Protein AF-A0A2G6IKJ6-F1 (afdb_monomer)

Foldseek 3Di:
DPDAAEEEEEFAADPLCLQADPSNVVSVLLQVLSVVVVHHYHYDYPPDDDDDPPPLYAYEYEDAQFQDAADFPHQYEYEYQYDHLFDFLLRQQLHLEYEYCAPLLQVLNVLQVGNYDYDHAFDNLVQQALVLDQDFQPQAEEEEEEDDPQQNQVLLLLCQVVPDRAAYEAYDCVVVHDPNNYPYHDDGSNRVSSNLSNYQEYEAEDRPRCQARQRGHPCCNSNLLSQHAYEYEHRPPHDDDPSYHYDDDSVRSVVVSCVSNPDGGDHPVSSVVSNVVSVVRGHSSVVSVVVVVSSVVCVVVVNGRHQSQDDPPPDDPSPPPDPPPPPDAPDPDDPDDDDDDDDDDDDDDDPPDPPDDDGDDCCLVDVCVLVVDDLPDAEEAEHEDPDDDDDDDPPQQLVVLLVLLVLLLSLLNCLNSCSRHDHHHYPDDDDDPLAAQYLCPLLSVLSVVLSNDPNDPVSNVSSSVSNQLSSSSNCLSVLCSHSDNDPDDPQLSLLSNLCSNVSHGSDDDALPVADLVLLLFFAAFDFAPDADADPFAEEEQEEEQPLVCLQVVLVLVVQAPYHHAYEYEYADPVSQVSNCVSPVRHNYDHDHCFLHQQCCRQQVPLVCLVRHQKYWYYYDDDPPDDPLCPCVNVQQCQWQRVGSRRVSVVSVLVVPQVQAFKEAARQDPVCSSVQFCRSQQSSLSSLCVQLVNPPHDDHRSPQDFRVVLTIMGGSLLCVSVNVSNDDRSNWDPDDPDPHNTNSNSVRSCSQVSSVSSSHHYHHYGYNPDCPSVVSYDDDDDSVSVNVCRVVVSD

Nearest PDB structures (foldseek):
  8fbx-assembly1_A  TM=6.088E-01  e=4.174E-04  Variovorax paradoxus
  5vcr-assembly2_B  TM=4.632E-01  e=1.297E-01  Homo sapiens
  5vcr-assembly1_A  TM=4.164E-01  e=7.456E-02  Homo sapiens
  8hjw-assembly1_B  TM=1.362E-01  e=8.138E-03  Chloroflexus aurantiacus
  8aet-assembly1_A-2  TM=2.426E-01  e=3.376E-01  Chloroflexus aurantiacus J-10-fl

Solvent-accessible surface area (backbone atoms only — not comparable to full-atom values): 44501 Å² total; per-residue (Å²): 127,83,81,59,42,36,38,32,38,36,31,66,45,38,76,89,39,38,92,81,35,70,61,44,60,51,50,52,43,36,39,51,40,35,40,78,72,62,29,46,70,43,83,46,30,50,95,60,81,80,80,81,82,85,64,57,48,34,38,37,37,48,24,38,42,46,59,76,76,67,58,67,82,29,33,29,37,39,34,40,71,38,67,43,57,49,72,41,62,78,52,57,58,46,32,75,33,35,34,23,33,10,62,61,47,22,50,42,34,39,69,62,69,28,63,45,37,70,45,67,65,49,24,51,61,89,67,24,33,31,81,76,35,86,66,76,55,79,36,66,28,34,37,80,59,60,40,43,92,81,23,70,37,64,60,61,55,52,46,56,76,71,68,54,71,47,40,35,30,25,44,70,41,84,91,74,51,64,72,87,33,52,73,41,59,73,70,55,77,68,57,44,33,47,52,31,17,27,18,44,27,35,54,43,59,59,39,65,67,31,17,69,47,16,36,70,57,59,64,56,46,40,28,26,16,7,35,18,39,31,43,27,52,60,40,40,87,53,74,90,50,86,68,49,48,68,31,87,45,73,65,51,43,51,52,51,51,48,56,74,63,57,69,82,74,81,49,74,66,59,17,46,53,37,22,51,52,33,54,76,76,26,16,27,56,58,51,34,51,56,49,49,56,50,47,53,54,35,58,76,65,70,47,49,24,63,60,88,62,59,72,83,86,73,68,76,77,56,81,84,72,72,75,78,79,69,85,60,76,75,64,90,71,80,91,77,82,82,81,90,80,82,87,85,84,90,87,89,85,84,83,80,86,80,90,75,71,104,61,69,71,68,54,73,64,35,76,71,48,69,75,70,53,57,95,87,56,46,58,67,42,76,49,71,78,81,82,88,81,86,72,87,87,84,55,51,58,62,51,51,36,45,52,39,21,54,51,34,43,49,53,33,60,45,62,70,45,44,95,55,38,53,56,60,44,69,54,78,76,71,76,84,69,87,52,51,70,37,56,46,52,37,51,42,50,52,40,49,57,36,55,69,44,83,81,40,75,67,36,52,51,53,28,34,56,42,24,47,31,19,52,33,31,48,43,64,74,60,27,87,77,46,83,70,60,65,90,55,56,73,70,56,44,55,49,38,43,45,20,29,60,68,62,45,35,59,65,64,72,68,78,77,72,60,59,63,66,68,60,44,43,23,38,49,44,60,79,28,87,66,77,48,88,67,98,47,42,35,32,34,34,34,29,34,78,47,50,88,51,47,65,63,53,50,62,46,56,68,39,55,76,54,65,69,48,45,35,36,34,30,67,44,75,68,48,50,52,59,43,39,75,75,39,74,86,40,54,73,44,77,45,77,81,37,27,69,59,51,37,48,52,48,47,71,42,52,91,56,49,89,65,20,64,39,34,37,36,42,66,51,80,80,60,90,86,40,87,78,52,65,64,51,69,58,54,40,37,37,29,72,46,57,44,45,30,39,38,26,32,56,54,45,39,54,71,74,27,82,48,52,17,35,41,20,39,55,62,50,84,83,46,48,85,64,63,46,59,78,58,12,49,46,42,33,52,36,52,33,52,77,52,68,53,82,86,68,82,72,54,52,72,69,49,55,49,34,80,85,63,32,32,40,31,30,42,77,26,46,39,58,69,50,72,63,66,64,57,73,48,38,27,62,80,75,78,82,75,90,65,56,40,50,38,59,17,50,38,51,38,51,33,51,41,13,45,75,67,66,22,38,66,43,32,23,33,26,66,90,60,70,77,58,58,94,40,44,48,89,55,93,50,67,66,51,47,45,53,33,50,76,68,64,72,75

Structure (mmCIF, N/CA/C/O backbone):
data_AF-A0A2G6IKJ6-F1
#
_entry.id   AF-A0A2G6IKJ6-F1
#
loop_
_atom_site.group_PDB
_atom_site.id
_atom_site.type_symbol
_atom_site.label_atom_id
_atom_site.label_alt_id
_atom_site.label_comp_id
_atom_site.label_asym_id
_atom_site.label_entity_id
_atom_site.label_seq_id
_atom_site.pdbx_PDB_ins_code
_atom_site.Cartn_x
_atom_site.Cartn_y
_atom_site.Cartn_z
_atom_site.occupancy
_atom_site.B_iso_or_equiv
_atom_site.auth_seq_id
_atom_site.auth_comp_id
_atom_site.auth_asym_id
_atom_site.auth_atom_id
_atom_site.pdbx_PDB_model_num
ATOM 1 N N . MET A 1 1 ? 11.416 -35.538 -27.173 1.00 52.09 1 MET A N 1
ATOM 2 C CA . MET A 1 1 ? 11.418 -34.166 -26.625 1.00 52.09 1 MET A CA 1
ATOM 3 C C . MET A 1 1 ? 11.347 -34.301 -25.114 1.00 52.09 1 MET A C 1
ATOM 5 O O . MET A 1 1 ? 10.703 -35.257 -24.691 1.00 52.09 1 MET A O 1
ATOM 9 N N . PRO A 1 2 ? 12.029 -33.460 -24.320 1.00 64.19 2 PRO A N 1
ATOM 10 C CA . PRO A 1 2 ? 11.806 -33.445 -22.876 1.00 64.19 2 PRO A CA 1
ATOM 11 C C . PRO A 1 2 ? 10.330 -33.149 -22.578 1.00 64.19 2 PRO A C 1
ATOM 13 O O . PRO A 1 2 ? 9.655 -32.491 -23.373 1.00 64.19 2 PRO A O 1
ATOM 16 N N . ASP A 1 3 ? 9.831 -33.663 -21.457 1.00 83.62 3 ASP A N 1
ATOM 17 C CA . ASP A 1 3 ? 8.438 -33.469 -21.057 1.00 83.62 3 ASP A CA 1
ATOM 18 C C . ASP A 1 3 ? 8.129 -31.979 -20.837 1.00 83.62 3 ASP A C 1
ATOM 20 O O . ASP A 1 3 ? 8.962 -31.258 -20.273 1.00 83.62 3 ASP A O 1
ATOM 24 N N . PRO A 1 4 ? 6.938 -31.500 -21.235 1.00 92.69 4 PRO A N 1
ATOM 25 C CA . PRO A 1 4 ? 6.590 -30.091 -21.135 1.00 92.69 4 PRO A CA 1
ATOM 26 C C . PRO A 1 4 ? 6.578 -29.611 -19.678 1.00 92.69 4 PRO A C 1
ATOM 28 O O . PRO A 1 4 ? 5.967 -30.213 -18.797 1.00 92.69 4 PRO A O 1
ATOM 31 N N . ILE A 1 5 ? 7.252 -28.488 -19.438 1.00 96.31 5 ILE A N 1
ATOM 32 C CA . ILE A 1 5 ? 7.218 -27.742 -18.169 1.00 96.31 5 ILE A CA 1
ATOM 33 C C . ILE A 1 5 ? 5.937 -26.898 -18.098 1.00 96.31 5 ILE A C 1
ATOM 35 O O . ILE A 1 5 ? 5.553 -26.269 -19.088 1.00 96.31 5 ILE A O 1
ATOM 39 N N . CYS A 1 6 ? 5.300 -26.849 -16.927 1.00 96.81 6 CYS A N 1
ATOM 40 C CA . CYS A 1 6 ? 4.227 -25.908 -16.614 1.00 96.81 6 CYS A CA 1
ATOM 41 C C . CYS A 1 6 ? 4.801 -24.692 -15.871 1.00 96.81 6 CYS A C 1
ATOM 43 O O . CYS A 1 6 ? 5.042 -24.737 -14.663 1.00 96.81 6 CYS A O 1
ATOM 45 N N . PHE A 1 7 ? 5.007 -23.589 -16.589 1.00 97.44 7 PHE A N 1
ATOM 46 C CA . PHE A 1 7 ? 5.461 -22.324 -16.022 1.00 97.44 7 PHE A CA 1
ATOM 47 C C . PHE A 1 7 ? 4.299 -21.547 -15.399 1.00 97.44 7 PHE A C 1
ATOM 49 O O . PHE A 1 7 ? 3.339 -21.172 -16.071 1.00 97.44 7 PHE A O 1
ATOM 56 N N . HIS A 1 8 ? 4.420 -21.222 -14.117 1.00 97.06 8 HIS A N 1
ATOM 57 C CA . HIS A 1 8 ? 3.554 -20.267 -13.434 1.00 97.06 8 HIS A CA 1
ATOM 58 C C . HIS A 1 8 ? 4.260 -18.917 -13.408 1.00 97.06 8 HIS A C 1
ATOM 60 O O . HIS A 1 8 ? 5.198 -18.729 -12.632 1.00 97.06 8 HIS A O 1
ATOM 66 N N . ILE A 1 9 ? 3.836 -17.981 -14.258 1.00 95.94 9 ILE A N 1
ATOM 67 C CA . ILE A 1 9 ? 4.488 -16.674 -14.385 1.00 95.94 9 ILE A CA 1
ATOM 68 C C . ILE A 1 9 ? 3.747 -15.639 -13.539 1.00 95.94 9 ILE A C 1
ATOM 70 O O . ILE A 1 9 ? 2.560 -15.380 -13.746 1.00 95.94 9 ILE A O 1
ATOM 74 N N . SER A 1 10 ? 4.463 -15.030 -12.595 1.00 91.88 10 SER A N 1
ATOM 75 C CA . SER A 1 10 ? 3.944 -13.936 -11.775 1.00 91.88 10 SER A CA 1
ATOM 76 C C . SER A 1 10 ? 4.236 -12.588 -12.418 1.00 91.88 10 SER A C 1
ATOM 78 O O . SER A 1 10 ? 5.395 -12.288 -12.716 1.00 91.88 10 SER A O 1
ATOM 80 N N . THR A 1 11 ? 3.213 -11.739 -12.505 1.00 84.00 11 THR A N 1
ATOM 81 C CA . THR A 1 11 ? 3.363 -10.303 -12.787 1.00 84.00 11 THR A CA 1
ATOM 82 C C . THR A 1 11 ? 3.255 -9.477 -11.503 1.00 84.00 11 THR A C 1
ATOM 84 O O . THR A 1 11 ? 2.487 -9.797 -10.592 1.00 84.00 11 THR A O 1
ATOM 87 N N . ASN A 1 12 ? 4.021 -8.385 -11.420 1.00 81.69 12 ASN A N 1
ATOM 88 C CA . ASN A 1 12 ? 4.040 -7.499 -10.253 1.00 81.69 12 ASN A CA 1
ATOM 89 C C . ASN A 1 12 ? 2.760 -6.648 -10.103 1.00 81.69 12 ASN A C 1
ATOM 91 O O . ASN A 1 12 ? 2.526 -6.034 -9.053 1.00 81.69 12 ASN A O 1
ATOM 95 N N . ALA A 1 13 ? 1.915 -6.620 -11.140 1.00 79.94 13 ALA A N 1
ATOM 96 C CA . ALA A 1 13 ? 0.613 -5.968 -11.130 1.00 79.94 13 ALA A CA 1
ATOM 97 C C . ALA A 1 13 ? -0.413 -6.759 -10.300 1.00 79.94 13 ALA A C 1
ATOM 99 O O . ALA A 1 13 ? -0.400 -7.988 -10.260 1.00 79.94 13 ALA A O 1
ATOM 100 N N . ARG A 1 14 ? -1.369 -6.060 -9.673 1.00 79.19 14 ARG A N 1
ATOM 101 C CA . ARG A 1 14 ? -2.595 -6.702 -9.158 1.00 79.19 14 ARG A CA 1
ATOM 102 C C . ARG A 1 14 ? -3.541 -7.000 -10.317 1.00 79.19 14 ARG A C 1
ATOM 104 O O . ARG A 1 14 ? -3.612 -6.217 -11.263 1.00 79.19 14 ARG A O 1
ATOM 111 N N . ARG A 1 15 ? -4.368 -8.044 -10.193 1.00 82.25 15 ARG A N 1
ATOM 112 C CA . ARG A 1 15 ? -5.356 -8.424 -11.221 1.00 82.25 15 ARG A CA 1
ATOM 113 C C . ARG A 1 15 ? -6.283 -7.275 -11.635 1.00 82.25 15 ARG A C 1
ATOM 115 O O . ARG A 1 15 ? -6.633 -7.172 -12.811 1.00 82.25 15 ARG A O 1
ATOM 122 N N . SER A 1 16 ? -6.663 -6.406 -10.696 1.00 74.00 16 SER A N 1
ATOM 123 C CA . SER A 1 16 ? -7.504 -5.226 -10.951 1.00 74.00 16 SER A CA 1
ATOM 124 C C . SER A 1 16 ? -6.808 -4.126 -11.761 1.00 74.00 16 SER A C 1
ATOM 126 O O . SER A 1 16 ? -7.485 -3.338 -12.411 1.00 74.00 16 SER A O 1
ATOM 128 N N . ALA A 1 17 ? -5.473 -4.085 -11.763 1.00 70.19 17 ALA A N 1
ATOM 129 C CA . ALA A 1 17 ? -4.665 -3.063 -12.430 1.00 70.19 17 ALA A CA 1
ATOM 130 C C . ALA A 1 17 ? -3.984 -3.559 -13.721 1.00 70.19 17 ALA A C 1
ATOM 132 O O . ALA A 1 17 ? -3.264 -2.794 -14.359 1.00 70.19 17 ALA A O 1
ATOM 133 N N . ARG A 1 18 ? -4.218 -4.818 -14.123 1.00 78.88 18 ARG A N 1
ATOM 134 C CA . ARG A 1 18 ? -3.490 -5.491 -15.214 1.00 78.88 18 ARG A CA 1
ATOM 135 C C . ARG A 1 18 ? -3.475 -4.722 -16.541 1.00 78.88 18 ARG A C 1
ATOM 137 O O . ARG A 1 18 ? -2.440 -4.635 -17.183 1.00 78.88 18 ARG A O 1
ATOM 144 N N . ALA A 1 19 ? -4.594 -4.100 -16.919 1.00 72.19 19 ALA A N 1
ATOM 145 C CA . ALA A 1 19 ? -4.720 -3.414 -18.207 1.00 72.19 19 ALA A CA 1
ATOM 146 C C . ALA A 1 19 ? -3.800 -2.185 -18.329 1.00 72.19 19 ALA A C 1
ATOM 148 O O . ALA A 1 19 ? -3.346 -1.854 -19.418 1.00 72.19 19 ALA A O 1
ATOM 149 N N . GLY A 1 20 ? -3.509 -1.513 -17.210 1.00 68.06 20 GLY A N 1
ATOM 150 C CA . GLY A 1 20 ? -2.694 -0.298 -17.191 1.00 68.06 20 GLY A CA 1
ATOM 151 C C . GLY A 1 20 ? -1.201 -0.538 -16.966 1.00 68.06 20 GLY A C 1
ATOM 152 O O . GLY A 1 20 ? -0.462 0.438 -16.846 1.00 68.06 20 GLY A O 1
ATOM 153 N N . TRP A 1 21 ? -0.755 -1.793 -16.852 1.00 73.31 21 TRP A N 1
ATOM 154 C CA . TRP A 1 21 ? 0.583 -2.121 -16.367 1.00 73.31 21 TRP A CA 1
ATOM 155 C C . TRP A 1 21 ? 1.402 -2.897 -17.396 1.00 73.31 21 TRP A C 1
ATOM 157 O O . TRP A 1 21 ? 1.102 -4.063 -17.638 1.00 73.31 21 TRP A O 1
ATOM 167 N N . GLY A 1 22 ? 2.462 -2.266 -17.918 1.00 77.50 22 GLY A N 1
ATOM 168 C CA . GLY A 1 22 ? 3.317 -2.800 -18.991 1.00 77.50 22 GLY A CA 1
ATOM 169 C C . GLY A 1 22 ? 3.892 -4.196 -18.730 1.00 77.50 22 GLY A C 1
ATOM 170 O O . GLY A 1 22 ? 3.980 -5.004 -19.651 1.00 77.50 22 GLY A O 1
ATOM 171 N N . ASP A 1 23 ? 4.214 -4.523 -17.472 1.00 82.50 23 ASP A N 1
ATOM 172 C CA . ASP A 1 23 ? 4.708 -5.859 -17.102 1.00 82.50 23 ASP A CA 1
ATOM 173 C C . ASP A 1 23 ? 3.690 -6.971 -17.420 1.00 82.50 23 ASP A C 1
ATOM 175 O O . ASP A 1 23 ? 4.079 -8.124 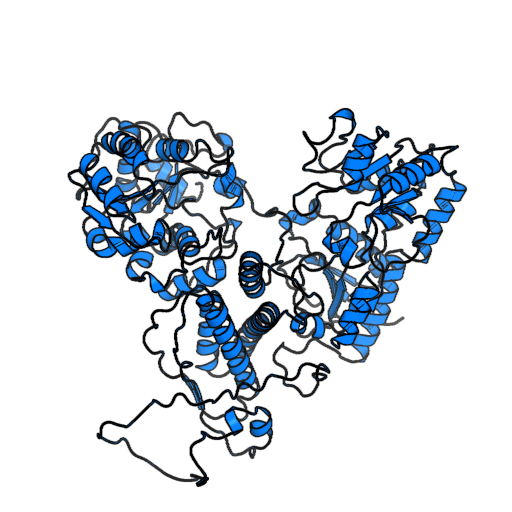-17.562 1.00 82.50 23 ASP A O 1
ATOM 179 N N . THR A 1 24 ? 2.392 -6.656 -17.532 1.00 85.69 24 THR A N 1
ATOM 180 C CA . THR A 1 24 ? 1.368 -7.636 -17.933 1.00 85.69 24 THR A CA 1
ATOM 181 C C . THR A 1 24 ? 1.585 -8.069 -19.378 1.00 85.69 24 THR A C 1
ATOM 183 O O . THR A 1 24 ? 1.740 -9.260 -19.629 1.00 85.69 24 THR A O 1
ATOM 186 N N . GLN A 1 25 ? 1.668 -7.115 -20.312 1.00 88.31 25 GLN A N 1
ATOM 187 C CA . GLN A 1 25 ? 1.903 -7.415 -21.728 1.00 88.31 25 GLN A CA 1
ATOM 188 C C . GLN A 1 25 ? 3.274 -8.064 -21.935 1.00 88.31 25 GLN A C 1
ATOM 190 O O . GLN A 1 25 ? 3.431 -8.967 -22.751 1.00 88.31 25 GLN A O 1
ATOM 195 N N . PHE A 1 26 ? 4.260 -7.652 -21.139 1.00 89.56 26 PHE A N 1
ATOM 196 C CA . PHE A 1 26 ? 5.578 -8.271 -21.111 1.00 89.56 26 PHE A CA 1
ATOM 197 C C . PHE A 1 26 ? 5.526 -9.759 -20.721 1.00 89.56 26 PHE A C 1
ATOM 199 O O . PHE A 1 26 ? 6.105 -10.604 -21.404 1.00 89.56 26 PHE A O 1
ATOM 206 N N . SER A 1 27 ? 4.796 -10.101 -19.650 1.00 92.62 27 SER A N 1
ATOM 207 C CA . SER A 1 27 ? 4.578 -11.495 -19.241 1.00 92.62 27 SER A CA 1
ATOM 208 C C . SER A 1 27 ? 3.783 -12.295 -20.278 1.00 92.62 27 SER A C 1
ATOM 210 O O . SER A 1 27 ? 4.087 -13.465 -20.489 1.00 92.62 27 SER A O 1
ATOM 212 N N . GLU A 1 28 ? 2.797 -11.686 -20.940 1.00 93.56 28 GLU A N 1
ATOM 213 C CA . GLU A 1 28 ? 2.016 -12.318 -22.016 1.00 93.56 28 GLU A CA 1
ATOM 214 C C . GLU A 1 28 ? 2.864 -12.590 -23.272 1.00 93.56 28 GLU A C 1
ATOM 216 O O . GLU A 1 28 ? 2.703 -13.628 -23.912 1.00 93.56 28 GLU A O 1
ATOM 221 N N . GLY A 1 29 ? 3.797 -11.695 -23.615 1.00 94.31 29 GLY A N 1
ATOM 222 C CA . GLY A 1 29 ? 4.787 -11.923 -24.672 1.00 94.31 29 GLY A CA 1
ATOM 223 C C . GLY A 1 29 ? 5.683 -13.124 -24.368 1.00 94.31 29 GLY A C 1
ATOM 224 O O . GLY A 1 29 ? 5.799 -14.032 -25.186 1.00 94.31 29 GLY A O 1
ATOM 225 N N . LEU A 1 30 ? 6.234 -13.188 -23.151 1.00 95.94 30 LEU A N 1
ATOM 226 C CA . LEU A 1 30 ? 7.066 -14.318 -22.731 1.00 95.94 30 LEU A CA 1
ATOM 227 C C . LEU A 1 30 ? 6.272 -15.632 -22.685 1.00 95.94 30 LEU A C 1
ATOM 229 O O . LEU A 1 30 ? 6.800 -16.681 -23.051 1.00 95.94 30 LEU A O 1
ATOM 233 N N . ALA A 1 31 ? 5.008 -15.578 -22.252 1.00 96.69 31 ALA A N 1
ATOM 234 C CA . ALA A 1 31 ? 4.123 -16.736 -22.239 1.00 96.69 31 ALA A CA 1
ATOM 235 C C . ALA A 1 31 ? 3.962 -17.332 -23.643 1.00 96.69 31 ALA A C 1
ATOM 237 O O . ALA A 1 31 ? 4.181 -18.529 -23.812 1.00 96.69 31 ALA A O 1
ATOM 238 N N . ARG A 1 32 ? 3.692 -16.493 -24.654 1.00 96.56 32 ARG A N 1
ATOM 239 C CA . ARG A 1 32 ? 3.601 -16.936 -26.055 1.00 96.56 32 ARG A CA 1
ATOM 240 C C . ARG A 1 32 ? 4.881 -17.616 -26.536 1.00 96.56 32 ARG A C 1
ATOM 242 O O . ARG A 1 32 ? 4.809 -18.646 -27.198 1.00 96.56 32 ARG A O 1
ATOM 249 N N . ASP A 1 33 ? 6.044 -17.074 -26.186 1.00 96.56 33 ASP A N 1
ATOM 250 C CA . ASP A 1 33 ? 7.337 -17.644 -26.581 1.00 96.56 33 ASP A CA 1
ATOM 251 C C . ASP A 1 33 ? 7.645 -18.992 -25.907 1.00 96.56 33 ASP A C 1
ATOM 253 O O . ASP A 1 33 ? 8.279 -19.861 -26.514 1.00 96.56 33 ASP A O 1
ATOM 257 N N . LEU A 1 34 ? 7.196 -19.192 -24.667 1.00 97.12 34 LEU A N 1
ATOM 258 C CA . LEU A 1 34 ? 7.285 -20.479 -23.969 1.00 97.12 34 LEU A CA 1
ATOM 259 C C . LEU A 1 34 ? 6.289 -21.500 -24.543 1.00 97.12 34 LEU A C 1
ATOM 261 O O . LEU A 1 34 ? 6.649 -22.658 -24.761 1.00 97.12 34 LEU A O 1
ATOM 265 N N . GLU A 1 35 ? 5.062 -21.077 -24.844 1.00 96.81 35 GLU A N 1
ATOM 266 C CA . GLU A 1 35 ? 4.030 -21.920 -25.464 1.00 96.81 35 GLU A CA 1
ATOM 267 C C . GLU A 1 35 ? 4.428 -22.369 -26.875 1.00 96.81 35 GLU A C 1
ATOM 269 O O . GLU A 1 35 ? 4.277 -23.542 -27.216 1.00 96.81 35 GLU A O 1
ATOM 274 N N . ALA A 1 36 ? 5.030 -21.480 -27.672 1.00 95.00 36 ALA A N 1
ATOM 275 C CA . ALA A 1 36 ? 5.571 -21.806 -28.994 1.00 95.00 36 ALA A CA 1
ATOM 276 C C . ALA A 1 36 ? 6.670 -22.887 -28.949 1.00 95.00 36 ALA A C 1
ATOM 278 O O . ALA A 1 36 ? 6.930 -23.551 -29.952 1.00 95.00 36 ALA A O 1
ATOM 279 N N . ARG A 1 37 ? 7.295 -23.091 -27.782 1.00 93.62 37 ARG A N 1
ATOM 280 C CA . ARG A 1 37 ? 8.295 -24.139 -27.514 1.00 93.62 37 ARG A CA 1
ATOM 281 C C . ARG A 1 37 ? 7.689 -25.425 -26.938 1.00 93.62 37 ARG A C 1
ATOM 283 O O . ARG A 1 37 ? 8.424 -26.359 -26.638 1.00 93.62 37 ARG A O 1
ATOM 290 N N . GLY A 1 38 ? 6.364 -25.499 -26.804 1.00 95.50 38 GLY A N 1
ATOM 291 C CA . GLY A 1 38 ? 5.647 -26.679 -26.319 1.00 95.50 38 GLY A CA 1
ATOM 292 C C . GLY A 1 38 ? 5.440 -26.731 -24.803 1.00 95.50 38 GLY A C 1
ATOM 293 O O . GLY A 1 38 ? 5.003 -27.761 -24.296 1.00 95.50 38 GLY A O 1
ATOM 294 N N . HIS A 1 39 ? 5.729 -25.651 -24.072 1.00 96.56 39 HIS A N 1
ATOM 295 C CA . HIS A 1 39 ? 5.483 -25.567 -22.629 1.00 96.56 39 HIS A CA 1
ATOM 296 C C . HIS A 1 39 ? 4.064 -25.079 -22.319 1.00 96.56 39 HIS A C 1
ATOM 298 O O . HIS A 1 39 ? 3.409 -24.449 -23.145 1.00 96.56 39 HIS A O 1
ATOM 304 N N . GLN A 1 40 ? 3.584 -25.350 -21.105 1.00 96.44 40 GLN A N 1
ATOM 305 C CA . GLN A 1 40 ? 2.330 -24.782 -20.608 1.00 96.44 40 GLN A CA 1
ATOM 306 C C . GLN A 1 40 ? 2.628 -23.547 -19.769 1.00 96.44 40 GLN A C 1
ATOM 308 O O . GLN A 1 40 ? 3.577 -23.552 -18.985 1.00 96.44 40 GLN A O 1
ATOM 313 N N . VAL A 1 41 ? 1.800 -22.510 -19.882 1.00 97.06 41 VAL A N 1
ATOM 314 C CA . VAL A 1 41 ? 1.967 -21.283 -19.102 1.00 97.06 41 VAL A CA 1
ATOM 315 C C . VAL A 1 41 ? 0.677 -20.918 -18.377 1.00 97.06 41 VAL A C 1
ATOM 317 O O . VAL A 1 41 ? -0.425 -21.016 -18.912 1.00 97.06 41 VAL A O 1
ATOM 320 N N . ARG A 1 42 ? 0.805 -20.486 -17.121 1.00 96.00 42 ARG A N 1
ATOM 321 C CA . ARG A 1 42 ? -0.286 -19.932 -16.314 1.00 96.00 42 ARG A CA 1
ATOM 322 C C . ARG A 1 42 ? 0.164 -18.615 -15.705 1.00 96.00 42 ARG A C 1
ATOM 324 O O . ARG A 1 42 ? 1.123 -18.581 -14.939 1.00 96.00 42 ARG A O 1
ATOM 331 N N . LEU A 1 43 ? -0.543 -17.532 -16.017 1.00 94.50 43 LEU A N 1
ATOM 332 C CA . LEU A 1 43 ? -0.282 -16.231 -15.406 1.00 94.50 43 LEU A CA 1
ATOM 333 C C . LEU A 1 43 ? -1.019 -16.100 -14.070 1.00 94.50 43 LEU A C 1
ATOM 335 O O . LEU A 1 43 ? -2.206 -16.426 -13.964 1.00 94.50 43 LEU A O 1
ATOM 339 N N . PHE A 1 44 ? -0.339 -15.552 -13.070 1.00 92.94 44 PHE A N 1
ATOM 340 C CA . PHE A 1 44 ? -0.950 -15.117 -11.817 1.00 92.94 44 PHE A CA 1
ATOM 341 C C . PHE A 1 44 ? -0.424 -13.739 -11.402 1.00 92.94 44 PHE A C 1
ATOM 343 O O . PHE A 1 44 ? 0.609 -13.270 -11.884 1.00 92.94 44 PHE A O 1
ATOM 350 N N . TYR A 1 45 ? -1.185 -13.048 -10.557 1.00 88.00 45 TYR A N 1
ATOM 351 C CA . TYR A 1 45 ? -0.946 -11.643 -10.222 1.00 88.00 45 TYR A CA 1
ATOM 352 C C . TYR A 1 45 ? -0.485 -11.480 -8.775 1.00 88.00 45 TYR A C 1
ATOM 354 O O . TYR A 1 45 ? -0.665 -12.363 -7.937 1.00 88.00 45 TYR A O 1
ATOM 362 N N . ARG A 1 46 ? 0.067 -10.306 -8.456 1.00 82.62 46 ARG A N 1
ATOM 363 C CA . ARG A 1 46 ? 0.521 -9.976 -7.101 1.00 82.62 46 ARG A CA 1
ATOM 364 C C . ARG A 1 46 ? -0.567 -10.233 -6.051 1.00 82.62 46 ARG A C 1
ATOM 366 O O . ARG A 1 46 ? -1.660 -9.664 -6.138 1.00 82.62 46 ARG A O 1
ATOM 373 N N . GLY A 1 47 ? -0.215 -11.008 -5.025 1.00 74.75 47 GLY A N 1
ATOM 374 C CA . GLY A 1 47 ? -1.106 -11.428 -3.937 1.00 74.75 47 GLY A CA 1
ATOM 375 C C . GLY A 1 47 ? -1.877 -12.725 -4.208 1.00 74.75 47 GLY A C 1
ATOM 376 O O . GLY A 1 47 ? -2.646 -13.155 -3.355 1.00 74.75 47 GLY A O 1
ATOM 377 N N . GLU A 1 48 ? -1.686 -13.348 -5.370 1.00 84.19 48 GLU A N 1
ATOM 378 C CA . GLU A 1 48 ? -2.255 -14.653 -5.704 1.00 84.19 48 GLU A CA 1
ATOM 379 C C . GLU A 1 48 ? -1.206 -15.760 -5.549 1.00 84.19 48 GLU A C 1
ATOM 381 O O . GLU A 1 48 ? -0.002 -15.519 -5.652 1.00 84.19 48 GLU A O 1
ATOM 386 N N . ALA A 1 49 ? -1.675 -16.988 -5.329 1.00 84.06 49 ALA A N 1
ATOM 387 C CA . ALA A 1 49 ? -0.844 -18.186 -5.356 1.00 84.06 49 ALA A CA 1
ATOM 388 C C . ALA A 1 49 ? -1.042 -18.932 -6.686 1.00 84.06 49 ALA A C 1
ATOM 390 O O . ALA A 1 49 ? -2.174 -18.976 -7.193 1.00 84.06 49 ALA A O 1
ATOM 391 N N . PRO A 1 50 ? 0.015 -19.539 -7.255 1.00 90.00 50 PRO A N 1
ATOM 392 C CA . PRO A 1 50 ? -0.146 -20.410 -8.408 1.00 90.00 50 PRO A CA 1
ATOM 393 C C . PRO A 1 50 ? -0.975 -21.640 -8.028 1.00 90.00 50 PRO A C 1
ATOM 395 O O . PRO A 1 50 ? -1.025 -22.051 -6.868 1.00 90.00 50 PRO A O 1
ATOM 398 N N . LYS A 1 51 ? -1.623 -22.243 -9.023 1.00 88.69 51 LYS A N 1
ATOM 399 C CA . LYS A 1 51 ? -2.331 -23.519 -8.872 1.00 88.69 51 LYS A CA 1
ATOM 400 C C . LYS A 1 51 ? -1.497 -24.599 -9.558 1.00 88.69 51 LYS A C 1
ATOM 402 O O . LYS A 1 51 ? -1.569 -24.654 -10.792 1.00 88.69 51 LYS A O 1
ATOM 407 N N . PRO A 1 52 ? -0.718 -25.408 -8.811 1.00 87.88 52 PRO A N 1
ATOM 408 C CA . PRO A 1 52 ? 0.120 -26.455 -9.390 1.00 87.88 52 PRO A CA 1
ATOM 409 C C . PRO A 1 52 ? -0.688 -27.359 -10.320 1.00 87.88 52 PRO A C 1
ATOM 411 O O . PRO A 1 52 ? -1.865 -27.634 -10.072 1.00 87.88 52 PRO A O 1
ATOM 414 N N . SER A 1 53 ? -0.081 -27.779 -11.424 1.00 87.88 53 SER A N 1
ATOM 415 C CA . SER A 1 53 ? -0.678 -28.747 -12.344 1.00 87.88 53 SER A CA 1
ATOM 416 C C . SER A 1 53 ? -0.534 -30.187 -11.844 1.00 87.88 53 SER A C 1
ATOM 418 O O . SER A 1 53 ? -1.282 -31.050 -12.298 1.00 87.88 53 SER A O 1
ATOM 420 N N . GLY A 1 54 ? 0.388 -30.435 -10.906 1.00 81.75 54 GLY A N 1
ATOM 421 C CA . GLY A 1 54 ? 0.773 -31.781 -10.480 1.00 81.75 54 GLY A CA 1
ATOM 422 C C . GLY A 1 54 ? 1.744 -32.450 -11.461 1.00 81.75 54 GLY A C 1
ATOM 423 O O . GLY A 1 54 ? 1.914 -33.664 -11.413 1.00 81.75 54 GLY A O 1
ATOM 424 N N . GLN A 1 55 ? 2.338 -31.669 -12.370 1.00 84.50 55 GLN A N 1
ATOM 425 C CA . GLN A 1 55 ? 3.342 -32.103 -13.345 1.00 84.50 55 GLN A CA 1
ATOM 426 C C . GLN A 1 55 ? 4.684 -31.407 -13.047 1.00 84.50 55 GLN A C 1
ATOM 428 O O . GLN A 1 55 ? 4.994 -31.098 -11.898 1.00 84.50 55 GLN A O 1
ATOM 433 N N . ARG A 1 56 ? 5.497 -31.141 -14.080 1.00 93.00 56 ARG A N 1
ATOM 434 C CA . ARG A 1 56 ? 6.753 -30.379 -13.994 1.00 93.00 56 ARG A CA 1
ATOM 435 C C . ARG A 1 56 ? 6.460 -28.885 -13.801 1.00 93.00 56 ARG A C 1
ATOM 437 O O . ARG A 1 56 ? 6.601 -28.093 -14.729 1.00 93.00 56 ARG A O 1
ATOM 444 N N . ASP A 1 57 ? 5.973 -28.512 -12.622 1.00 94.75 57 ASP A N 1
ATOM 445 C CA . ASP A 1 57 ? 5.603 -27.139 -12.272 1.00 94.75 57 ASP A CA 1
ATOM 446 C C . ASP A 1 57 ? 6.832 -26.298 -11.882 1.00 94.75 57 ASP A C 1
ATOM 448 O O . ASP A 1 57 ? 7.622 -26.702 -11.033 1.00 94.75 57 ASP A O 1
ATOM 452 N N . VAL A 1 58 ? 6.971 -25.099 -12.458 1.00 96.38 58 VAL A N 1
ATOM 453 C CA . VAL A 1 58 ? 8.024 -24.126 -12.103 1.00 96.38 58 VAL A CA 1
ATOM 454 C C . VAL A 1 58 ? 7.421 -22.737 -11.969 1.00 96.38 58 VAL A C 1
ATOM 456 O O . VAL A 1 58 ? 6.635 -22.310 -12.811 1.00 96.38 58 VAL A O 1
ATOM 459 N N . VAL A 1 59 ? 7.796 -22.005 -10.924 1.00 96.12 59 VAL A N 1
ATOM 460 C CA . VAL A 1 59 ? 7.368 -20.618 -10.724 1.00 96.12 59 VAL A CA 1
ATOM 461 C C . VAL A 1 59 ? 8.428 -19.674 -11.279 1.00 96.12 59 VAL A C 1
ATOM 463 O O . VAL A 1 59 ? 9.572 -19.688 -10.832 1.00 96.12 59 VAL A O 1
ATOM 466 N N . LEU A 1 60 ? 8.038 -18.818 -12.222 1.00 96.25 60 LEU A N 1
ATOM 467 C CA . LEU A 1 60 ? 8.863 -17.731 -12.741 1.00 96.25 60 LEU A CA 1
ATOM 468 C C . LEU A 1 60 ? 8.280 -16.395 -12.283 1.00 96.25 60 LEU A C 1
ATOM 470 O O . LEU A 1 60 ? 7.169 -16.021 -12.650 1.00 96.25 60 LEU A O 1
ATOM 474 N N . ARG A 1 61 ? 9.035 -15.634 -11.498 1.00 93.31 61 ARG A N 1
ATOM 475 C CA . ARG A 1 61 ? 8.614 -14.304 -11.056 1.00 93.31 61 ARG A CA 1
ATOM 476 C C . ARG A 1 61 ? 9.361 -13.220 -11.805 1.00 93.31 61 ARG A C 1
ATOM 478 O O . ARG A 1 61 ? 10.575 -13.104 -11.669 1.00 93.31 61 ARG A O 1
ATOM 485 N N . ILE A 1 62 ? 8.625 -12.397 -12.545 1.00 91.38 62 ILE A N 1
ATOM 486 C CA . ILE A 1 62 ? 9.161 -11.197 -13.185 1.00 91.38 62 ILE A CA 1
ATOM 487 C C . ILE A 1 62 ? 8.842 -10.024 -12.265 1.00 91.38 62 ILE A C 1
ATOM 489 O O . ILE A 1 62 ? 7.678 -9.648 -12.104 1.00 91.38 62 ILE A O 1
ATOM 493 N N . ILE A 1 63 ? 9.865 -9.481 -11.606 1.00 85.00 63 ILE A N 1
ATOM 494 C CA . ILE A 1 63 ? 9.665 -8.467 -10.572 1.00 85.00 63 ILE A CA 1
ATOM 495 C C . ILE A 1 63 ? 10.163 -7.092 -10.997 1.00 85.00 63 ILE A C 1
ATOM 497 O O . ILE A 1 63 ? 11.260 -6.925 -11.540 1.00 85.00 63 ILE A O 1
ATOM 501 N N . GLY A 1 64 ? 9.331 -6.098 -10.687 1.00 78.75 64 GLY A N 1
ATOM 502 C CA . GLY A 1 64 ? 9.703 -4.695 -10.672 1.00 78.75 64 GLY A CA 1
ATOM 503 C C . GLY A 1 64 ? 10.046 -4.235 -9.246 1.00 78.75 64 GLY A C 1
ATOM 504 O O . GLY A 1 64 ? 10.994 -4.737 -8.650 1.00 78.75 64 GLY A O 1
ATOM 505 N N . PRO A 1 65 ? 9.288 -3.300 -8.647 1.00 70.69 65 PRO A N 1
ATOM 506 C CA . PRO A 1 65 ? 9.590 -2.764 -7.313 1.00 70.69 65 PRO A CA 1
ATOM 507 C C . PRO A 1 65 ? 9.310 -3.723 -6.145 1.00 70.69 65 PRO A C 1
ATOM 509 O O . PRO A 1 65 ? 9.791 -3.463 -5.039 1.00 70.69 65 PRO A O 1
ATOM 512 N N . HIS A 1 66 ? 8.472 -4.746 -6.344 1.00 75.44 66 HIS A N 1
ATOM 513 C CA . HIS A 1 66 ? 8.009 -5.644 -5.287 1.00 75.44 66 HIS A CA 1
ATOM 514 C C . HIS A 1 66 ? 8.661 -7.013 -5.448 1.00 75.44 66 HIS A C 1
ATOM 516 O O . HIS A 1 66 ? 8.392 -7.719 -6.418 1.00 75.44 66 HIS A O 1
ATOM 522 N N . LEU A 1 67 ? 9.479 -7.390 -4.471 1.00 79.25 67 LEU A N 1
ATOM 523 C CA . LEU A 1 67 ? 10.018 -8.736 -4.347 1.00 79.25 67 LEU A CA 1
ATOM 524 C C . LEU A 1 67 ? 8.986 -9.610 -3.631 1.00 79.25 67 LEU A C 1
ATOM 526 O O . LEU A 1 67 ? 8.693 -9.380 -2.463 1.00 79.25 67 LEU A O 1
ATOM 530 N N . ASP A 1 68 ? 8.409 -10.574 -4.343 1.00 78.81 68 ASP A N 1
ATOM 531 C CA . ASP A 1 68 ? 7.568 -11.598 -3.719 1.00 78.81 68 ASP A CA 1
ATOM 532 C C . ASP A 1 68 ? 8.432 -12.648 -3.007 1.00 78.81 68 ASP A C 1
ATOM 534 O O . ASP A 1 68 ? 9.605 -12.843 -3.345 1.00 78.81 68 ASP A O 1
ATOM 538 N N . ASP A 1 69 ? 7.841 -13.373 -2.062 1.00 77.38 69 ASP A N 1
ATOM 539 C CA . ASP A 1 69 ? 8.444 -14.599 -1.547 1.00 77.38 69 ASP A CA 1
ATOM 540 C C . ASP A 1 69 ? 8.298 -15.751 -2.572 1.00 77.38 69 ASP A C 1
ATOM 542 O O . ASP A 1 69 ? 7.315 -15.816 -3.335 1.00 77.38 69 ASP A O 1
ATOM 546 N N . PRO A 1 70 ? 9.280 -16.668 -2.633 1.00 84.31 70 PRO A N 1
ATOM 547 C CA . PRO A 1 70 ? 9.166 -17.875 -3.442 1.00 84.31 70 PRO A CA 1
ATOM 548 C C . PRO A 1 70 ? 8.017 -18.755 -2.940 1.00 84.31 70 PRO A C 1
ATOM 550 O O . PRO A 1 70 ? 7.683 -18.754 -1.758 1.00 84.31 70 PRO A O 1
ATOM 553 N N . VAL A 1 71 ? 7.407 -19.515 -3.845 1.00 85.12 71 VAL A N 1
ATOM 554 C CA . VAL A 1 71 ? 6.313 -20.436 -3.522 1.00 85.12 71 VAL A CA 1
ATOM 555 C C . VAL A 1 71 ? 6.904 -21.727 -2.946 1.00 85.12 71 VAL A C 1
ATOM 557 O O . VAL A 1 71 ? 7.624 -22.417 -3.675 1.00 85.12 71 VAL A O 1
ATOM 560 N N . PRO A 1 72 ? 6.633 -22.073 -1.673 1.00 76.94 72 PRO A N 1
ATOM 561 C CA . PRO A 1 72 ? 7.168 -23.286 -1.063 1.00 76.94 72 PRO A CA 1
ATOM 562 C C . PRO A 1 72 ? 6.747 -24.549 -1.819 1.00 76.94 72 PRO A C 1
ATOM 564 O O . PRO A 1 72 ? 5.647 -24.615 -2.365 1.00 76.94 72 PRO A O 1
ATOM 567 N N . GLY A 1 73 ? 7.625 -25.554 -1.841 1.00 78.75 73 GLY A N 1
ATOM 568 C CA . GLY A 1 73 ? 7.351 -26.843 -2.487 1.00 78.75 73 GLY A CA 1
ATOM 569 C C . GLY A 1 73 ? 7.397 -26.829 -4.019 1.00 78.75 73 GLY A C 1
ATOM 570 O O . GLY A 1 73 ? 7.187 -27.870 -4.631 1.00 78.75 73 GLY A O 1
ATOM 571 N N . LEU A 1 74 ? 7.700 -25.686 -4.644 1.00 88.50 74 LEU A N 1
ATOM 572 C CA . LEU A 1 74 ? 7.945 -25.580 -6.082 1.00 88.50 74 LEU A CA 1
ATOM 573 C C . LEU A 1 74 ? 9.359 -25.036 -6.366 1.00 88.50 74 LEU A C 1
ATOM 575 O O . LEU A 1 74 ? 9.908 -24.269 -5.564 1.00 88.50 74 LEU A O 1
ATOM 579 N N . PRO A 1 75 ? 9.950 -25.376 -7.522 1.00 92.56 75 PRO A N 1
ATOM 580 C CA . PRO A 1 75 ? 11.067 -24.644 -8.112 1.00 92.56 75 PRO A CA 1
ATOM 581 C C . PRO A 1 75 ? 10.723 -23.169 -8.346 1.00 92.56 75 PRO A C 1
ATOM 583 O O . PRO A 1 75 ? 9.687 -22.860 -8.940 1.00 92.56 75 PRO A O 1
ATOM 586 N N . ASN A 1 76 ? 11.592 -22.251 -7.916 1.00 93.94 76 ASN A N 1
ATOM 587 C CA . ASN A 1 76 ? 11.388 -20.813 -8.097 1.00 93.94 76 ASN A CA 1
ATOM 588 C C . ASN A 1 76 ? 12.554 -20.147 -8.838 1.00 93.94 76 ASN A C 1
ATOM 590 O O . ASN A 1 76 ? 13.706 -20.183 -8.396 1.00 93.94 76 ASN A O 1
ATOM 594 N N . ILE A 1 77 ? 12.217 -19.448 -9.921 1.00 96.44 77 ILE A N 1
ATOM 595 C CA . ILE A 1 77 ? 13.105 -18.596 -10.711 1.00 96.44 77 ILE A CA 1
ATOM 596 C C . ILE A 1 77 ? 12.671 -17.139 -10.539 1.00 96.44 77 ILE A C 1
ATOM 598 O O . ILE A 1 77 ? 11.488 -16.811 -10.643 1.00 96.44 77 ILE A O 1
ATOM 602 N N . LEU A 1 78 ? 13.634 -16.250 -10.309 1.00 95.00 78 LEU A N 1
ATOM 603 C CA . LEU A 1 78 ? 13.419 -14.811 -10.203 1.00 95.00 78 LEU A CA 1
ATOM 604 C C . LEU A 1 78 ? 14.065 -14.079 -11.374 1.00 95.00 78 LEU A C 1
ATOM 606 O O . LEU A 1 78 ? 15.239 -14.296 -11.656 1.00 95.00 78 LEU A O 1
ATOM 610 N N . TRP A 1 79 ? 13.348 -13.143 -11.992 1.00 94.31 79 TRP A N 1
ATOM 611 C CA . TRP A 1 79 ? 13.904 -12.185 -12.943 1.00 94.31 79 TRP A CA 1
ATOM 612 C C . TRP A 1 79 ? 13.647 -10.749 -12.485 1.00 94.31 79 TRP A C 1
ATOM 614 O O . TRP A 1 79 ? 12.514 -10.271 -12.452 1.00 94.31 79 TRP A O 1
ATOM 624 N N . ILE A 1 80 ? 14.726 -10.060 -12.120 1.00 91.44 80 ILE A N 1
ATOM 625 C CA . ILE A 1 80 ? 14.721 -8.683 -11.633 1.00 91.44 80 ILE A CA 1
ATOM 626 C C . ILE A 1 80 ? 14.892 -7.727 -12.819 1.00 91.44 80 ILE A C 1
ATOM 628 O O . ILE A 1 80 ? 16.010 -7.514 -13.307 1.00 91.44 80 ILE A O 1
ATOM 632 N N . ILE A 1 81 ? 13.776 -7.142 -13.268 1.00 88.06 81 ILE A N 1
ATOM 633 C CA . ILE A 1 81 ? 13.720 -6.207 -14.409 1.00 88.06 81 ILE A CA 1
ATOM 634 C C . ILE A 1 81 ? 13.663 -4.729 -13.980 1.00 88.06 81 ILE A C 1
ATOM 636 O O . ILE A 1 81 ? 13.843 -3.818 -14.783 1.00 88.06 81 ILE A O 1
ATOM 640 N N . SER A 1 82 ? 13.450 -4.461 -12.695 1.00 83.50 82 SER A N 1
ATOM 641 C CA . SER A 1 82 ? 13.628 -3.142 -12.081 1.00 83.50 82 SER A CA 1
ATOM 642 C C . SER A 1 82 ? 14.106 -3.338 -10.639 1.00 83.50 82 SER A C 1
ATOM 644 O O . SER A 1 82 ? 13.828 -4.390 -10.063 1.00 83.50 82 SER A O 1
ATOM 646 N N . PRO A 1 83 ? 14.821 -2.377 -10.021 1.00 73.75 83 PRO A N 1
ATOM 647 C CA . PRO A 1 83 ? 15.302 -2.548 -8.662 1.00 73.75 83 PRO A CA 1
ATOM 648 C C . PRO A 1 83 ? 14.116 -2.695 -7.702 1.00 73.75 83 PRO A C 1
ATOM 650 O O . PRO A 1 83 ? 13.253 -1.807 -7.675 1.00 73.75 83 PRO A O 1
ATOM 653 N N . PRO A 1 84 ? 14.065 -3.770 -6.902 1.00 71.00 84 PRO A N 1
ATOM 654 C CA . PRO A 1 84 ? 13.113 -3.868 -5.817 1.00 71.00 84 PRO A CA 1
ATOM 655 C C . PRO A 1 84 ? 13.451 -2.819 -4.759 1.00 71.00 84 PRO A C 1
ATOM 657 O O . PRO A 1 84 ? 14.614 -2.574 -4.434 1.00 71.00 84 PRO A O 1
ATOM 660 N N . ASN A 1 85 ? 12.419 -2.191 -4.201 1.00 63.81 85 ASN A N 1
ATOM 661 C CA . ASN A 1 85 ? 12.613 -1.134 -3.207 1.00 63.81 85 ASN A CA 1
ATOM 662 C C . ASN A 1 85 ? 12.962 -1.695 -1.817 1.00 63.81 85 ASN A C 1
ATOM 664 O O . ASN A 1 85 ? 13.446 -0.958 -0.962 1.00 63.81 85 ASN A O 1
ATOM 668 N N . LEU A 1 86 ? 12.720 -2.993 -1.612 1.00 65.69 86 LEU A N 1
ATOM 669 C CA . LEU A 1 86 ? 13.231 -3.817 -0.521 1.00 65.69 86 LEU A CA 1
ATOM 670 C C . LEU A 1 86 ? 13.627 -5.166 -1.122 1.00 65.69 86 LEU A C 1
ATOM 672 O O . LEU A 1 86 ? 12.797 -5.821 -1.749 1.00 65.69 86 LEU A O 1
ATOM 676 N N . ALA A 1 87 ? 14.877 -5.579 -0.927 1.00 68.75 87 ALA A N 1
ATOM 677 C CA . ALA A 1 87 ? 15.375 -6.878 -1.373 1.00 68.75 87 ALA A CA 1
ATOM 678 C C . ALA A 1 87 ? 16.085 -7.599 -0.219 1.00 68.75 87 ALA A C 1
ATOM 680 O O . ALA A 1 87 ? 17.318 -7.613 -0.167 1.00 68.75 87 ALA A O 1
ATOM 681 N N . PRO A 1 88 ? 15.318 -8.148 0.740 1.00 69.81 88 PRO A N 1
ATOM 682 C CA . PRO A 1 88 ? 15.882 -8.973 1.791 1.00 69.81 88 PRO A CA 1
ATOM 683 C C . PRO A 1 88 ? 16.702 -10.127 1.196 1.00 69.81 88 PRO A C 1
ATOM 685 O O . PRO A 1 88 ? 16.214 -10.868 0.337 1.00 69.81 88 PRO A O 1
ATOM 688 N N . LEU A 1 89 ? 17.947 -10.272 1.647 1.00 71.50 89 LEU A N 1
ATOM 689 C CA . LEU A 1 89 ? 18.835 -11.376 1.300 1.00 71.50 89 LEU A CA 1
ATOM 690 C C . LEU A 1 89 ? 18.191 -12.721 1.620 1.00 71.50 89 LEU A C 1
ATOM 692 O O . LEU A 1 89 ? 18.250 -13.615 0.783 1.00 71.50 89 LEU A O 1
ATOM 696 N N . ALA A 1 90 ? 17.522 -12.855 2.767 1.00 67.69 90 ALA A N 1
ATOM 697 C CA . ALA A 1 90 ? 16.809 -14.074 3.131 1.00 67.69 90 ALA A CA 1
ATOM 698 C C . ALA A 1 90 ? 15.733 -14.450 2.106 1.00 67.69 90 ALA A C 1
ATOM 700 O O . ALA A 1 90 ? 15.545 -15.633 1.834 1.00 67.69 90 ALA A O 1
ATOM 701 N N . THR A 1 91 ? 15.044 -13.471 1.513 1.00 76.56 91 THR A N 1
ATOM 702 C CA . THR A 1 91 ? 14.068 -13.745 0.451 1.00 76.56 91 THR A CA 1
ATOM 703 C C . THR A 1 91 ? 14.783 -14.127 -0.847 1.00 76.56 91 THR A C 1
ATOM 705 O O . THR A 1 91 ? 14.432 -15.132 -1.460 1.00 76.56 91 THR A O 1
ATOM 708 N N . LEU A 1 92 ? 15.821 -13.385 -1.252 1.00 80.56 92 LEU A N 1
ATOM 709 C CA . LEU A 1 92 ? 16.576 -13.665 -2.482 1.00 80.56 92 LEU A CA 1
ATOM 710 C C . LEU A 1 92 ? 17.287 -15.028 -2.459 1.00 80.56 92 LEU A C 1
ATOM 712 O O . LEU A 1 92 ? 17.327 -15.707 -3.480 1.00 80.56 92 LEU A O 1
ATOM 716 N N . ALA A 1 93 ? 17.816 -15.445 -1.307 1.00 80.44 93 ALA A N 1
ATOM 717 C CA . ALA A 1 93 ? 18.575 -16.688 -1.148 1.00 80.44 93 ALA A CA 1
ATOM 718 C C . ALA A 1 93 ? 17.720 -17.951 -1.313 1.00 80.44 93 ALA A C 1
ATOM 720 O O . ALA A 1 93 ? 18.254 -19.039 -1.505 1.00 80.44 93 ALA A O 1
ATOM 721 N N . ARG A 1 94 ? 16.394 -17.813 -1.231 1.00 83.75 94 ARG A N 1
ATOM 722 C CA . ARG A 1 94 ? 15.442 -18.921 -1.359 1.00 83.75 94 ARG A CA 1
ATOM 723 C C . ARG A 1 94 ? 15.028 -19.207 -2.803 1.00 83.75 94 ARG A C 1
ATOM 725 O O . ARG A 1 94 ? 14.394 -20.230 -3.054 1.00 83.75 94 ARG A O 1
ATOM 732 N N . TYR A 1 95 ? 15.371 -18.326 -3.740 1.00 89.62 95 TYR A N 1
ATOM 733 C CA . TYR A 1 95 ? 15.199 -18.581 -5.166 1.00 89.62 95 TYR A CA 1
ATOM 734 C C . TYR A 1 95 ? 16.316 -19.489 -5.678 1.00 89.62 95 TYR A C 1
ATOM 736 O O . TYR A 1 95 ? 17.490 -19.263 -5.390 1.00 89.62 95 TYR A O 1
ATOM 744 N N . GLN A 1 96 ? 15.954 -20.496 -6.473 1.00 93.25 96 GLN A N 1
ATOM 745 C CA . GLN A 1 96 ? 16.913 -21.456 -7.027 1.00 93.25 96 GLN A CA 1
ATOM 746 C C . GLN A 1 96 ? 17.726 -20.841 -8.179 1.00 93.25 96 GLN A C 1
ATOM 748 O O . GLN A 1 96 ? 18.888 -21.194 -8.370 1.00 93.25 96 GLN A O 1
ATOM 753 N N . ALA A 1 97 ? 17.154 -19.874 -8.900 1.00 94.38 97 ALA A N 1
ATOM 754 C CA . ALA A 1 97 ? 17.870 -19.050 -9.869 1.00 94.38 97 ALA A CA 1
ATOM 755 C C . ALA A 1 97 ? 17.414 -17.591 -9.787 1.00 94.38 97 ALA A C 1
ATOM 757 O O . ALA A 1 97 ? 16.216 -17.310 -9.722 1.00 94.38 97 ALA A O 1
ATOM 758 N N . VAL A 1 98 ? 18.370 -16.660 -9.823 1.00 94.69 98 VAL A N 1
ATOM 759 C CA . VAL A 1 98 ? 18.101 -15.218 -9.841 1.00 94.69 98 VAL A CA 1
ATOM 760 C C . VAL A 1 98 ? 18.744 -14.601 -11.074 1.00 94.69 98 VAL A C 1
ATOM 762 O O . VAL A 1 98 ? 19.951 -14.663 -11.256 1.00 94.69 98 VAL A O 1
ATOM 765 N N . PHE A 1 99 ? 17.957 -13.948 -11.913 1.00 95.56 99 PHE A N 1
ATOM 766 C CA . PHE A 1 99 ? 18.427 -13.204 -13.072 1.00 95.56 99 PHE A CA 1
ATOM 767 C C . PHE A 1 99 ? 18.286 -11.710 -12.818 1.00 95.56 99 PHE A C 1
ATOM 769 O O . PHE A 1 99 ? 17.248 -11.257 -12.339 1.00 95.56 99 PHE A O 1
ATOM 776 N N . THR A 1 100 ? 19.301 -10.920 -13.163 1.00 92.06 100 THR A N 1
ATOM 777 C CA . THR A 1 100 ? 19.227 -9.457 -13.072 1.00 92.06 100 THR A CA 1
ATOM 778 C C . THR A 1 100 ? 19.678 -8.793 -14.362 1.00 92.06 100 THR A C 1
ATOM 780 O O . THR A 1 100 ? 20.634 -9.233 -14.999 1.00 92.06 100 THR A O 1
ATOM 783 N N . CYS A 1 101 ? 19.031 -7.685 -14.718 1.00 89.31 101 CYS A N 1
ATOM 784 C CA . CYS A 1 101 ? 19.423 -6.864 -15.863 1.00 89.31 101 CYS A CA 1
ATOM 785 C C . CYS A 1 101 ? 20.581 -5.887 -15.568 1.00 89.31 101 CYS A C 1
ATOM 787 O O . CYS A 1 101 ? 20.785 -4.944 -16.326 1.00 89.31 101 CYS A O 1
ATOM 789 N N . ALA A 1 102 ? 21.332 -6.096 -14.479 1.00 88.25 102 ALA A N 1
ATOM 790 C CA . ALA A 1 102 ? 22.416 -5.217 -14.048 1.00 88.25 102 ALA A CA 1
ATOM 791 C C . ALA A 1 102 ? 23.672 -6.022 -13.662 1.00 88.25 102 ALA A C 1
ATOM 793 O O . ALA A 1 102 ? 23.705 -6.625 -12.587 1.00 88.25 102 ALA A O 1
ATOM 794 N N . PRO A 1 103 ? 24.752 -5.992 -14.467 1.00 87.81 103 PRO A N 1
ATOM 795 C CA . PRO A 1 103 ? 25.988 -6.714 -14.159 1.00 87.81 103 PRO A CA 1
ATOM 796 C C . PRO A 1 103 ? 26.571 -6.391 -12.775 1.00 87.81 103 PRO A C 1
ATOM 798 O O . PRO A 1 103 ? 27.022 -7.291 -12.062 1.00 87.81 103 PRO A O 1
ATOM 801 N N . LEU A 1 104 ? 26.529 -5.116 -12.372 1.00 81.94 104 LEU A N 1
ATOM 802 C CA . LEU A 1 104 ? 27.003 -4.667 -11.062 1.00 81.94 104 LEU A CA 1
ATOM 803 C C . LEU A 1 104 ? 26.192 -5.289 -9.919 1.00 81.94 104 LEU A C 1
ATOM 805 O O . LEU A 1 104 ? 26.764 -5.742 -8.927 1.00 81.94 104 LEU A O 1
ATOM 809 N N . LEU A 1 105 ? 24.869 -5.336 -10.067 1.00 82.50 105 LEU A N 1
ATOM 810 C CA . LEU A 1 105 ? 23.992 -5.965 -9.089 1.00 82.50 105 LEU A CA 1
ATOM 811 C C . LEU A 1 105 ? 24.225 -7.474 -9.027 1.00 82.50 105 LEU A C 1
ATOM 813 O O . LEU A 1 105 ? 24.335 -8.013 -7.931 1.00 82.50 105 LEU A O 1
ATOM 817 N N . THR A 1 106 ? 24.345 -8.148 -10.175 1.00 88.81 106 THR A N 1
ATOM 818 C CA . THR A 1 106 ? 24.649 -9.584 -10.222 1.00 88.81 106 THR A CA 1
ATOM 819 C C . THR A 1 106 ? 25.900 -9.907 -9.409 1.00 88.81 106 THR A C 1
ATOM 821 O O . THR A 1 106 ? 25.882 -10.853 -8.626 1.00 88.81 106 THR A O 1
ATOM 824 N N . ARG A 1 107 ? 26.973 -9.115 -9.554 1.00 86.00 107 ARG A N 1
ATOM 825 C CA . ARG A 1 107 ? 28.206 -9.295 -8.769 1.00 86.00 107 ARG A CA 1
ATOM 826 C C . ARG A 1 107 ? 27.939 -9.152 -7.270 1.00 86.00 107 ARG A C 1
ATOM 828 O O . ARG A 1 107 ? 28.225 -10.081 -6.530 1.00 86.00 107 ARG A O 1
ATOM 835 N N . ARG A 1 108 ? 27.279 -8.069 -6.846 1.00 81.44 108 ARG A N 1
ATOM 836 C CA . ARG A 1 108 ? 26.931 -7.848 -5.427 1.00 81.44 108 ARG A CA 1
ATOM 837 C C . ARG A 1 108 ? 26.080 -8.972 -4.839 1.00 81.44 108 ARG A C 1
ATOM 839 O O . ARG A 1 108 ? 26.302 -9.384 -3.711 1.00 81.44 108 ARG A O 1
ATOM 846 N N . LEU A 1 109 ? 25.106 -9.474 -5.596 1.00 82.56 109 LEU A N 1
ATOM 847 C CA . LEU A 1 109 ? 24.268 -10.589 -5.159 1.00 82.56 109 LEU A CA 1
ATOM 848 C C . LEU A 1 109 ? 25.080 -11.880 -5.008 1.00 82.56 109 LEU A C 1
ATOM 850 O O . LEU A 1 109 ? 24.903 -12.590 -4.020 1.00 82.56 109 LEU A O 1
ATOM 854 N N . ARG A 1 110 ? 26.003 -12.160 -5.937 1.00 85.94 110 ARG A N 1
ATOM 855 C CA . ARG A 1 110 ? 26.927 -13.299 -5.829 1.00 85.94 110 ARG A CA 1
ATOM 856 C C . ARG A 1 110 ? 27.850 -13.184 -4.620 1.00 85.94 110 ARG A C 1
ATOM 858 O O . ARG A 1 110 ? 28.039 -14.184 -3.935 1.00 85.94 110 ARG A O 1
ATOM 865 N N . ASP A 1 111 ? 28.355 -11.987 -4.325 1.00 80.50 111 ASP A N 1
ATOM 866 C CA . ASP A 1 111 ? 29.181 -11.731 -3.136 1.00 80.50 111 ASP A CA 1
ATOM 867 C C . ASP A 1 111 ? 28.405 -12.021 -1.836 1.00 80.50 111 ASP A C 1
ATOM 869 O O . ASP A 1 111 ? 28.983 -12.443 -0.838 1.00 80.50 111 ASP A O 1
ATOM 873 N N . CYS A 1 112 ? 27.075 -11.874 -1.862 1.00 74.19 112 CYS A N 1
ATOM 874 C CA . CYS A 1 112 ? 26.174 -12.258 -0.773 1.00 74.19 112 CYS A CA 1
ATOM 875 C C . CYS A 1 112 ? 25.694 -13.725 -0.825 1.00 74.19 112 CYS A C 1
ATOM 877 O O . CYS A 1 112 ? 24.798 -14.096 -0.069 1.00 74.19 112 CYS A O 1
ATOM 879 N N . GLY A 1 113 ? 26.248 -14.564 -1.707 1.00 79.81 113 GLY A N 1
ATOM 880 C CA . GLY A 1 113 ? 25.912 -15.989 -1.815 1.00 79.81 113 GLY A CA 1
ATOM 881 C C . GLY A 1 113 ? 24.648 -16.318 -2.621 1.00 79.81 113 GLY A C 1
ATOM 882 O O . GLY A 1 113 ? 24.235 -17.476 -2.645 1.00 79.81 113 GLY A O 1
ATOM 883 N N . ILE A 1 114 ? 24.039 -15.341 -3.299 1.00 84.62 114 ILE A N 1
ATOM 884 C CA . ILE A 1 114 ? 22.838 -15.542 -4.124 1.00 84.62 114 ILE A CA 1
ATOM 885 C C . ILE A 1 114 ? 23.231 -16.148 -5.485 1.00 84.62 114 ILE A C 1
ATOM 887 O O . ILE A 1 114 ? 24.200 -15.672 -6.091 1.00 84.62 114 ILE A O 1
ATOM 891 N N . PRO A 1 115 ? 22.483 -17.137 -6.027 1.00 86.62 115 PRO A N 1
ATOM 892 C CA . PRO A 1 115 ? 22.735 -17.736 -7.344 1.00 86.62 115 PRO A CA 1
ATOM 893 C C . PRO A 1 115 ? 22.309 -16.794 -8.488 1.00 86.62 115 PRO A C 1
ATOM 895 O O . PRO A 1 115 ? 21.443 -17.108 -9.305 1.00 86.62 115 PRO A O 1
ATOM 898 N N . ALA A 1 116 ? 22.902 -15.599 -8.522 1.00 92.25 116 ALA A N 1
ATOM 899 C CA . ALA A 1 116 ? 22.552 -14.545 -9.458 1.00 92.25 116 ALA A CA 1
ATOM 900 C C . ALA A 1 116 ? 23.269 -14.701 -10.808 1.00 92.25 116 ALA A C 1
ATOM 902 O O . ALA A 1 116 ? 24.445 -15.066 -10.872 1.00 92.25 116 ALA A O 1
ATOM 903 N N . GLN A 1 117 ? 22.598 -14.365 -11.902 1.00 95.12 117 GLN A N 1
ATOM 904 C CA . GLN A 1 117 ? 23.143 -14.317 -13.255 1.00 95.12 117 GLN A CA 1
ATOM 905 C C . GLN A 1 117 ? 22.711 -13.025 -13.945 1.00 95.12 117 GLN A C 1
ATOM 907 O O . GLN A 1 117 ? 21.625 -12.500 -13.700 1.00 95.12 117 GLN A O 1
ATOM 912 N N . THR A 1 118 ? 23.571 -12.494 -14.809 1.00 93.25 118 THR A N 1
ATOM 913 C CA . THR A 1 118 ? 23.224 -11.314 -15.599 1.00 93.25 118 THR A CA 1
ATOM 914 C C . THR A 1 118 ? 22.421 -11.754 -16.808 1.00 93.25 118 THR A C 1
ATOM 916 O O . THR A 1 118 ? 22.915 -12.517 -17.631 1.00 93.25 118 THR A O 1
ATOM 919 N N . MET A 1 119 ? 21.214 -11.220 -16.937 1.00 93.81 119 MET A N 1
ATOM 920 C CA . MET A 1 119 ? 20.376 -11.370 -18.113 1.00 93.81 119 MET A CA 1
ATOM 921 C C . MET A 1 119 ? 19.638 -10.058 -18.341 1.00 93.81 119 MET A C 1
ATOM 923 O O . MET A 1 119 ? 18.788 -9.649 -17.544 1.00 93.81 119 MET A O 1
ATOM 927 N N . MET A 1 120 ? 20.002 -9.386 -19.431 1.00 91.75 120 MET A N 1
ATOM 928 C CA . MET A 1 120 ? 19.363 -8.142 -19.848 1.00 91.75 120 MET A CA 1
ATOM 929 C C . MET A 1 120 ? 17.869 -8.354 -20.072 1.00 91.75 120 MET A C 1
ATOM 931 O O . MET A 1 120 ? 17.425 -9.474 -20.335 1.00 91.75 120 MET A O 1
ATOM 935 N N . GLN A 1 121 ? 17.100 -7.268 -20.024 1.00 92.12 121 GLN A N 1
ATOM 936 C CA . GLN A 1 121 ? 15.712 -7.309 -20.480 1.00 92.12 121 GLN A CA 1
ATOM 937 C C . GLN A 1 121 ? 15.648 -7.723 -21.962 1.00 92.12 121 GLN A C 1
ATOM 939 O O . GLN A 1 121 ? 16.675 -7.911 -22.634 1.00 92.12 121 GLN A O 1
ATOM 944 N N . GLY A 1 122 ? 14.442 -7.954 -22.452 1.00 91.50 122 GLY A N 1
ATOM 945 C CA . GLY A 1 122 ? 14.216 -8.307 -23.842 1.00 91.50 122 GLY A CA 1
ATOM 946 C C . GLY A 1 122 ? 12.842 -7.851 -24.282 1.00 91.50 122 GLY A C 1
ATOM 947 O O . GLY A 1 122 ? 12.035 -7.505 -23.443 1.00 91.50 122 GLY A O 1
ATOM 948 N N . THR A 1 123 ? 12.570 -7.835 -25.575 1.00 94.81 123 THR A N 1
ATOM 949 C CA . THR A 1 123 ? 11.319 -7.300 -26.118 1.00 94.81 123 THR A CA 1
ATOM 950 C C . THR A 1 123 ? 10.524 -8.366 -26.857 1.00 94.81 123 THR A C 1
ATOM 952 O O . THR A 1 123 ? 11.077 -9.366 -27.333 1.00 94.81 123 THR A O 1
ATOM 955 N N . ASP A 1 124 ? 9.215 -8.147 -26.945 1.00 95.25 124 ASP A N 1
ATOM 956 C CA . ASP A 1 124 ? 8.352 -8.913 -27.830 1.00 95.25 124 ASP A CA 1
ATOM 957 C C . ASP A 1 124 ? 8.564 -8.449 -29.275 1.00 95.25 124 ASP A C 1
ATOM 959 O O . ASP A 1 124 ? 7.969 -7.477 -29.749 1.00 95.25 124 ASP A O 1
ATOM 963 N N . ILE A 1 125 ? 9.415 -9.185 -29.981 1.00 93.94 125 ILE A N 1
ATOM 964 C CA . ILE A 1 125 ? 9.755 -8.928 -31.381 1.00 93.94 125 ILE A CA 1
ATOM 965 C C . ILE A 1 125 ? 8.612 -9.212 -32.355 1.00 93.94 125 ILE A C 1
ATOM 967 O O . ILE A 1 125 ? 8.719 -8.842 -33.519 1.00 93.94 125 ILE A O 1
ATOM 971 N N . HIS A 1 126 ? 7.514 -9.837 -31.923 1.00 93.06 126 HIS A N 1
ATOM 972 C CA . HIS A 1 126 ? 6.312 -9.942 -32.749 1.00 93.06 126 HIS A CA 1
ATOM 973 C C . HIS A 1 126 ? 5.504 -8.642 -32.730 1.00 93.06 126 HIS A C 1
ATOM 975 O O . HIS A 1 126 ? 4.803 -8.336 -33.697 1.00 93.06 126 HIS A O 1
ATOM 981 N N . HIS A 1 127 ? 5.635 -7.864 -31.655 1.00 94.88 127 HIS A N 1
ATOM 982 C CA . HIS A 1 127 ? 4.880 -6.636 -31.441 1.00 94.88 127 HIS A CA 1
ATOM 983 C C . HIS A 1 127 ? 5.658 -5.376 -31.824 1.00 94.88 127 HIS A C 1
ATOM 985 O O . HIS A 1 127 ? 5.158 -4.554 -32.592 1.00 94.88 127 HIS A O 1
ATOM 991 N N . PHE A 1 128 ? 6.895 -5.238 -31.342 1.00 96.75 128 PHE A N 1
ATOM 992 C CA . PHE A 1 128 ? 7.765 -4.098 -31.643 1.00 96.75 128 PHE A CA 1
ATOM 993 C C . PHE A 1 128 ? 8.586 -4.375 -32.900 1.00 96.75 128 PHE A C 1
ATOM 995 O O . PHE A 1 128 ? 9.576 -5.108 -32.874 1.00 96.75 128 PHE A O 1
ATOM 1002 N N . ARG A 1 129 ? 8.137 -3.816 -34.027 1.00 95.94 129 ARG A N 1
ATOM 1003 C CA . ARG A 1 129 ? 8.696 -4.092 -35.355 1.00 95.94 129 ARG A CA 1
ATOM 1004 C C . ARG A 1 129 ? 8.741 -2.827 -36.209 1.00 95.94 129 ARG A C 1
ATOM 1006 O O . ARG A 1 129 ? 7.836 -1.993 -36.110 1.00 95.94 129 ARG A O 1
ATOM 1013 N N . PRO A 1 130 ? 9.756 -2.667 -37.073 1.00 95.19 130 PRO A N 1
ATOM 1014 C CA . PRO A 1 130 ? 9.884 -1.466 -37.888 1.00 95.19 130 PRO A CA 1
ATOM 1015 C C . PRO A 1 130 ? 8.831 -1.394 -39.006 1.00 95.19 130 PRO A C 1
ATOM 1017 O O . PRO A 1 130 ? 8.458 -0.298 -39.421 1.00 95.19 130 PRO A O 1
ATOM 1020 N N . ASP A 1 131 ? 8.309 -2.535 -39.463 1.00 93.94 131 ASP A N 1
ATOM 1021 C CA . ASP A 1 131 ? 7.331 -2.645 -40.555 1.00 93.94 131 ASP A CA 1
ATOM 1022 C C . ASP A 1 131 ? 5.919 -2.156 -40.186 1.00 93.94 131 ASP A C 1
ATOM 1024 O O . ASP A 1 131 ? 5.083 -1.990 -41.072 1.00 93.94 131 ASP A O 1
ATOM 1028 N N . ARG A 1 132 ? 5.666 -1.831 -38.909 1.00 94.94 132 ARG A N 1
ATOM 1029 C CA . ARG A 1 132 ? 4.445 -1.123 -38.478 1.00 94.94 132 ARG A CA 1
ATOM 1030 C C . ARG A 1 132 ? 4.329 0.281 -39.078 1.00 94.94 132 ARG A C 1
ATOM 1032 O O . ARG A 1 132 ? 3.235 0.832 -39.152 1.00 94.94 132 ARG A O 1
ATOM 1039 N N . TRP A 1 133 ? 5.448 0.854 -39.528 1.00 93.19 133 TRP A N 1
ATOM 1040 C CA . TRP A 1 133 ? 5.491 2.137 -40.219 1.00 93.19 133 TRP A CA 1
ATOM 1041 C C . TRP A 1 133 ? 6.425 2.080 -41.428 1.00 93.19 133 TRP A C 1
ATOM 1043 O O . TRP A 1 133 ? 7.650 2.002 -41.294 1.00 93.19 133 TRP A O 1
ATOM 1053 N N . THR A 1 134 ? 5.836 2.161 -42.620 1.00 86.88 134 THR A N 1
ATOM 1054 C CA . THR A 1 134 ? 6.553 2.081 -43.902 1.00 86.88 134 THR A CA 1
ATOM 1055 C C . THR A 1 134 ? 7.081 3.430 -44.393 1.00 86.88 134 THR A C 1
ATOM 1057 O O . THR A 1 134 ? 7.895 3.467 -45.313 1.00 86.88 134 THR A O 1
ATOM 1060 N N . GLY A 1 135 ? 6.620 4.541 -43.810 1.00 86.69 135 GLY A N 1
ATOM 1061 C CA . GLY A 1 135 ? 7.127 5.879 -44.109 1.00 86.69 135 GLY A CA 1
ATOM 1062 C C . GLY A 1 135 ? 8.471 6.174 -43.426 1.00 86.69 135 GLY A C 1
ATOM 1063 O O . GLY A 1 135 ? 8.926 5.411 -42.568 1.00 86.69 135 GLY A O 1
ATOM 1064 N N . PRO A 1 136 ? 9.117 7.308 -43.753 1.00 85.94 136 PRO A N 1
ATOM 1065 C CA . PRO A 1 136 ? 10.199 7.823 -42.921 1.00 85.94 136 PRO A CA 1
ATOM 1066 C C . PRO A 1 136 ? 9.659 8.162 -41.517 1.00 85.94 136 PRO A C 1
ATOM 1068 O O . PRO A 1 136 ? 8.511 8.602 -41.415 1.00 85.94 136 PRO A O 1
ATOM 1071 N N . PRO A 1 137 ? 10.445 7.977 -40.440 1.00 91.12 137 PRO A N 1
ATOM 1072 C CA . PRO A 1 137 ? 10.072 8.413 -39.097 1.00 91.12 137 PRO A CA 1
ATOM 1073 C C . PRO A 1 137 ? 9.606 9.874 -39.083 1.00 91.12 137 PRO A C 1
ATOM 1075 O O . PRO A 1 137 ? 10.339 10.760 -39.531 1.00 91.12 137 PRO A O 1
ATOM 1078 N N . ASP A 1 138 ? 8.396 10.113 -38.582 1.00 93.50 138 ASP A N 1
ATOM 1079 C CA . ASP A 1 138 ? 7.732 11.420 -38.583 1.00 93.50 138 ASP A CA 1
ATOM 1080 C C . ASP A 1 138 ? 7.579 12.029 -37.181 1.00 93.50 138 ASP A C 1
ATOM 1082 O O . ASP A 1 138 ? 7.117 13.159 -37.050 1.00 93.50 138 ASP A O 1
ATOM 1086 N N . ILE A 1 139 ? 8.029 11.320 -36.140 1.00 96.19 139 ILE A N 1
ATOM 1087 C CA . ILE A 1 139 ? 8.181 11.849 -34.782 1.00 96.19 139 ILE A CA 1
ATOM 1088 C C . ILE A 1 139 ? 9.683 12.053 -34.518 1.00 96.19 139 ILE A C 1
ATOM 1090 O O . ILE A 1 139 ? 10.404 11.065 -34.334 1.00 96.19 139 ILE A O 1
ATOM 1094 N N . PRO A 1 140 ? 10.200 13.299 -34.498 1.00 95.81 140 PRO A N 1
ATOM 1095 C CA . PRO A 1 140 ? 11.637 13.538 -34.355 1.00 95.81 140 PRO A CA 1
ATOM 1096 C C . PRO A 1 140 ? 12.204 13.021 -33.030 1.00 95.81 140 PRO A C 1
ATOM 1098 O O . PRO A 1 140 ? 13.182 12.270 -33.034 1.00 95.81 140 PRO A O 1
ATOM 1101 N N . VAL A 1 141 ? 11.574 13.383 -31.908 1.00 98.06 141 VAL A N 1
ATOM 1102 C CA . VAL A 1 141 ? 11.964 12.937 -30.568 1.00 98.06 141 VAL A CA 1
ATOM 1103 C C . VAL A 1 141 ? 10.726 12.505 -29.786 1.00 98.06 141 VAL A C 1
ATOM 1105 O O . VAL A 1 141 ? 9.766 13.262 -29.654 1.00 98.06 141 VAL A O 1
ATOM 1108 N N . LEU A 1 142 ? 10.752 11.291 -29.237 1.00 98.38 142 LEU A N 1
ATOM 1109 C CA . LEU A 1 142 ? 9.654 10.711 -28.466 1.00 98.38 142 LEU A CA 1
ATOM 1110 C C . LEU A 1 142 ? 10.099 10.353 -27.045 1.00 98.38 142 LEU A C 1
ATOM 1112 O O . LEU A 1 142 ? 11.135 9.722 -26.846 1.00 98.38 142 LEU A O 1
ATOM 1116 N N . PHE A 1 143 ? 9.263 10.662 -26.057 1.00 97.94 143 PHE A N 1
ATOM 1117 C CA . PHE A 1 143 ? 9.335 10.068 -24.726 1.00 97.94 143 PHE A CA 1
ATOM 1118 C C . PHE A 1 143 ? 7.971 9.511 -24.308 1.00 97.94 143 PHE A C 1
ATOM 1120 O O . PHE A 1 143 ? 6.955 10.202 -24.367 1.00 97.94 143 PHE A O 1
ATOM 1127 N N . VAL A 1 144 ? 7.953 8.268 -23.822 1.00 95.94 144 VAL A N 1
ATOM 1128 C CA . VAL A 1 144 ? 6.757 7.659 -23.222 1.00 95.94 144 VAL A CA 1
ATOM 1129 C C . VAL A 1 144 ? 7.063 7.237 -21.789 1.00 95.94 144 VAL A C 1
ATOM 1131 O O . VAL A 1 144 ? 7.855 6.319 -21.543 1.00 95.94 144 VAL A O 1
ATOM 1134 N N . GLY A 1 145 ? 6.435 7.914 -20.830 1.00 91.06 145 GLY A N 1
ATOM 1135 C CA . GLY A 1 145 ? 6.584 7.661 -19.402 1.00 91.06 145 GLY A CA 1
ATOM 1136 C C . GLY A 1 145 ? 6.018 8.783 -18.530 1.00 91.06 145 GLY A C 1
ATOM 1137 O O . GLY A 1 145 ? 6.005 9.951 -18.906 1.00 91.06 145 GLY A O 1
ATOM 1138 N N . SER A 1 146 ? 5.571 8.437 -17.323 1.00 88.56 146 SER A N 1
ATOM 1139 C CA . SER A 1 146 ? 5.055 9.419 -16.359 1.00 88.56 146 SER A CA 1
ATOM 1140 C C . SER A 1 146 ? 6.171 10.167 -15.620 1.00 88.56 146 SER A C 1
ATOM 1142 O O . SER A 1 146 ? 7.253 9.615 -15.366 1.00 88.56 146 SER A O 1
ATOM 1144 N N . ARG A 1 147 ? 5.852 11.397 -15.204 1.00 87.38 147 ARG A N 1
ATOM 1145 C CA . ARG A 1 147 ? 6.639 12.237 -14.296 1.00 87.38 147 ARG A CA 1
ATOM 1146 C C . ARG A 1 147 ? 6.058 12.187 -12.883 1.00 87.38 147 ARG A C 1
ATOM 1148 O O . ARG A 1 147 ? 4.856 12.341 -12.685 1.00 87.38 147 ARG A O 1
ATOM 1155 N N . ALA A 1 148 ? 6.925 11.999 -11.893 1.00 76.88 148 ALA A N 1
ATOM 1156 C CA . ALA A 1 148 ? 6.579 11.999 -10.470 1.00 76.88 148 ALA A CA 1
ATOM 1157 C C . ALA A 1 148 ? 7.790 12.438 -9.632 1.00 76.88 148 ALA A C 1
ATOM 1159 O O . ALA A 1 148 ? 8.907 12.466 -10.136 1.00 76.88 148 ALA A O 1
ATOM 1160 N N . SER A 1 149 ? 7.619 12.705 -8.335 1.00 70.12 149 SER A N 1
ATOM 1161 C CA . SER A 1 149 ? 8.746 13.050 -7.444 1.00 70.12 149 SER A CA 1
ATOM 1162 C C . SER A 1 149 ? 9.866 11.995 -7.455 1.00 70.12 149 SER A C 1
ATOM 1164 O O . SER A 1 149 ? 11.043 12.336 -7.496 1.00 70.12 149 SER A O 1
ATOM 1166 N N . ARG A 1 150 ? 9.504 10.705 -7.503 1.00 66.31 150 ARG A N 1
ATOM 1167 C CA . ARG A 1 150 ? 10.441 9.566 -7.611 1.00 66.31 150 ARG A CA 1
ATOM 1168 C C . ARG A 1 150 ? 11.076 9.384 -8.997 1.00 66.31 150 ARG A C 1
ATOM 1170 O O . ARG A 1 150 ? 12.010 8.601 -9.144 1.00 66.31 150 ARG A O 1
ATOM 1177 N N . ALA A 1 151 ? 10.515 10.028 -10.015 1.00 78.12 151 ALA A N 1
ATOM 1178 C CA . ALA A 1 151 ? 10.894 9.903 -11.416 1.00 78.12 151 ALA A CA 1
ATOM 1179 C C . ALA A 1 151 ? 10.772 11.292 -12.067 1.00 78.12 151 ALA A C 1
ATOM 1181 O O . ALA A 1 151 ? 9.796 11.548 -12.777 1.00 78.12 151 ALA A O 1
ATOM 1182 N N . PRO A 1 152 ? 11.697 12.216 -11.747 1.00 79.81 152 PRO A N 1
ATOM 1183 C CA . PRO A 1 152 ? 11.583 13.621 -12.137 1.00 79.81 152 PRO A CA 1
ATOM 1184 C C . PRO A 1 152 ? 11.752 13.838 -13.645 1.00 79.81 152 PRO A C 1
ATOM 1186 O O . PRO A 1 152 ? 11.257 14.842 -14.150 1.00 79.81 152 PRO A O 1
ATOM 1189 N N . ARG A 1 153 ? 12.388 12.879 -14.337 1.00 89.88 153 ARG A N 1
ATOM 1190 C CA . ARG A 1 153 ? 12.640 12.864 -15.783 1.00 89.88 153 ARG A CA 1
ATOM 1191 C C . ARG A 1 153 ? 13.394 14.110 -16.268 1.00 89.88 153 ARG A C 1
ATOM 1193 O O . ARG A 1 153 ? 12.868 14.937 -17.016 1.00 89.88 153 ARG A O 1
ATOM 1200 N N . GLY A 1 154 ? 14.612 14.272 -15.748 1.00 89.56 154 GLY A N 1
ATOM 1201 C CA . GLY A 1 154 ? 15.436 15.459 -15.981 1.00 89.56 154 GLY A CA 1
ATOM 1202 C C . GLY A 1 154 ? 15.852 15.633 -17.441 1.00 89.56 154 GLY A C 1
ATOM 1203 O O . GLY A 1 154 ? 15.812 16.751 -17.944 1.00 89.56 154 GLY A O 1
ATOM 1204 N N . LEU A 1 155 ? 16.168 14.539 -18.136 1.00 93.19 155 LEU A N 1
ATOM 1205 C CA . LEU A 1 155 ? 16.591 14.554 -19.534 1.00 93.19 155 LEU A CA 1
ATOM 1206 C C . LEU A 1 155 ? 15.465 15.086 -20.427 1.00 93.19 155 LEU A C 1
ATOM 1208 O O . LEU A 1 155 ? 15.703 15.964 -21.251 1.00 93.19 155 LEU A O 1
ATOM 1212 N N . VAL A 1 156 ? 14.222 14.653 -20.200 1.00 95.00 156 VAL A N 1
ATOM 1213 C CA . VAL A 1 156 ? 13.044 15.145 -20.943 1.00 95.00 156 VAL A CA 1
ATOM 1214 C C . VAL A 1 156 ? 12.850 16.654 -20.756 1.00 95.00 156 VAL A C 1
ATOM 1216 O O . VAL A 1 156 ? 12.631 17.377 -21.728 1.00 95.00 156 VAL A O 1
ATOM 1219 N N . ALA A 1 157 ? 12.969 17.147 -19.518 1.00 90.75 157 ALA A N 1
ATOM 1220 C CA . ALA A 1 157 ? 12.858 18.577 -19.230 1.00 90.75 157 ALA A CA 1
ATOM 1221 C C . ALA A 1 157 ? 13.977 19.387 -19.907 1.00 90.75 157 ALA A C 1
ATOM 1223 O O . ALA A 1 157 ? 13.717 20.457 -20.457 1.00 90.75 157 ALA A O 1
ATOM 1224 N N . THR A 1 158 ? 15.207 18.867 -19.916 1.00 94.44 158 THR A N 1
ATOM 1225 C CA . THR A 1 158 ? 16.339 19.497 -20.602 1.00 94.44 158 THR A CA 1
ATOM 1226 C C . THR A 1 158 ? 16.127 19.551 -22.118 1.00 94.44 158 THR A C 1
ATOM 1228 O O . THR A 1 158 ? 16.347 20.606 -22.708 1.00 94.44 158 THR A O 1
ATOM 1231 N N . VAL A 1 159 ? 15.639 18.480 -22.757 1.00 96.25 159 VAL A N 1
ATOM 1232 C CA . VAL A 1 159 ? 15.331 18.484 -24.203 1.00 96.25 159 VAL A CA 1
ATOM 1233 C C . VAL A 1 159 ? 14.278 19.537 -24.551 1.00 96.25 159 VAL A C 1
ATOM 1235 O O . VAL A 1 159 ? 14.461 20.286 -25.512 1.00 96.25 159 VAL A O 1
ATOM 1238 N N . ALA A 1 160 ? 13.218 19.645 -23.746 1.00 93.81 160 ALA A N 1
ATOM 1239 C CA . ALA A 1 160 ? 12.183 20.657 -23.939 1.00 93.81 160 ALA A CA 1
ATOM 1240 C C . ALA A 1 160 ? 12.749 22.087 -23.854 1.00 93.81 160 ALA A C 1
ATOM 1242 O O . ALA A 1 160 ? 12.455 22.924 -24.705 1.00 93.81 160 ALA A O 1
ATOM 1243 N N . GLN A 1 161 ? 13.624 22.358 -22.878 1.00 93.50 161 GLN A N 1
ATOM 1244 C CA . GLN A 1 161 ? 14.293 23.660 -22.726 1.00 93.50 161 GLN A CA 1
ATOM 1245 C C . GLN A 1 161 ? 15.234 23.998 -23.889 1.00 93.50 161 GLN A C 1
ATOM 1247 O O . GLN A 1 161 ? 15.452 25.169 -24.189 1.00 93.50 161 GLN A O 1
ATOM 1252 N N . MET A 1 162 ? 15.804 22.988 -24.548 1.00 95.38 162 MET A N 1
ATOM 1253 C CA . MET A 1 162 ? 16.673 23.173 -25.711 1.00 95.38 162 MET A CA 1
ATOM 1254 C C . MET A 1 162 ? 15.911 23.508 -27.000 1.00 95.38 162 MET A C 1
ATOM 1256 O O . MET A 1 162 ? 16.563 23.879 -27.976 1.00 95.38 162 MET A O 1
ATOM 1260 N N . GLY A 1 163 ? 14.579 23.383 -27.008 1.00 94.12 163 GLY A N 1
ATOM 1261 C CA . GLY A 1 163 ? 13.729 23.702 -28.157 1.00 94.12 163 GLY A CA 1
ATOM 1262 C C . GLY A 1 163 ? 13.700 22.629 -29.251 1.00 94.12 163 GLY A C 1
ATOM 1263 O O . GLY A 1 163 ? 13.415 22.953 -30.400 1.00 94.12 163 GLY A O 1
ATOM 1264 N N . PHE A 1 164 ? 14.016 21.370 -28.929 1.00 95.44 164 PHE A N 1
ATOM 1265 C CA . PHE A 1 164 ? 13.830 20.262 -29.874 1.00 95.44 164 PHE A CA 1
ATOM 1266 C C . PHE A 1 164 ? 12.347 19.891 -30.008 1.00 95.44 164 PHE A C 1
ATOM 1268 O O . PHE A 1 164 ? 11.588 20.002 -29.045 1.00 95.44 164 PHE A O 1
ATOM 1275 N N . ASP A 1 165 ? 11.958 19.405 -31.189 1.00 95.44 165 ASP A N 1
ATOM 1276 C CA . ASP A 1 165 ? 10.614 18.877 -31.443 1.00 95.44 165 ASP A CA 1
ATOM 1277 C C . ASP A 1 165 ? 10.419 17.548 -30.698 1.00 95.44 165 ASP A C 1
ATOM 1279 O O . ASP A 1 165 ? 10.849 16.478 -31.143 1.00 95.44 165 ASP A O 1
ATOM 1283 N N . LEU A 1 166 ? 9.848 17.665 -29.501 1.00 97.69 166 LEU A N 1
ATOM 1284 C CA . LEU A 1 166 ? 9.668 16.599 -28.532 1.00 97.69 166 LEU A CA 1
ATOM 1285 C C . LEU A 1 166 ? 8.183 16.302 -28.352 1.00 97.69 166 LEU A C 1
ATOM 1287 O O . LEU A 1 166 ? 7.401 17.176 -27.974 1.00 97.69 166 LEU A O 1
ATOM 1291 N N . LYS A 1 167 ? 7.827 15.025 -28.494 1.00 98.25 167 LYS A N 1
ATOM 1292 C CA . LYS A 1 167 ? 6.508 14.512 -28.135 1.00 98.25 167 LYS A CA 1
ATOM 1293 C C . LYS A 1 167 ? 6.568 13.640 -26.885 1.00 98.25 167 LYS A C 1
ATOM 1295 O O . LYS A 1 167 ? 7.392 12.732 -26.784 1.00 98.25 167 LYS A O 1
ATOM 1300 N N . VAL A 1 168 ? 5.677 13.908 -25.931 1.00 97.88 168 VAL A N 1
ATOM 1301 C CA . VAL A 1 168 ? 5.630 13.250 -24.621 1.00 97.88 168 VAL A CA 1
ATOM 1302 C C . VAL A 1 168 ? 4.260 12.639 -24.352 1.00 97.88 168 VAL A C 1
ATOM 1304 O O . VAL A 1 168 ? 3.249 13.340 -24.357 1.00 97.88 168 VAL A O 1
ATOM 1307 N N . TRP A 1 169 ? 4.233 11.345 -24.028 1.00 96.75 169 TRP A N 1
ATOM 1308 C CA . TRP A 1 169 ? 3.060 10.671 -23.461 1.00 96.75 169 TRP A CA 1
ATOM 1309 C C . TRP A 1 169 ? 3.313 10.237 -22.018 1.00 96.75 169 TRP A C 1
ATOM 1311 O O . TRP A 1 169 ? 4.311 9.580 -21.720 1.00 96.75 169 TRP A O 1
ATOM 1321 N N . GLY A 1 170 ? 2.383 10.558 -21.118 1.00 91.19 170 GLY A N 1
ATOM 1322 C CA . GLY A 1 170 ? 2.415 10.115 -19.725 1.00 91.19 170 GLY A CA 1
ATOM 1323 C C . GLY A 1 170 ? 1.727 11.077 -18.758 1.00 91.19 170 GLY A C 1
ATOM 1324 O O . GLY A 1 170 ? 1.427 12.225 -19.084 1.00 91.19 170 GLY A O 1
ATOM 1325 N N . ARG A 1 171 ? 1.497 10.624 -17.524 1.00 88.06 171 ARG A N 1
ATOM 1326 C CA . ARG A 1 171 ? 0.907 11.460 -16.464 1.00 88.06 171 ARG A CA 1
ATOM 1327 C C . ARG A 1 171 ? 1.948 12.399 -15.846 1.00 88.06 171 ARG A C 1
ATOM 1329 O O . ARG A 1 171 ? 3.137 12.089 -15.820 1.00 88.06 171 ARG A O 1
ATOM 1336 N N . GLY A 1 172 ? 1.490 13.519 -15.283 1.00 86.88 172 GLY A N 1
ATOM 1337 C CA . GLY A 1 172 ? 2.330 14.436 -14.493 1.00 86.88 172 GLY A CA 1
ATOM 1338 C C . GLY A 1 172 ? 3.117 15.482 -15.295 1.00 86.88 172 GLY A C 1
ATOM 1339 O O . GLY A 1 172 ? 3.952 16.181 -14.713 1.00 86.88 172 GLY A O 1
ATOM 1340 N N . TRP A 1 173 ? 2.848 15.591 -16.600 1.00 91.38 173 TRP A N 1
ATOM 1341 C CA . TRP A 1 173 ? 3.485 16.544 -17.519 1.00 91.38 173 TRP A CA 1
ATOM 1342 C C . TRP A 1 173 ? 2.681 17.824 -17.771 1.00 91.38 173 TRP A C 1
ATOM 1344 O O . TRP A 1 173 ? 3.261 18.850 -18.124 1.00 91.38 173 TRP A O 1
ATOM 1354 N N . LYS A 1 174 ? 1.359 17.796 -17.563 1.00 88.62 174 LYS A N 1
ATOM 1355 C CA . LYS A 1 174 ? 0.495 18.970 -17.745 1.00 88.62 174 LYS A CA 1
ATOM 1356 C C . LYS A 1 174 ? 0.929 20.114 -16.823 1.00 88.62 174 LYS A C 1
ATOM 1358 O O . LYS A 1 174 ? 1.091 19.905 -15.621 1.00 88.62 174 LYS A O 1
ATOM 1363 N N . GLY A 1 175 ? 1.114 21.308 -17.388 1.00 87.12 175 GLY A N 1
ATOM 1364 C CA . GLY A 1 175 ? 1.618 22.487 -16.670 1.00 87.12 175 GLY A CA 1
ATOM 1365 C C . GLY A 1 175 ? 3.126 22.467 -16.385 1.00 87.12 175 GLY A C 1
ATOM 1366 O O . GLY A 1 175 ? 3.625 23.364 -15.715 1.00 87.12 175 GLY A O 1
ATOM 1367 N N . VAL A 1 176 ? 3.846 21.450 -16.869 1.00 88.25 176 VAL A N 1
ATOM 1368 C CA . VAL A 1 176 ? 5.314 21.339 -16.791 1.00 88.25 176 VAL A CA 1
ATOM 1369 C C . VAL A 1 176 ? 5.928 21.549 -18.166 1.00 88.25 176 VAL A C 1
ATOM 1371 O O . VAL A 1 176 ? 6.939 22.233 -18.283 1.00 88.25 176 VAL A O 1
ATOM 1374 N N . LEU A 1 177 ? 5.317 20.947 -19.188 1.00 92.81 177 LEU A N 1
ATOM 1375 C CA . LEU A 1 177 ? 5.675 21.127 -20.589 1.00 92.81 177 LEU A CA 1
ATOM 1376 C C . LEU A 1 177 ? 4.588 21.935 -21.314 1.00 92.81 177 LEU A C 1
ATOM 1378 O O . LEU A 1 177 ? 3.433 21.900 -20.874 1.00 92.81 177 LEU A O 1
ATOM 1382 N N . PRO A 1 178 ? 4.940 22.624 -22.414 1.00 93.50 178 PRO A N 1
ATOM 1383 C CA . PRO A 1 178 ? 3.970 23.225 -23.325 1.00 93.50 178 PRO A CA 1
ATOM 1384 C C . PRO A 1 178 ? 2.982 22.185 -23.876 1.00 93.50 178 PRO A C 1
ATOM 1386 O O . PRO A 1 178 ? 3.357 21.031 -24.108 1.00 93.50 178 PRO A O 1
ATOM 1389 N N . ASP A 1 179 ? 1.727 22.585 -24.094 1.00 93.25 179 ASP A N 1
ATOM 1390 C CA . ASP A 1 179 ? 0.643 21.673 -24.486 1.00 93.25 179 ASP A CA 1
ATOM 1391 C C . ASP A 1 179 ? 0.903 21.005 -25.852 1.00 93.25 179 ASP A C 1
ATOM 1393 O O . ASP A 1 179 ? 0.533 19.850 -26.059 1.00 93.25 179 ASP A O 1
ATOM 1397 N N . GLU A 1 180 ? 1.611 21.673 -26.764 1.00 94.25 180 GLU A N 1
ATOM 1398 C CA . GLU A 1 180 ? 2.011 21.146 -28.072 1.00 94.25 180 GLU A CA 1
ATOM 1399 C C . GLU A 1 180 ? 2.929 19.913 -27.974 1.00 94.25 180 GLU A C 1
ATOM 1401 O O . GLU A 1 180 ? 2.824 18.983 -28.785 1.00 94.25 180 GLU A O 1
ATOM 1406 N N . MET A 1 181 ? 3.761 19.841 -26.929 1.00 96.38 181 MET A N 1
ATOM 1407 C CA . MET A 1 181 ? 4.645 18.700 -26.673 1.00 96.38 181 MET A CA 1
ATOM 1408 C C . MET A 1 181 ? 3.885 17.506 -26.083 1.00 96.38 181 MET A C 1
ATOM 1410 O O . MET A 1 181 ? 4.381 16.380 -26.107 1.00 96.38 181 MET A O 1
ATOM 1414 N N . LEU A 1 182 ? 2.662 17.701 -25.577 1.00 95.75 182 LEU A N 1
ATOM 1415 C CA . LEU A 1 182 ? 1.876 16.644 -24.945 1.00 95.75 182 LEU A CA 1
ATOM 1416 C C . LEU A 1 182 ? 1.103 15.834 -25.991 1.00 95.75 182 LEU A C 1
ATOM 1418 O O . LEU A 1 182 ? 0.334 16.362 -26.793 1.00 95.75 182 LEU A O 1
ATOM 1422 N N . GLY A 1 183 ? 1.313 14.520 -26.002 1.00 92.25 183 GLY A N 1
ATOM 1423 C CA . GLY A 1 183 ? 0.558 13.574 -26.826 1.00 92.25 183 GLY A CA 1
ATOM 1424 C C . GLY A 1 183 ? -0.650 12.962 -26.118 1.00 92.25 183 GLY A C 1
ATOM 1425 O O . GLY A 1 183 ? -1.577 12.491 -26.772 1.00 92.25 183 GLY A O 1
ATOM 1426 N N . GLY A 1 184 ? -0.660 12.987 -24.785 1.00 91.56 184 GLY A N 1
ATOM 1427 C CA . GLY A 1 184 ? -1.715 12.416 -23.954 1.00 91.56 184 GLY A CA 1
ATOM 1428 C C . GLY A 1 184 ? -1.167 11.816 -22.662 1.00 91.56 184 GLY A C 1
ATOM 1429 O O . GLY A 1 184 ? 0.041 11.787 -22.424 1.00 91.56 184 GLY A O 1
ATOM 1430 N N . GLU A 1 185 ? -2.058 11.320 -21.807 1.00 87.19 185 GLU A N 1
ATOM 1431 C CA . GLU A 1 185 ? -1.670 10.746 -20.510 1.00 87.19 185 GLU A CA 1
ATOM 1432 C C . GLU A 1 185 ? -1.328 9.248 -20.570 1.00 87.19 185 GLU A C 1
ATOM 1434 O O . GLU A 1 185 ? -0.715 8.729 -19.635 1.00 87.19 185 GLU A O 1
ATOM 1439 N N . TYR A 1 186 ? -1.725 8.552 -21.640 1.00 86.81 186 TYR A N 1
ATOM 1440 C CA . TYR A 1 186 ? -1.578 7.104 -21.793 1.00 86.81 186 TYR A CA 1
ATOM 1441 C C . TYR A 1 186 ? -1.509 6.703 -23.276 1.00 86.81 186 TYR A C 1
ATOM 1443 O O . TYR A 1 186 ? -2.186 7.312 -24.104 1.00 86.81 186 TYR A O 1
ATOM 1451 N N . LEU A 1 187 ? -0.706 5.680 -23.579 1.00 89.94 187 LEU A N 1
ATOM 1452 C CA . LEU A 1 187 ? -0.724 4.914 -24.827 1.00 89.94 187 LEU A CA 1
ATOM 1453 C C . LEU A 1 187 ? -1.007 3.462 -24.455 1.00 89.94 187 LEU A C 1
ATOM 1455 O O . LEU A 1 187 ? -0.391 2.943 -23.520 1.00 89.94 187 LEU A O 1
ATOM 1459 N N . ASP A 1 188 ? -1.936 2.832 -25.166 1.00 89.81 188 ASP A N 1
ATOM 1460 C CA . ASP A 1 188 ? -2.126 1.391 -25.064 1.00 89.81 188 ASP A CA 1
ATOM 1461 C C . ASP A 1 188 ? -0.995 0.641 -25.785 1.00 89.81 188 ASP A C 1
ATOM 1463 O O . ASP A 1 188 ? -0.071 1.239 -26.342 1.00 89.81 188 ASP A O 1
ATOM 1467 N N . TYR A 1 189 ? -1.027 -0.690 -25.717 1.00 89.88 189 TYR A N 1
ATOM 1468 C CA . TYR A 1 189 ? 0.068 -1.521 -26.211 1.00 89.88 189 TYR A CA 1
ATOM 1469 C C . TYR A 1 189 ? 0.279 -1.379 -27.727 1.00 89.88 189 TYR A C 1
ATOM 1471 O O . TYR A 1 189 ? 1.422 -1.264 -28.168 1.00 89.88 189 TYR A O 1
ATOM 1479 N N . GLU A 1 190 ? -0.798 -1.313 -28.515 1.00 92.56 190 GLU A N 1
ATOM 1480 C CA . GLU A 1 190 ? -0.728 -1.100 -29.969 1.00 92.56 190 GLU A CA 1
ATOM 1481 C C . GLU A 1 190 ? -0.217 0.304 -30.308 1.00 92.56 190 GLU A C 1
ATOM 1483 O O . GLU A 1 190 ? 0.753 0.450 -31.054 1.00 92.56 190 GLU A O 1
ATOM 1488 N N . GLY A 1 191 ? -0.798 1.339 -29.692 1.00 95.00 191 GLY A N 1
ATOM 1489 C CA . GLY A 1 191 ? -0.392 2.723 -29.915 1.00 95.00 191 GLY A CA 1
ATOM 1490 C C . GLY A 1 191 ? 1.056 2.994 -29.506 1.00 95.00 191 GLY A C 1
ATOM 1491 O O . GLY A 1 191 ? 1.725 3.823 -30.122 1.00 95.00 191 GLY A O 1
ATOM 1492 N N . LEU A 1 192 ? 1.572 2.279 -28.500 1.00 95.44 192 LEU A N 1
ATOM 1493 C CA . LEU A 1 192 ? 2.978 2.341 -28.108 1.00 95.44 192 LEU A CA 1
ATOM 1494 C C . LEU A 1 192 ? 3.907 1.824 -29.215 1.00 95.44 192 LEU A C 1
ATOM 1496 O O . LEU A 1 192 ? 4.881 2.498 -29.549 1.00 95.44 192 LEU A O 1
ATOM 1500 N N . ALA A 1 193 ? 3.610 0.654 -29.787 1.00 96.06 193 ALA A N 1
ATOM 1501 C CA . ALA A 1 193 ? 4.422 0.071 -30.854 1.00 96.06 193 ALA A CA 1
ATOM 1502 C C . ALA A 1 193 ? 4.393 0.933 -32.124 1.00 96.06 193 ALA A C 1
ATOM 1504 O O . ALA A 1 193 ? 5.445 1.173 -32.722 1.00 96.06 193 ALA A O 1
ATOM 1505 N N . ASP A 1 194 ? 3.223 1.471 -32.479 1.00 96.69 194 ASP A N 1
ATOM 1506 C CA . ASP A 1 194 ? 3.069 2.385 -33.615 1.00 96.69 194 ASP A CA 1
ATOM 1507 C C . ASP A 1 194 ? 3.860 3.684 -33.408 1.00 96.69 194 ASP A C 1
ATOM 1509 O O . ASP A 1 194 ? 4.592 4.124 -34.297 1.00 96.69 194 ASP A O 1
ATOM 1513 N N . ALA A 1 195 ? 3.770 4.286 -32.216 1.00 97.25 195 ALA A N 1
ATOM 1514 C CA . ALA A 1 195 ? 4.545 5.478 -31.880 1.00 97.25 195 ALA A CA 1
ATOM 1515 C C . ALA A 1 195 ? 6.055 5.204 -31.932 1.00 97.25 195 ALA A C 1
ATOM 1517 O O . ALA A 1 195 ? 6.815 6.050 -32.403 1.00 97.25 195 ALA A O 1
ATOM 1518 N N . TYR A 1 196 ? 6.499 4.023 -31.489 1.00 97.81 196 TYR A N 1
ATOM 1519 C CA . TYR A 1 196 ? 7.917 3.662 -31.512 1.00 97.81 196 TYR A CA 1
ATOM 1520 C C . TYR A 1 196 ? 8.435 3.450 -32.935 1.00 97.81 196 TYR A C 1
ATOM 1522 O O . TYR A 1 196 ? 9.528 3.913 -33.247 1.00 97.81 196 TYR A O 1
ATOM 1530 N N . ALA A 1 197 ? 7.654 2.819 -33.817 1.00 97.19 197 ALA A N 1
ATOM 1531 C CA . ALA A 1 197 ? 8.028 2.632 -35.222 1.00 97.19 197 ALA A CA 1
ATOM 1532 C C . ALA A 1 197 ? 8.094 3.956 -36.006 1.00 97.19 197 ALA A C 1
ATOM 1534 O O . ALA A 1 197 ? 8.833 4.071 -36.984 1.00 97.19 197 ALA A O 1
ATOM 1535 N N . ARG A 1 198 ? 7.342 4.967 -35.565 1.00 97.12 198 ARG A N 1
ATOM 1536 C CA . ARG A 1 198 ? 7.317 6.320 -36.142 1.00 97.12 198 ARG A CA 1
ATOM 1537 C C . ARG A 1 198 ? 8.391 7.255 -35.591 1.00 97.12 198 ARG A C 1
ATOM 1539 O O . ARG A 1 198 ? 8.651 8.302 -36.185 1.00 97.12 198 ARG A O 1
ATOM 1546 N N . ALA A 1 199 ? 9.010 6.904 -34.467 1.00 97.06 199 ALA A N 1
ATOM 1547 C CA . ALA A 1 199 ? 10.003 7.739 -33.811 1.00 97.06 199 ALA A CA 1
ATOM 1548 C C . ALA A 1 199 ? 11.387 7.602 -34.447 1.00 97.06 199 ALA A C 1
ATOM 1550 O O . ALA A 1 199 ? 11.886 6.504 -34.692 1.00 97.06 199 ALA A O 1
ATOM 1551 N N . ARG A 1 200 ? 12.049 8.739 -34.665 1.00 95.00 200 ARG A N 1
ATOM 1552 C CA . ARG A 1 200 ? 13.453 8.774 -35.088 1.00 95.00 200 ARG A CA 1
ATOM 1553 C C . ARG A 1 200 ? 14.383 8.559 -33.898 1.00 95.00 200 ARG A C 1
ATOM 1555 O O . ARG A 1 200 ? 15.282 7.718 -33.953 1.00 95.00 200 ARG A O 1
ATOM 1562 N N . VAL A 1 201 ? 14.153 9.325 -32.833 1.00 96.81 201 VAL A N 1
ATOM 1563 C CA . VAL A 1 201 ? 14.858 9.216 -31.556 1.00 96.81 201 VAL A CA 1
ATOM 1564 C C . VAL A 1 201 ? 13.854 8.940 -30.448 1.00 96.81 201 VAL A C 1
ATOM 1566 O O . VAL A 1 201 ? 12.863 9.655 -30.308 1.00 96.81 201 VAL A O 1
ATOM 1569 N N . ILE A 1 202 ? 14.141 7.940 -29.622 1.00 98.00 202 ILE A N 1
ATOM 1570 C CA . ILE A 1 202 ? 13.416 7.695 -28.378 1.00 98.00 202 ILE A CA 1
ATOM 1571 C C . ILE A 1 202 ? 14.322 8.066 -27.210 1.00 98.00 202 ILE A C 1
ATOM 1573 O O . ILE A 1 202 ? 15.440 7.565 -27.078 1.00 98.00 202 ILE A O 1
ATOM 1577 N N . LEU A 1 203 ? 13.826 8.954 -26.355 1.00 98.00 203 LEU A N 1
ATOM 1578 C CA . LEU A 1 203 ? 14.488 9.294 -25.107 1.00 98.00 203 LEU A CA 1
ATOM 1579 C C . LEU A 1 203 ? 14.245 8.188 -24.090 1.00 98.00 203 LEU A C 1
ATOM 1581 O O . LEU A 1 203 ? 13.111 7.754 -23.863 1.00 98.00 203 LEU A O 1
ATOM 1585 N N . ASN A 1 204 ? 15.311 7.777 -23.423 1.00 96.31 204 ASN A N 1
ATOM 1586 C CA . ASN A 1 204 ? 15.247 6.867 -22.304 1.00 96.31 204 ASN A CA 1
ATOM 1587 C C . ASN A 1 204 ? 15.766 7.569 -21.049 1.00 96.31 204 ASN A C 1
ATOM 1589 O O . ASN A 1 204 ? 16.958 7.674 -20.826 1.00 96.31 204 ASN A O 1
ATOM 1593 N N . ASP A 1 205 ? 14.841 8.087 -20.250 1.00 93.75 205 ASP A N 1
ATOM 1594 C CA . ASP A 1 205 ? 15.138 8.805 -19.011 1.00 93.75 205 ASP A CA 1
ATOM 1595 C C . ASP A 1 205 ? 14.685 7.932 -17.843 1.00 93.75 205 ASP A C 1
ATOM 1597 O O . ASP A 1 205 ? 13.481 7.700 -17.691 1.00 93.75 205 ASP A O 1
ATOM 1601 N N . HIS A 1 206 ? 15.614 7.369 -17.070 1.00 91.25 206 HIS A N 1
ATOM 1602 C CA . HIS A 1 206 ? 15.319 6.371 -16.044 1.00 91.25 206 HIS A CA 1
ATOM 1603 C C . HIS A 1 206 ? 14.740 6.963 -14.752 1.00 91.25 206 HIS A C 1
ATOM 1605 O O . HIS A 1 206 ? 14.689 8.164 -14.498 1.00 91.25 206 HIS A O 1
ATOM 1611 N N . MET A 1 207 ? 14.255 6.076 -13.877 1.00 84.81 207 MET A N 1
ATOM 1612 C CA . MET A 1 207 ? 14.148 6.453 -12.470 1.00 84.81 207 MET A CA 1
ATOM 1613 C C . MET A 1 207 ? 15.570 6.501 -11.896 1.00 84.81 207 MET A C 1
ATOM 1615 O O . MET A 1 207 ? 16.320 5.554 -12.139 1.00 84.81 207 MET A O 1
ATOM 1619 N N . PRO A 1 208 ? 15.947 7.501 -11.078 1.00 82.44 208 PRO A N 1
ATOM 1620 C CA . PRO A 1 208 ? 17.335 7.646 -10.630 1.00 82.44 208 PRO A CA 1
ATOM 1621 C C . PRO A 1 208 ? 17.915 6.404 -9.937 1.00 82.44 208 PRO A C 1
ATOM 1623 O O . PRO A 1 208 ? 19.109 6.139 -10.017 1.00 82.44 208 PRO A O 1
ATOM 1626 N N . HIS A 1 209 ? 17.082 5.617 -9.251 1.00 77.56 209 HIS A N 1
ATOM 1627 C CA . HIS A 1 209 ? 17.518 4.367 -8.626 1.00 77.56 209 HIS A CA 1
ATOM 1628 C C . HIS A 1 209 ? 17.779 3.237 -9.637 1.00 77.56 209 HIS A C 1
ATOM 1630 O O . HIS A 1 209 ? 18.654 2.423 -9.378 1.00 77.56 209 HIS A O 1
ATOM 1636 N N . MET A 1 210 ? 17.075 3.192 -10.777 1.00 85.00 210 MET A N 1
ATOM 1637 C CA . MET A 1 210 ? 17.343 2.232 -11.860 1.00 85.00 210 MET A CA 1
ATOM 1638 C C . MET A 1 210 ? 18.689 2.516 -12.521 1.00 85.00 210 MET A C 1
ATOM 1640 O O . MET A 1 210 ? 19.527 1.621 -12.597 1.00 85.00 210 MET A O 1
ATOM 1644 N N . ALA A 1 211 ? 18.916 3.775 -12.909 1.00 87.25 211 ALA A N 1
ATOM 1645 C CA . ALA A 1 211 ? 20.173 4.220 -13.505 1.00 87.25 211 ALA A CA 1
ATOM 1646 C C . ALA A 1 211 ? 21.368 3.917 -12.587 1.00 87.25 211 ALA A C 1
ATOM 1648 O O . ALA A 1 211 ? 22.328 3.269 -12.997 1.00 87.25 211 ALA A O 1
ATOM 1649 N N . ARG A 1 212 ? 21.270 4.274 -11.296 1.00 83.06 212 ARG A N 1
ATOM 1650 C CA . ARG A 1 212 ? 22.310 3.967 -10.295 1.00 83.06 212 ARG A CA 1
ATOM 1651 C C . ARG A 1 212 ? 22.487 2.475 -10.010 1.00 83.06 212 ARG A C 1
ATOM 1653 O O . ARG A 1 212 ? 23.553 2.078 -9.551 1.00 83.06 212 ARG A O 1
ATOM 1660 N N . ALA A 1 213 ? 21.458 1.659 -10.228 1.00 79.38 213 ALA A N 1
ATOM 1661 C CA . ALA A 1 213 ? 21.555 0.207 -10.093 1.00 79.38 213 ALA A CA 1
ATOM 1662 C C . ALA A 1 213 ? 22.185 -0.462 -11.325 1.00 79.38 213 ALA A C 1
ATOM 1664 O O . ALA A 1 213 ? 22.433 -1.664 -11.280 1.00 79.38 213 ALA A O 1
ATOM 1665 N N . GLY A 1 214 ? 22.444 0.290 -12.400 1.00 87.75 214 GLY A N 1
ATOM 1666 C CA . GLY A 1 214 ? 22.980 -0.244 -13.647 1.00 87.75 214 GLY A CA 1
ATOM 1667 C C . GLY A 1 214 ? 21.946 -0.989 -14.491 1.00 87.75 214 GLY A C 1
ATOM 1668 O O . GLY A 1 214 ? 22.305 -1.917 -15.209 1.00 87.75 214 GLY A O 1
ATOM 1669 N N . MET A 1 215 ? 20.659 -0.640 -14.366 1.00 89.38 215 MET A N 1
ATOM 1670 C CA . MET A 1 215 ? 19.561 -1.309 -15.071 1.00 89.38 215 MET A CA 1
ATOM 1671 C C . MET A 1 215 ? 19.048 -0.472 -16.240 1.00 89.38 215 MET A C 1
ATOM 1673 O O . MET A 1 215 ? 18.408 0.560 -16.027 1.00 89.38 215 MET A O 1
ATOM 1677 N N . MET A 1 216 ? 19.256 -0.967 -17.461 1.00 91.94 216 MET A N 1
ATOM 1678 C CA . MET A 1 216 ? 18.623 -0.416 -18.660 1.00 91.94 216 MET A CA 1
ATOM 1679 C C . MET A 1 216 ? 17.139 -0.782 -18.688 1.00 91.94 216 MET A C 1
ATOM 1681 O O . MET A 1 216 ? 16.785 -1.952 -18.536 1.00 91.94 216 MET A O 1
ATOM 1685 N N . SER A 1 217 ? 16.270 0.208 -18.887 1.00 90.19 217 SER A N 1
ATOM 1686 C CA . SER A 1 217 ? 14.826 -0.022 -18.956 1.00 90.19 217 SER A CA 1
ATOM 1687 C C . SER A 1 217 ? 14.403 -0.710 -20.256 1.00 90.19 21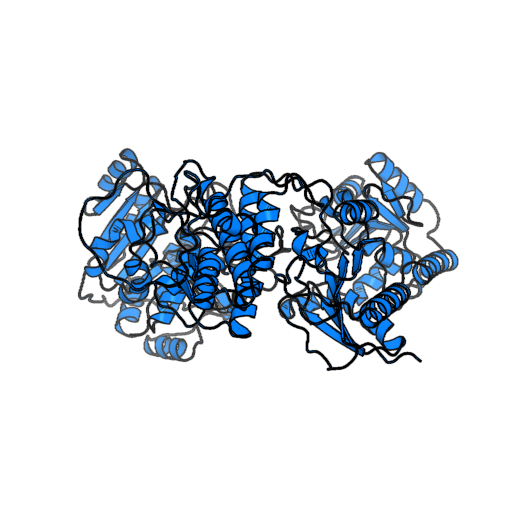7 SER A C 1
ATOM 1689 O O . SER A 1 217 ? 15.041 -0.533 -21.297 1.00 90.19 217 SER A O 1
ATOM 1691 N N . ASN A 1 218 ? 13.279 -1.436 -20.207 1.00 91.00 218 ASN A N 1
ATOM 1692 C CA . ASN A 1 218 ? 12.757 -2.166 -21.364 1.00 91.00 218 ASN A CA 1
ATOM 1693 C C . ASN A 1 218 ? 12.557 -1.300 -22.618 1.00 91.00 218 ASN A C 1
ATOM 1695 O O . ASN A 1 218 ? 12.755 -1.770 -23.736 1.00 91.00 218 ASN A O 1
ATOM 1699 N N . ARG A 1 219 ? 12.244 -0.010 -22.417 1.00 93.00 219 ARG A N 1
ATOM 1700 C CA . ARG A 1 219 ? 12.029 0.987 -23.475 1.00 93.00 219 ARG A CA 1
ATOM 1701 C C . ARG A 1 219 ? 13.127 0.971 -24.528 1.00 93.00 219 ARG A C 1
ATOM 1703 O O . ARG A 1 219 ? 12.824 1.153 -25.698 1.00 93.00 219 ARG A O 1
ATOM 1710 N N . SER A 1 220 ? 14.380 0.773 -24.128 1.00 94.81 220 SER A N 1
ATOM 1711 C CA . SER A 1 220 ? 15.500 0.769 -25.070 1.00 94.81 220 SER A CA 1
ATOM 1712 C C . SER A 1 220 ? 15.428 -0.414 -26.033 1.00 94.81 220 SER A C 1
ATOM 1714 O O . SER A 1 220 ? 15.676 -0.244 -27.221 1.00 94.81 220 SER A O 1
ATOM 1716 N N . PHE A 1 221 ? 15.037 -1.595 -25.553 1.00 95.56 221 PHE A N 1
ATOM 1717 C CA . PHE A 1 221 ? 14.912 -2.792 -26.389 1.00 95.56 221 PHE A CA 1
ATOM 1718 C C . PHE A 1 221 ? 13.703 -2.688 -27.323 1.00 95.56 221 PHE A C 1
ATOM 1720 O O . PHE A 1 221 ? 13.844 -2.931 -28.519 1.00 95.56 221 PHE A O 1
ATOM 1727 N N . ASP A 1 222 ? 12.561 -2.236 -26.798 1.00 96.50 222 ASP A N 1
ATOM 1728 C CA . ASP A 1 222 ? 11.346 -1.974 -27.582 1.00 96.50 222 ASP A CA 1
ATOM 1729 C C . ASP A 1 222 ? 11.608 -0.931 -28.689 1.00 96.50 222 ASP A C 1
ATOM 1731 O O . ASP A 1 222 ? 11.223 -1.109 -29.843 1.00 96.50 222 ASP A O 1
ATOM 1735 N N . ALA A 1 223 ? 12.312 0.156 -28.355 1.00 96.50 223 ALA A N 1
ATOM 1736 C CA . ALA A 1 223 ? 12.659 1.229 -29.285 1.00 96.50 223 ALA A CA 1
ATOM 1737 C C . ALA A 1 223 ? 13.552 0.749 -30.435 1.00 96.50 223 ALA A C 1
ATOM 1739 O O . ALA A 1 223 ? 13.266 1.026 -31.603 1.00 96.50 223 ALA A O 1
ATOM 1740 N N . ILE A 1 224 ? 14.625 0.021 -30.112 1.00 96.25 224 ILE A N 1
ATOM 1741 C CA . ILE A 1 224 ? 15.570 -0.483 -31.115 1.00 96.25 224 ILE A CA 1
ATOM 1742 C C . ILE A 1 224 ? 14.891 -1.542 -31.991 1.00 96.25 224 ILE A C 1
ATOM 1744 O O . ILE A 1 224 ? 15.079 -1.522 -33.206 1.00 96.25 224 ILE A O 1
ATOM 1748 N N . ALA A 1 225 ? 14.046 -2.407 -31.418 1.00 96.88 225 ALA A N 1
ATOM 1749 C CA . ALA A 1 225 ? 13.276 -3.382 -32.189 1.00 96.88 225 ALA A CA 1
ATOM 1750 C C . ALA A 1 225 ? 12.292 -2.732 -33.168 1.00 96.88 225 ALA A C 1
ATOM 1752 O O . ALA A 1 225 ? 12.075 -3.274 -34.246 1.00 96.88 225 ALA A O 1
ATOM 1753 N N . SER A 1 226 ? 11.758 -1.551 -32.848 1.00 97.19 226 SER A N 1
ATOM 1754 C CA . SER A 1 226 ? 10.951 -0.741 -33.772 1.00 97.19 226 SER A CA 1
ATOM 1755 C C . SER A 1 226 ? 11.782 0.077 -34.783 1.00 97.19 226 SER A C 1
ATOM 1757 O O . SER A 1 226 ? 11.231 0.750 -35.663 1.00 97.19 226 SER A O 1
ATOM 1759 N N . GLY A 1 227 ? 13.114 0.005 -34.696 1.00 94.75 227 GLY A N 1
ATOM 1760 C CA . GLY A 1 227 ? 14.068 0.649 -35.601 1.00 94.75 227 GLY A CA 1
ATOM 1761 C C . GLY A 1 227 ? 14.542 2.043 -35.171 1.00 94.75 227 GLY A C 1
ATOM 1762 O O . GLY A 1 227 ? 15.290 2.680 -35.917 1.00 94.75 227 GLY A O 1
ATOM 1763 N N . ALA A 1 228 ? 14.156 2.535 -33.992 1.00 94.19 228 ALA A N 1
ATOM 1764 C CA . ALA A 1 228 ? 14.531 3.865 -33.510 1.00 94.19 228 ALA A CA 1
ATOM 1765 C C . ALA A 1 228 ? 15.956 3.907 -32.925 1.00 94.19 228 ALA A C 1
ATOM 1767 O O . ALA A 1 228 ? 16.519 2.889 -32.524 1.00 94.19 228 ALA A O 1
ATOM 1768 N N . THR A 1 229 ? 16.553 5.103 -32.880 1.00 93.19 229 THR A N 1
ATOM 1769 C CA . THR A 1 229 ? 17.788 5.358 -32.115 1.00 93.19 229 THR A CA 1
ATOM 1770 C C . THR A 1 229 ? 17.419 5.725 -30.680 1.00 93.19 229 THR A C 1
ATOM 1772 O O . THR A 1 229 ? 16.475 6.490 -30.473 1.00 93.19 229 THR A O 1
ATOM 1775 N N . VAL A 1 230 ? 18.169 5.243 -29.688 1.00 96.56 230 VAL A N 1
ATOM 1776 C CA . VAL A 1 230 ? 17.916 5.564 -28.278 1.00 96.56 230 VAL A CA 1
ATOM 1777 C C . VAL A 1 230 ? 18.966 6.534 -27.754 1.00 96.56 230 VAL A C 1
ATOM 1779 O O . VAL A 1 230 ? 20.162 6.283 -27.879 1.00 96.56 230 VAL A O 1
ATOM 1782 N N . ILE A 1 231 ? 18.516 7.617 -27.120 1.00 97.19 231 ILE A N 1
ATOM 1783 C CA . ILE A 1 231 ? 19.376 8.494 -26.315 1.00 97.19 231 ILE A CA 1
ATOM 1784 C C . ILE A 1 231 ? 18.945 8.348 -24.860 1.00 97.19 231 ILE A C 1
ATOM 1786 O O . ILE A 1 231 ? 17.784 8.594 -24.530 1.00 97.19 231 ILE A O 1
ATOM 1790 N N . SER A 1 232 ? 19.865 7.921 -24.002 1.00 96.38 232 SER A N 1
ATOM 1791 C CA . SER A 1 232 ? 19.594 7.557 -22.613 1.00 96.38 232 SER A CA 1
ATOM 1792 C C . SER A 1 232 ? 20.337 8.457 -21.631 1.00 96.38 232 SER A C 1
ATOM 1794 O O . SER A 1 232 ? 21.445 8.899 -21.924 1.00 96.38 232 SER A O 1
ATOM 1796 N N . ASP A 1 233 ? 19.781 8.672 -20.437 1.00 94.50 233 ASP A N 1
ATOM 1797 C CA . ASP A 1 233 ? 20.597 9.099 -19.295 1.00 94.50 233 ASP A CA 1
ATOM 1798 C C . ASP A 1 233 ? 21.630 8.016 -18.945 1.00 94.50 233 ASP A C 1
ATOM 1800 O O . ASP A 1 233 ? 21.480 6.848 -19.328 1.00 94.50 233 ASP A O 1
ATOM 1804 N N . GLU A 1 234 ? 22.694 8.413 -18.245 1.00 92.69 234 GLU A N 1
ATOM 1805 C CA . GLU A 1 234 ? 23.763 7.501 -17.841 1.00 92.69 234 GLU A CA 1
ATOM 1806 C C . GLU A 1 234 ? 23.250 6.384 -16.921 1.00 92.69 234 GLU A C 1
ATOM 1808 O O . GLU A 1 234 ? 22.682 6.626 -15.853 1.00 92.69 234 GLU A O 1
ATOM 1813 N N . VAL A 1 235 ? 23.537 5.144 -17.313 1.00 91.38 235 VAL A N 1
ATOM 1814 C CA . VAL A 1 235 ? 23.294 3.932 -16.539 1.00 91.38 235 VAL A CA 1
ATOM 1815 C C . VAL A 1 235 ? 24.628 3.417 -16.002 1.00 91.38 235 VAL A C 1
ATOM 1817 O O . VAL A 1 235 ? 25.559 3.115 -16.745 1.00 91.38 235 VAL A O 1
ATOM 1820 N N . LEU A 1 236 ? 24.730 3.317 -14.677 1.00 86.38 236 LEU A N 1
ATOM 1821 C CA . LEU A 1 236 ? 25.989 3.021 -14.000 1.00 86.38 236 LEU A CA 1
ATOM 1822 C C . LEU A 1 236 ? 26.528 1.632 -14.372 1.00 86.38 236 LEU A C 1
ATOM 1824 O O . LEU A 1 236 ? 25.816 0.639 -14.250 1.00 86.38 236 LEU A O 1
ATOM 1828 N N . ALA A 1 237 ? 27.820 1.554 -14.706 1.00 83.12 237 ALA A N 1
ATOM 1829 C CA . ALA A 1 237 ? 28.525 0.296 -14.984 1.00 83.12 237 ALA A CA 1
ATOM 1830 C C . ALA A 1 237 ? 27.855 -0.562 -16.075 1.00 83.12 237 ALA A C 1
ATOM 1832 O O . ALA A 1 237 ? 27.916 -1.796 -16.027 1.00 83.12 237 ALA A O 1
ATOM 1833 N N . LEU A 1 238 ? 27.204 0.102 -17.033 1.00 84.25 238 LEU A N 1
ATOM 1834 C CA . LEU A 1 238 ? 26.649 -0.519 -18.218 1.00 84.25 238 LEU A CA 1
ATOM 1835 C C . LEU A 1 238 ? 27.365 0.008 -19.463 1.00 84.25 238 LEU A C 1
ATOM 1837 O O . LEU A 1 238 ? 27.202 1.171 -19.831 1.00 84.25 238 LEU A O 1
ATOM 1841 N N . ASP A 1 239 ? 28.157 -0.874 -20.072 1.00 75.62 239 ASP A N 1
ATOM 1842 C CA . ASP A 1 239 ? 28.937 -0.601 -21.281 1.00 75.62 239 ASP A CA 1
ATOM 1843 C C . ASP A 1 239 ? 28.035 -0.398 -22.516 1.00 75.62 239 ASP A C 1
ATOM 1845 O O . ASP A 1 239 ? 26.816 -0.589 -22.451 1.00 75.62 239 ASP A O 1
ATOM 1849 N N . ASP A 1 240 ? 28.643 -0.024 -23.646 1.00 71.75 240 ASP A N 1
ATOM 1850 C CA . ASP A 1 240 ? 27.974 0.366 -24.894 1.00 71.75 240 ASP A CA 1
ATOM 1851 C C . ASP A 1 240 ? 26.990 -0.700 -25.418 1.00 71.75 240 ASP A C 1
ATOM 1853 O O . ASP A 1 240 ? 27.335 -1.631 -26.154 1.00 71.75 240 ASP A O 1
ATOM 1857 N N . LEU A 1 241 ? 25.716 -0.535 -25.053 1.00 83.88 241 LEU A N 1
ATOM 1858 C CA . LEU A 1 241 ? 24.590 -1.205 -25.691 1.00 83.88 241 LEU A CA 1
ATOM 1859 C C . LEU A 1 241 ? 24.452 -0.668 -27.124 1.00 83.88 241 LEU A C 1
ATOM 1861 O O . LEU A 1 241 ? 24.319 0.546 -27.299 1.00 83.88 241 LEU A O 1
ATOM 1865 N N . PRO A 1 242 ? 24.445 -1.529 -28.158 1.00 85.69 242 PRO A N 1
ATOM 1866 C CA . PRO A 1 242 ? 24.315 -1.062 -29.532 1.00 85.69 242 PRO A CA 1
ATOM 1867 C C . PRO A 1 242 ? 23.058 -0.212 -29.724 1.00 85.69 242 PRO A C 1
ATOM 1869 O O . PRO A 1 242 ? 22.001 -0.539 -29.187 1.00 85.69 242 PRO A O 1
ATOM 1872 N N . TYR A 1 243 ? 23.176 0.859 -30.511 1.00 88.88 243 TYR A N 1
ATOM 1873 C CA . TYR A 1 243 ? 22.093 1.811 -30.803 1.00 88.88 243 TYR A CA 1
ATOM 1874 C C . TYR A 1 243 ? 21.544 2.589 -29.593 1.00 88.88 243 TYR A C 1
ATOM 1876 O O . TYR A 1 243 ? 20.543 3.300 -29.732 1.00 88.88 243 TYR A O 1
ATOM 1884 N N . VAL A 1 244 ? 22.221 2.512 -28.443 1.00 93.44 244 VAL A N 1
ATOM 1885 C CA . VAL A 1 244 ? 21.980 3.359 -27.273 1.00 93.44 244 VAL A CA 1
ATOM 1886 C C . VAL A 1 244 ? 23.152 4.314 -27.095 1.00 93.44 244 VAL A C 1
ATOM 1888 O O . VAL A 1 244 ? 24.282 3.892 -26.879 1.00 93.44 244 VAL A O 1
ATOM 1891 N N . GLU A 1 245 ? 22.874 5.611 -27.126 1.00 94.44 245 GLU A N 1
ATOM 1892 C CA . GLU A 1 245 ? 23.841 6.639 -26.757 1.00 94.44 245 GLU A CA 1
ATOM 1893 C C . GLU A 1 245 ? 23.525 7.175 -25.358 1.00 94.44 245 GLU A C 1
ATOM 1895 O O . GLU A 1 245 ? 22.460 7.751 -25.133 1.00 94.44 245 GLU A O 1
ATOM 1900 N N . GLN A 1 246 ? 24.437 6.967 -24.407 1.00 95.00 246 GLN A N 1
ATOM 1901 C CA . GLN A 1 246 ? 24.290 7.455 -23.035 1.00 95.00 246 GLN A CA 1
ATOM 1902 C C . GLN A 1 246 ? 24.907 8.849 -22.890 1.00 95.00 246 GLN A C 1
ATOM 1904 O O . GLN A 1 246 ? 26.058 9.056 -23.275 1.00 95.00 246 GLN A O 1
ATOM 1909 N N . VAL A 1 247 ? 24.165 9.786 -22.297 1.00 95.38 247 VAL A N 1
ATOM 1910 C CA . VAL A 1 247 ? 24.592 11.181 -22.111 1.00 95.38 247 VAL A CA 1
ATOM 1911 C C . VAL A 1 247 ? 24.575 11.584 -20.637 1.00 95.38 247 VAL A C 1
ATOM 1913 O O . VAL A 1 247 ? 23.696 11.185 -19.871 1.00 95.38 247 VAL A O 1
ATOM 1916 N N . ARG A 1 248 ? 25.556 12.396 -20.237 1.00 92.94 248 ARG A N 1
ATOM 1917 C CA . ARG A 1 248 ? 25.779 12.842 -18.848 1.00 92.94 248 ARG A CA 1
ATOM 1918 C C . ARG A 1 248 ? 25.516 14.322 -18.651 1.00 92.94 248 ARG A C 1
ATOM 1920 O O . ARG A 1 248 ? 25.180 14.758 -17.552 1.00 92.94 248 ARG A O 1
ATOM 1927 N N . THR A 1 249 ? 25.698 15.102 -19.710 1.00 95.06 249 THR A N 1
ATOM 1928 C CA . THR A 1 249 ? 25.623 16.561 -19.661 1.00 95.06 249 THR A CA 1
ATOM 1929 C C . THR A 1 249 ? 24.633 17.101 -20.692 1.00 95.06 249 THR A C 1
ATOM 1931 O O . THR A 1 249 ? 24.367 16.449 -21.706 1.00 95.06 249 THR A O 1
ATOM 1934 N N . PRO A 1 250 ? 24.089 18.314 -20.478 1.00 95.75 250 PRO A N 1
ATOM 1935 C CA . PRO A 1 250 ? 23.274 18.986 -21.487 1.00 95.75 250 PRO A CA 1
ATOM 1936 C C . PRO A 1 250 ? 23.989 19.156 -22.838 1.00 95.75 250 PRO A C 1
ATOM 1938 O O . PRO A 1 250 ? 23.348 19.065 -23.883 1.00 95.75 250 PRO A O 1
ATOM 1941 N N . ASP A 1 251 ? 25.307 19.362 -22.844 1.00 96.38 251 ASP A N 1
ATOM 1942 C CA . ASP A 1 251 ? 26.072 19.533 -24.084 1.00 96.38 251 ASP A CA 1
ATOM 1943 C C . ASP A 1 251 ? 26.217 18.217 -24.855 1.00 96.38 251 ASP A C 1
ATOM 1945 O O . ASP A 1 251 ? 26.011 18.194 -26.071 1.00 96.38 251 ASP A O 1
ATOM 1949 N N . GLU A 1 252 ? 26.474 17.106 -24.155 1.00 97.00 252 GLU A N 1
ATOM 1950 C CA . GLU A 1 252 ? 26.447 15.763 -24.749 1.00 97.00 252 GLU A CA 1
ATOM 1951 C C . GLU A 1 252 ? 25.065 15.442 -25.322 1.00 97.00 252 GLU A C 1
ATOM 1953 O O . GLU A 1 252 ? 24.960 15.020 -26.472 1.00 97.00 252 GLU A O 1
ATOM 1958 N N . LEU A 1 253 ? 23.997 15.720 -24.567 1.00 97.12 253 LEU A N 1
ATOM 1959 C CA . LEU A 1 253 ? 22.616 15.531 -25.015 1.00 97.12 253 LEU A CA 1
ATOM 1960 C C . LEU A 1 253 ? 22.310 16.337 -26.282 1.00 97.12 253 LEU A C 1
ATOM 1962 O O . LEU A 1 253 ? 21.740 15.806 -27.238 1.00 97.12 253 LEU A O 1
ATOM 1966 N N . ARG A 1 254 ? 22.718 17.610 -26.323 1.00 97.06 254 ARG A N 1
ATOM 1967 C CA . ARG A 1 254 ? 22.551 18.463 -27.503 1.00 97.06 254 ARG A CA 1
ATOM 1968 C C . ARG A 1 254 ? 23.318 17.906 -28.697 1.00 97.06 254 ARG A C 1
ATOM 1970 O O . ARG A 1 254 ? 22.769 17.879 -29.799 1.00 97.06 254 ARG A O 1
ATOM 1977 N N . ALA A 1 255 ? 24.563 17.477 -28.504 1.00 96.75 255 ALA A N 1
ATOM 1978 C CA . ALA A 1 255 ? 25.387 16.906 -29.565 1.00 96.75 255 ALA A CA 1
ATOM 1979 C C . ALA A 1 255 ? 24.793 15.593 -30.102 1.00 96.75 255 ALA A C 1
ATOM 1981 O O . ALA A 1 255 ? 24.702 15.428 -31.321 1.00 96.75 255 ALA A O 1
ATOM 1982 N N . ALA A 1 256 ? 24.332 14.709 -29.212 1.00 95.75 256 ALA A N 1
ATOM 1983 C CA . ALA A 1 256 ? 23.681 13.443 -29.536 1.00 95.75 256 ALA A CA 1
ATOM 1984 C C . ALA A 1 256 ? 22.407 13.662 -30.362 1.00 95.75 256 ALA A C 1
ATOM 1986 O O . ALA A 1 256 ? 22.280 13.134 -31.467 1.00 95.75 256 ALA A O 1
ATOM 1987 N N . LEU A 1 257 ? 21.499 14.521 -29.884 1.00 96.56 257 LEU A N 1
ATOM 1988 C CA . LEU A 1 257 ? 20.261 14.859 -30.592 1.00 96.56 257 LEU A CA 1
ATOM 1989 C C . LEU A 1 257 ? 20.539 15.528 -31.933 1.00 96.56 257 LEU A C 1
ATOM 1991 O O . LEU A 1 257 ? 19.968 15.139 -32.947 1.00 96.56 257 LEU A O 1
ATOM 1995 N N . THR A 1 258 ? 21.456 16.496 -31.968 1.00 95.69 258 THR A N 1
ATOM 1996 C CA . THR A 1 258 ? 21.822 17.172 -33.217 1.00 95.69 258 THR A CA 1
ATOM 1997 C C . THR A 1 258 ? 22.358 16.168 -34.226 1.00 95.69 258 THR A C 1
ATOM 1999 O O . THR A 1 258 ? 21.936 16.190 -35.375 1.00 95.69 258 THR A O 1
ATOM 2002 N N . ARG A 1 259 ? 23.247 15.256 -33.821 1.00 93.25 259 ARG A N 1
ATOM 2003 C CA . ARG A 1 259 ? 23.785 14.225 -34.715 1.00 93.25 259 ARG A CA 1
ATOM 2004 C C . ARG A 1 259 ? 22.706 13.249 -35.177 1.00 93.25 259 ARG A C 1
ATOM 2006 O O . ARG A 1 259 ? 22.650 12.950 -36.363 1.00 93.25 259 ARG A O 1
ATOM 2013 N N . ALA A 1 260 ? 21.841 12.793 -34.274 1.00 92.12 260 ALA A N 1
ATOM 2014 C CA . ALA A 1 260 ? 20.774 11.853 -34.597 1.00 92.12 260 ALA A CA 1
ATOM 2015 C C . ALA A 1 260 ? 19.714 12.457 -35.530 1.00 92.12 260 ALA A C 1
ATOM 2017 O O . ALA A 1 260 ? 19.132 11.726 -36.332 1.00 92.12 260 ALA A O 1
ATOM 2018 N N . LEU A 1 261 ? 19.479 13.772 -35.445 1.00 94.00 261 LEU A N 1
ATOM 2019 C CA . LEU A 1 261 ? 18.491 14.512 -36.236 1.00 94.00 261 LEU A CA 1
ATOM 2020 C C . LEU A 1 261 ? 19.075 15.154 -37.510 1.00 94.00 261 LEU A C 1
ATOM 2022 O O . LEU A 1 261 ? 18.329 15.461 -38.442 1.00 94.00 261 LEU A O 1
ATOM 2026 N N . LYS A 1 262 ? 20.399 15.330 -37.592 1.00 88.62 262 LYS A N 1
ATOM 2027 C CA . LYS A 1 262 ? 21.090 15.885 -38.764 1.00 88.62 262 LYS A CA 1
ATOM 2028 C C . LYS A 1 262 ? 21.281 14.803 -39.831 1.00 88.62 262 LYS A C 1
ATOM 2030 O O . LYS A 1 262 ? 21.927 13.792 -39.590 1.00 88.62 262 LYS A O 1
ATOM 2035 N N . GLY A 1 263 ? 20.747 15.040 -41.029 1.00 81.12 263 GLY A N 1
ATOM 2036 C CA . GLY A 1 263 ? 20.783 14.093 -42.154 1.00 81.12 263 GLY A CA 1
ATOM 2037 C C . GLY A 1 263 ? 19.484 13.291 -42.316 1.00 81.12 263 GLY A C 1
ATOM 2038 O O . GLY A 1 263 ? 18.546 13.494 -41.534 1.00 81.12 263 GLY A O 1
ATOM 2039 N N . PRO A 1 264 ? 19.398 12.415 -43.335 1.00 85.69 264 PRO A N 1
ATOM 2040 C CA . PRO A 1 264 ? 18.217 11.585 -43.566 1.00 85.69 264 PRO A CA 1
ATOM 2041 C C . PRO A 1 264 ? 17.980 10.617 -42.392 1.00 85.69 264 PRO A C 1
ATOM 2043 O O . PRO A 1 264 ? 18.939 10.224 -41.721 1.00 85.69 264 PRO A O 1
ATOM 2046 N N . PRO A 1 265 ? 16.720 10.250 -42.097 1.00 88.00 265 PRO A N 1
ATOM 2047 C CA . PRO A 1 265 ? 16.431 9.230 -41.094 1.00 88.00 265 PRO A CA 1
ATOM 2048 C C . PRO A 1 265 ? 16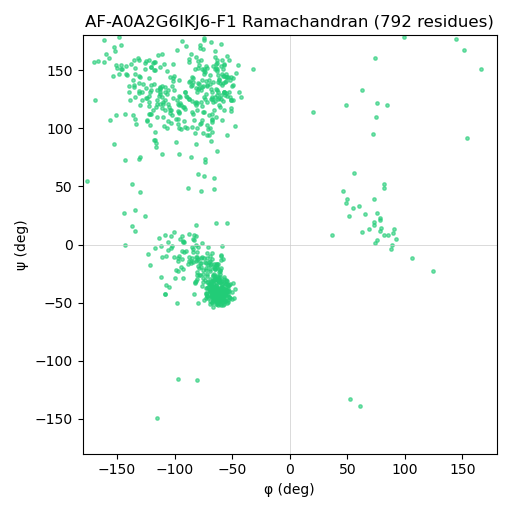.965 7.851 -41.533 1.00 88.00 265 PRO A C 1
ATOM 2050 O O . PRO A 1 265 ? 17.204 7.655 -42.727 1.00 88.00 265 PRO A O 1
ATOM 2053 N N . PRO A 1 266 ? 17.124 6.891 -40.599 1.00 88.56 266 PRO A N 1
ATOM 2054 C CA . PRO A 1 266 ? 17.475 5.512 -40.936 1.00 88.56 266 PRO A CA 1
ATOM 2055 C C . PRO A 1 266 ? 16.523 4.932 -41.987 1.00 88.56 266 PRO A C 1
ATOM 2057 O O . PRO A 1 266 ? 15.301 5.040 -41.845 1.00 88.56 266 PRO A O 1
ATOM 2060 N N . ASP A 1 267 ? 17.085 4.326 -43.029 1.00 91.44 267 ASP A N 1
ATOM 2061 C CA . ASP A 1 267 ? 16.312 3.642 -44.061 1.00 91.44 267 ASP A CA 1
ATOM 2062 C C . ASP A 1 267 ? 15.761 2.294 -43.563 1.00 91.44 267 ASP A C 1
ATOM 2064 O O . ASP A 1 267 ? 16.003 1.862 -42.432 1.00 91.44 267 ASP A O 1
ATOM 2068 N N . ALA A 1 268 ? 14.965 1.629 -44.403 1.00 92.06 268 ALA A N 1
ATOM 2069 C CA . ALA A 1 268 ? 14.348 0.353 -44.052 1.00 92.06 268 ALA A CA 1
ATOM 2070 C C . ALA A 1 268 ? 15.384 -0.744 -43.745 1.00 92.06 268 ALA A C 1
ATOM 2072 O O . ALA A 1 268 ? 15.131 -1.583 -42.884 1.00 92.06 268 ALA A O 1
ATOM 2073 N N . GLU A 1 269 ? 16.546 -0.722 -44.404 1.00 94.25 269 GLU A N 1
ATOM 2074 C CA . GLU A 1 269 ? 17.604 -1.713 -44.203 1.00 94.25 269 GLU A CA 1
ATOM 2075 C C . GLU A 1 269 ? 18.271 -1.533 -42.835 1.00 94.25 269 GLU A C 1
ATOM 2077 O O . GLU A 1 269 ? 18.418 -2.489 -42.079 1.00 94.25 269 GLU A O 1
ATOM 2082 N N . GLU A 1 270 ? 18.604 -0.297 -42.460 1.00 93.25 270 GLU A N 1
ATOM 2083 C CA . GLU A 1 270 ? 19.156 0.013 -41.143 1.00 93.25 270 GLU A CA 1
ATOM 2084 C C . GLU A 1 270 ? 18.162 -0.284 -40.016 1.00 93.25 270 GLU A C 1
ATOM 2086 O O . GLU A 1 270 ? 18.537 -0.820 -38.971 1.00 93.25 270 GLU A O 1
ATOM 2091 N N . ARG A 1 271 ? 16.877 0.013 -40.226 1.00 94.75 271 ARG A N 1
ATOM 2092 C CA . ARG A 1 271 ? 15.818 -0.324 -39.264 1.00 94.75 271 ARG A CA 1
ATOM 2093 C C . ARG A 1 271 ? 15.647 -1.839 -39.117 1.00 94.75 271 ARG A C 1
ATOM 2095 O O . ARG A 1 271 ? 15.467 -2.308 -37.994 1.00 94.75 271 ARG A O 1
ATOM 2102 N N . ALA A 1 272 ? 15.757 -2.601 -40.207 1.00 95.06 272 ALA A N 1
ATOM 2103 C CA . ALA A 1 272 ? 15.747 -4.063 -40.169 1.00 95.06 272 ALA A CA 1
ATOM 2104 C C . ALA A 1 272 ? 16.978 -4.624 -39.436 1.00 95.06 272 ALA A C 1
ATOM 2106 O O . ALA A 1 272 ? 16.813 -5.456 -38.549 1.00 95.06 272 ALA A O 1
ATOM 2107 N N . ARG A 1 273 ? 18.187 -4.096 -39.691 1.00 96.00 273 ARG A N 1
ATOM 2108 C CA . ARG A 1 273 ? 19.414 -4.487 -38.964 1.00 96.00 273 ARG A CA 1
ATOM 2109 C C . ARG A 1 273 ? 19.282 -4.307 -37.451 1.00 96.00 273 ARG A C 1
ATOM 2111 O O . ARG A 1 273 ? 19.692 -5.177 -36.684 1.00 96.00 273 ARG A O 1
ATOM 2118 N N . ARG A 1 274 ? 18.683 -3.195 -37.010 1.00 95.31 274 ARG A N 1
ATOM 2119 C CA . ARG A 1 274 ? 18.389 -2.938 -35.587 1.00 95.31 274 ARG A CA 1
ATOM 2120 C C . ARG A 1 274 ? 17.423 -3.970 -35.013 1.00 95.31 274 ARG A C 1
ATOM 2122 O O . ARG A 1 274 ? 17.673 -4.503 -33.932 1.00 95.31 274 ARG A O 1
ATOM 2129 N N . HIS A 1 275 ? 16.350 -4.265 -35.744 1.00 96.62 275 HIS A N 1
ATOM 2130 C CA . HIS A 1 275 ? 15.374 -5.273 -35.348 1.00 96.62 275 HIS A CA 1
ATOM 2131 C C . HIS A 1 275 ? 16.006 -6.665 -35.236 1.00 96.62 275 HIS A C 1
ATOM 2133 O O . HIS A 1 275 ? 15.831 -7.327 -34.216 1.00 96.62 275 HIS A O 1
ATOM 2139 N N . ASP A 1 276 ? 16.794 -7.084 -36.227 1.00 96.62 276 ASP A N 1
ATOM 2140 C CA . ASP A 1 276 ? 17.465 -8.386 -36.236 1.00 96.62 276 ASP A CA 1
ATOM 2141 C C . ASP A 1 276 ? 18.458 -8.542 -35.085 1.00 96.62 276 ASP A C 1
ATOM 2143 O O . ASP A 1 276 ? 18.463 -9.575 -34.415 1.00 96.62 276 ASP A O 1
ATOM 2147 N N . LEU A 1 277 ? 19.220 -7.491 -34.763 1.00 94.75 277 LEU A N 1
ATOM 2148 C CA . LEU A 1 277 ? 20.090 -7.498 -33.589 1.00 94.75 277 LEU A CA 1
ATOM 2149 C C . LEU A 1 277 ? 19.299 -7.778 -32.301 1.00 94.75 277 LEU A C 1
ATOM 2151 O O . LEU A 1 277 ? 19.726 -8.579 -31.463 1.00 94.75 277 LEU A O 1
ATOM 2155 N N . ILE A 1 278 ? 18.165 -7.097 -32.117 1.00 95.56 278 ILE A N 1
ATOM 2156 C CA . ILE A 1 278 ? 17.315 -7.298 -30.942 1.00 95.56 278 ILE A CA 1
ATOM 2157 C C . ILE A 1 278 ? 16.681 -8.688 -30.965 1.00 95.56 278 ILE A C 1
ATOM 2159 O O . ILE A 1 278 ? 16.700 -9.368 -29.943 1.00 95.56 278 ILE A O 1
ATOM 2163 N N . ARG A 1 279 ? 16.204 -9.156 -32.119 1.00 95.50 279 ARG A N 1
ATOM 2164 C CA . ARG A 1 279 ? 15.674 -10.512 -32.303 1.00 95.50 279 ARG A CA 1
ATOM 2165 C C . ARG A 1 279 ? 16.670 -11.585 -31.873 1.00 95.50 279 ARG A C 1
ATOM 2167 O O . ARG A 1 279 ? 16.281 -12.528 -31.186 1.00 95.50 279 ARG A O 1
ATOM 2174 N N . GLU A 1 280 ? 17.937 -11.425 -32.228 1.00 94.62 280 GLU A N 1
ATOM 2175 C CA . GLU A 1 280 ? 18.986 -12.416 -31.973 1.00 94.62 280 GLU A CA 1
ATOM 2176 C C . GLU A 1 280 ? 19.543 -12.378 -30.544 1.00 94.62 280 GLU A C 1
ATOM 2178 O O . GLU A 1 280 ? 19.974 -13.409 -30.032 1.00 94.62 280 GLU A O 1
ATOM 2183 N N . ARG A 1 281 ? 19.549 -11.210 -29.883 1.00 92.50 281 ARG A N 1
ATOM 2184 C CA . ARG A 1 281 ? 20.250 -11.020 -28.592 1.00 92.50 281 ARG A CA 1
ATOM 2185 C C . ARG A 1 281 ? 19.372 -10.577 -27.421 1.00 92.50 281 ARG A C 1
ATOM 2187 O O . ARG A 1 281 ? 19.791 -10.634 -26.257 1.00 92.50 281 ARG A O 1
ATOM 2194 N N . PHE A 1 282 ? 18.188 -10.055 -27.707 1.00 94.62 282 PHE A N 1
ATOM 2195 C CA . PHE A 1 282 ? 17.314 -9.430 -26.720 1.00 94.62 282 PHE A CA 1
ATOM 2196 C C . PHE A 1 282 ? 15.828 -9.699 -26.987 1.00 94.62 282 PHE A C 1
ATOM 2198 O O . PHE A 1 282 ? 14.987 -8.908 -26.577 1.00 94.62 282 PHE A O 1
ATOM 2205 N N . SER A 1 283 ? 15.477 -10.812 -27.636 1.00 96.06 283 SER A N 1
ATOM 2206 C CA . SER A 1 283 ? 14.081 -11.240 -27.779 1.00 96.06 283 SER A CA 1
ATOM 2207 C C . SER A 1 283 ? 13.593 -11.980 -26.537 1.00 96.06 283 SER A C 1
ATOM 2209 O O . SER A 1 283 ? 14.371 -12.659 -25.859 1.00 96.06 283 SER A O 1
ATOM 2211 N N . LEU A 1 284 ? 12.290 -11.900 -26.254 1.00 96.00 284 LEU A N 1
ATOM 2212 C CA . LEU A 1 284 ? 11.658 -12.751 -25.239 1.00 96.00 284 LEU A CA 1
ATOM 2213 C C . LEU A 1 284 ? 11.810 -14.243 -25.567 1.00 96.00 284 LEU A C 1
ATOM 2215 O O . LEU A 1 284 ? 12.037 -15.029 -24.653 1.00 96.00 284 LEU A O 1
ATOM 2219 N N . ALA A 1 285 ? 11.845 -14.610 -26.849 1.00 95.38 285 ALA A N 1
ATOM 2220 C CA . ALA A 1 285 ? 12.164 -15.952 -27.322 1.00 95.38 285 ALA A CA 1
ATOM 2221 C C . ALA A 1 285 ? 13.505 -16.474 -26.772 1.00 95.38 285 ALA A C 1
ATOM 2223 O O . ALA A 1 285 ? 13.575 -17.583 -26.245 1.00 95.38 285 ALA A O 1
ATOM 2224 N N . GLN A 1 286 ? 14.568 -15.669 -26.831 1.00 95.38 286 GLN A N 1
ATOM 2225 C CA . GLN A 1 286 ? 15.863 -16.058 -26.267 1.00 95.38 286 GLN A CA 1
ATOM 2226 C C . GLN A 1 286 ? 15.815 -16.143 -24.733 1.00 95.38 286 GLN A C 1
ATOM 2228 O O . GLN A 1 286 ? 16.434 -17.015 -24.131 1.00 95.38 286 GLN A O 1
ATOM 2233 N N . ARG A 1 287 ? 15.069 -15.247 -24.074 1.00 96.25 287 ARG A N 1
ATOM 2234 C CA . ARG A 1 287 ? 14.887 -15.305 -22.612 1.00 96.25 287 ARG A CA 1
ATOM 2235 C C . ARG A 1 287 ? 14.127 -16.564 -22.196 1.00 96.25 287 ARG A C 1
ATOM 2237 O O . ARG A 1 287 ? 14.492 -17.179 -21.200 1.00 96.25 287 ARG A O 1
ATOM 2244 N N . ALA A 1 288 ? 13.123 -16.971 -22.973 1.00 96.88 288 ALA A N 1
ATOM 2245 C CA . ALA A 1 288 ? 12.379 -18.208 -22.772 1.00 96.88 288 ALA A CA 1
ATOM 2246 C C . ALA A 1 288 ? 13.307 -19.429 -22.801 1.00 96.88 288 ALA A C 1
ATOM 2248 O O . ALA A 1 288 ? 13.204 -20.274 -21.921 1.00 96.88 288 ALA A O 1
ATOM 2249 N N . GLU A 1 289 ? 14.258 -19.487 -23.738 1.00 95.81 289 GLU A N 1
ATOM 2250 C CA . GLU A 1 289 ? 15.272 -20.550 -23.790 1.00 95.81 289 GLU A CA 1
ATOM 2251 C C . GLU A 1 289 ? 16.124 -20.594 -22.513 1.00 95.81 289 GLU A C 1
ATOM 2253 O O . GLU A 1 289 ? 16.204 -21.637 -21.868 1.00 95.81 289 GLU A O 1
ATOM 2258 N N . THR A 1 290 ? 16.642 -19.447 -22.060 1.00 96.44 290 THR A N 1
ATOM 2259 C CA . THR A 1 290 ? 17.389 -19.366 -20.791 1.00 96.44 290 THR A CA 1
ATOM 2260 C C . THR A 1 290 ? 16.553 -19.822 -19.587 1.00 96.44 290 THR A C 1
ATOM 2262 O O . THR A 1 290 ? 17.069 -20.470 -18.674 1.00 96.44 290 THR A O 1
ATOM 2265 N N . PHE A 1 291 ? 15.254 -19.510 -19.561 1.00 96.94 291 PHE A N 1
ATOM 2266 C CA . PHE A 1 291 ? 14.365 -19.964 -18.490 1.00 96.94 291 PHE A CA 1
ATOM 2267 C C . PHE A 1 291 ? 14.071 -21.459 -18.547 1.00 96.94 291 PHE A C 1
ATOM 2269 O O . PHE A 1 291 ? 13.987 -22.077 -17.489 1.00 96.94 291 PHE A O 1
ATOM 2276 N N . VAL A 1 292 ? 13.931 -22.040 -19.740 1.00 97.31 292 VAL A N 1
ATOM 2277 C CA . VAL A 1 292 ? 13.749 -23.486 -19.917 1.00 97.31 292 VAL A CA 1
ATOM 2278 C C . VAL A 1 292 ? 14.987 -24.237 -19.440 1.00 97.31 292 VAL A C 1
ATOM 2280 O O . VAL A 1 292 ? 14.853 -25.138 -18.617 1.00 97.31 292 VAL A O 1
ATOM 2283 N N . GLU A 1 293 ? 16.184 -23.804 -19.837 1.00 96.19 293 GLU A N 1
ATOM 2284 C CA . GLU A 1 293 ? 17.446 -24.396 -19.373 1.00 96.19 293 GLU A CA 1
ATOM 2285 C C . GLU A 1 293 ? 17.590 -24.330 -17.845 1.00 96.19 293 GLU A C 1
ATOM 2287 O O . GLU A 1 293 ? 17.944 -25.317 -17.192 1.00 96.19 293 GLU A O 1
ATOM 2292 N N . ALA A 1 294 ? 17.278 -23.173 -17.250 1.00 96.12 294 ALA A N 1
ATOM 2293 C CA . ALA A 1 294 ? 17.303 -23.008 -15.801 1.00 96.12 294 ALA A CA 1
ATOM 2294 C C . ALA A 1 294 ? 16.260 -23.900 -15.110 1.00 96.12 294 ALA A C 1
ATOM 2296 O O . ALA A 1 294 ? 16.572 -24.549 -14.115 1.00 96.12 294 ALA A O 1
ATOM 2297 N N . ALA A 1 295 ? 15.038 -23.957 -15.639 1.00 96.00 295 ALA A N 1
ATOM 2298 C CA . ALA A 1 295 ? 13.955 -24.769 -15.100 1.00 96.00 295 ALA A CA 1
ATOM 2299 C C . ALA A 1 295 ? 14.278 -26.267 -15.154 1.00 96.00 295 ALA A C 1
ATOM 2301 O O . ALA A 1 295 ? 14.133 -26.948 -14.140 1.00 96.00 295 ALA A O 1
ATOM 2302 N N . ASP A 1 296 ? 14.771 -26.771 -16.288 1.00 95.19 296 ASP A N 1
ATOM 2303 C CA . ASP A 1 296 ? 15.199 -28.164 -16.436 1.00 95.19 296 ASP A CA 1
ATOM 2304 C C . ASP A 1 296 ? 16.322 -28.511 -15.453 1.00 95.19 296 ASP A C 1
ATOM 2306 O O . ASP A 1 296 ? 16.259 -29.548 -14.794 1.00 95.19 296 ASP A O 1
ATOM 2310 N N . SER A 1 297 ? 17.307 -27.622 -15.293 1.00 94.25 297 SER A N 1
ATOM 2311 C CA . SER A 1 297 ? 18.407 -27.807 -14.341 1.00 94.25 297 SER A CA 1
ATOM 2312 C C . SER A 1 297 ? 17.921 -27.879 -12.889 1.00 94.25 297 SER A C 1
ATOM 2314 O O . SER A 1 297 ? 18.351 -28.754 -12.138 1.00 94.25 297 SER A O 1
ATOM 2316 N N . ILE A 1 298 ? 16.997 -26.998 -12.492 1.00 93.62 298 ILE A N 1
ATOM 2317 C CA . ILE A 1 298 ? 16.437 -26.969 -11.132 1.00 93.62 298 ILE A CA 1
ATOM 2318 C C . ILE A 1 298 ? 15.567 -28.206 -10.874 1.00 93.62 298 ILE A C 1
ATOM 2320 O O . ILE A 1 298 ? 15.688 -28.830 -9.821 1.00 93.62 298 ILE A O 1
ATOM 2324 N N . LEU A 1 299 ? 14.725 -28.586 -11.841 1.00 92.81 299 LEU A N 1
ATOM 2325 C CA . LEU A 1 299 ? 13.882 -29.782 -11.764 1.00 92.81 299 LEU A CA 1
ATOM 2326 C C . LEU A 1 299 ? 14.723 -31.061 -11.663 1.00 92.81 299 LEU A C 1
ATOM 2328 O O . LEU A 1 299 ? 14.401 -31.928 -10.861 1.00 92.81 299 LEU A O 1
ATOM 2332 N N . ALA A 1 300 ? 15.810 -31.170 -12.434 1.00 91.69 300 ALA A N 1
ATOM 2333 C CA . ALA A 1 300 ? 16.707 -32.327 -12.400 1.00 91.69 300 ALA A CA 1
ATOM 2334 C C . ALA A 1 300 ? 17.468 -32.466 -11.071 1.00 91.69 300 ALA A C 1
ATOM 2336 O O . ALA A 1 300 ? 17.846 -33.570 -10.692 1.00 91.69 300 ALA A O 1
ATOM 2337 N N . GLN A 1 301 ? 17.695 -31.354 -10.369 1.00 90.06 301 GLN A N 1
ATOM 2338 C CA . GLN A 1 301 ? 18.296 -31.336 -9.032 1.00 90.06 301 GLN A CA 1
ATOM 2339 C C . GLN A 1 301 ? 17.273 -31.576 -7.916 1.00 90.06 301 GLN A C 1
ATOM 2341 O O . GLN A 1 301 ? 17.661 -31.579 -6.750 1.00 90.06 301 GLN A O 1
ATOM 2346 N N . GLU A 1 302 ? 15.983 -31.696 -8.255 1.00 85.69 302 GLU A N 1
ATOM 2347 C CA . GLU A 1 302 ? 14.871 -31.687 -7.297 1.00 85.69 302 GLU A CA 1
ATOM 2348 C C . GLU A 1 302 ? 14.977 -30.503 -6.319 1.00 85.69 302 GLU A C 1
ATOM 2350 O O . GLU A 1 302 ? 14.654 -30.596 -5.138 1.00 85.69 302 GLU A O 1
ATOM 2355 N N . ALA A 1 303 ? 15.463 -29.360 -6.813 1.00 82.38 303 ALA A N 1
ATOM 2356 C CA . ALA A 1 303 ? 15.709 -28.191 -5.991 1.00 82.38 303 ALA A CA 1
ATOM 2357 C C . ALA A 1 303 ? 14.420 -27.372 -5.851 1.00 82.38 303 ALA A C 1
ATOM 2359 O O . ALA A 1 303 ? 13.921 -26.770 -6.802 1.00 82.38 303 ALA A O 1
ATOM 2360 N N . TYR A 1 304 ? 13.894 -27.310 -4.634 1.00 80.56 304 TYR A N 1
ATOM 2361 C CA . TYR A 1 304 ? 12.736 -26.496 -4.281 1.00 80.56 304 TYR A CA 1
ATOM 2362 C C . TYR A 1 304 ? 13.080 -25.518 -3.165 1.00 80.56 304 TYR A C 1
ATOM 2364 O O . TYR A 1 304 ? 14.027 -25.698 -2.395 1.00 80.56 304 TYR A O 1
ATOM 2372 N N . CYS A 1 305 ? 12.278 -24.460 -3.064 1.00 70.69 305 CYS A N 1
ATOM 2373 C CA . CYS A 1 305 ? 12.335 -23.594 -1.903 1.00 70.69 305 CYS A CA 1
ATOM 2374 C C . CYS A 1 305 ? 11.916 -24.407 -0.674 1.00 70.69 305 CYS A C 1
ATOM 2376 O O . CYS A 1 305 ? 10.735 -24.730 -0.505 1.00 70.69 305 CYS A O 1
ATOM 2378 N N . ALA A 1 306 ? 12.875 -24.699 0.204 1.00 53.00 306 ALA A N 1
ATOM 2379 C CA . ALA A 1 306 ? 12.573 -25.173 1.542 1.00 53.00 306 ALA A CA 1
ATOM 2380 C C . ALA A 1 306 ? 11.666 -24.149 2.261 1.00 53.00 306 ALA A C 1
ATOM 2382 O O . ALA A 1 306 ? 11.705 -22.952 1.927 1.00 53.00 306 ALA A O 1
ATOM 2383 N N . PRO A 1 307 ? 10.850 -24.561 3.249 1.00 50.00 307 PRO A N 1
ATOM 2384 C CA . PRO A 1 307 ? 10.250 -23.603 4.171 1.00 50.00 307 PRO A CA 1
ATOM 2385 C C . PRO A 1 307 ? 11.344 -22.645 4.652 1.00 50.00 307 PRO A C 1
ATOM 2387 O O . PRO A 1 307 ? 12.498 -23.050 4.792 1.00 50.00 307 PRO A O 1
ATOM 2390 N N . ALA A 1 308 ? 11.032 -21.381 4.939 1.00 49.56 308 ALA A N 1
ATOM 2391 C CA . ALA A 1 308 ? 12.036 -20.426 5.443 1.00 49.56 308 ALA A CA 1
ATOM 2392 C C . ALA A 1 308 ? 12.731 -20.843 6.765 1.00 49.56 308 ALA A C 1
ATOM 2394 O O . ALA A 1 308 ? 13.614 -20.141 7.274 1.00 49.56 308 ALA A O 1
ATOM 2395 N N . PHE A 1 309 ? 12.297 -21.991 7.279 1.00 43.84 309 PHE A N 1
ATOM 2396 C CA . PHE A 1 309 ? 12.629 -22.708 8.493 1.00 43.84 309 PHE A CA 1
ATOM 2397 C C . PHE A 1 309 ? 12.941 -24.170 8.158 1.00 43.84 309 PHE A C 1
ATOM 2399 O O . PHE A 1 309 ? 12.415 -25.086 8.769 1.00 43.84 309 PHE A O 1
ATOM 2406 N N . ALA A 1 310 ? 13.733 -24.424 7.118 1.00 37.88 310 ALA A N 1
ATOM 2407 C CA . ALA A 1 310 ? 14.522 -25.645 7.089 1.00 37.88 310 ALA A CA 1
ATOM 2408 C C . ALA A 1 310 ? 15.878 -25.313 7.702 1.00 37.88 310 ALA A C 1
ATOM 2410 O O . ALA A 1 310 ? 16.586 -24.424 7.212 1.00 37.88 310 ALA A O 1
ATOM 2411 N N . GLY A 1 311 ? 16.186 -25.995 8.802 1.00 31.98 311 GLY A N 1
ATOM 2412 C CA . GLY A 1 311 ? 17.435 -25.906 9.532 1.00 31.98 311 GLY A CA 1
ATOM 2413 C C . GLY A 1 311 ? 18.660 -25.922 8.625 1.00 31.98 311 GLY A C 1
ATOM 2414 O O . GLY A 1 311 ? 18.652 -26.414 7.497 1.00 31.98 311 GLY A O 1
ATOM 2415 N N . ALA A 1 312 ? 19.725 -25.325 9.144 1.00 31.98 312 ALA A N 1
ATOM 2416 C CA . ALA A 1 312 ? 21.007 -25.116 8.496 1.00 31.98 312 ALA A CA 1
ATOM 2417 C C . ALA A 1 312 ? 21.777 -26.419 8.187 1.00 31.98 312 ALA A C 1
ATOM 2419 O O . ALA A 1 312 ? 22.923 -26.558 8.591 1.00 31.98 312 ALA A O 1
ATOM 2420 N N . GLU A 1 313 ? 21.197 -27.346 7.428 1.00 30.62 313 GLU A N 1
ATOM 2421 C CA . GLU A 1 313 ? 21.949 -28.422 6.771 1.00 30.62 313 GLU A CA 1
ATOM 2422 C C . GLU A 1 313 ? 22.389 -28.034 5.346 1.00 30.62 313 GLU A C 1
ATOM 2424 O O . GLU A 1 313 ? 23.196 -28.727 4.736 1.00 30.62 313 GLU A O 1
ATOM 2429 N N . GLY A 1 314 ? 21.953 -26.874 4.826 1.00 34.00 314 GLY A N 1
ATOM 2430 C CA . GLY A 1 314 ? 22.345 -26.395 3.488 1.00 34.00 314 GLY A CA 1
ATOM 2431 C C . GLY A 1 314 ? 22.567 -24.886 3.330 1.00 34.00 314 GLY A C 1
ATOM 2432 O O . GLY A 1 314 ? 22.913 -24.429 2.239 1.00 34.00 314 GLY A O 1
ATOM 2433 N N . ALA A 1 315 ? 22.391 -24.080 4.383 1.00 32.44 315 ALA A N 1
ATOM 2434 C CA . ALA A 1 315 ? 22.629 -22.641 4.301 1.00 32.44 315 ALA A CA 1
ATOM 2435 C C . ALA A 1 315 ? 24.138 -22.365 4.214 1.00 32.44 315 ALA A C 1
ATOM 2437 O O . ALA A 1 315 ? 24.851 -22.425 5.216 1.00 32.44 315 ALA A O 1
ATOM 2438 N N . ARG A 1 316 ? 24.633 -22.049 3.009 1.00 33.56 316 ARG A N 1
ATOM 2439 C CA . ARG A 1 316 ? 25.988 -21.514 2.817 1.00 33.56 316 ARG A CA 1
ATOM 2440 C C . ARG A 1 316 ? 26.171 -20.331 3.770 1.00 33.56 316 ARG A C 1
ATOM 2442 O O . ARG A 1 316 ? 25.452 -19.339 3.660 1.00 33.56 316 ARG A O 1
ATOM 2449 N N . GLN A 1 317 ? 27.110 -20.445 4.709 1.00 31.16 317 GLN A N 1
ATOM 2450 C CA . GLN A 1 317 ? 27.531 -19.315 5.534 1.00 31.16 317 GLN A CA 1
ATOM 2451 C C . GLN A 1 317 ? 27.868 -18.141 4.610 1.00 31.16 317 GLN A C 1
ATOM 2453 O O . GLN A 1 317 ? 28.688 -18.293 3.706 1.00 31.16 317 GLN A O 1
ATOM 2458 N N . ILE A 1 318 ? 27.234 -16.986 4.827 1.00 32.84 318 ILE A N 1
ATOM 2459 C CA . ILE A 1 318 ? 27.583 -15.747 4.128 1.00 32.84 318 ILE A CA 1
ATOM 2460 C C . ILE A 1 318 ? 28.984 -15.346 4.615 1.00 32.84 318 ILE A C 1
ATOM 2462 O O . ILE A 1 318 ? 29.133 -15.002 5.794 1.00 32.84 318 ILE A O 1
ATOM 2466 N N . PRO A 1 319 ? 30.026 -15.389 3.766 1.00 25.95 319 PRO A N 1
ATOM 2467 C CA . PRO A 1 319 ? 31.371 -15.035 4.193 1.00 25.95 319 PRO A CA 1
ATOM 2468 C C . PRO A 1 319 ? 31.408 -13.548 4.569 1.00 25.95 319 PRO A C 1
ATOM 2470 O O . PRO A 1 319 ? 31.060 -12.690 3.766 1.00 25.95 319 PRO A O 1
ATOM 2473 N N . GLY A 1 320 ? 31.822 -13.231 5.798 1.00 31.91 320 GLY A N 1
ATOM 2474 C CA . GLY A 1 320 ? 32.051 -11.848 6.245 1.00 31.91 320 GLY A CA 1
ATOM 2475 C C . GLY A 1 320 ? 31.002 -11.257 7.191 1.00 31.91 320 GLY A C 1
ATOM 2476 O O . GLY A 1 320 ? 31.287 -10.254 7.842 1.00 31.91 320 GLY A O 1
ATOM 2477 N N . ALA A 1 321 ? 29.846 -11.898 7.379 1.00 28.66 321 ALA A N 1
ATOM 2478 C CA . ALA A 1 321 ? 28.956 -11.563 8.487 1.00 28.66 321 ALA A CA 1
ATOM 2479 C C . ALA A 1 321 ? 29.469 -12.255 9.757 1.00 28.66 321 ALA A C 1
ATOM 2481 O O . ALA A 1 321 ? 29.048 -13.360 10.081 1.00 28.66 321 ALA A O 1
ATOM 2482 N N . ARG A 1 322 ? 30.398 -11.629 10.491 1.00 25.31 322 ARG A N 1
ATOM 2483 C CA . ARG A 1 322 ? 30.597 -12.021 11.893 1.00 25.31 322 ARG A CA 1
ATOM 2484 C C . ARG A 1 322 ? 29.310 -11.642 12.625 1.00 25.31 322 ARG A C 1
ATOM 2486 O O . ARG A 1 322 ? 29.025 -10.444 12.696 1.00 25.31 322 ARG A O 1
ATOM 2493 N N . PRO A 1 323 ? 28.537 -12.594 13.180 1.00 27.09 323 PRO A N 1
ATOM 2494 C CA . PRO A 1 323 ? 27.553 -12.229 14.177 1.00 27.09 323 PRO A CA 1
ATOM 2495 C C . PRO A 1 323 ? 28.363 -11.539 15.270 1.00 27.09 323 PRO A C 1
ATOM 2497 O O . PRO A 1 323 ? 29.269 -12.139 15.852 1.00 27.09 323 PRO A O 1
ATOM 2500 N N . SER A 1 324 ? 28.116 -10.252 15.507 1.00 27.11 324 SER A N 1
ATOM 2501 C CA . SER A 1 324 ? 28.526 -9.675 16.776 1.00 27.11 324 SER A CA 1
ATOM 2502 C C . SER A 1 324 ? 27.784 -10.518 17.806 1.00 27.11 324 SER A C 1
ATOM 2504 O O . SER A 1 324 ? 26.553 -10.495 17.878 1.00 27.11 324 SER A O 1
ATOM 2506 N N . ALA A 1 325 ? 28.546 -11.365 18.496 1.00 26.34 325 ALA A N 1
ATOM 2507 C CA . ALA A 1 325 ? 28.081 -12.201 19.579 1.00 26.34 325 ALA A CA 1
ATOM 2508 C C . ALA A 1 325 ? 27.619 -11.271 20.702 1.00 26.34 325 ALA A C 1
ATOM 2510 O O . ALA A 1 325 ? 28.341 -10.979 21.651 1.00 26.34 325 ALA A O 1
ATOM 25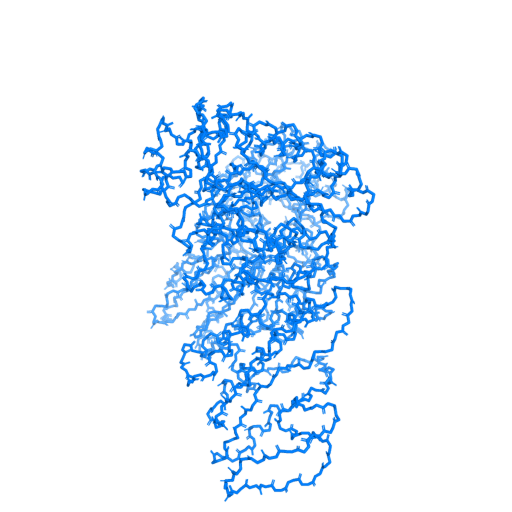11 N N . SER A 1 326 ? 26.405 -10.750 20.568 1.00 23.94 326 SER A N 1
ATOM 2512 C CA . SER A 1 326 ? 25.624 -10.380 21.728 1.00 23.94 326 SER A CA 1
ATOM 2513 C C . SER A 1 326 ? 25.290 -11.706 22.395 1.00 23.94 326 SER A C 1
ATOM 2515 O O . SER A 1 326 ? 24.506 -12.491 21.867 1.00 23.94 326 SER A O 1
ATOM 2517 N N . LYS A 1 327 ? 25.977 -11.993 23.510 1.00 24.91 327 LYS A N 1
ATOM 2518 C CA . LYS A 1 327 ? 25.610 -13.061 24.443 1.00 24.91 327 LYS A CA 1
ATOM 2519 C C . LYS A 1 327 ? 24.113 -12.926 24.715 1.00 24.91 327 LYS A C 1
ATOM 2521 O O . LYS A 1 327 ? 23.691 -12.027 25.436 1.00 24.91 327 LYS A O 1
ATOM 2526 N N . LEU A 1 328 ? 23.309 -13.763 24.078 1.00 27.70 328 LEU A N 1
ATOM 2527 C CA . LEU A 1 328 ? 21.872 -13.805 24.280 1.00 27.70 328 LEU A CA 1
ATOM 2528 C C . LEU A 1 328 ? 21.618 -14.960 25.237 1.00 27.70 328 LEU A C 1
ATOM 2530 O O . LEU A 1 328 ? 21.453 -16.099 24.816 1.00 27.70 328 LEU A O 1
ATOM 2534 N N . SER A 1 329 ? 21.669 -14.634 26.532 1.00 26.62 329 SER A N 1
ATOM 2535 C CA . SER A 1 329 ? 21.252 -15.532 27.605 1.00 26.62 329 SER A CA 1
ATOM 2536 C C . SER A 1 329 ? 19.763 -15.823 27.456 1.00 26.62 329 SER A C 1
ATOM 2538 O O . SER A 1 329 ? 18.952 -14.905 27.309 1.00 26.62 329 SER A O 1
ATOM 2540 N N . LEU A 1 330 ? 19.418 -17.104 27.458 1.00 32.06 330 LEU A N 1
ATOM 2541 C CA . LEU A 1 330 ? 18.059 -17.611 27.592 1.00 32.06 330 LEU A CA 1
ATOM 2542 C C . LEU A 1 330 ? 17.866 -17.953 29.069 1.00 32.06 330 LEU A C 1
ATOM 2544 O O . LEU A 1 330 ? 17.994 -19.094 29.494 1.00 32.06 330 LEU A O 1
ATOM 2548 N N . SER A 1 331 ? 17.638 -16.909 29.851 1.00 27.94 331 SER A N 1
ATOM 2549 C CA . SER A 1 331 ? 17.194 -16.987 31.235 1.00 27.94 331 SER A CA 1
ATOM 2550 C C . SER A 1 331 ? 16.498 -15.668 31.529 1.00 27.94 331 SER A C 1
ATOM 2552 O O . SER A 1 331 ? 17.159 -14.636 31.639 1.00 27.94 331 SER A O 1
ATOM 2554 N N . ASP A 1 332 ? 15.180 -15.680 31.632 1.00 32.78 332 ASP A N 1
ATOM 2555 C CA . ASP A 1 332 ? 14.558 -14.734 32.540 1.00 32.78 332 ASP A CA 1
ATOM 2556 C C . ASP A 1 332 ? 14.766 -15.355 33.932 1.00 32.78 332 ASP A C 1
ATOM 2558 O O . ASP A 1 332 ? 14.185 -16.380 34.264 1.00 32.78 332 ASP A O 1
ATOM 2562 N N . LEU A 1 333 ? 15.712 -14.822 34.704 1.00 25.66 333 LEU A N 1
ATOM 2563 C CA . LEU A 1 333 ? 15.733 -14.987 36.156 1.00 25.66 333 LEU A CA 1
ATOM 2564 C C . LEU A 1 333 ? 16.071 -13.623 36.776 1.00 25.66 333 LEU A C 1
ATOM 2566 O O . LEU A 1 333 ? 16.837 -12.862 36.181 1.00 25.66 333 LEU A O 1
ATOM 2570 N N . PRO A 1 334 ? 15.432 -13.286 37.909 1.00 27.69 334 PRO A N 1
ATOM 2571 C CA . PRO A 1 334 ? 15.343 -11.929 38.438 1.00 27.69 334 PRO A CA 1
ATOM 2572 C C . PRO A 1 334 ? 16.673 -11.441 39.013 1.00 27.69 334 PRO A C 1
ATOM 2574 O O . PRO A 1 334 ? 17.453 -12.230 39.548 1.00 27.69 334 PRO A O 1
ATOM 2577 N N . ASP A 1 335 ? 16.880 -10.123 38.984 1.00 26.45 335 ASP A N 1
ATOM 2578 C CA . ASP A 1 335 ? 17.899 -9.493 39.818 1.00 26.45 335 ASP A CA 1
ATOM 2579 C C . ASP A 1 335 ? 17.441 -9.554 41.291 1.00 26.45 335 ASP A C 1
ATOM 2581 O O . ASP A 1 335 ? 16.477 -8.905 41.689 1.00 26.45 335 ASP A O 1
ATOM 2585 N N . GLU A 1 336 ? 18.173 -10.364 42.059 1.00 27.31 336 GLU A N 1
ATOM 2586 C CA . GLU A 1 336 ? 18.321 -10.379 43.524 1.00 27.31 336 GLU A CA 1
ATOM 2587 C C . GLU A 1 336 ? 17.171 -10.933 44.411 1.00 27.31 336 GLU A C 1
ATOM 2589 O O . GLU A 1 336 ? 16.152 -10.300 44.659 1.00 27.31 336 GLU A O 1
ATOM 2594 N N . GLN A 1 337 ? 17.468 -12.109 44.995 1.00 26.75 337 GLN A N 1
ATOM 2595 C CA . GLN A 1 337 ? 16.894 -12.805 46.168 1.00 26.75 337 GLN A CA 1
ATOM 2596 C C . GLN A 1 337 ? 15.410 -13.263 46.171 1.00 26.75 337 GLN A C 1
ATOM 2598 O O . GLN A 1 337 ? 14.496 -12.489 45.900 1.00 26.75 337 GLN A O 1
ATOM 2603 N N . PRO A 1 338 ? 15.134 -14.523 46.584 1.00 25.83 338 PRO A N 1
ATOM 2604 C CA . PRO A 1 338 ? 13.772 -14.994 46.829 1.00 25.83 338 PRO A CA 1
ATOM 2605 C C . PRO A 1 338 ? 13.244 -14.452 48.172 1.00 25.83 338 PRO A C 1
ATOM 2607 O O . PRO A 1 338 ? 13.987 -14.464 49.155 1.00 25.83 338 PRO A O 1
ATOM 2610 N N . PRO A 1 339 ? 11.963 -14.056 48.293 1.00 24.81 339 PRO A N 1
ATOM 2611 C CA . PRO A 1 339 ? 11.292 -14.151 49.575 1.00 24.81 339 PRO A CA 1
ATOM 2612 C C . PRO A 1 339 ? 10.976 -15.627 49.843 1.00 24.81 339 PRO A C 1
ATOM 2614 O O . PRO A 1 339 ? 10.355 -16.306 49.023 1.00 24.81 339 PRO A O 1
ATOM 2617 N N . ASP A 1 340 ? 11.432 -16.112 50.994 1.00 28.23 340 ASP A N 1
ATOM 2618 C CA . ASP A 1 340 ? 11.094 -17.415 51.561 1.00 28.23 340 ASP A CA 1
ATOM 2619 C C . ASP A 1 340 ? 9.592 -17.725 51.449 1.00 28.23 340 ASP A C 1
ATOM 2621 O O . ASP A 1 340 ? 8.754 -16.927 51.873 1.00 28.23 340 ASP A O 1
ATOM 2625 N N . GLY A 1 341 ? 9.242 -18.923 50.965 1.00 26.91 341 GLY A N 1
ATOM 2626 C CA . GLY A 1 341 ? 7.897 -19.458 51.189 1.00 26.91 341 GLY A CA 1
ATOM 2627 C C . GLY A 1 341 ? 7.359 -20.464 50.174 1.00 26.91 341 GLY A C 1
ATOM 2628 O O . GLY A 1 341 ? 6.617 -20.097 49.276 1.00 26.91 341 GLY A O 1
ATOM 2629 N N . ALA A 1 342 ? 7.605 -21.745 50.461 1.00 24.20 342 ALA A N 1
ATOM 2630 C CA . ALA A 1 342 ? 6.703 -22.883 50.229 1.00 24.20 342 ALA A CA 1
ATOM 2631 C C . ALA A 1 342 ? 6.449 -23.399 48.787 1.00 24.20 342 ALA A C 1
ATOM 2633 O O . ALA A 1 342 ? 5.512 -23.014 48.100 1.00 24.20 342 ALA A O 1
ATOM 2634 N N . ALA A 1 343 ? 7.244 -24.418 48.440 1.00 29.98 343 ALA A N 1
ATOM 2635 C CA . ALA A 1 343 ? 6.824 -25.797 48.143 1.00 29.98 343 ALA A CA 1
ATOM 2636 C C . ALA A 1 343 ? 5.650 -26.071 47.177 1.00 29.98 343 ALA A C 1
ATOM 2638 O O . ALA A 1 343 ? 4.497 -25.844 47.522 1.00 29.98 343 ALA A O 1
ATOM 2639 N N . LEU A 1 344 ? 5.954 -26.806 46.093 1.00 24.08 344 LEU A N 1
ATOM 2640 C CA . LEU A 1 344 ? 5.164 -27.949 45.593 1.00 24.08 344 LEU A CA 1
ATOM 2641 C C . LEU A 1 344 ? 6.070 -28.946 44.817 1.00 24.08 344 LEU A C 1
ATOM 2643 O O . LEU A 1 344 ? 6.281 -28.832 43.617 1.00 24.08 344 LEU A O 1
ATOM 2647 N N . LEU A 1 345 ? 6.677 -29.856 45.595 1.00 24.80 345 LEU A N 1
ATOM 2648 C CA . LEU A 1 345 ? 6.905 -31.312 45.410 1.00 24.80 345 LEU A CA 1
ATOM 2649 C C . LEU A 1 345 ? 6.837 -31.917 43.976 1.00 24.80 345 LEU A C 1
ATOM 2651 O O . LEU A 1 345 ? 5.797 -31.840 43.335 1.00 24.80 345 LEU A O 1
ATOM 2655 N N . THR A 1 346 ? 7.936 -32.437 43.389 1.00 26.41 346 THR A N 1
ATOM 2656 C CA . THR A 1 346 ? 8.631 -33.763 43.530 1.00 26.41 346 THR A CA 1
ATOM 2657 C C . THR A 1 346 ? 8.070 -34.916 42.679 1.00 26.41 346 THR A C 1
ATOM 2659 O O . THR A 1 346 ? 6.959 -35.357 42.943 1.00 26.41 346 THR A O 1
ATOM 2662 N N . THR A 1 347 ? 8.889 -35.502 41.787 1.00 26.38 347 THR A N 1
ATOM 2663 C CA . THR A 1 347 ? 9.652 -36.759 42.030 1.00 26.38 347 THR A CA 1
ATOM 2664 C C . THR A 1 347 ? 10.747 -36.985 40.963 1.00 26.38 347 THR A C 1
ATOM 2666 O O . THR A 1 347 ? 10.659 -36.385 39.895 1.00 26.38 347 THR A O 1
ATOM 2669 N N . PRO A 1 348 ? 11.788 -37.795 41.259 1.00 36.00 348 PRO A N 1
ATOM 2670 C CA . PRO A 1 348 ? 13.102 -37.733 40.620 1.00 36.00 348 PRO A CA 1
ATOM 2671 C C . PRO A 1 348 ? 13.431 -38.962 39.762 1.00 36.00 348 PRO A C 1
ATOM 2673 O O . PRO A 1 348 ? 13.294 -40.077 40.238 1.00 36.00 348 PRO A O 1
ATOM 2676 N N . GLU A 1 349 ? 13.967 -38.753 38.560 1.00 26.34 349 GLU A N 1
ATOM 2677 C CA . GLU A 1 349 ? 14.977 -39.621 37.936 1.00 26.34 349 GLU A CA 1
ATOM 2678 C C . GLU A 1 349 ? 15.535 -38.893 36.700 1.00 26.34 349 GLU A C 1
ATOM 2680 O O . GLU A 1 349 ? 14.781 -38.466 35.836 1.00 26.34 349 GLU A O 1
ATOM 2685 N N . GLN A 1 350 ? 16.863 -38.729 36.658 1.00 27.50 350 GLN A N 1
ATOM 2686 C CA . GLN A 1 350 ? 17.660 -37.947 35.692 1.00 27.50 350 GLN A CA 1
ATOM 2687 C C . GLN A 1 350 ? 17.766 -36.427 35.937 1.00 27.50 350 GLN A C 1
ATOM 2689 O O . GLN A 1 350 ? 17.675 -35.615 35.020 1.00 27.50 350 GLN A O 1
ATOM 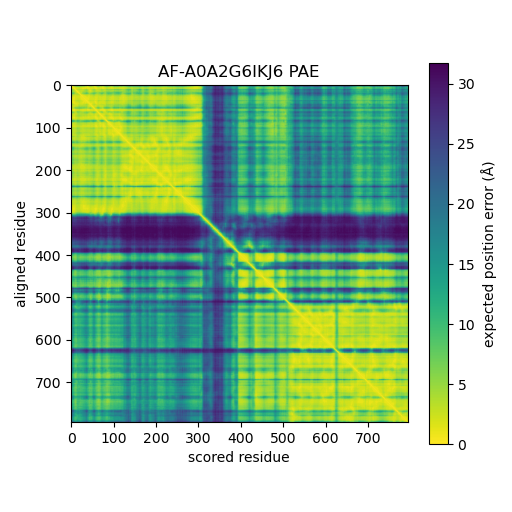2694 N N . VAL A 1 351 ? 18.093 -36.027 37.170 1.00 27.16 351 VAL A N 1
ATOM 2695 C CA . VAL A 1 351 ? 18.847 -34.775 37.364 1.00 27.16 351 VAL A CA 1
ATOM 2696 C C . VAL A 1 351 ? 20.316 -35.091 37.096 1.00 27.16 351 VAL A C 1
ATOM 2698 O O . VAL A 1 351 ? 20.993 -35.687 37.932 1.00 27.16 351 VAL A O 1
ATOM 2701 N N . ILE A 1 352 ? 20.800 -34.743 35.905 1.00 26.59 352 ILE A N 1
ATOM 2702 C CA . ILE A 1 352 ? 22.237 -34.691 35.639 1.00 26.59 352 ILE A CA 1
ATOM 2703 C C . ILE A 1 352 ? 22.752 -33.409 36.299 1.00 26.59 352 ILE A C 1
ATOM 2705 O O . ILE A 1 352 ? 22.467 -32.303 35.845 1.00 26.59 352 ILE A O 1
ATOM 2709 N N . ASP A 1 353 ? 23.480 -33.576 37.399 1.00 25.22 353 ASP A N 1
ATOM 2710 C CA . ASP A 1 353 ? 24.173 -32.508 38.112 1.00 25.22 353 ASP A CA 1
ATOM 2711 C C . ASP A 1 353 ? 25.318 -31.964 37.237 1.00 25.22 353 ASP A C 1
ATOM 2713 O O . ASP A 1 353 ? 26.322 -32.640 37.006 1.00 25.22 353 ASP A O 1
ATOM 2717 N N . TRP A 1 354 ? 25.151 -30.755 36.696 1.00 27.83 354 TRP A N 1
ATOM 2718 C CA . TRP A 1 354 ? 26.236 -29.956 36.117 1.00 27.83 354 TRP A CA 1
ATOM 2719 C C . TRP A 1 354 ? 26.473 -28.746 37.020 1.00 27.83 354 TRP A C 1
ATOM 2721 O O . TRP A 1 354 ? 26.046 -27.624 36.749 1.00 27.83 354 TRP A O 1
ATOM 2731 N N . ALA A 1 355 ? 27.155 -28.991 38.135 1.00 26.64 355 ALA A N 1
ATOM 2732 C CA . ALA A 1 355 ? 27.675 -27.948 39.002 1.00 26.64 355 ALA A CA 1
ATOM 2733 C C . ALA A 1 355 ? 28.804 -27.181 38.285 1.00 26.64 355 ALA A C 1
ATOM 2735 O O . ALA A 1 355 ? 29.906 -27.700 38.102 1.00 26.64 355 ALA A O 1
ATOM 2736 N N . GLY A 1 356 ? 28.535 -25.933 37.881 1.00 24.39 356 GLY A N 1
ATOM 2737 C CA . GLY A 1 356 ? 29.538 -25.092 37.224 1.00 24.39 356 GLY A CA 1
ATOM 2738 C C . GLY A 1 356 ? 29.126 -23.652 36.896 1.00 24.39 356 GLY A C 1
ATOM 2739 O O . GLY A 1 356 ? 29.283 -23.252 35.754 1.00 24.39 356 GLY A O 1
ATOM 2740 N N . GLY A 1 357 ? 28.665 -22.880 37.891 1.00 25.36 357 GLY A N 1
ATOM 2741 C CA . GLY A 1 357 ? 28.764 -21.405 37.939 1.00 25.36 357 GLY A CA 1
ATOM 2742 C C . GLY A 1 357 ? 27.820 -20.566 37.057 1.00 25.36 357 GLY A C 1
ATOM 2743 O O . GLY A 1 357 ? 27.872 -20.663 35.843 1.00 25.36 357 GLY A O 1
ATOM 2744 N N . GLU A 1 358 ? 27.029 -19.687 37.696 1.00 30.84 358 GLU A N 1
ATOM 2745 C CA . GLU A 1 358 ? 26.396 -18.417 37.234 1.00 30.84 358 GLU A CA 1
ATOM 2746 C C . GLU A 1 358 ? 25.847 -18.254 35.791 1.00 30.84 358 GLU A C 1
ATOM 2748 O O . GLU A 1 358 ? 25.423 -17.164 35.411 1.00 30.84 358 GLU A O 1
ATOM 2753 N N . GLN A 1 359 ? 25.775 -19.294 34.969 1.00 30.67 359 GLN A N 1
ATOM 2754 C CA . GLN A 1 359 ? 25.236 -19.249 33.614 1.00 30.67 359 GLN A CA 1
ATOM 2755 C C . GLN A 1 359 ? 24.200 -20.360 33.465 1.00 30.67 359 GLN A C 1
ATOM 2757 O O . GLN A 1 359 ? 24.492 -21.532 33.699 1.00 30.67 359 GLN A O 1
ATOM 2762 N N . GLY A 1 360 ? 22.976 -19.987 33.074 1.00 36.44 360 GLY A N 1
ATOM 2763 C CA . GLY A 1 360 ? 21.974 -20.944 32.604 1.00 36.44 360 GLY A CA 1
ATOM 2764 C C . GLY A 1 360 ? 22.545 -21.819 31.480 1.00 36.44 360 GLY A C 1
ATOM 2765 O O . GLY A 1 360 ? 23.547 -21.456 30.852 1.00 36.44 360 GLY A O 1
ATOM 2766 N N . PRO A 1 361 ? 21.964 -22.996 31.224 1.00 36.84 361 PRO A N 1
ATOM 2767 C CA . PRO A 1 361 ? 22.673 -24.015 30.480 1.00 36.84 361 PRO A CA 1
ATOM 2768 C C . PRO A 1 361 ? 22.888 -23.592 29.015 1.00 36.84 361 PRO A C 1
ATOM 2770 O O . PRO A 1 361 ? 21.963 -23.216 28.294 1.00 36.84 361 PRO A O 1
ATOM 2773 N N . ALA A 1 362 ? 24.153 -23.648 28.586 1.00 35.06 362 ALA A N 1
ATOM 2774 C CA . ALA A 1 362 ? 24.667 -23.105 27.325 1.00 35.06 362 ALA A CA 1
ATOM 2775 C C . ALA A 1 362 ? 24.027 -23.682 26.041 1.00 35.06 362 ALA A C 1
ATOM 2777 O O . ALA A 1 362 ? 24.230 -23.142 24.957 1.00 35.06 362 ALA A O 1
ATOM 2778 N N . TRP A 1 363 ? 23.228 -24.748 26.136 1.00 38.81 363 TRP A N 1
ATOM 2779 C CA . TRP A 1 363 ? 22.534 -25.346 24.989 1.00 38.81 363 TRP A CA 1
ATOM 2780 C C . TRP A 1 363 ? 21.357 -24.515 24.470 1.00 38.81 363 TRP A C 1
ATOM 2782 O O . TRP A 1 363 ? 20.907 -24.720 23.347 1.00 38.81 363 TRP A O 1
ATOM 2792 N N . LEU A 1 364 ? 20.865 -23.551 25.251 1.00 40.91 364 LEU A N 1
ATOM 2793 C CA . LEU A 1 364 ? 19.828 -22.623 24.798 1.00 40.91 364 LEU A CA 1
ATOM 2794 C C . LEU A 1 364 ? 20.382 -21.509 23.895 1.00 40.91 364 LEU A C 1
ATOM 2796 O O . LEU A 1 364 ? 19.656 -20.965 23.063 1.00 40.91 364 LEU A O 1
ATOM 2800 N N . SER A 1 365 ? 21.661 -21.162 24.044 1.00 37.12 365 SER A N 1
ATOM 2801 C CA . SER A 1 365 ? 22.327 -20.095 23.289 1.00 37.12 365 SER A CA 1
ATOM 2802 C C . SER A 1 365 ? 23.053 -20.585 22.031 1.00 37.12 365 SER A C 1
ATOM 2804 O O . SER A 1 365 ? 23.385 -19.758 21.179 1.00 37.12 365 SER A O 1
ATOM 2806 N N . ASP A 1 366 ? 23.237 -21.899 21.874 1.00 43.00 366 ASP A N 1
ATOM 2807 C CA . ASP A 1 366 ? 23.788 -22.531 20.675 1.00 43.00 366 ASP A CA 1
ATOM 2808 C C . ASP A 1 366 ? 22.808 -23.583 20.121 1.00 43.00 366 ASP A C 1
ATOM 2810 O O . ASP A 1 366 ? 22.675 -24.669 20.692 1.00 43.00 366 ASP A O 1
ATOM 2814 N N . PRO A 1 367 ? 22.120 -23.295 18.999 1.00 42.12 367 PRO A N 1
ATOM 2815 C CA . PRO A 1 367 ? 21.211 -24.239 18.366 1.00 42.12 367 PRO A CA 1
ATOM 2816 C C . PRO A 1 367 ? 21.864 -25.603 18.104 1.00 42.12 367 PRO A C 1
ATOM 2818 O O . PRO A 1 367 ? 21.194 -26.617 18.253 1.00 42.12 367 PRO A O 1
ATOM 2821 N N . ALA A 1 368 ? 23.157 -25.685 17.785 1.00 44.16 368 ALA A N 1
ATOM 2822 C CA . ALA A 1 368 ? 23.799 -26.959 17.451 1.00 44.16 368 ALA A CA 1
ATOM 2823 C C . ALA A 1 368 ? 23.798 -27.981 18.612 1.00 44.16 368 ALA A C 1
ATOM 2825 O O . ALA A 1 368 ? 23.896 -29.181 18.378 1.00 44.16 368 ALA A O 1
ATOM 2826 N N . LEU A 1 369 ? 23.613 -27.549 19.865 1.00 47.00 369 LEU A N 1
ATOM 2827 C CA . LEU A 1 369 ? 23.608 -28.449 21.025 1.00 47.00 369 LEU A CA 1
ATOM 2828 C C . LEU A 1 369 ? 22.364 -29.349 21.125 1.00 47.00 369 LEU A C 1
ATOM 2830 O O . LEU A 1 369 ? 22.477 -30.461 21.637 1.00 47.00 369 LEU A O 1
ATOM 2834 N N . LEU A 1 370 ? 21.207 -28.944 20.579 1.00 48.91 370 LEU A N 1
ATOM 2835 C CA . LEU A 1 370 ? 20.024 -29.825 20.481 1.00 48.91 370 LEU A CA 1
ATOM 2836 C C . LEU A 1 370 ? 20.257 -31.014 19.533 1.00 48.91 370 LEU A C 1
ATOM 2838 O O . LEU A 1 370 ? 19.533 -32.006 19.599 1.00 48.91 370 LEU A O 1
ATOM 2842 N N . ASP A 1 371 ? 21.250 -30.911 18.646 1.00 50.62 371 ASP A N 1
ATOM 2843 C CA . ASP A 1 371 ? 21.660 -31.987 17.745 1.00 50.62 371 ASP A CA 1
ATOM 2844 C C . ASP A 1 371 ? 22.578 -33.014 18.432 1.00 50.62 371 ASP A C 1
ATOM 2846 O O . ASP A 1 371 ? 22.797 -34.100 17.901 1.00 50.62 371 ASP A O 1
ATOM 2850 N N . HIS A 1 372 ? 23.059 -32.705 19.641 1.00 51.97 372 HIS A N 1
ATOM 2851 C CA . HIS A 1 372 ? 23.919 -33.571 20.451 1.00 51.97 372 HIS A CA 1
ATOM 2852 C C . HIS A 1 372 ? 23.180 -34.280 21.597 1.00 51.97 372 HIS A C 1
ATOM 2854 O O . HIS A 1 372 ? 23.801 -35.048 22.334 1.00 51.97 372 HIS A O 1
ATOM 2860 N N . LEU A 1 373 ? 21.873 -34.041 21.763 1.00 47.78 373 LEU A N 1
ATOM 2861 C CA . LEU A 1 373 ? 21.062 -34.734 22.764 1.00 47.78 373 LEU A CA 1
ATOM 2862 C C . LEU A 1 373 ? 20.757 -36.179 22.321 1.00 47.78 373 LEU A C 1
ATOM 2864 O O . LEU A 1 373 ? 20.392 -36.388 21.161 1.00 47.78 373 LEU A O 1
ATOM 2868 N N . PRO A 1 374 ? 20.871 -37.170 23.226 1.00 53.72 374 PRO A N 1
ATOM 2869 C CA . PRO A 1 374 ? 20.383 -38.528 22.989 1.00 53.72 374 PRO A CA 1
ATOM 2870 C C . PRO A 1 374 ? 18.895 -38.542 22.595 1.00 53.72 374 PRO A C 1
ATOM 2872 O O . PRO A 1 374 ? 18.116 -37.742 23.110 1.00 53.72 374 PRO A O 1
ATOM 2875 N N . GLU A 1 375 ? 18.481 -39.443 21.693 1.00 53.22 375 GLU A N 1
ATOM 2876 C CA . GLU A 1 375 ? 17.102 -39.484 21.155 1.00 53.22 375 GLU A CA 1
ATOM 2877 C C . GLU A 1 375 ? 16.011 -39.723 22.218 1.00 53.22 375 GLU A C 1
ATOM 2879 O O . GLU A 1 375 ? 14.842 -39.384 22.008 1.00 53.22 375 GLU A O 1
ATOM 2884 N N . ASP A 1 376 ? 16.386 -40.301 23.356 1.00 52.25 376 ASP A N 1
ATOM 2885 C CA . ASP A 1 376 ? 15.537 -40.579 24.511 1.00 52.25 376 ASP A CA 1
ATOM 2886 C C . ASP A 1 376 ? 15.388 -39.382 25.467 1.00 52.25 376 ASP A C 1
ATOM 2888 O O . ASP A 1 376 ? 14.452 -39.357 26.267 1.00 52.25 376 ASP A O 1
ATOM 2892 N N . VAL A 1 377 ? 16.242 -38.358 25.354 1.00 44.16 377 VAL A N 1
ATOM 2893 C CA . VAL A 1 377 ? 16.201 -37.162 26.205 1.00 44.16 377 VAL A CA 1
ATOM 2894 C C . VAL A 1 377 ? 15.455 -36.036 25.498 1.00 44.16 377 VAL A C 1
ATOM 2896 O O . VAL A 1 377 ? 15.903 -35.487 24.493 1.00 44.16 377 VAL A O 1
ATOM 2899 N N . ARG A 1 378 ? 14.312 -35.645 26.067 1.00 53.97 378 ARG A N 1
ATOM 2900 C CA . ARG A 1 378 ? 13.472 -34.551 25.565 1.00 53.97 378 ARG A CA 1
ATOM 2901 C C . ARG A 1 378 ? 13.305 -33.480 26.641 1.00 53.97 378 ARG A C 1
ATOM 2903 O O . ARG A 1 378 ? 12.525 -33.697 27.564 1.00 53.97 378 ARG A O 1
ATOM 2910 N N . PRO A 1 379 ? 14.006 -32.337 26.560 1.00 45.16 379 PRO A N 1
ATOM 2911 C CA . PRO A 1 379 ? 13.864 -31.294 27.563 1.00 45.16 379 PRO A CA 1
ATOM 2912 C C . PRO A 1 379 ? 12.517 -30.579 27.416 1.00 45.16 379 PRO A C 1
ATOM 2914 O O . PRO A 1 379 ? 12.067 -30.290 26.300 1.00 45.16 379 PRO A O 1
ATOM 2917 N N . ASP A 1 380 ? 11.899 -30.260 28.550 1.00 46.19 380 ASP A N 1
ATOM 2918 C CA . ASP A 1 380 ? 10.796 -29.306 28.614 1.00 46.19 380 ASP A CA 1
ATOM 2919 C C . ASP A 1 380 ? 11.360 -27.885 28.496 1.00 46.19 380 ASP A C 1
ATOM 2921 O O . ASP A 1 380 ? 12.370 -27.549 29.119 1.00 46.19 380 ASP A O 1
ATOM 2925 N N . LEU A 1 381 ? 10.719 -27.038 27.688 1.00 49.50 381 LEU A N 1
ATOM 2926 C CA . LEU A 1 381 ? 11.156 -25.658 27.483 1.00 49.50 381 LEU A CA 1
ATOM 2927 C C . LEU A 1 381 ? 10.115 -24.677 28.013 1.00 49.50 381 LEU A C 1
ATOM 2929 O O . LEU A 1 381 ? 8.974 -24.675 27.549 1.00 49.50 381 LEU A O 1
ATOM 2933 N N . LEU A 1 382 ? 10.542 -23.788 28.912 1.00 46.72 382 LEU A N 1
ATOM 2934 C CA . LEU A 1 382 ? 9.780 -22.613 29.322 1.00 46.72 382 LEU A CA 1
ATOM 2935 C C . LEU A 1 382 ? 10.240 -21.390 28.516 1.00 46.72 382 LEU A C 1
ATOM 2937 O O . LEU A 1 382 ? 11.407 -21.007 28.567 1.00 46.72 382 LEU A O 1
ATOM 2941 N N . LEU A 1 383 ? 9.328 -20.772 27.764 1.00 48.06 383 LEU A N 1
ATOM 2942 C CA . LEU A 1 383 ? 9.592 -19.501 27.079 1.00 48.06 383 LEU A CA 1
ATOM 2943 C C . LEU A 1 383 ? 9.012 -18.339 27.897 1.00 48.06 383 LEU A C 1
ATOM 2945 O O . LEU A 1 383 ? 7.790 -18.156 27.942 1.00 48.06 383 LEU A O 1
ATOM 2949 N N . GLU A 1 384 ? 9.890 -17.548 28.512 1.00 43.50 384 GLU A N 1
ATOM 2950 C CA . GLU A 1 384 ? 9.548 -16.329 29.252 1.00 43.50 384 GLU A CA 1
ATOM 2951 C C . GLU A 1 384 ? 9.639 -15.051 28.375 1.00 43.50 384 GLU A C 1
ATOM 2953 O O . GLU A 1 384 ? 9.922 -15.098 27.170 1.00 43.50 384 GLU A O 1
ATOM 2958 N N . ARG A 1 385 ? 9.242 -13.897 28.934 1.00 39.75 385 ARG A N 1
ATOM 2959 C CA . ARG A 1 385 ? 9.141 -12.610 28.225 1.00 39.75 385 ARG A CA 1
ATOM 2960 C C . ARG A 1 385 ? 10.496 -11.890 28.288 1.00 39.75 385 ARG A C 1
ATOM 2962 O O . ARG A 1 385 ? 10.896 -11.537 29.385 1.00 39.75 385 ARG A O 1
ATOM 2969 N N . PRO A 1 386 ? 11.109 -11.486 27.156 1.00 37.75 386 PRO A N 1
ATOM 2970 C CA . PRO A 1 386 ? 12.420 -10.839 27.189 1.00 37.75 386 PRO A CA 1
ATOM 2971 C C . PRO A 1 386 ? 12.428 -9.588 28.083 1.00 37.75 386 PRO A C 1
ATOM 2973 O O . PRO A 1 386 ? 11.595 -8.697 27.888 1.00 37.75 386 PRO A O 1
ATOM 2976 N N . ALA A 1 387 ? 13.400 -9.517 29.001 1.00 32.44 387 ALA A N 1
ATOM 2977 C CA . ALA A 1 387 ? 13.584 -8.442 29.978 1.00 32.44 387 ALA A CA 1
ATOM 2978 C C . ALA A 1 387 ? 13.368 -7.011 29.425 1.00 32.44 387 ALA A C 1
ATOM 2980 O O . ALA A 1 387 ? 13.962 -6.565 28.428 1.00 32.44 387 ALA A O 1
ATOM 2981 N N . GLU A 1 388 ? 12.501 -6.265 30.116 1.00 38.22 388 GLU A N 1
ATOM 2982 C CA . GLU A 1 388 ? 12.048 -4.913 29.780 1.00 38.22 388 GLU A CA 1
ATOM 2983 C C . GLU A 1 388 ? 12.992 -3.822 30.320 1.00 38.22 388 GLU A C 1
ATOM 2985 O O . GLU A 1 388 ? 12.656 -3.106 31.253 1.00 38.22 388 GLU A O 1
ATOM 2990 N N . ALA A 1 389 ? 14.158 -3.621 29.700 1.00 29.34 389 ALA A N 1
ATOM 2991 C CA . ALA A 1 389 ? 14.951 -2.403 29.932 1.00 29.34 389 ALA A CA 1
ATOM 2992 C C . ALA A 1 389 ? 14.675 -1.327 28.853 1.00 29.34 389 ALA A C 1
ATOM 2994 O O . ALA A 1 389 ? 14.977 -1.522 27.662 1.00 29.34 389 ALA A O 1
ATOM 2995 N N . LEU A 1 390 ? 14.068 -0.219 29.305 1.00 28.52 390 LEU A N 1
ATOM 2996 C CA . LEU A 1 390 ? 13.710 1.038 28.619 1.00 28.52 390 LEU A CA 1
ATOM 2997 C C . LEU A 1 390 ? 14.939 1.886 28.237 1.00 28.52 390 LEU A C 1
ATOM 2999 O O . LEU A 1 390 ? 15.876 1.958 29.020 1.00 28.52 390 LEU A O 1
ATOM 3003 N N . LEU A 1 391 ? 14.888 2.603 27.101 1.00 30.98 391 LEU A N 1
ATOM 3004 C CA . LEU A 1 391 ? 15.617 3.868 26.867 1.00 30.98 391 LEU A CA 1
ATOM 3005 C C . LEU A 1 391 ? 14.800 4.780 25.908 1.00 30.98 391 LEU A C 1
ATOM 3007 O O . LEU A 1 391 ? 14.112 4.227 25.041 1.00 30.98 391 LEU A O 1
ATOM 3011 N N . PRO A 1 392 ? 14.842 6.126 26.038 1.00 32.12 392 PRO A N 1
ATOM 3012 C CA . PRO A 1 392 ? 13.940 7.058 25.342 1.00 32.12 392 PRO A CA 1
ATOM 3013 C C . PRO A 1 392 ? 14.439 7.547 23.960 1.00 32.12 392 PRO A C 1
ATOM 3015 O O . PRO A 1 392 ? 15.588 7.318 23.589 1.00 32.12 392 PRO A O 1
ATOM 3018 N N . ASP A 1 393 ? 13.527 8.237 23.251 1.00 36.84 393 ASP A N 1
ATOM 3019 C CA . ASP A 1 393 ? 13.634 9.031 21.999 1.00 36.84 393 ASP A CA 1
ATOM 3020 C C . ASP A 1 393 ? 13.608 8.332 20.617 1.00 36.84 393 ASP A C 1
ATOM 3022 O O . ASP A 1 393 ? 14.441 8.588 19.763 1.00 36.84 393 ASP A O 1
ATOM 3026 N N . ASP A 1 394 ? 12.584 7.492 20.374 1.00 53.69 394 ASP A N 1
ATOM 3027 C CA . ASP A 1 394 ? 12.198 6.786 19.113 1.00 53.69 394 ASP A CA 1
ATOM 3028 C C . ASP A 1 394 ? 13.209 5.799 18.448 1.00 53.69 394 ASP A C 1
ATOM 3030 O O . ASP A 1 394 ? 13.166 5.586 17.237 1.00 53.69 394 ASP A O 1
ATOM 3034 N N . PRO A 1 395 ? 14.050 5.084 19.229 1.00 55.09 395 PRO A N 1
ATOM 3035 C CA . PRO A 1 395 ? 14.463 3.697 18.961 1.00 55.09 395 PRO A CA 1
ATOM 3036 C C . PRO A 1 395 ? 13.486 2.641 19.488 1.00 55.09 395 PRO A C 1
ATOM 3038 O O . PRO A 1 395 ? 13.642 1.457 19.193 1.00 55.09 395 PRO A O 1
ATOM 3041 N N . ALA A 1 396 ? 12.514 3.023 20.322 1.00 59.28 396 ALA A N 1
ATOM 3042 C CA . ALA A 1 396 ? 11.707 2.078 21.096 1.00 59.28 396 ALA A CA 1
ATOM 3043 C C . ALA A 1 396 ? 10.833 1.171 20.215 1.00 59.28 396 ALA A C 1
ATOM 3045 O O . ALA A 1 396 ? 10.784 -0.037 20.447 1.00 59.28 396 ALA A O 1
ATOM 3046 N N . LEU A 1 397 ? 10.188 1.725 19.179 1.00 66.31 397 LEU A N 1
ATOM 3047 C CA . LEU A 1 397 ? 9.338 0.954 18.269 1.00 66.31 397 LEU A CA 1
ATOM 3048 C C . LEU A 1 397 ? 10.162 0.036 17.356 1.00 66.31 397 LEU A C 1
ATOM 3050 O O . LEU A 1 397 ? 9.816 -1.135 17.199 1.00 66.31 397 LEU A O 1
ATOM 3054 N N . GLU A 1 398 ? 11.262 0.537 16.785 1.00 67.75 398 GLU A N 1
ATOM 3055 C CA . GLU A 1 398 ? 12.175 -0.264 15.956 1.00 67.75 398 GLU A CA 1
ATOM 3056 C C . GLU A 1 398 ? 12.811 -1.393 16.772 1.00 67.75 398 GLU A C 1
ATOM 3058 O O . GLU A 1 398 ? 12.806 -2.539 16.335 1.00 67.75 398 GLU A O 1
ATOM 3063 N N . LYS A 1 399 ? 13.277 -1.108 17.993 1.00 65.81 399 LYS A N 1
ATOM 3064 C CA . LYS A 1 399 ? 13.859 -2.099 18.908 1.00 65.81 399 LYS A CA 1
ATOM 3065 C C . LYS A 1 399 ? 12.828 -3.125 19.374 1.00 65.81 399 LYS A C 1
ATOM 3067 O O . LYS A 1 399 ? 13.147 -4.310 19.420 1.00 65.81 399 LYS A O 1
ATOM 3072 N N . ALA A 1 400 ? 11.602 -2.706 19.697 1.00 69.56 400 ALA A N 1
ATOM 3073 C CA . ALA A 1 400 ? 10.521 -3.628 20.049 1.00 69.56 400 ALA A CA 1
ATOM 3074 C C . ALA A 1 400 ? 10.162 -4.537 18.864 1.00 69.56 400 ALA A C 1
ATOM 3076 O O . ALA A 1 400 ? 10.074 -5.753 19.022 1.00 69.56 400 ALA A O 1
ATOM 3077 N N . THR A 1 401 ? 10.073 -3.965 17.660 1.00 73.12 401 THR A N 1
ATOM 3078 C CA . THR A 1 401 ? 9.845 -4.717 16.420 1.00 73.12 401 THR A CA 1
ATOM 3079 C C . THR A 1 401 ? 11.000 -5.689 16.139 1.00 73.12 401 THR A C 1
ATOM 3081 O O . THR A 1 401 ? 10.751 -6.851 15.836 1.00 73.12 401 THR A O 1
ATOM 3084 N N . ALA A 1 402 ? 12.256 -5.276 16.333 1.00 69.50 402 ALA A N 1
ATOM 3085 C CA . ALA A 1 402 ? 13.435 -6.136 16.204 1.00 69.50 402 ALA A CA 1
ATOM 3086 C C . ALA A 1 402 ? 13.420 -7.304 17.200 1.00 69.50 402 ALA A C 1
ATOM 3088 O O . ALA A 1 402 ? 13.687 -8.445 16.834 1.00 69.50 402 ALA A O 1
ATOM 3089 N N . ARG A 1 403 ? 13.098 -7.030 18.470 1.00 68.38 403 ARG A N 1
ATOM 3090 C CA . ARG A 1 403 ? 12.990 -8.050 19.523 1.00 68.38 403 ARG A CA 1
ATOM 3091 C C . ARG A 1 403 ? 11.905 -9.068 19.189 1.00 68.38 403 ARG A C 1
ATOM 3093 O O . ARG A 1 403 ? 12.154 -10.264 19.300 1.00 68.38 403 ARG A O 1
ATOM 3100 N N . ALA A 1 404 ? 10.739 -8.603 18.742 1.00 70.75 404 ALA A N 1
ATOM 3101 C CA . ALA A 1 404 ? 9.658 -9.479 18.308 1.00 70.75 404 ALA A CA 1
ATOM 3102 C C . ALA A 1 404 ? 10.065 -10.327 17.098 1.00 70.75 404 ALA A C 1
ATOM 3104 O O . ALA A 1 404 ? 9.807 -11.525 17.094 1.00 70.75 404 ALA A O 1
ATOM 3105 N N . ALA A 1 405 ? 10.765 -9.743 16.122 1.00 70.81 405 ALA A N 1
ATOM 3106 C CA . ALA A 1 405 ? 11.309 -10.488 14.994 1.00 70.81 405 ALA A CA 1
ATOM 3107 C C . ALA A 1 405 ? 12.260 -11.603 15.464 1.00 70.81 405 ALA A C 1
ATOM 3109 O O . ALA A 1 405 ? 12.047 -12.765 15.135 1.00 70.81 405 ALA A O 1
ATOM 3110 N N . TRP A 1 406 ? 13.250 -11.298 16.307 1.00 64.81 406 TRP A N 1
ATOM 3111 C CA . TRP A 1 406 ? 14.147 -12.319 16.864 1.00 64.81 406 TRP A CA 1
ATOM 3112 C C . TRP A 1 406 ? 13.412 -13.400 17.664 1.00 64.81 406 TRP A C 1
ATOM 3114 O O . TRP A 1 406 ? 13.754 -14.575 17.549 1.00 64.81 406 TRP A O 1
ATOM 3124 N N . ALA A 1 407 ? 12.394 -13.034 18.445 1.00 64.94 407 ALA A N 1
ATOM 3125 C CA . ALA A 1 407 ? 11.579 -13.997 19.181 1.00 64.94 407 ALA A CA 1
ATOM 3126 C C . ALA A 1 407 ? 10.806 -14.933 18.238 1.00 64.94 407 ALA A C 1
ATOM 3128 O O . ALA A 1 407 ? 10.794 -16.142 18.454 1.00 64.94 407 ALA A O 1
ATOM 3129 N N . ILE A 1 408 ? 10.226 -14.398 17.162 1.00 70.50 408 ILE A N 1
ATOM 3130 C CA . ILE A 1 408 ? 9.570 -15.189 16.117 1.00 70.50 408 ILE A CA 1
ATOM 3131 C C . ILE A 1 408 ? 10.567 -16.155 15.455 1.00 70.50 408 ILE A C 1
ATOM 3133 O O . ILE A 1 408 ? 10.263 -17.337 15.320 1.00 70.50 408 ILE A O 1
ATOM 3137 N N . LEU A 1 409 ? 11.777 -15.696 15.112 1.00 64.88 409 LEU A N 1
ATOM 3138 C CA . LEU A 1 409 ? 12.814 -16.560 14.528 1.00 64.88 409 LEU A CA 1
ATOM 3139 C C . LEU A 1 409 ? 13.212 -17.710 15.460 1.00 64.88 409 LEU A C 1
ATOM 3141 O O . LEU A 1 409 ? 13.406 -18.832 15.000 1.00 64.88 409 LEU A O 1
ATOM 3145 N N . ARG A 1 410 ? 13.300 -17.453 16.769 1.00 66.56 410 ARG A N 1
ATOM 3146 C CA . ARG A 1 410 ? 13.573 -18.492 17.774 1.00 66.56 410 ARG A CA 1
ATOM 3147 C C . ARG A 1 410 ? 12.434 -19.495 17.888 1.00 66.56 410 ARG A C 1
ATOM 3149 O O . ARG A 1 410 ? 12.688 -20.692 17.914 1.00 66.56 410 ARG A O 1
ATOM 3156 N N . MET A 1 411 ? 11.190 -19.018 17.935 1.00 70.19 411 MET A N 1
ATOM 3157 C CA . MET A 1 411 ? 10.006 -19.882 17.967 1.00 70.19 411 MET A CA 1
ATOM 3158 C C . MET A 1 411 ? 9.929 -20.779 16.733 1.00 70.19 411 MET A C 1
ATOM 3160 O O . MET A 1 411 ? 9.565 -21.945 16.843 1.00 70.19 411 MET A O 1
ATOM 3164 N N . ALA A 1 412 ? 10.322 -20.261 15.573 1.00 71.69 412 ALA A N 1
ATOM 3165 C CA . ALA A 1 412 ? 10.387 -21.049 14.356 1.00 71.69 412 ALA A CA 1
ATOM 3166 C C . ALA A 1 412 ? 11.493 -22.115 14.400 1.00 71.69 412 ALA A C 1
ATOM 3168 O O . ALA A 1 412 ? 11.206 -23.280 14.142 1.00 71.69 412 ALA A O 1
ATOM 3169 N N . ALA A 1 413 ? 12.702 -21.763 14.855 1.00 65.25 413 ALA A N 1
ATOM 3170 C CA . ALA A 1 413 ? 13.775 -22.738 15.080 1.00 65.25 413 ALA A CA 1
ATOM 3171 C C . ALA A 1 413 ? 13.378 -23.831 16.095 1.00 65.25 413 ALA A C 1
ATOM 3173 O O . ALA A 1 413 ? 13.769 -24.990 15.963 1.00 65.25 413 ALA A O 1
ATOM 3174 N N . LEU A 1 414 ? 12.571 -23.477 17.098 1.00 66.31 414 LEU A N 1
ATOM 3175 C CA . LEU A 1 414 ? 12.024 -24.425 18.062 1.00 66.31 414 LEU A CA 1
ATOM 3176 C C . LEU A 1 414 ? 11.001 -25.374 17.426 1.00 66.31 414 LEU A C 1
ATOM 3178 O O . LEU A 1 414 ? 11.031 -26.577 17.684 1.00 66.31 414 LEU A O 1
ATOM 3182 N N . ALA A 1 415 ? 10.099 -24.839 16.598 1.00 70.06 415 ALA A N 1
ATOM 3183 C CA . ALA A 1 415 ? 9.066 -25.615 15.919 1.00 70.06 415 ALA A CA 1
ATOM 3184 C C . ALA A 1 415 ? 9.675 -26.727 15.050 1.00 70.06 415 ALA A C 1
ATOM 3186 O O . ALA A 1 415 ? 9.202 -27.861 15.102 1.00 70.06 415 ALA A O 1
ATOM 3187 N N . GLU A 1 416 ? 10.765 -26.433 14.335 1.00 66.81 416 GLU A N 1
ATOM 3188 C CA . GLU A 1 416 ? 11.513 -27.408 13.523 1.00 66.81 416 GLU A CA 1
ATOM 3189 C C . GLU A 1 416 ? 12.040 -28.598 14.337 1.00 66.81 416 GLU A C 1
ATOM 3191 O O . GLU A 1 416 ? 12.153 -29.713 13.834 1.00 66.81 416 GLU A O 1
ATOM 3196 N N . ARG A 1 417 ? 12.365 -28.368 15.610 1.00 64.31 417 ARG A N 1
ATOM 3197 C CA . ARG A 1 417 ? 13.100 -29.312 16.464 1.00 64.31 417 ARG A CA 1
ATOM 3198 C C . ARG A 1 417 ? 12.227 -29.940 17.541 1.00 64.31 417 ARG A C 1
ATOM 3200 O O . ARG A 1 417 ? 12.722 -30.665 18.399 1.00 64.31 417 ARG A O 1
ATOM 3207 N N . ARG A 1 418 ? 10.910 -29.718 17.485 1.00 60.44 418 ARG A N 1
ATOM 3208 C CA . ARG A 1 418 ? 9.946 -30.191 18.490 1.00 60.44 418 ARG A CA 1
ATOM 3209 C C . ARG A 1 418 ? 9.912 -31.711 18.638 1.00 60.44 418 ARG A C 1
ATOM 3211 O O . ARG A 1 418 ? 9.626 -32.205 19.720 1.00 60.44 418 ARG A O 1
ATOM 3218 N N . GLY A 1 419 ? 10.286 -32.452 17.593 1.00 57.66 419 GLY A N 1
ATOM 3219 C CA . GLY A 1 419 ? 10.494 -33.901 17.662 1.00 57.66 419 GLY A CA 1
ATOM 3220 C C . GLY A 1 419 ? 11.574 -34.339 18.660 1.00 57.66 419 GLY A C 1
ATOM 3221 O O . GLY A 1 419 ? 11.606 -35.517 18.994 1.00 57.66 419 GLY A O 1
ATOM 3222 N N . ARG A 1 420 ? 12.404 -33.415 19.159 1.00 54.75 420 ARG A N 1
ATOM 3223 C CA . ARG A 1 420 ? 13.436 -33.618 20.189 1.00 54.75 420 ARG A CA 1
ATOM 3224 C C . ARG A 1 420 ? 13.144 -32.882 21.501 1.00 54.75 420 ARG A C 1
ATOM 3226 O O . ARG A 1 420 ? 13.978 -32.872 22.393 1.00 54.75 420 ARG A O 1
ATOM 3233 N N . LEU A 1 421 ? 11.976 -32.255 21.621 1.00 52.69 421 LEU A N 1
ATOM 3234 C CA . LEU A 1 421 ? 11.552 -31.516 22.810 1.00 52.69 421 LEU A CA 1
ATOM 3235 C C . LEU A 1 421 ? 10.385 -32.242 23.480 1.00 52.69 421 LEU A C 1
ATOM 3237 O O . LEU A 1 421 ? 9.641 -32.977 22.822 1.00 52.69 421 LEU A O 1
ATOM 3241 N N . GLY A 1 422 ? 10.257 -32.059 24.792 1.00 56.09 422 GLY A N 1
ATOM 3242 C CA . GLY A 1 422 ? 9.137 -32.562 25.578 1.00 56.09 422 GLY A CA 1
ATOM 3243 C C . GLY A 1 422 ? 7.938 -31.628 25.429 1.00 56.09 422 GLY A C 1
ATOM 3244 O O . GLY A 1 422 ? 7.401 -31.418 24.336 1.00 56.09 422 GLY A O 1
ATOM 3245 N N . VAL A 1 423 ? 7.531 -31.015 26.532 1.00 54.69 423 VAL A N 1
ATOM 3246 C CA . VAL A 1 423 ? 6.493 -29.988 26.581 1.00 54.69 423 VAL A CA 1
ATOM 3247 C C . VAL A 1 423 ? 7.124 -28.607 26.387 1.00 54.69 423 VAL A C 1
ATOM 3249 O O . VAL A 1 423 ? 8.038 -28.203 27.103 1.00 54.69 423 VAL A O 1
ATOM 3252 N N . VAL A 1 424 ? 6.604 -27.838 25.426 1.00 54.94 424 VAL A N 1
ATOM 3253 C CA . VAL A 1 424 ? 6.899 -26.401 25.322 1.00 54.94 424 VAL A CA 1
ATOM 3254 C C . VAL A 1 424 ? 5.820 -25.661 26.096 1.00 54.94 424 VAL A C 1
ATOM 3256 O O . VAL A 1 424 ? 4.679 -25.574 25.642 1.00 54.94 424 VAL A O 1
ATOM 3259 N N . THR A 1 425 ? 6.176 -25.136 27.262 1.00 51.78 425 THR A N 1
ATOM 3260 C CA . THR A 1 425 ? 5.282 -24.309 28.069 1.00 51.78 425 THR A CA 1
ATOM 3261 C C . THR A 1 425 ? 5.603 -22.847 27.794 1.00 51.78 425 THR A C 1
ATOM 3263 O O . THR A 1 425 ? 6.741 -22.399 27.925 1.00 51.78 425 THR A O 1
ATOM 3266 N N . LEU A 1 426 ? 4.603 -22.069 27.391 1.00 51.88 426 LEU A N 1
ATOM 3267 C CA . LEU A 1 426 ? 4.750 -20.620 27.329 1.00 51.88 426 LEU A CA 1
ATOM 3268 C C . LEU A 1 426 ? 4.395 -20.050 28.694 1.00 51.88 426 LEU A C 1
ATOM 3270 O O . LEU A 1 426 ? 3.286 -20.285 29.175 1.00 51.88 426 LEU A O 1
ATOM 3274 N N . ALA A 1 427 ? 5.295 -19.275 29.297 1.00 49.25 427 ALA A N 1
ATOM 3275 C CA . ALA A 1 427 ? 4.955 -18.563 30.517 1.00 49.25 427 ALA A CA 1
ATOM 3276 C C . ALA A 1 427 ? 3.752 -17.644 30.255 1.00 49.25 427 ALA A C 1
ATOM 3278 O O . ALA A 1 427 ? 3.655 -16.995 29.198 1.00 49.25 427 ALA A O 1
ATOM 3279 N N . THR A 1 428 ? 2.828 -17.602 31.218 1.00 41.69 428 THR A N 1
ATOM 3280 C CA . THR A 1 428 ? 1.678 -16.697 31.206 1.00 41.69 428 THR A CA 1
ATOM 3281 C C . THR A 1 428 ? 2.200 -15.286 30.948 1.00 41.69 428 THR A C 1
ATOM 3283 O O . THR A 1 428 ? 3.105 -14.844 31.659 1.00 41.69 428 THR A O 1
ATOM 3286 N N . PRO A 1 429 ? 1.717 -14.571 29.916 1.00 43.75 429 PRO A N 1
ATOM 3287 C CA . PRO A 1 429 ? 2.217 -13.234 29.653 1.00 43.75 429 PRO A CA 1
ATOM 3288 C C . PRO A 1 429 ? 1.995 -12.379 30.902 1.00 43.75 429 PRO A C 1
ATOM 3290 O O . PRO A 1 429 ? 0.864 -12.244 31.368 1.00 43.75 429 PRO A O 1
ATOM 3293 N N . ALA A 1 430 ? 3.070 -11.788 31.432 1.00 38.31 430 ALA A N 1
ATOM 3294 C CA . ALA A 1 430 ? 2.938 -10.663 32.346 1.00 38.31 430 ALA A CA 1
ATOM 3295 C C . ALA A 1 430 ? 1.986 -9.632 31.704 1.00 38.31 430 ALA A C 1
ATOM 3297 O O . ALA A 1 430 ? 2.011 -9.483 30.471 1.00 38.31 430 ALA A O 1
ATOM 3298 N N . PRO A 1 431 ? 1.136 -8.939 32.487 1.00 41.94 431 PRO A N 1
ATOM 3299 C CA . PRO A 1 431 ? 0.244 -7.919 31.947 1.00 41.94 431 PRO A CA 1
ATOM 3300 C C . PRO A 1 431 ? 1.050 -6.970 31.051 1.00 41.94 431 PRO A C 1
ATOM 3302 O O . PRO A 1 431 ? 2.188 -6.646 31.399 1.00 41.94 431 PRO A O 1
ATOM 3305 N N . PRO A 1 432 ? 0.518 -6.573 29.878 1.00 46.84 432 PRO A N 1
ATOM 3306 C CA . PRO A 1 432 ? 1.287 -5.856 28.872 1.00 46.84 432 PRO A CA 1
ATOM 3307 C C . PRO A 1 432 ? 1.998 -4.661 29.511 1.00 46.84 432 PRO A C 1
ATOM 3309 O O . PRO A 1 432 ? 1.359 -3.731 30.015 1.00 46.84 432 PRO A O 1
ATOM 3312 N N . GLY A 1 433 ? 3.332 -4.713 29.510 1.00 50.38 433 GLY A N 1
ATOM 3313 C CA . GLY A 1 433 ? 4.163 -3.590 29.922 1.00 50.38 433 GLY A CA 1
ATOM 3314 C C . GLY A 1 433 ? 3.812 -2.330 29.124 1.00 50.38 433 GLY A C 1
ATOM 3315 O O . GLY A 1 433 ? 3.169 -2.393 28.073 1.00 50.38 433 GLY A O 1
ATOM 3316 N N . LEU A 1 434 ? 4.224 -1.175 29.645 1.00 55.81 434 LEU A N 1
ATOM 3317 C CA . LEU A 1 434 ? 4.000 0.188 29.131 1.00 55.81 434 LEU A CA 1
ATOM 3318 C C . LEU A 1 434 ? 4.707 0.462 27.779 1.00 55.81 434 LEU A C 1
ATOM 3320 O O . LEU A 1 434 ? 5.417 1.454 27.633 1.00 55.81 434 LEU A O 1
ATOM 3324 N N . LEU A 1 435 ? 4.582 -0.426 26.790 1.00 60.03 435 LEU A N 1
ATOM 3325 C CA . LEU A 1 435 ? 5.284 -0.328 25.509 1.00 60.03 435 LEU A CA 1
ATOM 3326 C C . LEU A 1 435 ? 4.351 0.088 24.360 1.00 60.03 435 LEU A C 1
ATOM 3328 O O . LEU A 1 435 ? 3.176 -0.298 24.347 1.00 60.03 435 LEU A O 1
ATOM 3332 N N . PRO A 1 436 ? 4.874 0.808 23.347 1.00 66.81 436 PRO A N 1
ATOM 3333 C CA . PRO A 1 436 ? 4.143 1.089 22.119 1.00 66.81 436 PRO A CA 1
ATOM 3334 C C . PRO A 1 436 ? 3.664 -0.192 21.438 1.00 66.81 436 PRO A C 1
ATOM 3336 O O . PRO A 1 436 ? 4.401 -1.177 21.349 1.00 66.81 436 PRO A O 1
ATOM 3339 N N . ILE A 1 437 ? 2.446 -0.160 20.899 1.00 76.31 437 ILE A N 1
ATOM 3340 C CA . ILE A 1 437 ? 1.941 -1.255 20.067 1.00 76.31 437 ILE A CA 1
ATOM 3341 C C . ILE A 1 437 ? 2.743 -1.274 18.763 1.00 76.31 437 ILE A C 1
ATOM 3343 O O . ILE A 1 437 ? 2.836 -0.254 18.077 1.00 76.31 437 ILE A O 1
ATOM 3347 N N . HIS A 1 438 ? 3.336 -2.425 18.433 1.00 79.81 438 HIS A N 1
ATOM 3348 C CA . HIS A 1 438 ? 4.233 -2.563 17.288 1.00 79.81 438 HIS A CA 1
ATOM 3349 C C . HIS A 1 438 ? 3.716 -3.557 16.237 1.00 79.81 438 HIS A C 1
ATOM 3351 O O . HIS A 1 438 ? 2.955 -4.466 16.568 1.00 79.81 438 HIS A O 1
ATOM 3357 N N . PRO A 1 439 ? 4.166 -3.447 14.974 1.00 80.00 439 PRO A N 1
ATOM 3358 C CA . PRO A 1 439 ? 3.575 -4.185 13.852 1.00 80.00 439 PRO A CA 1
ATOM 3359 C C . PRO A 1 439 ? 3.676 -5.715 13.955 1.00 80.00 439 PRO A C 1
ATOM 3361 O O . PRO A 1 439 ? 2.785 -6.412 13.495 1.00 80.00 439 PRO A O 1
ATOM 3364 N N . LEU A 1 440 ? 4.734 -6.250 14.579 1.00 80.00 440 LEU A N 1
ATOM 3365 C CA . LEU A 1 440 ? 4.907 -7.700 14.772 1.00 80.00 440 LEU A CA 1
ATOM 3366 C C . LEU A 1 440 ? 4.194 -8.291 16.004 1.00 80.00 440 LEU A C 1
ATOM 3368 O O . LEU A 1 440 ? 4.393 -9.466 16.296 1.00 80.00 440 LEU A O 1
ATOM 3372 N N . MET A 1 441 ? 3.398 -7.521 16.760 1.00 82.19 441 MET A N 1
ATOM 3373 C CA . MET A 1 441 ? 2.741 -8.062 17.963 1.00 82.19 441 MET A CA 1
ATOM 3374 C C . MET A 1 441 ? 1.739 -9.177 17.624 1.00 82.19 441 MET A C 1
ATOM 3376 O O . MET A 1 441 ? 1.764 -10.210 18.293 1.00 82.19 441 MET A O 1
ATOM 3380 N N . SER A 1 442 ? 0.941 -9.024 16.555 1.00 81.31 442 SER A N 1
ATOM 3381 C CA . SER A 1 442 ? 0.004 -10.079 16.127 1.00 81.31 442 SER A CA 1
ATOM 3382 C C . SER A 1 442 ? 0.748 -11.344 15.708 1.00 81.31 442 SER A C 1
ATOM 3384 O O . SER A 1 442 ? 0.461 -12.420 16.221 1.00 81.31 442 SER A O 1
ATOM 3386 N N . ALA A 1 443 ? 1.781 -11.197 14.871 1.00 82.62 443 ALA A N 1
ATOM 3387 C CA . ALA A 1 443 ? 2.636 -12.298 14.430 1.00 82.62 443 ALA A CA 1
ATOM 3388 C C . ALA A 1 443 ? 3.266 -13.061 15.607 1.00 82.62 443 ALA A C 1
ATOM 3390 O O . ALA A 1 443 ? 3.268 -14.292 15.643 1.00 82.62 443 ALA A O 1
ATOM 3391 N N . LEU A 1 444 ? 3.764 -12.327 16.608 1.00 77.19 444 LEU A N 1
ATOM 3392 C CA . LEU A 1 444 ? 4.329 -12.909 17.821 1.00 77.19 444 LEU A CA 1
ATOM 3393 C C . LEU A 1 444 ? 3.275 -13.698 18.610 1.00 77.19 444 LEU A C 1
ATOM 3395 O O . LEU A 1 444 ? 3.564 -14.805 19.060 1.00 77.19 444 LEU A O 1
ATOM 3399 N N . ARG A 1 445 ? 2.063 -13.149 18.775 1.00 79.38 445 ARG A N 1
ATOM 3400 C CA . ARG A 1 445 ? 0.951 -13.838 19.446 1.00 79.38 445 ARG A CA 1
ATOM 3401 C C . ARG A 1 445 ? 0.549 -15.109 18.700 1.00 79.38 445 ARG A C 1
ATOM 3403 O O . ARG A 1 445 ? 0.424 -16.144 19.339 1.00 79.38 445 ARG A O 1
ATOM 3410 N N . GLU A 1 446 ? 0.393 -15.044 17.383 1.00 82.06 446 GLU A N 1
ATOM 3411 C CA . GLU A 1 446 ? -0.005 -16.190 16.556 1.00 82.06 446 GLU A CA 1
ATOM 3412 C C . GLU A 1 446 ? 1.037 -17.314 16.595 1.00 82.06 446 GLU A C 1
ATOM 3414 O O . GLU A 1 446 ? 0.678 -18.480 16.732 1.00 82.06 446 GLU A O 1
ATOM 3419 N N . CYS A 1 447 ? 2.334 -16.983 16.557 1.00 76.94 447 CYS A N 1
ATOM 3420 C CA . CYS A 1 447 ? 3.397 -17.980 16.720 1.00 76.94 447 CYS A CA 1
ATOM 3421 C C . CYS A 1 447 ? 3.371 -18.634 18.107 1.00 76.94 447 CYS A C 1
ATOM 3423 O O . CYS A 1 447 ? 3.564 -19.842 18.226 1.00 76.94 447 CYS A O 1
ATOM 3425 N N . ARG A 1 448 ? 3.121 -17.841 19.157 1.00 75.31 448 ARG A N 1
ATOM 3426 C CA . ARG A 1 448 ? 2.972 -18.346 20.528 1.00 75.31 448 ARG A CA 1
ATOM 3427 C C . ARG A 1 448 ? 1.783 -19.296 20.624 1.00 75.31 448 ARG A C 1
ATOM 3429 O O . ARG A 1 448 ? 1.941 -20.429 21.057 1.00 75.31 448 ARG A O 1
ATOM 3436 N N . GLU A 1 449 ? 0.616 -18.867 20.162 1.00 75.62 449 GLU A N 1
ATOM 3437 C CA . GLU A 1 449 ? -0.590 -19.692 20.150 1.00 75.62 449 GLU A CA 1
ATOM 3438 C C . GLU A 1 449 ? -0.374 -21.002 19.378 1.00 75.62 449 GLU A C 1
ATOM 3440 O O . GLU A 1 449 ? -0.703 -22.070 19.885 1.00 75.62 449 GLU A O 1
ATOM 3445 N N . ALA A 1 450 ? 0.273 -20.947 18.210 1.00 77.62 450 ALA A N 1
ATOM 3446 C CA . ALA A 1 450 ? 0.600 -22.123 17.408 1.00 77.62 450 ALA A CA 1
ATOM 3447 C C . ALA A 1 450 ? 1.532 -23.123 18.125 1.00 77.62 450 ALA A C 1
ATOM 3449 O O . ALA A 1 450 ? 1.415 -24.330 17.907 1.00 77.62 450 ALA A O 1
ATOM 3450 N N . LEU A 1 451 ? 2.438 -22.648 18.988 1.00 70.06 451 LEU A N 1
ATOM 3451 C CA . LEU A 1 451 ? 3.332 -23.499 19.782 1.00 70.06 451 LEU A CA 1
ATOM 3452 C C . LEU A 1 451 ? 2.670 -24.078 21.040 1.00 70.06 451 LEU A C 1
ATOM 3454 O O . LEU A 1 451 ? 3.063 -25.163 21.473 1.00 70.06 451 LEU A O 1
ATOM 3458 N N . SER A 1 452 ? 1.646 -23.412 21.585 1.00 68.00 452 SER A N 1
ATOM 3459 C CA . SER A 1 452 ? 0.883 -23.884 22.754 1.00 68.00 452 SER A CA 1
ATOM 3460 C C . SER A 1 452 ? 0.106 -25.184 22.507 1.00 68.00 452 SER A C 1
ATOM 3462 O O . SER A 1 452 ? -0.290 -25.852 23.458 1.00 68.00 452 SER A O 1
ATOM 3464 N N . PHE A 1 453 ? -0.112 -25.561 21.246 1.00 67.88 453 PHE A N 1
ATOM 3465 C CA . PHE A 1 453 ? -0.792 -26.797 20.840 1.00 67.88 453 PHE A CA 1
ATOM 3466 C C . PHE A 1 453 ? 0.175 -27.737 20.109 1.00 67.88 453 PHE A C 1
ATOM 3468 O O . PHE A 1 453 ? 1.226 -27.272 19.666 1.00 67.88 453 PHE A O 1
ATOM 3475 N N . PRO A 1 454 ? -0.131 -29.043 19.946 1.00 67.62 454 PRO A N 1
ATOM 3476 C CA . PRO A 1 454 ? 0.662 -29.943 19.105 1.00 67.62 454 PRO A CA 1
ATOM 3477 C C . PRO A 1 454 ? 0.911 -29.354 17.709 1.00 67.62 454 PRO A C 1
ATOM 3479 O O . PRO A 1 454 ? 0.003 -28.779 17.104 1.00 67.62 454 PRO A O 1
ATOM 3482 N N . LEU A 1 455 ? 2.145 -29.476 17.203 1.00 66.88 455 LEU A N 1
ATOM 3483 C CA . LEU A 1 455 ? 2.539 -28.843 15.942 1.00 66.88 455 LEU A CA 1
ATOM 3484 C C . LEU A 1 455 ? 1.850 -29.555 14.776 1.00 66.88 455 LEU A C 1
ATOM 3486 O O . LEU A 1 455 ? 2.280 -30.610 14.324 1.00 66.88 455 LEU A O 1
ATOM 3490 N N . THR A 1 456 ? 0.761 -28.964 14.303 1.00 70.88 456 THR A N 1
ATOM 3491 C CA . THR A 1 456 ? 0.109 -29.369 13.058 1.00 70.88 456 THR A CA 1
ATOM 3492 C C . THR A 1 456 ? 0.835 -28.754 11.862 1.00 70.88 456 THR A C 1
ATOM 3494 O O . THR A 1 456 ? 1.519 -27.738 11.992 1.00 70.88 456 THR A O 1
ATOM 3497 N N . GLU A 1 457 ? 0.626 -29.305 10.669 1.00 68.56 457 GLU A N 1
ATOM 3498 C CA . GLU A 1 457 ? 1.115 -28.719 9.411 1.00 68.56 457 GLU A CA 1
ATOM 3499 C C . GLU A 1 457 ? 0.668 -27.253 9.243 1.00 68.56 457 GLU A C 1
ATOM 3501 O O . GLU A 1 457 ? 1.438 -26.380 8.835 1.00 68.56 457 GLU A O 1
ATOM 3506 N N . ARG A 1 458 ? -0.567 -26.948 9.662 1.00 70.00 458 ARG A N 1
ATOM 3507 C CA . ARG A 1 458 ? -1.102 -25.582 9.690 1.00 70.00 458 ARG A CA 1
ATOM 3508 C C . ARG A 1 458 ? -0.317 -24.673 10.640 1.00 70.00 458 ARG A C 1
ATOM 3510 O O . ARG A 1 458 ? -0.004 -23.547 10.266 1.00 70.00 458 ARG A O 1
ATOM 3517 N N . ALA A 1 459 ? 0.005 -25.143 11.845 1.00 70.62 459 ALA A N 1
ATOM 3518 C CA . ALA A 1 459 ? 0.796 -24.382 12.814 1.00 70.62 459 ALA A CA 1
ATOM 3519 C C . ALA A 1 459 ? 2.221 -24.118 12.297 1.00 70.62 459 ALA A C 1
ATOM 3521 O O . ALA A 1 459 ? 2.700 -22.988 12.373 1.00 70.62 459 ALA A O 1
ATOM 3522 N N . ALA A 1 460 ? 2.859 -25.126 11.694 1.00 71.62 460 ALA A N 1
ATOM 3523 C CA . ALA A 1 460 ? 4.170 -24.984 11.062 1.00 71.62 460 ALA A CA 1
ATOM 3524 C C . ALA A 1 460 ? 4.148 -23.954 9.917 1.00 71.62 460 ALA A C 1
ATOM 3526 O O . ALA A 1 460 ? 5.044 -23.116 9.817 1.00 71.62 460 ALA A O 1
ATOM 3527 N N . THR A 1 461 ? 3.083 -23.953 9.110 1.00 73.50 461 THR A N 1
ATOM 3528 C CA . THR A 1 461 ? 2.881 -22.982 8.023 1.00 73.50 461 THR A CA 1
ATOM 3529 C C . THR A 1 461 ? 2.763 -21.548 8.552 1.00 73.50 461 THR A C 1
ATOM 3531 O O . THR A 1 461 ? 3.413 -20.643 8.031 1.00 73.50 461 THR A O 1
ATOM 3534 N N . VAL A 1 462 ? 1.972 -21.332 9.612 1.00 79.25 462 VAL A N 1
ATOM 3535 C CA . VAL A 1 462 ? 1.794 -20.008 10.243 1.00 79.25 462 VAL A CA 1
ATOM 3536 C C . VAL A 1 462 ? 3.109 -19.488 10.821 1.00 79.25 462 VAL A C 1
ATOM 3538 O O . VAL A 1 462 ? 3.504 -18.356 10.540 1.00 79.25 462 VAL A O 1
ATOM 3541 N N . ILE A 1 463 ? 3.809 -20.320 11.596 1.00 77.69 463 ILE A N 1
ATOM 3542 C CA . ILE A 1 463 ? 5.102 -19.958 12.188 1.00 77.69 463 ILE A CA 1
ATOM 3543 C C . ILE A 1 463 ? 6.112 -19.639 11.084 1.00 77.69 463 ILE A C 1
ATOM 3545 O O . ILE A 1 463 ? 6.816 -18.632 11.170 1.00 77.69 463 ILE A O 1
ATOM 3549 N N . GLY A 1 464 ? 6.131 -20.440 10.015 1.00 75.81 464 GLY A N 1
ATOM 3550 C CA . GLY A 1 464 ? 6.996 -20.212 8.868 1.00 75.81 464 GLY A CA 1
ATOM 3551 C C . GLY A 1 464 ? 6.768 -18.850 8.211 1.00 75.81 464 GLY A C 1
ATOM 3552 O O . GLY A 1 464 ? 7.715 -18.083 8.050 1.00 75.81 464 GLY A O 1
ATOM 3553 N N . ALA A 1 465 ? 5.516 -18.497 7.916 1.00 80.25 465 ALA A N 1
ATOM 3554 C CA . ALA A 1 465 ? 5.172 -17.217 7.291 1.00 80.25 465 ALA A CA 1
ATOM 3555 C C . ALA A 1 465 ? 5.557 -15.996 8.156 1.00 80.25 465 ALA A C 1
ATOM 3557 O O . ALA A 1 465 ? 6.097 -14.996 7.666 1.00 80.25 465 ALA A O 1
ATOM 3558 N N . HIS A 1 466 ? 5.328 -16.066 9.469 1.00 84.31 466 HIS A N 1
ATOM 3559 C CA . HIS A 1 466 ? 5.706 -14.978 10.380 1.00 84.31 466 HIS A CA 1
ATOM 3560 C C . HIS A 1 466 ? 7.208 -14.836 10.519 1.00 84.31 466 HIS A C 1
ATOM 3562 O O . HIS A 1 466 ? 7.736 -13.729 10.645 1.00 84.31 466 HIS A O 1
ATOM 3568 N N . ALA A 1 467 ? 7.919 -15.949 10.475 1.00 77.31 467 ALA A N 1
ATOM 3569 C CA . ALA A 1 467 ? 9.343 -15.934 10.664 1.00 77.31 467 ALA A CA 1
ATOM 3570 C C . ALA A 1 467 ? 10.088 -15.526 9.370 1.00 77.31 467 ALA A C 1
ATOM 3572 O O . ALA A 1 467 ? 11.128 -14.872 9.454 1.00 77.31 467 ALA A O 1
ATOM 3573 N N . GLU A 1 468 ? 9.496 -15.707 8.183 1.00 76.06 468 GLU A N 1
ATOM 3574 C CA . GLU A 1 468 ? 9.905 -15.004 6.949 1.00 76.06 468 GLU A CA 1
ATOM 3575 C C . GLU A 1 468 ? 9.844 -13.489 7.129 1.00 76.06 468 GLU A C 1
ATOM 3577 O O . GLU A 1 468 ? 10.822 -12.768 6.910 1.00 76.06 468 GLU A O 1
ATOM 3582 N N . THR A 1 469 ? 8.695 -13.023 7.612 1.00 81.12 469 THR A N 1
ATOM 3583 C CA . THR A 1 469 ? 8.446 -11.613 7.898 1.00 81.12 469 THR A CA 1
ATOM 3584 C C . THR A 1 469 ? 9.468 -11.057 8.892 1.00 81.12 469 THR A C 1
ATOM 3586 O O . THR A 1 469 ? 10.036 -9.983 8.675 1.00 81.12 469 THR A O 1
ATOM 3589 N N . ALA A 1 470 ? 9.779 -11.813 9.945 1.00 75.50 470 ALA A N 1
ATOM 3590 C CA . ALA A 1 470 ? 10.794 -11.451 10.923 1.00 75.50 470 ALA A CA 1
ATOM 3591 C C . ALA A 1 470 ? 12.201 -11.314 10.311 1.00 75.50 470 ALA A C 1
ATOM 3593 O O . ALA A 1 470 ? 12.891 -10.338 10.614 1.00 75.50 470 ALA A O 1
ATOM 3594 N N . ARG A 1 471 ? 12.629 -12.227 9.422 1.00 74.69 471 ARG A N 1
ATOM 3595 C CA . ARG A 1 471 ? 13.940 -12.117 8.744 1.00 74.69 471 ARG A CA 1
ATOM 3596 C C . ARG A 1 471 ? 14.039 -10.827 7.933 1.00 74.69 471 ARG A C 1
ATOM 3598 O O . ARG A 1 471 ? 15.014 -10.094 8.090 1.00 74.69 471 ARG A O 1
ATOM 3605 N N . ARG A 1 472 ? 13.006 -10.500 7.140 1.00 75.62 472 ARG A N 1
ATOM 3606 C CA . ARG A 1 472 ? 12.967 -9.250 6.355 1.00 75.62 472 ARG A CA 1
ATOM 3607 C C . ARG A 1 472 ? 13.145 -8.021 7.240 1.00 75.62 472 ARG A C 1
ATOM 3609 O O . ARG A 1 472 ? 13.905 -7.115 6.906 1.00 75.62 472 ARG A O 1
ATOM 3616 N N . VAL A 1 473 ? 12.462 -8.000 8.382 1.00 75.44 473 VAL A N 1
ATOM 3617 C CA . VAL A 1 473 ? 12.550 -6.910 9.360 1.00 75.44 473 VAL A CA 1
ATOM 3618 C C . VAL A 1 473 ? 13.963 -6.768 9.924 1.00 75.44 473 VAL A C 1
ATOM 3620 O O . VAL A 1 473 ? 14.479 -5.652 9.964 1.00 75.44 473 VAL A O 1
ATOM 3623 N N . ILE A 1 474 ? 14.606 -7.867 10.333 1.00 70.88 474 ILE A N 1
ATOM 3624 C CA . ILE A 1 474 ? 15.977 -7.830 10.866 1.00 70.88 474 ILE A CA 1
ATOM 3625 C C . ILE A 1 474 ? 16.964 -7.306 9.827 1.00 70.88 474 ILE A C 1
ATOM 3627 O O . ILE A 1 474 ? 17.801 -6.466 10.153 1.00 70.88 474 ILE A O 1
ATOM 3631 N N . GLU A 1 475 ? 16.847 -7.742 8.578 1.00 69.56 475 GLU A N 1
ATOM 3632 C CA . GLU A 1 475 ? 17.734 -7.286 7.510 1.00 69.56 475 GLU A CA 1
ATOM 3633 C C . GLU A 1 475 ? 17.552 -5.805 7.194 1.00 69.56 475 GLU A C 1
ATOM 3635 O O . GLU A 1 475 ? 18.541 -5.085 7.074 1.00 69.56 475 GLU A O 1
ATOM 3640 N N . VAL A 1 476 ? 16.308 -5.320 7.134 1.00 70.25 476 VAL A N 1
ATOM 3641 C CA . VAL A 1 476 ? 16.016 -3.891 6.947 1.00 70.25 476 VAL A CA 1
ATOM 3642 C C . VAL A 1 476 ? 16.556 -3.055 8.108 1.00 70.25 476 VAL A C 1
ATOM 3644 O O . VAL A 1 476 ? 17.096 -1.969 7.898 1.00 70.25 476 VAL A O 1
ATOM 3647 N N . LEU A 1 477 ? 16.460 -3.559 9.339 1.00 66.88 477 LEU A N 1
ATOM 3648 C CA . LEU A 1 477 ? 17.006 -2.885 10.515 1.00 66.88 477 LEU A CA 1
ATOM 3649 C C . LEU A 1 477 ? 18.542 -2.922 10.555 1.00 66.88 477 LEU A C 1
ATOM 3651 O O . LEU A 1 477 ? 19.147 -1.963 11.032 1.00 66.88 477 LEU A O 1
ATOM 3655 N N . GLY A 1 478 ? 19.170 -3.983 10.044 1.00 58.28 478 GLY A N 1
ATOM 3656 C CA . GLY A 1 478 ? 20.623 -4.183 10.003 1.00 58.28 478 GLY A CA 1
ATOM 3657 C C . GLY A 1 478 ? 21.315 -3.722 8.713 1.00 58.28 478 GLY A C 1
ATOM 3658 O O . GLY A 1 478 ? 22.505 -3.991 8.554 1.00 58.28 478 GLY A O 1
ATOM 3659 N N . ALA A 1 479 ? 20.597 -3.051 7.801 1.00 53.62 479 ALA A N 1
ATOM 3660 C CA . ALA A 1 479 ? 20.941 -2.832 6.387 1.00 53.62 479 ALA A CA 1
ATOM 3661 C C . ALA A 1 479 ? 22.200 -1.992 6.074 1.00 53.62 479 ALA A C 1
ATOM 3663 O O . ALA A 1 479 ? 22.377 -1.555 4.936 1.00 53.62 479 ALA A O 1
ATOM 3664 N N . SER A 1 480 ? 23.123 -1.805 7.014 1.00 45.78 480 SER A N 1
ATOM 3665 C CA . SER A 1 480 ? 24.412 -1.162 6.742 1.00 45.78 480 SER A CA 1
ATOM 3666 C C . SER A 1 480 ? 25.276 -1.953 5.736 1.00 45.78 480 SER A C 1
ATOM 3668 O O . SER A 1 480 ? 26.207 -1.380 5.182 1.00 45.78 480 SER A O 1
ATOM 3670 N N . HIS A 1 481 ? 24.970 -3.240 5.477 1.00 45.03 481 HIS A N 1
ATOM 3671 C CA . HIS A 1 481 ? 25.798 -4.155 4.663 1.00 45.03 481 HIS A CA 1
ATOM 3672 C C . HIS A 1 481 ? 25.019 -5.042 3.655 1.00 45.03 481 HIS A C 1
ATOM 3674 O O . HIS A 1 481 ? 25.559 -6.036 3.177 1.00 45.03 481 HIS A O 1
ATOM 3680 N N . GLY A 1 482 ? 23.752 -4.737 3.337 1.00 51.44 482 GLY A N 1
ATOM 3681 C CA . GLY A 1 482 ? 22.963 -5.519 2.360 1.00 51.44 482 GLY A CA 1
ATOM 3682 C C . GLY A 1 482 ? 23.351 -5.255 0.888 1.00 51.44 482 GLY A C 1
ATOM 3683 O O . GLY A 1 482 ? 24.019 -4.261 0.609 1.00 51.44 482 GLY A O 1
ATOM 3684 N N . PRO A 1 483 ? 22.890 -6.072 -0.088 1.00 46.34 483 PRO A N 1
ATOM 3685 C CA . PRO A 1 483 ? 23.213 -5.917 -1.519 1.00 46.34 483 PRO A CA 1
ATOM 3686 C C . PRO A 1 483 ? 22.652 -4.615 -2.117 1.00 46.34 483 PRO A C 1
ATOM 3688 O O . PRO A 1 483 ? 23.158 -4.103 -3.121 1.00 46.34 483 PRO A O 1
ATOM 3691 N N . TYR A 1 484 ? 21.635 -4.059 -1.454 1.00 54.56 484 TYR A N 1
ATOM 3692 C CA . TYR A 1 484 ? 21.112 -2.713 -1.640 1.00 54.56 484 TYR A CA 1
ATOM 3693 C C . TYR A 1 484 ? 21.321 -1.919 -0.345 1.00 54.56 484 TYR A C 1
ATOM 3695 O O . TYR A 1 484 ? 20.397 -1.849 0.469 1.00 54.56 484 TYR A O 1
ATOM 3703 N N . PRO A 1 485 ? 22.507 -1.329 -0.111 1.00 51.09 485 PRO A N 1
ATOM 3704 C CA . PRO A 1 485 ? 22.703 -0.455 1.034 1.00 51.09 485 PRO A CA 1
ATOM 3705 C C . PRO A 1 485 ? 21.852 0.794 0.806 1.00 51.09 485 PRO A C 1
ATOM 3707 O O . PRO A 1 485 ? 22.210 1.710 0.064 1.00 51.09 485 PRO A O 1
ATOM 3710 N N . LEU A 1 486 ? 20.661 0.801 1.391 1.00 49.62 486 LEU A N 1
ATOM 3711 C CA . LEU A 1 486 ? 19.802 1.964 1.382 1.00 49.62 486 LEU A CA 1
ATOM 3712 C C . LEU A 1 486 ? 20.278 2.867 2.522 1.00 49.62 486 LEU A C 1
ATOM 3714 O O . LEU A 1 486 ? 20.056 2.575 3.695 1.00 49.62 486 LEU A O 1
ATOM 3718 N N . SER A 1 487 ? 20.939 3.977 2.185 1.00 48.06 487 SER A N 1
ATOM 3719 C CA . SER A 1 487 ? 21.112 5.077 3.137 1.00 48.06 487 SER A CA 1
ATOM 3720 C C . SER A 1 487 ? 19.734 5.699 3.368 1.00 48.06 487 SER A C 1
ATOM 3722 O O . SER A 1 487 ? 19.273 6.551 2.607 1.00 48.06 487 SER A O 1
ATOM 3724 N N . LEU A 1 488 ? 19.010 5.169 4.353 1.00 54.84 488 LEU A N 1
ATOM 3725 C CA . LEU A 1 488 ? 17.668 5.617 4.694 1.00 54.84 488 LEU A CA 1
ATOM 3726 C C . LEU A 1 488 ? 17.758 6.643 5.819 1.00 54.84 488 LEU A C 1
ATOM 3728 O O . LEU A 1 488 ? 18.198 6.326 6.921 1.00 54.84 488 LEU A O 1
ATOM 3732 N N . GLY A 1 489 ? 17.284 7.865 5.564 1.00 56.56 489 GLY A N 1
ATOM 3733 C CA . GLY A 1 489 ? 16.954 8.788 6.651 1.00 56.56 489 GLY A CA 1
ATOM 3734 C C . GLY A 1 489 ? 15.915 8.160 7.592 1.00 56.56 489 GLY A C 1
ATOM 3735 O O . GLY A 1 489 ? 15.145 7.294 7.169 1.00 56.56 489 GLY A O 1
ATOM 3736 N N . GLY A 1 490 ? 15.860 8.604 8.853 1.00 62.12 490 GLY A N 1
ATOM 3737 C CA . GLY A 1 490 ? 15.057 7.961 9.909 1.00 62.12 490 GLY A CA 1
ATOM 3738 C C . GLY A 1 490 ? 13.594 7.682 9.530 1.00 62.12 490 GLY A C 1
ATOM 3739 O O . GLY A 1 490 ? 13.093 6.584 9.760 1.00 62.12 490 GLY A O 1
ATOM 3740 N N . HIS A 1 491 ? 12.923 8.614 8.840 1.00 64.50 491 HIS A N 1
ATOM 3741 C CA . HIS A 1 491 ? 11.555 8.386 8.358 1.00 64.50 491 HIS A CA 1
ATOM 3742 C C . HIS A 1 491 ? 11.470 7.218 7.358 1.00 64.50 491 HIS A C 1
ATOM 3744 O O . HIS A 1 491 ? 10.568 6.384 7.463 1.00 64.50 491 HIS A O 1
ATOM 3750 N N . ILE A 1 492 ? 12.391 7.135 6.395 1.00 65.75 492 ILE A N 1
ATOM 3751 C CA . ILE A 1 492 ? 12.345 6.098 5.359 1.00 65.75 492 ILE A CA 1
ATOM 3752 C C . ILE A 1 492 ? 12.642 4.725 5.971 1.00 65.75 492 ILE A C 1
ATOM 3754 O O . ILE A 1 492 ? 12.012 3.745 5.582 1.00 65.75 492 ILE A O 1
ATOM 3758 N N . ARG A 1 493 ? 13.524 4.656 6.978 1.00 70.75 493 ARG A N 1
ATOM 3759 C CA . ARG A 1 493 ? 13.801 3.418 7.723 1.00 70.75 493 ARG A CA 1
ATOM 3760 C C . ARG A 1 493 ? 12.551 2.891 8.430 1.00 70.75 493 ARG A C 1
ATOM 3762 O O . ARG A 1 493 ? 12.210 1.724 8.262 1.00 70.75 493 ARG A O 1
ATOM 3769 N N . ARG A 1 494 ? 11.809 3.754 9.128 1.00 71.44 494 ARG A N 1
ATOM 3770 C CA . ARG A 1 494 ? 10.544 3.378 9.782 1.00 71.44 494 ARG A CA 1
ATOM 3771 C C . ARG A 1 494 ? 9.521 2.828 8.788 1.00 71.44 494 ARG A C 1
ATOM 3773 O O . ARG A 1 494 ? 8.921 1.782 9.032 1.00 71.44 494 ARG A O 1
ATOM 3780 N N . THR A 1 495 ? 9.341 3.508 7.655 1.00 72.25 495 THR A N 1
ATOM 3781 C CA . THR A 1 495 ? 8.462 3.028 6.580 1.00 72.25 495 THR A CA 1
ATOM 3782 C C . THR A 1 495 ? 8.956 1.689 6.030 1.00 72.25 495 THR A C 1
ATOM 3784 O O . THR A 1 495 ? 8.150 0.792 5.820 1.00 72.25 495 THR A O 1
ATOM 3787 N N . ALA A 1 496 ? 10.268 1.505 5.864 1.00 73.31 496 ALA A N 1
ATOM 3788 C CA . ALA A 1 496 ? 10.848 0.242 5.415 1.00 73.31 496 ALA A CA 1
ATOM 3789 C C . ALA A 1 496 ? 10.548 -0.917 6.370 1.00 73.31 496 ALA A C 1
ATOM 3791 O O . ALA A 1 496 ? 10.210 -1.997 5.900 1.00 73.31 496 ALA A O 1
ATOM 3792 N N . VAL A 1 497 ? 10.601 -0.699 7.688 1.00 76.75 497 VAL A N 1
ATOM 3793 C CA . VAL A 1 497 ? 10.237 -1.723 8.684 1.00 76.75 497 VAL A CA 1
ATOM 3794 C C . VAL A 1 497 ? 8.765 -2.113 8.554 1.00 76.75 497 VAL A C 1
ATOM 3796 O O . VAL A 1 497 ? 8.451 -3.296 8.465 1.00 76.75 497 VAL A O 1
ATOM 3799 N N . LEU A 1 498 ? 7.856 -1.136 8.494 1.00 77.75 498 LEU A N 1
ATOM 3800 C CA . LEU A 1 498 ? 6.413 -1.382 8.341 1.00 77.75 498 LEU A CA 1
ATOM 3801 C C . LEU A 1 498 ? 6.085 -2.131 7.041 1.00 77.75 498 LEU A C 1
ATOM 3803 O O . LEU A 1 498 ? 5.282 -3.069 7.026 1.00 77.75 498 LEU A O 1
ATOM 3807 N N . ARG A 1 499 ? 6.755 -1.746 5.955 1.00 77.19 499 ARG A N 1
ATOM 3808 C CA . ARG A 1 499 ? 6.624 -2.377 4.642 1.00 77.19 499 ARG A CA 1
ATOM 3809 C C . ARG A 1 499 ? 7.228 -3.779 4.622 1.00 77.19 499 ARG A C 1
ATOM 3811 O O . ARG A 1 499 ? 6.598 -4.678 4.084 1.00 77.19 499 ARG A O 1
ATOM 3818 N N . ALA A 1 500 ? 8.357 -4.009 5.296 1.00 77.31 500 ALA A N 1
ATOM 3819 C CA . ALA A 1 500 ? 8.943 -5.341 5.465 1.00 77.31 500 ALA A CA 1
ATOM 3820 C C . ALA A 1 500 ? 8.012 -6.295 6.227 1.00 77.31 500 ALA A C 1
ATOM 3822 O O . ALA A 1 500 ? 7.897 -7.463 5.845 1.00 77.31 500 ALA A O 1
ATOM 3823 N N . VAL A 1 501 ? 7.312 -5.783 7.250 1.00 79.94 501 VAL A N 1
ATOM 3824 C CA . VAL A 1 501 ? 6.273 -6.530 7.977 1.00 79.94 501 VAL A CA 1
ATOM 3825 C C . VAL A 1 501 ? 5.123 -6.909 7.046 1.00 79.94 501 VAL A C 1
ATOM 3827 O O . VAL A 1 501 ? 4.665 -8.043 7.065 1.00 79.94 501 VAL A O 1
ATOM 3830 N N . SER A 1 502 ? 4.692 -5.983 6.192 1.00 75.75 502 SER A N 1
ATOM 3831 C CA . SER A 1 502 ? 3.560 -6.203 5.282 1.00 75.75 502 SER A CA 1
ATOM 3832 C C . SER A 1 502 ? 3.939 -6.922 3.976 1.00 75.75 502 SER A C 1
ATOM 3834 O O . SER A 1 502 ? 3.056 -7.233 3.184 1.00 75.75 502 SER A O 1
ATOM 3836 N N . GLY A 1 503 ? 5.234 -7.157 3.720 1.00 73.38 503 GLY A N 1
ATOM 3837 C CA . GLY A 1 503 ? 5.737 -7.658 2.431 1.00 73.38 503 GLY A CA 1
ATOM 3838 C C . GLY A 1 503 ? 5.611 -6.656 1.273 1.00 73.38 503 GLY A C 1
ATOM 3839 O O . GLY A 1 503 ? 5.765 -7.026 0.116 1.00 73.38 503 GLY A O 1
ATOM 3840 N N . ASP A 1 504 ? 5.333 -5.385 1.566 1.00 69.88 504 ASP A N 1
ATOM 3841 C CA . ASP A 1 504 ? 5.072 -4.342 0.573 1.00 69.88 504 ASP A CA 1
ATOM 3842 C C . ASP A 1 504 ? 6.372 -3.659 0.087 1.00 69.88 504 ASP A C 1
ATOM 3844 O O . ASP A 1 504 ? 7.364 -3.595 0.818 1.00 69.88 504 ASP A O 1
ATOM 3848 N N . PRO A 1 505 ? 6.389 -3.038 -1.111 1.00 62.97 505 PRO A N 1
ATOM 3849 C CA . PRO A 1 505 ? 7.528 -2.256 -1.577 1.00 62.97 505 PRO A CA 1
ATOM 3850 C C . PRO A 1 505 ? 7.660 -0.952 -0.778 1.00 62.97 505 PRO A C 1
ATOM 3852 O O . PRO A 1 505 ? 6.671 -0.267 -0.519 1.00 62.97 505 PRO A O 1
ATOM 3855 N N . LEU A 1 506 ? 8.898 -0.541 -0.479 1.00 58.91 506 LEU A N 1
ATOM 3856 C CA . LEU A 1 506 ? 9.173 0.725 0.218 1.00 58.91 506 LEU A CA 1
ATOM 3857 C C . LEU A 1 506 ? 8.617 1.953 -0.528 1.00 58.91 506 LEU A C 1
ATOM 3859 O O . LEU A 1 506 ? 8.075 2.863 0.095 1.00 58.91 506 LEU A O 1
ATOM 3863 N N . PHE A 1 507 ? 8.702 1.956 -1.860 1.00 56.47 507 PHE A N 1
ATOM 3864 C CA . PHE A 1 507 ? 8.058 2.954 -2.713 1.00 56.47 507 PHE A CA 1
ATOM 3865 C C . PHE A 1 507 ? 7.032 2.253 -3.598 1.00 56.47 507 PHE A C 1
ATOM 3867 O O . PHE A 1 507 ? 7.346 1.786 -4.694 1.00 56.47 507 PHE A O 1
ATOM 3874 N N . ALA A 1 508 ? 5.794 2.139 -3.127 1.00 51.25 508 ALA A N 1
ATOM 3875 C CA . ALA A 1 508 ? 4.715 1.719 -4.006 1.00 51.25 508 ALA A CA 1
ATOM 3876 C C . ALA A 1 508 ? 4.635 2.701 -5.195 1.00 51.25 508 ALA A C 1
ATOM 3878 O O . ALA A 1 508 ? 4.617 3.921 -5.006 1.00 51.25 508 ALA A O 1
ATOM 3879 N N . HIS A 1 509 ? 4.569 2.183 -6.430 1.00 44.16 509 HIS A N 1
ATOM 3880 C CA . HIS A 1 509 ? 3.869 2.920 -7.486 1.00 44.16 509 HIS A CA 1
ATOM 3881 C C . HIS A 1 509 ? 2.497 3.281 -6.922 1.00 44.16 509 HIS A C 1
ATOM 3883 O O . HIS A 1 509 ? 2.001 2.509 -6.103 1.00 44.16 509 HIS A O 1
ATOM 3889 N N . ASP A 1 510 ? 1.968 4.456 -7.268 1.00 46.09 510 ASP A N 1
ATOM 3890 C CA . ASP A 1 510 ? 0.754 5.027 -6.683 1.00 46.09 510 ASP A CA 1
ATOM 3891 C C . ASP A 1 510 ? -0.275 3.981 -6.246 1.00 46.09 510 ASP A C 1
ATOM 3893 O O . ASP A 1 510 ? -0.407 2.925 -6.862 1.00 46.09 510 ASP A O 1
ATOM 3897 N N . ARG A 1 511 ? -1.066 4.330 -5.225 1.00 48.34 511 ARG A N 1
ATOM 3898 C CA . ARG A 1 511 ? -2.206 3.580 -4.648 1.00 48.34 511 ARG A CA 1
ATOM 3899 C C . ARG A 1 511 ? -3.303 3.172 -5.671 1.00 48.34 511 ARG A C 1
ATOM 3901 O O . ARG A 1 511 ? -4.449 2.921 -5.309 1.00 48.34 511 ARG A O 1
ATOM 3908 N N . GLU A 1 512 ? -2.985 3.170 -6.957 1.00 43.06 512 GLU A N 1
ATOM 3909 C CA . GLU A 1 512 ? -3.710 2.670 -8.108 1.00 43.06 512 GLU A CA 1
ATOM 3910 C C . GLU A 1 512 ? -3.955 1.167 -7.974 1.00 43.06 512 GLU A C 1
ATOM 3912 O O . GLU A 1 512 ? -3.055 0.340 -7.823 1.00 43.06 512 GLU A O 1
ATOM 3917 N N . GLY A 1 513 ? -5.243 0.849 -7.941 1.00 46.66 513 GLY A N 1
ATOM 3918 C CA . GLY A 1 513 ? -5.785 -0.439 -7.539 1.00 46.66 513 GLY A CA 1
ATOM 3919 C C . GLY A 1 513 ? -6.797 -0.306 -6.404 1.00 46.66 513 GLY A C 1
ATOM 3920 O O . GLY A 1 513 ? -7.637 -1.185 -6.282 1.00 46.66 513 GLY A O 1
ATOM 3921 N N . HIS A 1 514 ? -6.756 0.779 -5.615 1.00 58.00 514 HIS A N 1
ATOM 3922 C CA . HIS A 1 514 ? -7.845 1.119 -4.695 1.00 58.00 514 HIS A CA 1
ATOM 3923 C C . HIS A 1 514 ? -9.007 1.738 -5.472 1.00 58.00 514 HIS A C 1
ATOM 3925 O O . HIS A 1 514 ? -8.832 2.760 -6.150 1.00 58.00 514 HIS A O 1
ATOM 3931 N N . ASP A 1 515 ? -10.192 1.138 -5.360 1.00 66.31 515 ASP A N 1
ATOM 3932 C CA . ASP A 1 515 ? -11.392 1.716 -5.949 1.00 66.31 515 ASP A CA 1
ATOM 3933 C C . ASP A 1 515 ? -11.794 2.995 -5.203 1.00 66.31 515 ASP A C 1
ATOM 3935 O O . ASP A 1 515 ? -12.449 2.975 -4.163 1.00 66.31 515 ASP A O 1
ATOM 3939 N N . ARG A 1 516 ? -11.447 4.150 -5.779 1.00 70.69 516 ARG A N 1
ATOM 3940 C CA . ARG A 1 516 ? -11.838 5.460 -5.239 1.00 70.69 516 ARG A CA 1
ATOM 3941 C C . ARG A 1 516 ? -13.352 5.674 -5.258 1.00 70.69 516 ARG A C 1
ATOM 3943 O O . ARG A 1 516 ? -13.824 6.615 -4.622 1.00 70.69 516 ARG A O 1
ATOM 3950 N N . ASN A 1 517 ? -14.114 4.883 -6.016 1.00 77.31 517 ASN A N 1
ATOM 3951 C CA . ASN A 1 517 ? -15.571 4.956 -6.017 1.00 77.31 517 ASN A CA 1
ATOM 3952 C C . ASN A 1 517 ? -16.176 4.328 -4.764 1.00 77.31 517 ASN A C 1
ATOM 3954 O O . ASN A 1 517 ? -17.239 4.774 -4.345 1.00 77.31 517 ASN A O 1
ATOM 3958 N N . ALA A 1 518 ? -15.481 3.391 -4.114 1.00 76.00 518 ALA A N 1
ATOM 3959 C CA . ALA A 1 518 ? -15.936 2.726 -2.897 1.00 76.00 518 ALA A CA 1
ATOM 3960 C C . ALA A 1 518 ? -16.250 3.704 -1.746 1.00 76.00 518 ALA A C 1
ATOM 3962 O O . ALA A 1 518 ? -17.114 3.424 -0.918 1.00 76.00 518 ALA A O 1
ATOM 3963 N N . ALA A 1 519 ? -15.587 4.866 -1.716 1.00 81.38 519 ALA A N 1
ATOM 3964 C CA . ALA A 1 519 ? -15.764 5.911 -0.704 1.00 81.38 519 ALA A CA 1
ATOM 3965 C C . ALA A 1 519 ? -16.752 7.031 -1.105 1.00 81.38 519 ALA A C 1
ATOM 3967 O O . ALA A 1 519 ? -16.867 8.029 -0.393 1.00 81.38 519 ALA A O 1
ATOM 3968 N N . LYS A 1 520 ? -17.428 6.912 -2.259 1.00 87.19 520 LYS A N 1
ATOM 3969 C CA . LYS A 1 520 ? -18.352 7.931 -2.795 1.00 87.19 520 LYS A CA 1
ATOM 3970 C C . LYS A 1 520 ? -19.828 7.764 -2.408 1.00 87.19 520 LYS A C 1
ATOM 3972 O O . LYS A 1 520 ? -20.498 8.800 -2.396 1.00 87.19 520 LYS A O 1
ATOM 3977 N N . PRO A 1 521 ? -20.373 6.556 -2.145 1.00 91.00 521 PRO A N 1
ATOM 3978 C CA . PRO A 1 521 ? -21.735 6.410 -1.637 1.00 91.00 521 PRO A CA 1
ATOM 3979 C C . PRO A 1 521 ? -21.941 7.209 -0.351 1.00 91.00 521 PRO A C 1
ATOM 3981 O O . PRO A 1 521 ? -21.118 7.155 0.560 1.00 91.00 521 PRO A O 1
ATOM 3984 N N . HIS A 1 522 ? -23.012 7.999 -0.303 1.00 94.44 522 HIS A N 1
ATOM 3985 C CA . HIS A 1 522 ? -23.345 8.837 0.851 1.00 94.44 522 HIS A CA 1
ATOM 3986 C C . HIS A 1 522 ? -24.820 9.230 0.848 1.00 94.44 522 HIS A C 1
ATOM 3988 O O . HIS A 1 522 ? -25.489 9.172 -0.183 1.00 94.44 522 HIS A O 1
ATOM 3994 N N . LEU A 1 523 ? -25.319 9.697 1.989 1.00 95.50 523 LEU A N 1
ATOM 3995 C CA . LEU A 1 523 ? -26.620 10.341 2.098 1.00 95.50 523 LEU A CA 1
ATOM 3996 C C . LEU A 1 523 ? -26.481 11.863 2.014 1.00 95.50 523 LEU A C 1
ATOM 3998 O O . LEU A 1 523 ? -25.775 12.483 2.807 1.00 95.50 523 LEU A O 1
ATOM 4002 N N . ARG A 1 524 ? -27.232 12.481 1.104 1.00 94.50 524 ARG A N 1
ATOM 4003 C CA . ARG A 1 524 ? -27.430 13.931 1.121 1.00 94.50 524 ARG A CA 1
ATOM 4004 C C . ARG A 1 524 ? -28.521 14.263 2.134 1.00 94.50 524 ARG A C 1
ATOM 4006 O O . ARG A 1 524 ? -29.646 13.773 2.015 1.00 94.50 524 ARG A O 1
ATOM 4013 N N . LEU A 1 525 ? -28.186 15.064 3.140 1.00 94.56 525 LEU A N 1
ATOM 4014 C CA . LEU A 1 525 ? -29.127 15.448 4.182 1.00 94.56 525 LEU A CA 1
ATOM 4015 C C . LEU A 1 525 ? -30.275 16.279 3.597 1.00 94.56 525 LEU A C 1
ATOM 4017 O O . LEU A 1 525 ? -30.146 16.972 2.586 1.00 94.56 525 LEU A O 1
ATOM 4021 N N . TRP A 1 526 ? -31.423 16.185 4.260 1.00 94.38 526 TRP A N 1
ATOM 4022 C CA . TRP A 1 526 ? -32.562 17.064 4.033 1.00 94.38 526 TRP A CA 1
ATOM 4023 C C . TRP A 1 526 ? -32.958 17.697 5.379 1.00 94.38 526 TRP A C 1
ATOM 4025 O O . TRP A 1 526 ? -32.602 17.161 6.431 1.00 94.38 526 TRP A O 1
ATOM 4035 N N . PRO A 1 527 ? -33.654 18.838 5.403 1.00 93.56 527 PRO A N 1
ATOM 4036 C CA . PRO A 1 527 ? -33.904 19.541 6.654 1.00 93.56 527 PRO A CA 1
ATOM 4037 C C . PRO A 1 527 ? -34.967 18.833 7.506 1.00 93.56 527 PRO A C 1
ATOM 4039 O O . PRO A 1 527 ? -35.887 18.176 6.998 1.00 93.56 527 PRO A O 1
ATOM 4042 N N . ARG A 1 528 ? -34.857 18.987 8.829 1.00 94.62 528 ARG A N 1
ATOM 4043 C CA . ARG A 1 528 ? -35.873 18.640 9.826 1.00 94.62 528 ARG A CA 1
ATOM 4044 C C . ARG A 1 528 ? -36.031 19.789 10.830 1.00 94.62 528 ARG A C 1
ATOM 4046 O O . ARG A 1 528 ? -35.258 19.910 11.770 1.00 94.62 528 ARG A O 1
ATOM 4053 N N . LYS A 1 529 ? -37.111 20.561 10.699 1.00 92.25 529 LYS A N 1
ATOM 4054 C CA . LYS A 1 529 ? -37.436 21.663 11.628 1.00 92.25 529 LYS A CA 1
ATOM 4055 C C . LYS A 1 529 ? -37.775 21.203 13.049 1.00 92.25 529 LYS A C 1
ATOM 4057 O O . LYS A 1 529 ? -37.572 21.938 14.009 1.00 92.25 529 LYS A O 1
ATOM 4062 N N . ALA A 1 530 ? -38.356 20.009 13.176 1.00 91.50 530 ALA A N 1
ATOM 4063 C CA . ALA A 1 530 ? -38.790 19.474 14.460 1.00 91.50 530 ALA A CA 1
ATOM 4064 C C . ALA A 1 530 ? -37.585 19.057 15.312 1.00 91.50 530 ALA A C 1
ATOM 4066 O O . ALA A 1 530 ? -36.812 18.185 14.898 1.00 91.50 530 ALA A O 1
ATOM 4067 N N . ARG A 1 531 ? -37.494 19.639 16.512 1.00 90.38 531 ARG A N 1
ATOM 4068 C CA . ARG A 1 531 ? -36.491 19.303 17.525 1.00 90.38 531 ARG A CA 1
ATOM 4069 C C . ARG A 1 531 ? -36.522 17.812 17.855 1.00 90.38 531 ARG A C 1
ATOM 4071 O O . ARG A 1 531 ? -37.587 17.190 17.890 1.00 90.38 531 ARG A O 1
ATOM 4078 N N . VAL A 1 532 ? -35.344 17.256 18.103 1.00 92.06 532 VAL A N 1
ATOM 4079 C CA . VAL A 1 532 ? -35.166 15.872 18.539 1.00 92.06 532 VAL A CA 1
ATOM 4080 C C . VAL A 1 532 ? -34.905 15.847 20.043 1.00 92.06 532 VAL A C 1
ATOM 4082 O O . VAL A 1 532 ? -34.021 16.545 20.528 1.00 92.06 532 VAL A O 1
ATOM 4085 N N . GLN A 1 533 ? -35.692 15.063 20.783 1.00 91.06 533 GLN A N 1
ATOM 4086 C CA . GLN A 1 533 ? -35.484 14.854 22.220 1.00 91.06 533 GLN A CA 1
ATOM 4087 C C . GLN A 1 533 ? -34.373 13.829 22.439 1.00 91.06 533 GLN A C 1
ATOM 4089 O O . GLN A 1 533 ? -34.380 12.785 21.799 1.00 91.06 533 GLN A O 1
ATOM 4094 N N . VAL A 1 534 ? -33.436 14.101 23.338 1.00 92.06 534 VAL A N 1
ATOM 4095 C CA . VAL A 1 534 ? -32.368 13.161 23.708 1.00 92.06 534 VAL A CA 1
ATOM 4096 C C . VAL A 1 534 ? -32.510 12.818 25.185 1.00 92.06 534 VAL A C 1
ATOM 4098 O O . VAL A 1 534 ? -32.828 13.696 25.984 1.00 92.06 534 VAL A O 1
ATOM 4101 N N . GLU A 1 535 ? -32.329 11.547 25.544 1.00 90.25 535 GLU A N 1
ATOM 4102 C CA . GLU A 1 535 ? -32.486 11.084 26.933 1.00 90.25 535 GLU A CA 1
ATOM 4103 C C . GLU A 1 535 ? -31.345 11.577 27.826 1.00 90.25 535 GLU A C 1
ATOM 4105 O O . GLU A 1 535 ? -31.559 11.956 28.977 1.00 90.25 535 GLU A O 1
ATOM 4110 N N . ARG A 1 536 ? -30.132 11.619 27.269 1.00 95.69 536 ARG A N 1
ATOM 4111 C CA . ARG A 1 536 ? -28.928 12.160 27.901 1.00 95.69 536 ARG A CA 1
ATOM 4112 C C . ARG A 1 536 ? -28.359 13.302 27.058 1.00 95.69 536 ARG A C 1
ATOM 4114 O O . ARG A 1 536 ? -28.552 13.299 25.838 1.00 95.69 536 ARG A O 1
ATOM 4121 N N . PRO A 1 537 ? -27.645 14.269 27.668 1.00 97.44 537 PRO A N 1
ATOM 4122 C CA . PRO A 1 537 ? -26.937 15.293 26.913 1.00 97.44 537 PRO A CA 1
ATOM 4123 C C . PRO A 1 537 ? -26.005 14.669 25.873 1.00 97.44 537 PRO A C 1
ATOM 4125 O O . PRO A 1 537 ? -25.383 13.637 26.127 1.00 97.44 537 PRO A O 1
ATOM 4128 N N . LEU A 1 538 ? -25.881 15.306 24.713 1.00 98.38 538 LEU A N 1
ATOM 4129 C CA . LEU A 1 538 ? -24.917 14.914 23.689 1.00 98.38 538 LEU A CA 1
ATOM 4130 C C . LEU A 1 538 ? -23.496 15.206 24.188 1.00 98.38 538 LEU A C 1
ATOM 4132 O O . LEU A 1 538 ? -23.238 16.299 24.690 1.00 98.38 538 LEU A O 1
ATOM 4136 N N . GLY A 1 539 ? -22.573 14.258 24.035 1.00 98.50 539 GLY A N 1
ATOM 4137 C CA . GLY A 1 539 ? -21.166 14.464 24.393 1.00 98.50 539 GLY A CA 1
ATOM 4138 C C . GLY A 1 539 ? -20.360 14.986 23.206 1.00 98.50 539 GLY A C 1
ATOM 4139 O O . GLY A 1 539 ? -20.218 14.283 22.210 1.00 98.50 539 GLY A O 1
ATOM 4140 N N . VAL A 1 540 ? -19.806 16.194 23.277 1.00 98.62 540 VAL A N 1
ATOM 4141 C CA . VAL A 1 540 ? -18.928 16.739 22.227 1.00 98.62 540 VAL A CA 1
ATOM 4142 C C . VAL A 1 540 ? -17.476 16.624 22.674 1.00 98.62 540 VAL A C 1
ATOM 4144 O O . VAL A 1 540 ? -17.055 17.329 23.583 1.00 98.62 540 VAL A O 1
ATOM 4147 N N . PHE A 1 541 ? -16.706 15.764 22.011 1.00 98.56 541 PHE A N 1
ATOM 4148 C CA . PHE A 1 541 ? -15.291 15.517 22.285 1.00 98.56 541 PHE A CA 1
ATOM 4149 C C . PHE A 1 541 ? -14.445 16.217 21.227 1.00 98.56 541 PHE A C 1
ATOM 4151 O O . PHE A 1 541 ? -14.349 15.774 20.078 1.00 98.56 541 PHE A O 1
ATOM 4158 N N . LEU A 1 542 ? -13.836 17.329 21.619 1.00 97.69 542 LEU A N 1
ATOM 4159 C CA . LEU A 1 542 ? -13.146 18.251 20.734 1.00 97.69 542 LEU A CA 1
ATOM 4160 C C . LEU A 1 542 ? -11.650 18.306 21.076 1.00 97.69 542 LEU A C 1
ATOM 4162 O O . LEU A 1 542 ? -11.252 18.700 22.166 1.00 97.69 542 LEU A O 1
ATOM 4166 N N . HIS A 1 543 ? -10.786 17.927 20.138 1.00 96.44 543 HIS A N 1
ATOM 4167 C CA . HIS A 1 543 ? -9.342 18.121 20.293 1.00 96.44 543 HIS A CA 1
ATOM 4168 C C . HIS A 1 543 ? -8.889 19.416 19.605 1.00 96.44 543 HIS A C 1
ATOM 4170 O O . HIS A 1 543 ? -8.933 19.513 18.378 1.00 96.44 543 HIS A O 1
ATOM 4176 N N . LEU A 1 544 ? -8.443 20.415 20.372 1.00 94.44 544 LEU A N 1
ATOM 4177 C CA . LEU A 1 544 ? -7.974 21.707 19.861 1.00 94.44 544 LEU A CA 1
ATOM 4178 C C . LEU A 1 544 ? -6.493 21.922 20.175 1.00 94.44 544 LEU A C 1
ATOM 4180 O O . LEU A 1 544 ? -6.113 22.562 21.157 1.00 94.44 544 LEU A O 1
ATOM 4184 N N . TYR A 1 545 ? -5.646 21.432 19.268 1.00 89.25 545 TYR A N 1
ATOM 4185 C CA . TYR A 1 545 ? -4.216 21.748 19.268 1.00 89.25 545 TYR A CA 1
ATOM 4186 C C . TYR A 1 545 ? -3.947 23.223 18.905 1.00 89.25 545 TYR A C 1
ATOM 4188 O O . TYR A 1 545 ? -2.991 23.829 19.393 1.00 89.25 545 TYR A O 1
ATOM 4196 N N . TYR A 1 546 ? -4.798 23.815 18.058 1.00 88.81 546 TYR A N 1
ATOM 4197 C CA . TYR A 1 546 ? -4.755 25.229 17.670 1.00 88.81 546 TYR A CA 1
ATOM 4198 C C . TYR A 1 546 ? -5.943 25.980 18.287 1.00 88.81 546 TYR A C 1
ATOM 4200 O O . TYR A 1 546 ? -7.068 25.862 17.800 1.00 88.81 546 TYR A O 1
ATOM 4208 N N . ALA A 1 547 ? -5.694 26.730 19.364 1.00 90.06 547 ALA A N 1
ATOM 4209 C CA . ALA A 1 547 ? -6.735 27.414 20.138 1.00 90.06 547 ALA A CA 1
ATOM 4210 C C . ALA A 1 547 ? -7.472 28.510 19.346 1.00 90.06 547 ALA A C 1
ATOM 4212 O O . ALA A 1 547 ? -8.657 28.733 19.567 1.00 90.06 547 ALA A O 1
ATOM 4213 N N . ASP A 1 548 ? -6.838 29.116 18.342 1.00 89.38 548 ASP A N 1
ATOM 4214 C CA . ASP A 1 548 ? -7.448 30.162 17.514 1.00 89.38 548 ASP A CA 1
ATOM 4215 C C . ASP A 1 548 ? -8.596 29.665 16.613 1.00 89.38 548 ASP A C 1
ATOM 4217 O O . ASP A 1 548 ? -9.356 30.468 16.081 1.00 89.38 548 ASP A O 1
ATOM 4221 N N . LEU A 1 549 ? -8.769 28.345 16.471 1.00 91.38 549 LEU A N 1
ATOM 4222 C CA . LEU A 1 549 ? -9.936 27.763 15.800 1.00 91.38 549 LEU A CA 1
ATOM 4223 C C . LEU A 1 549 ? -11.186 27.718 16.698 1.00 91.38 549 LEU A C 1
ATOM 4225 O O . LEU A 1 549 ? -12.284 27.470 16.198 1.00 91.38 549 LEU A O 1
ATOM 4229 N N . ALA A 1 550 ? -11.050 27.948 18.008 1.00 93.44 550 ALA A N 1
ATOM 4230 C CA . ALA A 1 550 ? -12.126 27.799 18.985 1.00 93.44 550 ALA A CA 1
ATOM 4231 C C . ALA A 1 550 ? -13.412 28.586 18.653 1.00 93.44 550 ALA A C 1
ATOM 4233 O O . ALA A 1 550 ? -14.486 27.983 18.752 1.00 93.44 550 ALA A O 1
ATOM 4234 N N . PRO A 1 551 ? -13.362 29.857 18.191 1.00 93.44 551 PRO A N 1
ATOM 4235 C CA . PRO A 1 551 ? -14.570 30.601 17.831 1.00 93.44 551 PRO A CA 1
ATOM 4236 C C . PRO A 1 551 ? -15.398 29.914 16.738 1.00 93.44 551 PRO A C 1
ATOM 4238 O O . PRO A 1 551 ? -16.613 29.801 16.873 1.00 93.44 551 PRO A O 1
ATOM 4241 N N . ALA A 1 552 ? -14.747 29.369 15.704 1.00 91.25 552 ALA A N 1
ATOM 4242 C CA . ALA A 1 552 ? -15.438 28.682 14.613 1.00 91.25 552 ALA A CA 1
ATOM 4243 C C . ALA A 1 552 ? -16.166 27.415 15.098 1.00 91.25 552 ALA A C 1
ATOM 4245 O O . ALA A 1 552 ? -17.294 27.146 14.683 1.00 91.25 552 ALA A O 1
ATOM 4246 N N . PHE A 1 553 ? -15.554 26.653 16.014 1.00 94.94 553 PHE A N 1
ATOM 4247 C CA . PHE A 1 553 ? -16.212 25.500 16.634 1.00 94.94 553 PHE A CA 1
ATOM 4248 C C . PHE A 1 553 ? -17.375 25.921 17.531 1.00 94.94 553 PHE A C 1
ATOM 4250 O O . PHE A 1 553 ? -18.435 25.308 17.449 1.00 94.94 553 PHE A O 1
ATOM 4257 N N . ARG A 1 554 ? -17.215 26.967 18.351 1.00 95.50 554 ARG A N 1
ATOM 4258 C CA . ARG A 1 554 ? -18.286 27.484 19.216 1.00 95.50 554 ARG A CA 1
ATOM 4259 C C . ARG A 1 554 ? -19.517 27.850 18.392 1.00 95.50 554 ARG A C 1
ATOM 4261 O O . ARG A 1 554 ? -20.616 27.402 18.710 1.00 95.50 554 ARG A O 1
ATOM 4268 N N . ASP A 1 555 ? -19.321 28.597 17.310 1.00 93.69 555 ASP A N 1
ATOM 4269 C CA . ASP A 1 555 ? -20.412 29.064 16.456 1.00 93.69 555 ASP A CA 1
ATOM 4270 C C . ASP A 1 555 ? -21.126 27.885 15.765 1.00 93.69 555 ASP A C 1
ATOM 4272 O O . ASP A 1 555 ? -22.355 27.856 15.689 1.00 93.69 555 ASP A O 1
ATOM 4276 N N . ARG A 1 556 ? -20.380 26.855 15.331 1.00 93.88 556 ARG A N 1
ATOM 4277 C CA . ARG A 1 556 ? -20.968 25.630 14.759 1.00 93.88 556 ARG A CA 1
ATOM 4278 C C . ARG A 1 556 ? -21.717 24.786 15.796 1.00 93.88 556 ARG A C 1
ATOM 4280 O O . ARG A 1 556 ? -22.792 24.270 15.494 1.00 93.88 556 ARG A O 1
ATOM 4287 N N . LEU A 1 557 ? -21.182 24.652 17.009 1.00 96.75 557 LEU A N 1
ATOM 4288 C CA . LEU A 1 557 ? -21.815 23.896 18.096 1.00 96.75 557 LEU A CA 1
ATOM 4289 C C . LEU A 1 557 ? -23.084 24.581 18.622 1.00 96.75 557 LEU A C 1
ATOM 4291 O O . LEU A 1 557 ? -24.022 23.888 19.008 1.00 96.75 557 LEU A O 1
ATOM 4295 N N . ALA A 1 558 ? -23.166 25.914 18.557 1.00 95.88 558 ALA A N 1
ATOM 4296 C CA . ALA A 1 558 ? -24.356 26.674 18.945 1.00 95.88 558 ALA A CA 1
ATOM 4297 C C . ALA A 1 558 ? -25.598 26.358 18.085 1.00 95.88 558 ALA A C 1
ATOM 4299 O O . ALA A 1 558 ? -26.722 26.656 18.485 1.00 95.88 558 ALA A O 1
ATOM 4300 N N . MET A 1 559 ? -25.423 25.732 16.913 1.00 95.50 559 MET A N 1
ATOM 4301 C CA . MET A 1 559 ? -26.533 25.291 16.061 1.00 95.50 559 MET A CA 1
ATOM 4302 C C . MET A 1 559 ? -27.220 24.005 16.545 1.00 95.50 559 MET A C 1
ATOM 4304 O O . MET A 1 559 ? -28.277 23.648 16.017 1.00 95.50 559 MET A O 1
ATOM 4308 N N . ILE A 1 560 ? -26.634 23.285 17.507 1.00 96.88 560 ILE A N 1
ATOM 4309 C CA . ILE A 1 560 ? -27.203 22.045 18.040 1.00 96.88 560 ILE A CA 1
ATOM 4310 C C . ILE A 1 560 ? -28.395 22.383 18.947 1.00 96.88 560 ILE A C 1
ATOM 4312 O O . ILE A 1 560 ? -28.238 22.942 20.027 1.00 96.88 560 ILE A O 1
ATOM 4316 N N . ASP A 1 561 ? -29.602 21.991 18.536 1.00 95.06 561 ASP A N 1
ATOM 4317 C CA . ASP A 1 561 ? -30.845 22.220 19.290 1.00 95.06 561 ASP A CA 1
ATOM 4318 C C . ASP A 1 561 ? -31.157 21.089 20.291 1.00 95.06 561 ASP A C 1
ATOM 4320 O O . ASP A 1 561 ? -32.256 20.531 20.348 1.00 95.06 561 ASP A O 1
ATOM 4324 N N . ALA A 1 562 ? -30.162 20.708 21.085 1.00 95.19 562 ALA A N 1
ATOM 4325 C CA . ALA A 1 562 ? -30.245 19.657 22.096 1.00 95.19 562 ALA A CA 1
ATOM 4326 C C . ALA A 1 562 ? -29.269 19.962 23.247 1.00 95.19 562 ALA A C 1
ATOM 4328 O O . ALA A 1 562 ? -28.287 20.665 23.022 1.00 95.19 562 ALA A O 1
ATOM 4329 N N . PRO A 1 563 ? -29.512 19.463 24.476 1.00 96.25 563 PRO A N 1
ATOM 4330 C CA . PRO A 1 563 ? -28.546 19.595 25.564 1.00 96.25 563 PRO A CA 1
ATOM 4331 C C . PRO A 1 563 ? -27.200 18.977 25.171 1.00 96.25 563 PRO A C 1
ATOM 4333 O O . PRO A 1 563 ? -27.160 17.844 24.688 1.00 96.25 563 PRO A O 1
ATOM 4336 N N . VAL A 1 564 ? -26.111 19.713 25.387 1.00 97.50 564 VAL A N 1
ATOM 4337 C CA . VAL A 1 564 ? -24.747 19.314 25.021 1.00 97.50 564 VAL A CA 1
ATOM 4338 C C . VAL A 1 564 ? -23.816 19.512 26.211 1.00 97.50 564 VAL A C 1
ATOM 4340 O O . VAL A 1 564 ? -23.890 20.536 26.882 1.00 97.50 564 VAL A O 1
ATOM 4343 N N . GLN A 1 565 ? -22.910 18.560 26.426 1.00 98.31 565 GLN A N 1
ATOM 4344 C CA . GLN A 1 565 ? -21.736 18.725 27.276 1.00 98.31 565 GLN A CA 1
ATOM 4345 C C . GLN A 1 565 ? -20.483 18.691 26.400 1.00 98.31 565 GLN A C 1
ATOM 4347 O O . GLN A 1 565 ? -20.318 17.784 25.582 1.00 98.31 565 GLN A O 1
ATOM 4352 N N . VAL A 1 566 ? -19.604 19.681 26.559 1.00 98.62 566 VAL A N 1
ATOM 4353 C CA . VAL A 1 566 ? -18.388 19.818 25.746 1.00 98.62 566 VAL A CA 1
ATOM 4354 C C . VAL A 1 566 ? -17.160 19.415 26.562 1.00 98.62 566 VAL A C 1
ATOM 4356 O O . VAL A 1 566 ? -16.991 19.850 27.702 1.00 98.62 566 VAL A O 1
ATOM 4359 N N . TYR A 1 567 ? -16.304 18.602 25.950 1.00 98.62 567 TYR A N 1
ATOM 4360 C CA . TYR A 1 567 ? -15.032 18.104 26.465 1.00 98.62 567 TYR A CA 1
ATOM 4361 C C . TYR A 1 567 ? -13.929 18.521 25.501 1.00 98.62 567 TYR A C 1
ATOM 4363 O O . TYR A 1 567 ? -13.968 18.143 24.326 1.00 98.62 567 TYR A O 1
ATOM 4371 N N . ILE A 1 568 ? -12.958 19.308 25.963 1.00 98.50 568 ILE A N 1
ATOM 4372 C CA . ILE A 1 568 ? -11.911 19.857 25.096 1.00 98.50 568 ILE A CA 1
ATOM 4373 C C . ILE A 1 568 ? -10.533 19.435 25.582 1.00 98.50 568 ILE A C 1
ATOM 4375 O O . ILE A 1 568 ? -10.170 19.658 26.732 1.00 98.50 568 ILE A O 1
ATOM 4379 N N . SER A 1 569 ? -9.730 18.865 24.686 1.00 97.44 569 SER A N 1
ATOM 4380 C CA . SER A 1 569 ? -8.313 18.598 24.959 1.00 97.44 569 SER A CA 1
ATOM 4381 C C . SER A 1 569 ? -7.395 19.592 24.257 1.00 97.44 569 SER A C 1
ATOM 4383 O O . SER A 1 569 ? -7.657 19.998 23.123 1.00 97.44 569 SER A O 1
ATOM 4385 N N . THR A 1 570 ? -6.297 19.949 24.922 1.00 96.00 570 THR A N 1
ATOM 4386 C CA . THR A 1 570 ? -5.197 20.766 24.381 1.00 96.00 570 THR A CA 1
ATOM 4387 C C . THR A 1 570 ? -3.862 20.356 25.020 1.00 96.00 570 THR A C 1
ATOM 4389 O O . THR A 1 570 ? -3.842 19.468 25.867 1.00 96.00 570 THR A O 1
ATOM 4392 N N . ASP A 1 571 ? -2.746 20.971 24.631 1.00 93.88 571 ASP A N 1
ATOM 4393 C CA . ASP A 1 571 ? -1.383 20.566 25.018 1.00 93.88 571 ASP A CA 1
ATOM 4394 C C . ASP A 1 571 ? -0.607 21.613 25.840 1.00 93.88 571 ASP A C 1
ATOM 4396 O O . ASP A 1 571 ? 0.513 21.342 26.266 1.00 93.88 571 ASP A O 1
ATOM 4400 N N . ALA A 1 572 ? -1.172 22.803 26.087 1.00 93.56 572 ALA A N 1
ATOM 4401 C CA . ALA A 1 572 ? -0.474 23.879 26.796 1.00 93.56 572 ALA A CA 1
ATOM 4402 C C . ALA A 1 572 ? -1.384 24.683 27.748 1.00 93.56 572 ALA A C 1
ATOM 4404 O O . ALA A 1 572 ? -2.548 24.927 27.410 1.00 93.56 572 ALA A O 1
ATOM 4405 N N . PRO A 1 573 ? -0.863 25.178 28.893 1.00 94.44 573 PRO A N 1
ATOM 4406 C CA . PRO A 1 573 ? -1.635 25.986 29.843 1.00 94.44 573 PRO A CA 1
ATOM 4407 C C . PRO A 1 573 ? -2.250 27.248 29.234 1.00 94.44 573 PRO A C 1
ATOM 4409 O O . PRO A 1 573 ? -3.403 27.564 29.516 1.00 94.44 573 PRO A O 1
ATOM 4412 N N . GLN A 1 574 ? -1.498 27.953 28.384 1.00 95.00 574 GLN A N 1
ATOM 4413 C CA . GLN A 1 574 ? -1.937 29.194 27.741 1.00 95.00 574 GLN A CA 1
ATOM 4414 C C . GLN A 1 574 ? -3.118 28.929 26.802 1.00 95.00 574 GLN A C 1
ATOM 4416 O O . GLN A 1 574 ? -4.160 29.564 26.928 1.00 95.00 574 GLN A O 1
ATOM 4421 N N . LYS A 1 575 ? -3.008 27.895 25.955 1.00 94.81 575 LYS A N 1
ATOM 4422 C CA . LYS A 1 575 ? -4.107 27.447 25.088 1.00 94.81 575 LYS A CA 1
ATOM 4423 C C . LYS A 1 575 ? -5.335 27.050 25.908 1.00 94.81 575 LYS A C 1
ATOM 4425 O O . LYS A 1 575 ? -6.451 27.390 25.542 1.00 94.81 575 LYS A O 1
ATOM 4430 N N . ALA A 1 576 ? -5.151 26.363 27.038 1.00 95.62 576 ALA A N 1
ATOM 4431 C CA . ALA A 1 576 ? -6.262 25.996 27.914 1.00 95.62 576 ALA A CA 1
ATOM 4432 C C . ALA A 1 576 ? -6.964 27.222 28.525 1.00 95.62 576 ALA A C 1
ATOM 4434 O O . ALA A 1 576 ? -8.175 27.185 28.722 1.00 95.62 576 ALA A O 1
ATOM 4435 N N . ALA A 1 577 ? -6.235 28.300 28.831 1.00 95.19 577 ALA A N 1
ATOM 4436 C CA . ALA A 1 577 ? -6.827 29.556 29.291 1.00 95.19 577 ALA A CA 1
ATOM 4437 C C . ALA A 1 577 ? -7.669 30.223 28.188 1.00 95.19 577 ALA A C 1
ATOM 4439 O O . ALA A 1 577 ? -8.841 30.500 28.424 1.00 95.19 577 ALA A O 1
ATOM 4440 N N . GLU A 1 578 ? -7.130 30.355 26.972 1.00 94.94 578 GLU A N 1
ATOM 4441 C CA . GLU A 1 578 ? -7.859 30.885 25.802 1.00 94.94 578 GLU A CA 1
ATOM 4442 C C . GLU A 1 578 ? -9.139 30.080 25.502 1.00 94.94 578 GLU A C 1
ATOM 4444 O O . GLU A 1 578 ? -10.203 30.625 25.196 1.00 94.94 578 GLU A O 1
ATOM 4449 N N . LEU A 1 579 ? -9.065 28.752 25.633 1.00 96.50 579 LEU A N 1
ATOM 4450 C CA . LEU A 1 579 ? -10.213 27.869 25.435 1.00 96.50 579 LEU A CA 1
ATOM 4451 C C . LEU A 1 579 ? -11.294 28.056 26.505 1.00 96.50 579 LEU A C 1
ATOM 4453 O O . LEU A 1 579 ? -12.472 27.982 26.161 1.00 96.50 579 LEU A O 1
ATOM 4457 N N . ARG A 1 580 ? -10.929 28.333 27.766 1.00 96.81 580 ARG A N 1
ATOM 4458 C CA . ARG A 1 580 ? -11.898 28.608 28.848 1.00 96.81 580 ARG A CA 1
ATOM 4459 C C . ARG A 1 580 ? -12.678 29.895 28.611 1.00 96.81 580 ARG A C 1
ATOM 4461 O O . ARG A 1 580 ? -13.857 29.944 28.934 1.00 96.81 580 ARG A O 1
ATOM 4468 N N . GLU A 1 581 ? -12.055 30.908 28.013 1.00 96.19 581 GLU A N 1
ATOM 4469 C CA . GLU A 1 581 ? -12.752 32.146 27.641 1.00 96.19 581 GLU A CA 1
ATOM 4470 C C . GLU A 1 581 ? -13.814 31.894 26.562 1.00 96.19 581 GLU A C 1
ATOM 4472 O O . GLU A 1 581 ? -14.901 32.468 26.598 1.00 96.19 581 GLU A O 1
ATOM 4477 N N . THR A 1 582 ? -13.523 31.000 25.611 1.00 96.00 582 THR A N 1
ATOM 4478 C CA . THR A 1 582 ? -14.444 30.673 24.510 1.00 96.00 582 THR A CA 1
ATOM 4479 C C . THR A 1 582 ? -15.511 29.646 24.910 1.00 96.00 582 THR A C 1
ATOM 4481 O O . THR A 1 582 ? -16.636 29.705 24.409 1.00 96.00 582 THR A O 1
ATOM 4484 N N . PHE A 1 583 ? -15.167 28.711 25.797 1.00 96.94 583 PHE A N 1
ATOM 4485 C CA . PHE A 1 583 ? -16.007 27.602 26.252 1.00 96.94 583 PHE A CA 1
ATOM 4486 C C . PHE A 1 583 ? -16.005 27.503 27.791 1.00 96.94 583 PHE A C 1
ATOM 4488 O O . PHE A 1 583 ? -15.390 26.588 28.344 1.00 96.94 583 PHE A O 1
ATOM 4495 N N . PRO A 1 584 ? -16.697 28.412 28.501 1.00 95.44 584 PRO A N 1
ATOM 4496 C CA . PRO A 1 584 ? -16.641 28.483 29.966 1.00 95.44 584 PRO A CA 1
ATOM 4497 C C . PRO A 1 584 ? -17.206 27.241 30.675 1.00 95.44 584 PRO A C 1
ATOM 4499 O O . PRO A 1 584 ? -16.728 26.876 31.742 1.00 95.44 584 PRO A O 1
ATOM 4502 N N . GLU A 1 585 ? -18.176 26.561 30.058 1.00 95.56 585 GLU A N 1
ATOM 4503 C CA . GLU A 1 585 ? -18.852 25.371 30.609 1.00 95.56 585 GLU A CA 1
ATOM 4504 C C . GLU A 1 585 ? -18.204 24.038 30.174 1.00 95.56 585 GLU A C 1
ATOM 4506 O O . GLU A 1 585 ? -18.724 22.956 30.465 1.00 95.56 585 GLU A O 1
ATOM 4511 N N . ALA A 1 586 ? -17.103 24.084 29.413 1.00 97.50 586 ALA A N 1
ATOM 4512 C CA . ALA A 1 586 ? -16.445 22.878 28.919 1.00 97.50 586 ALA A CA 1
ATOM 4513 C C . ALA A 1 586 ? -15.484 22.270 29.952 1.00 97.50 586 ALA A C 1
ATOM 4515 O O . ALA A 1 586 ? -14.744 22.977 30.635 1.00 97.50 586 ALA A O 1
ATOM 4516 N N . ASP A 1 587 ? -15.419 20.936 29.996 1.00 98.12 587 ASP A N 1
ATOM 4517 C CA . ASP A 1 587 ? -14.349 20.217 30.699 1.00 98.12 587 ASP A CA 1
ATOM 4518 C C . ASP A 1 587 ? -13.088 20.257 29.823 1.00 98.12 587 ASP A C 1
ATOM 4520 O O . ASP A 1 587 ? -13.003 19.584 28.791 1.00 98.12 587 ASP A O 1
ATOM 4524 N N . ILE A 1 588 ? -12.133 21.108 30.206 1.00 98.19 588 ILE A N 1
ATOM 4525 C CA . ILE A 1 588 ? -10.901 21.354 29.452 1.00 98.19 588 ILE A CA 1
ATOM 4526 C C . ILE A 1 588 ? -9.732 20.640 30.129 1.00 98.19 588 ILE A C 1
ATOM 4528 O O . ILE A 1 588 ? -9.313 21.014 31.228 1.00 98.19 588 ILE A O 1
ATOM 4532 N N . ARG A 1 589 ? -9.148 19.661 29.430 1.00 97.62 589 ARG A N 1
ATOM 4533 C CA . ARG A 1 589 ? -8.026 18.848 29.919 1.00 97.62 589 ARG A CA 1
ATOM 4534 C C . ARG A 1 589 ? -6.770 19.069 29.086 1.00 97.62 589 ARG A C 1
ATOM 4536 O O . ARG A 1 589 ? -6.796 19.026 27.856 1.00 97.62 589 ARG A O 1
ATOM 4543 N N . MET A 1 590 ? -5.648 19.273 29.768 1.00 95.12 590 MET A N 1
ATOM 4544 C CA . MET A 1 590 ? -4.337 19.279 29.127 1.00 95.12 590 MET A CA 1
ATOM 4545 C C . MET A 1 590 ? -3.790 17.861 29.022 1.00 95.12 590 MET A C 1
ATOM 4547 O O . MET A 1 590 ? -3.872 17.096 29.981 1.00 95.12 590 MET A O 1
ATOM 4551 N N . MET A 1 591 ? -3.220 17.523 27.871 1.00 92.62 591 MET A N 1
ATOM 4552 C CA . MET A 1 591 ? -2.653 16.206 27.598 1.00 92.62 591 MET A CA 1
ATOM 4553 C C . MET A 1 591 ? -1.383 16.342 26.765 1.00 92.62 591 MET A C 1
ATOM 4555 O O . MET A 1 591 ? -1.226 17.296 26.005 1.00 92.62 591 MET A O 1
ATOM 4559 N N . GLU A 1 592 ? -0.480 15.372 26.886 1.00 90.19 592 GLU A N 1
ATOM 4560 C CA . GLU A 1 592 ? 0.689 15.297 26.013 1.00 90.19 592 GLU A CA 1
ATOM 4561 C C . GLU A 1 592 ? 0.263 15.208 24.543 1.00 90.19 592 GLU A C 1
ATOM 4563 O O . GLU A 1 592 ? -0.736 14.567 24.205 1.00 90.19 592 GLU A O 1
ATOM 4568 N N . ASN A 1 593 ? 1.047 15.817 23.651 1.00 89.56 593 ASN A N 1
ATOM 4569 C CA . ASN A 1 593 ? 0.832 15.715 22.211 1.00 89.56 593 ASN A CA 1
ATOM 4570 C C . ASN A 1 593 ? 1.255 14.326 21.704 1.00 89.56 593 ASN A C 1
ATOM 4572 O O . ASN A 1 593 ? 2.312 14.161 21.093 1.00 89.56 593 ASN A O 1
ATOM 4576 N N . ARG A 1 594 ? 0.442 13.313 22.014 1.00 89.94 594 ARG A N 1
ATOM 4577 C CA . ARG A 1 594 ? 0.703 11.906 21.719 1.00 89.94 594 ARG A CA 1
ATOM 4578 C C . ARG A 1 594 ? -0.578 11.222 21.269 1.00 89.94 594 ARG A C 1
ATOM 4580 O O . ARG A 1 594 ? -1.616 11.363 21.904 1.00 89.94 594 ARG A O 1
ATOM 4587 N N . GLY A 1 595 ? -0.511 10.484 20.160 1.00 89.50 595 GLY A N 1
ATOM 4588 C CA . GLY A 1 595 ? -1.688 9.827 19.588 1.00 89.50 595 GLY A CA 1
ATOM 4589 C C . GLY A 1 595 ? -2.664 10.786 18.899 1.00 89.50 595 GLY A C 1
ATOM 4590 O O . GLY A 1 595 ? -3.820 10.417 18.678 1.00 89.50 595 GLY A O 1
ATOM 4591 N N . ARG A 1 596 ? -2.190 11.985 18.531 1.00 90.25 596 ARG A N 1
ATOM 4592 C CA . ARG A 1 596 ? -2.932 13.041 17.816 1.00 90.25 596 ARG A CA 1
ATOM 4593 C C . ARG A 1 596 ? -4.251 13.375 18.497 1.00 90.25 596 ARG A C 1
ATOM 4595 O O . ARG A 1 596 ? -4.289 13.548 19.702 1.00 90.25 596 ARG A O 1
ATOM 4602 N N . ASP A 1 597 ? -5.332 13.453 17.735 1.00 93.25 597 ASP A N 1
ATOM 4603 C CA . ASP A 1 597 ? -6.679 13.651 18.250 1.00 93.25 597 ASP A CA 1
ATOM 4604 C C . ASP A 1 597 ? -7.294 12.360 18.820 1.00 93.25 597 ASP A C 1
ATOM 4606 O O . ASP A 1 597 ? -8.235 12.423 19.610 1.00 93.25 597 ASP A O 1
ATOM 4610 N N . VAL A 1 598 ? -6.782 11.187 18.435 1.00 95.69 598 VAL A N 1
ATOM 4611 C CA . VAL A 1 598 ? -7.369 9.887 18.784 1.00 95.69 598 VAL A CA 1
ATOM 4612 C C . VAL A 1 598 ? -7.217 9.600 20.270 1.00 95.69 598 VAL A C 1
ATOM 4614 O O . VAL A 1 598 ? -8.211 9.290 20.930 1.00 95.69 598 VAL A O 1
ATOM 4617 N N . TYR A 1 599 ? -5.996 9.718 20.805 1.00 95.81 599 TYR A N 1
ATOM 4618 C CA . TYR A 1 599 ? -5.760 9.435 22.219 1.00 95.81 599 TYR A CA 1
ATOM 4619 C C . TYR A 1 599 ? -6.533 10.387 23.144 1.00 95.81 599 TYR A C 1
ATOM 4621 O O . TYR A 1 599 ? -7.289 9.893 23.987 1.00 95.81 599 TYR A O 1
ATOM 4629 N N . PRO A 1 600 ? -6.445 11.721 22.967 1.00 95.25 600 PRO A N 1
ATOM 4630 C CA . PRO A 1 600 ? -7.160 12.655 23.819 1.00 95.25 600 PRO A CA 1
ATOM 4631 C C . PRO A 1 600 ? -8.672 12.447 23.807 1.00 95.25 600 PRO A C 1
ATOM 4633 O O . PRO A 1 600 ? -9.282 12.460 24.871 1.00 95.25 600 PRO A O 1
ATOM 4636 N N . LYS A 1 601 ? -9.280 12.197 22.636 1.00 95.69 601 LYS A N 1
ATOM 4637 C CA . LYS A 1 601 ? -10.733 11.989 22.543 1.00 95.69 601 LYS A CA 1
ATOM 4638 C C . LYS A 1 601 ? -11.181 10.677 23.174 1.00 95.69 601 LYS A C 1
ATOM 4640 O O . LYS A 1 601 ? -12.147 10.695 23.924 1.00 95.69 601 LYS A O 1
ATOM 4645 N N . LEU A 1 602 ? -10.539 9.550 22.856 1.00 96.19 602 LEU A N 1
ATOM 4646 C CA . LEU A 1 602 ? -11.017 8.226 23.286 1.00 96.19 602 LEU A CA 1
ATOM 4647 C C . LEU A 1 602 ? -10.580 7.863 24.705 1.00 96.19 602 LEU A C 1
ATOM 4649 O O . LEU A 1 602 ? -11.374 7.323 25.468 1.00 96.19 602 LEU A O 1
ATOM 4653 N N . TYR A 1 603 ? -9.329 8.150 25.058 1.00 95.94 603 TYR A N 1
ATOM 4654 C CA . TYR A 1 603 ? -8.726 7.663 26.301 1.00 95.94 603 TYR A CA 1
ATOM 4655 C C . TYR A 1 603 ? -8.555 8.770 27.337 1.00 95.94 603 TYR A C 1
ATOM 4657 O O . TYR A 1 603 ? -8.770 8.535 28.523 1.00 95.94 603 TYR A O 1
ATOM 4665 N N . GLY A 1 604 ? -8.262 9.995 26.897 1.00 95.56 604 GLY A N 1
ATOM 4666 C CA . GLY A 1 604 ? -8.152 11.158 27.780 1.00 95.56 604 GLY A CA 1
ATOM 4667 C C . GLY A 1 604 ? -9.464 11.583 28.454 1.00 95.56 604 GLY A C 1
ATOM 4668 O O . GLY A 1 604 ? -9.438 12.258 29.484 1.00 95.56 604 GLY A O 1
ATOM 4669 N N . PHE A 1 605 ? -10.598 11.162 27.891 1.00 97.12 605 PHE A N 1
ATOM 4670 C CA . PHE A 1 605 ? -11.948 11.378 28.419 1.00 97.12 605 PHE A CA 1
ATOM 4671 C C . PHE A 1 605 ? -12.735 10.063 28.586 1.00 97.12 605 PHE A C 1
ATOM 4673 O O . PHE A 1 605 ? -13.965 10.060 28.558 1.00 97.12 605 PHE A O 1
ATOM 4680 N N . ALA A 1 606 ? -12.053 8.922 28.737 1.00 95.12 606 ALA A N 1
ATOM 4681 C CA . ALA A 1 606 ? -12.712 7.615 28.851 1.00 95.12 606 ALA A CA 1
ATOM 4682 C C . ALA A 1 606 ? -13.730 7.543 30.012 1.00 95.12 606 ALA A C 1
ATOM 4684 O O . ALA A 1 606 ? -14.731 6.838 29.917 1.00 95.12 606 ALA A O 1
ATOM 4685 N N . ASP A 1 607 ? -13.499 8.303 31.084 1.00 96.19 607 ASP A N 1
ATOM 4686 C CA . ASP A 1 607 ? -14.310 8.379 32.305 1.00 96.19 607 ASP A CA 1
ATOM 4687 C C . ASP A 1 607 ? -15.683 9.053 32.128 1.00 96.19 607 ASP A C 1
ATOM 4689 O O . ASP A 1 607 ? -16.545 8.930 33.001 1.00 96.19 607 ASP A O 1
ATOM 4693 N N . VAL A 1 608 ? -15.906 9.769 31.020 1.00 97.69 608 VAL A N 1
ATOM 4694 C CA . VAL A 1 608 ? -17.153 10.521 30.790 1.00 97.69 608 VAL A CA 1
ATOM 4695 C C . VAL A 1 608 ? -18.029 9.953 29.674 1.00 97.69 608 VAL A C 1
ATOM 4697 O O . VAL A 1 608 ? -19.190 10.344 29.586 1.00 97.69 608 VAL A O 1
ATOM 4700 N N . TYR A 1 609 ? -17.548 9.001 28.864 1.00 97.56 609 TYR A N 1
ATOM 4701 C CA . TYR A 1 609 ? -18.332 8.437 27.749 1.00 97.56 609 TYR A CA 1
ATOM 4702 C C . TYR A 1 609 ? -19.663 7.829 28.191 1.00 97.56 609 TYR A C 1
ATOM 4704 O O . TYR A 1 609 ? -20.675 8.037 27.528 1.00 97.56 609 TYR A O 1
ATOM 4712 N N . ASP A 1 610 ? -19.692 7.143 29.336 1.00 96.62 610 ASP A N 1
ATOM 4713 C CA . ASP A 1 610 ? -20.899 6.469 29.835 1.00 96.62 610 ASP A CA 1
ATOM 4714 C C . ASP A 1 610 ? -22.014 7.452 30.250 1.00 96.62 610 ASP A C 1
ATOM 4716 O O . ASP A 1 610 ? -23.142 7.038 30.522 1.00 96.62 610 ASP A O 1
ATOM 4720 N N . ARG A 1 611 ? -21.740 8.765 30.257 1.00 97.62 611 ARG A N 1
ATOM 4721 C CA . ARG A 1 611 ? -22.737 9.828 30.473 1.00 97.62 611 ARG A CA 1
ATOM 4722 C C . ARG A 1 611 ? -23.538 10.162 29.212 1.00 97.62 611 ARG A C 1
ATOM 4724 O O . ARG A 1 611 ? -24.539 10.867 29.315 1.00 97.62 611 ARG A O 1
ATOM 4731 N N . HIS A 1 612 ? -23.131 9.657 28.046 1.00 98.12 612 HIS A N 1
ATOM 4732 C CA . HIS A 1 612 ? -23.685 10.035 26.747 1.00 98.12 612 HIS A CA 1
ATOM 4733 C C . HIS A 1 612 ? -24.045 8.805 25.919 1.00 98.12 612 HIS A C 1
ATOM 4735 O O . HIS A 1 612 ? -23.222 7.911 25.736 1.00 98.12 612 HIS A O 1
ATOM 4741 N N . ASP A 1 613 ? -25.244 8.785 25.340 1.00 97.44 613 ASP A N 1
ATOM 4742 C CA . ASP A 1 613 ? -25.629 7.732 24.387 1.00 97.44 613 ASP A CA 1
ATOM 4743 C C . ASP A 1 613 ? -25.098 8.029 22.976 1.00 97.44 613 ASP A C 1
ATOM 4745 O O . ASP A 1 613 ? -24.753 7.120 22.213 1.00 97.44 613 ASP A O 1
ATOM 4749 N N . LEU A 1 614 ? -25.016 9.322 22.643 1.00 98.19 614 LEU A N 1
ATOM 4750 C CA . LEU A 1 614 ? -24.514 9.852 21.381 1.00 98.19 614 LEU A CA 1
ATOM 4751 C C . LEU A 1 614 ? -23.398 10.861 21.634 1.00 98.19 614 LEU A C 1
ATOM 4753 O O . LEU A 1 614 ? -23.528 11.766 22.463 1.00 98.19 614 LEU A O 1
ATOM 4757 N N . VAL A 1 615 ? -22.329 10.721 20.858 1.00 98.56 615 VAL A N 1
ATOM 4758 C CA . VAL A 1 615 ? -21.146 11.571 20.927 1.00 98.56 615 VAL A CA 1
ATOM 4759 C C . VAL A 1 615 ? -20.808 12.165 19.565 1.00 98.56 615 VAL A C 1
ATOM 4761 O O . VAL A 1 615 ? -21.074 11.566 18.522 1.00 98.56 615 VAL A O 1
ATOM 4764 N N . LEU A 1 616 ? -20.202 13.346 19.574 1.00 98.62 616 LEU A N 1
ATOM 4765 C CA . LEU A 1 616 ? -19.650 14.025 18.409 1.00 98.62 616 LEU A CA 1
ATOM 4766 C C . LEU A 1 616 ? -18.149 14.209 18.616 1.00 98.62 616 LEU A C 1
ATOM 4768 O O . LEU A 1 616 ? -17.725 14.923 19.521 1.00 98.62 616 LEU A O 1
ATOM 4772 N N . HIS A 1 617 ? -17.342 13.571 17.775 1.00 98.44 617 HIS A N 1
ATOM 4773 C CA . HIS A 1 617 ? -15.889 13.705 17.784 1.00 98.44 617 HIS A CA 1
ATOM 4774 C C . HIS A 1 617 ? -15.454 14.743 16.757 1.00 98.44 617 HIS A C 1
ATOM 4776 O O . HIS A 1 617 ? -15.789 14.626 15.578 1.00 98.44 617 HIS A O 1
ATOM 4782 N N . LEU A 1 618 ? -14.658 15.718 17.191 1.00 96.88 618 LEU A N 1
ATOM 4783 C CA . LEU A 1 618 ? -14.149 16.818 16.370 1.00 96.88 618 LEU A CA 1
ATOM 4784 C C . LEU A 1 618 ? -12.673 17.089 16.680 1.00 96.88 618 LEU A C 1
ATOM 4786 O O . LEU A 1 618 ? -12.195 16.793 17.775 1.00 96.88 618 LEU A O 1
ATOM 4790 N N . HIS A 1 619 ? -11.929 17.667 15.738 1.00 94.50 619 HIS A N 1
ATOM 4791 C CA . HIS A 1 619 ? -10.606 18.220 16.036 1.00 94.50 619 HIS A CA 1
ATOM 4792 C C . HIS A 1 619 ? -10.247 19.407 15.145 1.00 94.50 619 HIS A C 1
ATOM 4794 O O . HIS A 1 619 ? -10.720 19.525 14.016 1.00 94.50 619 HIS A O 1
ATOM 4800 N N . GLY A 1 620 ? -9.408 20.296 15.674 1.00 86.56 620 GLY A N 1
ATOM 4801 C CA . GLY A 1 620 ? -8.874 21.449 14.961 1.00 86.56 620 GLY A CA 1
ATOM 4802 C C . GLY A 1 620 ? -7.520 21.129 14.341 1.00 86.56 620 GLY A C 1
ATOM 4803 O O . GLY A 1 620 ? -6.496 21.201 15.020 1.00 86.56 620 GLY A O 1
ATOM 4804 N N . LYS A 1 621 ? -7.499 20.814 13.044 1.00 74.31 621 LYS A N 1
ATOM 4805 C CA . LYS A 1 621 ? -6.266 20.600 12.276 1.00 74.31 621 LYS A CA 1
ATOM 4806 C C . LYS A 1 621 ? -6.057 21.735 11.279 1.00 74.31 621 LYS A C 1
ATOM 4808 O O . LYS A 1 621 ? -6.893 21.961 10.413 1.00 74.31 621 LYS A O 1
ATOM 4813 N N . LYS A 1 622 ? -4.910 22.416 11.367 1.00 68.12 622 LYS A N 1
ATOM 4814 C CA . LYS A 1 622 ? -4.470 23.385 10.355 1.00 68.12 622 LYS A CA 1
ATOM 4815 C C . LYS A 1 622 ? -3.626 22.708 9.286 1.00 68.12 622 LYS A C 1
ATOM 4817 O O . LYS A 1 622 ? -2.614 22.074 9.584 1.00 68.12 622 LYS A O 1
ATOM 4822 N N . SER A 1 623 ? -3.986 22.916 8.031 1.00 56.53 623 SER A N 1
ATOM 4823 C CA . SER A 1 623 ? -3.239 22.447 6.865 1.00 56.53 623 SER A CA 1
ATOM 4824 C C . SER A 1 623 ? -2.037 23.354 6.562 1.00 56.53 623 SER A C 1
ATOM 4826 O O . SER A 1 623 ? -1.965 23.944 5.494 1.00 56.53 623 SER A O 1
ATOM 4828 N N . ARG A 1 624 ? -1.067 23.498 7.479 1.00 43.78 624 ARG A N 1
ATOM 4829 C CA . ARG A 1 624 ? 0.056 24.462 7.337 1.00 43.78 624 ARG A CA 1
ATOM 4830 C C . ARG A 1 624 ? 0.961 24.269 6.097 1.00 43.78 624 ARG A C 1
ATOM 4832 O O . ARG A 1 624 ? 1.788 25.134 5.836 1.00 43.78 624 ARG A O 1
ATOM 4839 N N . HIS A 1 625 ? 0.817 23.179 5.335 1.00 36.06 625 HIS A N 1
ATOM 4840 C CA . HIS A 1 625 ? 1.731 22.814 4.240 1.00 36.06 625 HIS A CA 1
ATOM 4841 C C . HIS A 1 625 ? 1.063 22.372 2.925 1.00 36.06 625 HIS A C 1
ATOM 4843 O O . HIS A 1 625 ? 1.749 21.836 2.058 1.00 36.06 625 HIS A O 1
ATOM 4849 N N . SER A 1 626 ? -0.249 22.558 2.732 1.00 40.84 626 SER A N 1
ATOM 4850 C CA . SER A 1 626 ? -0.881 22.184 1.458 1.00 40.84 626 SER A CA 1
ATOM 4851 C C . SER A 1 626 ? -2.099 23.038 1.128 1.00 40.84 626 SER A C 1
ATOM 4853 O O . SER A 1 626 ? -3.156 22.845 1.720 1.00 40.84 626 SER A O 1
ATOM 4855 N N . ALA A 1 627 ? -1.974 23.870 0.088 1.00 44.75 627 ALA A N 1
ATOM 4856 C CA . ALA A 1 627 ? -3.093 24.589 -0.535 1.00 44.75 627 ALA A CA 1
ATOM 4857 C C . ALA A 1 627 ? -4.202 23.645 -1.064 1.00 44.75 627 ALA A C 1
ATOM 4859 O O . ALA A 1 627 ? -5.296 24.070 -1.408 1.00 44.75 627 ALA A O 1
ATOM 4860 N N . GLN A 1 628 ? -3.936 22.334 -1.150 1.00 42.31 628 GLN A N 1
ATOM 4861 C CA . GLN A 1 628 ? -4.902 21.320 -1.591 1.00 42.31 628 GLN A CA 1
ATOM 4862 C C . GLN A 1 628 ? -5.801 20.810 -0.449 1.00 42.31 628 GLN A C 1
ATOM 4864 O O . GLN A 1 628 ? -6.784 20.113 -0.707 1.00 42.31 628 GLN A O 1
ATOM 4869 N N . LEU A 1 629 ? -5.443 21.097 0.806 1.00 53.50 629 LEU A N 1
ATOM 4870 C CA . LEU A 1 629 ? -6.229 20.771 2.002 1.00 53.50 629 LEU A CA 1
ATOM 4871 C C . LEU A 1 629 ? -6.968 22.003 2.560 1.00 53.50 629 LEU A C 1
ATOM 4873 O O . LEU A 1 629 ? -7.555 21.912 3.641 1.00 53.50 629 LEU A O 1
ATOM 4877 N N . ASP A 1 630 ? -6.942 23.125 1.835 1.00 54.75 630 ASP A N 1
ATOM 4878 C CA . ASP A 1 630 ? -7.780 24.296 2.098 1.00 54.75 630 ASP A CA 1
ATOM 4879 C C . ASP A 1 630 ? -9.258 23.918 1.897 1.00 54.75 630 ASP A C 1
ATOM 4881 O O . ASP A 1 630 ? -9.607 23.250 0.919 1.00 54.75 630 ASP A O 1
ATOM 4885 N N . GLY A 1 631 ? -10.129 24.301 2.835 1.00 68.75 631 GLY A N 1
ATOM 4886 C CA . GLY A 1 631 ? -11.562 23.984 2.792 1.00 68.75 631 GLY A CA 1
ATOM 4887 C C . GLY A 1 631 ? -11.966 22.642 3.422 1.00 68.75 631 GLY A C 1
ATOM 4888 O O . GLY A 1 631 ? -13.154 22.326 3.470 1.00 68.75 631 GLY A O 1
ATOM 4889 N N . TRP A 1 632 ? -11.016 21.816 3.889 1.00 76.62 632 TRP A N 1
ATOM 4890 C CA . TRP A 1 632 ? -11.344 20.487 4.430 1.00 76.62 632 TRP A CA 1
ATOM 4891 C C . TRP A 1 632 ? -12.132 20.558 5.746 1.00 76.62 632 TRP A C 1
ATOM 4893 O O . TRP A 1 632 ? -13.075 19.788 5.935 1.00 76.62 632 TRP A O 1
ATOM 4903 N N . LEU A 1 633 ? -11.769 21.476 6.647 1.00 83.38 633 LEU A N 1
ATOM 4904 C CA . LEU A 1 633 ? -12.480 21.657 7.915 1.00 83.38 633 LEU A CA 1
ATOM 4905 C C . LEU A 1 633 ? -13.911 22.157 7.668 1.00 83.38 633 LEU A C 1
ATOM 4907 O O . LEU A 1 633 ? -14.858 21.654 8.271 1.00 83.38 633 LEU A O 1
ATOM 4911 N N . GLU A 1 634 ? -14.068 23.087 6.730 1.00 84.88 634 GLU A N 1
ATOM 4912 C CA . GLU A 1 634 ? -15.349 23.621 6.282 1.00 84.88 634 GLU A CA 1
ATOM 4913 C C . GLU A 1 634 ? -16.232 22.514 5.695 1.00 84.88 634 GLU A C 1
ATOM 4915 O O . GLU A 1 634 ? -17.385 22.379 6.091 1.00 84.88 634 GLU A O 1
ATOM 4920 N N . ASP A 1 635 ? -15.676 21.648 4.844 1.00 85.19 635 ASP A N 1
ATOM 4921 C CA . ASP A 1 635 ? -16.389 20.498 4.275 1.00 85.19 635 ASP A CA 1
ATOM 4922 C C . ASP A 1 635 ? -16.912 19.518 5.338 1.00 85.19 635 ASP A C 1
ATOM 4924 O O . ASP A 1 635 ? -17.979 18.912 5.176 1.00 85.19 635 ASP A O 1
ATOM 4928 N N . ILE A 1 636 ? -16.158 19.334 6.423 1.00 88.06 636 ILE A N 1
ATOM 4929 C CA . ILE A 1 636 ? -16.572 18.487 7.543 1.00 88.06 636 ILE A CA 1
ATOM 4930 C C . ILE A 1 636 ? -17.674 19.169 8.344 1.00 88.06 636 ILE A C 1
ATOM 4932 O O . ILE A 1 636 ? -18.664 18.512 8.680 1.00 88.06 636 ILE A O 1
ATOM 4936 N N . PHE A 1 637 ? -17.554 20.472 8.609 1.00 90.44 637 PHE A N 1
ATOM 4937 C CA . PHE A 1 637 ? -18.637 21.225 9.232 1.00 90.44 637 PHE A CA 1
ATOM 4938 C C . PHE A 1 637 ? -19.910 21.168 8.393 1.00 90.44 637 PHE A C 1
ATOM 4940 O O . PHE A 1 637 ? -20.968 20.868 8.930 1.00 90.44 637 PHE A O 1
ATOM 4947 N N . ASP A 1 638 ? -19.812 21.320 7.079 1.00 90.94 638 ASP A N 1
ATOM 4948 C CA . ASP A 1 638 ? -20.955 21.255 6.166 1.00 90.94 638 ASP A CA 1
ATOM 4949 C C . ASP A 1 638 ? -21.526 19.836 5.998 1.00 90.94 638 ASP A C 1
ATOM 4951 O O . ASP A 1 638 ? -22.528 19.639 5.311 1.00 90.94 638 ASP A O 1
ATOM 4955 N N . SER A 1 639 ? -20.919 18.832 6.632 1.00 93.62 639 SER A N 1
ATOM 4956 C CA . SER A 1 639 ? -21.434 17.461 6.678 1.00 93.62 639 SER A CA 1
ATOM 4957 C C . SER A 1 639 ? -21.980 17.090 8.060 1.00 93.62 639 SER A C 1
ATOM 4959 O O . SER A 1 639 ? -23.038 16.473 8.150 1.00 93.62 639 SER A O 1
ATOM 4961 N N . LEU A 1 640 ? -21.282 17.460 9.140 1.00 96.50 640 LEU A N 1
ATOM 4962 C CA . LEU A 1 640 ? -21.618 17.056 10.513 1.00 96.50 640 LEU A CA 1
ATOM 4963 C C . LEU A 1 640 ? -22.381 18.124 11.310 1.00 96.50 640 LEU A C 1
ATOM 4965 O O . LEU A 1 640 ? -23.146 17.771 12.206 1.00 96.50 640 LEU A O 1
ATOM 4969 N N . LEU A 1 641 ? -22.164 19.407 11.003 1.00 96.12 641 LEU A N 1
ATOM 4970 C CA . LEU A 1 641 ? -22.773 20.582 11.640 1.00 96.12 641 LEU A CA 1
ATOM 4971 C C . LEU A 1 641 ? -23.209 21.643 10.593 1.00 96.12 641 LEU A C 1
ATOM 4973 O O . LEU A 1 641 ? -22.793 22.804 10.693 1.00 96.12 641 LEU A O 1
ATOM 4977 N N . PRO A 1 642 ? -23.987 21.283 9.548 1.00 93.19 642 PRO A N 1
ATOM 4978 C CA . PRO A 1 642 ? -24.288 22.217 8.460 1.00 93.19 642 PRO A CA 1
ATOM 4979 C C . PRO A 1 642 ? -25.304 23.293 8.858 1.00 93.19 642 PRO A C 1
ATOM 4981 O O . PRO A 1 642 ? -25.084 24.475 8.613 1.00 93.19 642 PRO A O 1
ATOM 4984 N N . SER A 1 643 ? -26.408 22.889 9.490 1.00 95.88 643 SER A N 1
ATOM 4985 C CA . SER A 1 643 ? -27.478 23.768 9.961 1.00 95.88 643 SER A CA 1
ATOM 4986 C C . SER A 1 643 ? -28.270 23.100 11.086 1.00 95.88 643 SER A C 1
ATOM 4988 O O . SER A 1 643 ? -28.271 21.872 11.203 1.00 95.88 643 SER A O 1
ATOM 4990 N N . ARG A 1 644 ? -29.003 23.887 11.887 1.00 96.88 644 ARG A N 1
ATOM 4991 C CA . ARG A 1 644 ? -29.880 23.372 12.959 1.00 96.88 644 ARG A CA 1
ATOM 4992 C C . ARG A 1 644 ? -30.822 22.265 12.472 1.00 96.88 644 ARG A C 1
ATOM 4994 O O . ARG A 1 644 ? -30.943 21.219 13.108 1.00 96.88 644 ARG A O 1
ATOM 5001 N N . ASP A 1 645 ? -31.472 22.477 11.331 1.00 97.25 645 ASP A N 1
ATOM 5002 C CA . ASP A 1 645 ? -32.478 21.555 10.795 1.00 97.25 645 ASP A CA 1
ATOM 5003 C C . ASP A 1 645 ? -31.866 20.236 10.299 1.00 97.25 645 ASP A C 1
ATOM 5005 O O . ASP A 1 645 ? -32.479 19.172 10.398 1.00 97.25 645 ASP A O 1
ATOM 5009 N N . GLU A 1 646 ? -30.658 20.277 9.754 1.00 96.75 646 GLU A N 1
ATOM 5010 C CA . GLU A 1 646 ? -29.955 19.085 9.277 1.00 96.75 646 GLU A CA 1
ATOM 5011 C C . GLU A 1 646 ? -29.255 18.333 10.414 1.00 96.75 646 GLU A C 1
ATOM 5013 O O . GLU A 1 646 ? -29.233 17.102 10.403 1.00 96.75 646 GLU A O 1
ATOM 5018 N N . ILE A 1 647 ? -28.783 19.031 11.452 1.00 97.62 647 ILE A N 1
ATOM 5019 C CA . ILE A 1 647 ? -28.343 18.397 12.705 1.00 97.62 647 ILE A CA 1
ATOM 5020 C C . ILE A 1 647 ? -29.522 17.637 13.326 1.00 97.62 647 ILE A C 1
ATOM 5022 O O . ILE A 1 647 ? -29.402 16.453 13.642 1.00 97.62 647 ILE A O 1
ATOM 5026 N N . ASN A 1 648 ? -30.705 18.257 13.399 1.00 97.38 648 ASN A N 1
ATOM 5027 C CA . ASN A 1 648 ? -31.931 17.579 13.829 1.00 97.38 648 ASN A CA 1
ATOM 5028 C C . ASN A 1 648 ? -32.260 16.358 12.953 1.00 97.38 648 ASN A C 1
ATOM 5030 O O . ASN A 1 648 ? -32.776 15.356 13.457 1.00 97.38 648 ASN A O 1
ATOM 5034 N N . ARG A 1 649 ? -31.945 16.380 11.650 1.00 97.31 649 ARG A N 1
ATOM 5035 C CA . ARG A 1 649 ? -32.051 15.173 10.821 1.00 97.31 649 ARG A CA 1
ATOM 5036 C C . ARG A 1 649 ? -31.085 14.090 11.291 1.00 97.31 649 ARG A C 1
ATOM 5038 O O . ARG A 1 649 ? -31.557 12.974 11.502 1.00 97.31 649 ARG A O 1
ATOM 5045 N N . ILE A 1 650 ? -29.797 14.389 11.460 1.00 97.69 650 ILE A N 1
ATOM 5046 C CA . ILE A 1 650 ? -28.795 13.414 11.927 1.00 97.69 650 ILE A CA 1
ATOM 5047 C C . ILE A 1 650 ? -29.259 12.763 13.237 1.00 97.69 650 ILE A C 1
ATOM 5049 O O . ILE A 1 650 ? -29.338 11.538 13.320 1.00 97.69 650 ILE A O 1
ATOM 5053 N N . LEU A 1 651 ? -29.673 13.567 14.220 1.00 97.81 651 LEU A N 1
ATOM 5054 C CA . LEU A 1 651 ? -30.177 13.062 15.500 1.00 97.81 651 LEU A CA 1
ATOM 5055 C C . LEU A 1 651 ? -31.419 12.173 15.318 1.00 97.81 651 LEU A C 1
ATOM 5057 O O . LEU A 1 651 ? -31.516 11.103 15.917 1.00 97.81 651 LEU A O 1
ATOM 5061 N N . SER A 1 652 ? -32.348 12.550 14.430 1.00 97.06 652 SER A N 1
ATOM 5062 C CA . SER A 1 652 ? -33.534 11.728 14.148 1.00 97.06 652 SER A CA 1
ATOM 5063 C C . SER A 1 652 ? -33.198 10.381 13.496 1.00 97.06 652 SER A C 1
ATOM 5065 O O . SER A 1 652 ? -33.931 9.408 13.688 1.00 97.06 652 SER A O 1
ATOM 5067 N N . LEU A 1 653 ? -32.105 10.297 12.727 1.00 97.50 653 LEU A N 1
ATOM 5068 C CA . LEU A 1 653 ? -31.644 9.037 12.143 1.00 97.50 653 LEU A CA 1
ATOM 5069 C C . LEU A 1 653 ? -31.174 8.088 13.247 1.00 97.50 653 LEU A C 1
ATOM 5071 O O . LEU A 1 653 ? -31.636 6.953 13.281 1.00 97.50 653 LEU A O 1
ATOM 5075 N N . PHE A 1 654 ? -30.382 8.565 14.212 1.00 97.31 654 PHE A N 1
ATOM 5076 C CA . PHE A 1 654 ? -30.005 7.759 15.380 1.00 97.31 654 PHE A CA 1
ATOM 5077 C C . PHE A 1 654 ? -31.213 7.315 16.221 1.00 97.31 654 PHE A C 1
ATOM 5079 O O . PHE A 1 654 ? -31.175 6.260 16.837 1.00 97.31 654 PHE A O 1
ATOM 5086 N N . GLN A 1 655 ? -32.322 8.050 16.250 1.00 94.44 655 GLN A N 1
ATOM 5087 C CA . GLN A 1 655 ? -33.511 7.574 16.974 1.00 94.44 655 GLN A CA 1
ATOM 5088 C C . GLN A 1 655 ? -34.286 6.478 16.240 1.00 94.44 655 GLN A C 1
ATOM 5090 O O . GLN A 1 655 ? -34.866 5.596 16.863 1.00 94.44 655 GLN A O 1
ATOM 5095 N N . THR A 1 656 ? -34.346 6.557 14.911 1.00 95.12 656 THR A N 1
ATOM 5096 C CA . THR A 1 656 ? -35.288 5.760 14.100 1.00 95.12 656 THR A CA 1
ATOM 5097 C C . THR A 1 656 ? -34.625 4.635 13.308 1.00 95.12 656 THR A C 1
ATOM 5099 O O . THR A 1 656 ? -35.317 3.775 12.761 1.00 95.12 656 THR A O 1
ATOM 5102 N N . VAL A 1 657 ? -33.292 4.623 13.266 1.00 96.06 657 VAL A N 1
ATOM 5103 C CA . VAL A 1 657 ? -32.455 3.591 12.653 1.00 96.06 657 VAL A CA 1
ATOM 5104 C C . VAL A 1 657 ? -31.600 2.969 13.770 1.00 96.06 657 VAL A C 1
ATOM 5106 O O . VAL A 1 657 ? -30.527 3.489 14.087 1.00 96.06 657 VAL A O 1
ATOM 5109 N N . PRO A 1 658 ? -32.086 1.903 14.441 1.00 93.19 658 PRO A N 1
ATOM 5110 C CA . PRO A 1 658 ? -31.428 1.353 15.629 1.00 93.19 658 PRO A CA 1
ATOM 5111 C C . PRO A 1 658 ? -29.997 0.875 15.366 1.00 93.19 658 PRO A C 1
ATOM 5113 O O . PRO A 1 658 ? -29.116 1.110 16.187 1.00 93.19 658 PRO A O 1
ATOM 5116 N N . ASP A 1 659 ? -29.751 0.294 14.191 1.00 95.31 659 ASP A N 1
ATOM 5117 C CA . ASP A 1 659 ? -28.448 -0.210 13.756 1.00 95.31 659 ASP A CA 1
ATOM 5118 C C . ASP A 1 659 ? -27.534 0.874 13.157 1.00 95.31 659 ASP A C 1
ATOM 5120 O O . ASP A 1 659 ? -26.422 0.570 12.744 1.00 95.31 659 ASP A O 1
ATOM 5124 N N . LEU A 1 660 ? -27.922 2.155 13.142 1.00 97.94 660 LEU A N 1
ATOM 5125 C CA . LEU A 1 660 ? -27.002 3.243 12.791 1.00 97.94 660 LEU A CA 1
ATOM 5126 C C . LEU A 1 660 ? -26.048 3.517 13.960 1.00 97.94 660 LEU A C 1
ATOM 5128 O O . LEU A 1 660 ? -26.489 3.974 15.014 1.00 97.94 660 LEU A O 1
ATOM 5132 N N . GLY A 1 661 ? -24.752 3.264 13.776 1.00 97.88 661 GLY A N 1
ATOM 5133 C CA . GLY A 1 661 ? -23.729 3.449 14.813 1.00 97.88 661 GLY A CA 1
ATOM 5134 C C . GLY A 1 661 ? -22.857 4.677 14.613 1.00 97.88 661 GLY A C 1
ATOM 5135 O O . GLY A 1 661 ? -22.511 5.324 15.595 1.00 97.88 661 GLY A O 1
ATOM 5136 N N . ILE A 1 662 ? -22.514 5.017 13.367 1.00 98.50 662 ILE A N 1
ATOM 5137 C CA . ILE A 1 662 ? -21.637 6.150 13.037 1.00 98.50 662 ILE A CA 1
ATOM 5138 C C . ILE A 1 662 ? -22.226 6.945 11.870 1.00 98.50 662 ILE A C 1
ATOM 5140 O O . ILE A 1 662 ? -22.639 6.364 10.870 1.00 98.50 662 ILE A O 1
ATOM 5144 N N . VAL A 1 663 ? -22.196 8.273 11.964 1.00 98.44 663 VAL A N 1
ATOM 5145 C CA . VAL A 1 663 ? -22.397 9.192 10.837 1.00 98.44 663 VAL A CA 1
ATOM 5146 C C . VAL A 1 663 ? -21.095 9.954 10.609 1.00 98.44 663 VAL A C 1
ATOM 5148 O O . VAL A 1 663 ? -20.601 10.633 11.510 1.00 98.44 663 VAL A O 1
ATOM 5151 N N . SER A 1 664 ? -20.528 9.835 9.410 1.00 96.88 664 SER A N 1
ATOM 5152 C CA . SER A 1 664 ? -19.236 10.431 9.046 1.00 96.88 664 SER A CA 1
ATOM 5153 C C . SER A 1 664 ? -19.393 11.457 7.921 1.00 96.88 664 SER A C 1
ATOM 5155 O O . SER A 1 664 ? -20.340 11.360 7.141 1.00 96.88 664 SER A O 1
ATOM 5157 N N . PRO A 1 665 ? -18.465 12.414 7.757 1.00 94.50 665 PRO A N 1
ATOM 5158 C CA . PRO A 1 665 ? -18.438 13.232 6.552 1.00 94.50 665 PRO A CA 1
ATOM 5159 C C . PRO A 1 665 ? -18.110 12.358 5.331 1.00 94.50 665 PRO A C 1
ATOM 5161 O O . PRO A 1 665 ? -17.407 11.347 5.444 1.00 94.50 665 PRO A O 1
ATOM 5164 N N . LEU A 1 666 ? -18.601 12.749 4.153 1.00 92.12 666 LEU A N 1
ATOM 5165 C CA . LEU A 1 666 ? -18.129 12.189 2.885 1.00 92.12 666 LEU A CA 1
ATOM 5166 C C . LEU A 1 666 ? -16.620 12.437 2.738 1.00 92.12 666 LEU A C 1
ATOM 5168 O O . LEU A 1 666 ? -16.130 13.534 3.016 1.00 92.12 666 LEU A O 1
ATOM 5172 N N . VAL A 1 667 ? -15.881 11.426 2.274 1.00 88.31 667 VAL A N 1
ATOM 5173 C CA . VAL A 1 667 ? -14.422 11.519 2.139 1.00 88.31 667 VAL A CA 1
ATOM 5174 C C . VAL A 1 667 ? -14.049 12.656 1.188 1.00 88.31 667 VAL A C 1
ATOM 5176 O O . VAL A 1 667 ? -14.481 12.702 0.034 1.00 88.31 667 VAL A O 1
ATOM 5179 N N . HIS A 1 668 ? -13.209 13.573 1.671 1.00 83.00 668 HIS A N 1
ATOM 5180 C CA . HIS A 1 668 ? -12.736 14.698 0.874 1.00 83.00 668 HIS A CA 1
ATOM 5181 C C . HIS A 1 668 ? -11.946 14.217 -0.355 1.00 83.00 668 HIS A C 1
ATOM 5183 O O . HIS A 1 668 ? -11.150 13.280 -0.268 1.00 83.00 668 HIS A O 1
ATOM 5189 N N . LYS A 1 669 ? -12.100 14.897 -1.501 1.00 77.31 669 LYS A N 1
ATOM 5190 C CA . LYS A 1 669 ? -11.507 14.492 -2.794 1.00 77.31 669 LYS A CA 1
ATOM 5191 C C . LYS A 1 669 ? -9.994 14.242 -2.733 1.00 77.31 669 LYS A C 1
ATOM 5193 O O . LYS A 1 669 ? -9.497 13.345 -3.407 1.00 77.31 669 LYS A O 1
ATOM 5198 N N . THR A 1 670 ? -9.265 15.007 -1.916 1.00 72.44 670 THR A N 1
ATOM 5199 C CA . THR A 1 670 ? -7.804 14.880 -1.769 1.00 72.44 670 THR A CA 1
ATOM 5200 C C . THR A 1 670 ? -7.382 13.759 -0.822 1.00 72.44 670 THR A C 1
ATOM 5202 O O . THR A 1 670 ? -6.232 13.333 -0.858 1.00 72.44 670 THR A O 1
ATOM 5205 N N . LEU A 1 671 ? -8.316 13.234 -0.023 1.00 76.50 671 LEU A N 1
ATOM 5206 C CA . LEU A 1 671 ? -8.094 12.151 0.934 1.00 76.50 671 LEU A CA 1
ATOM 5207 C C . LEU A 1 671 ? -8.621 10.797 0.448 1.00 76.50 671 LEU A C 1
ATOM 5209 O O . LEU A 1 671 ? -8.380 9.791 1.109 1.00 76.50 671 LEU A O 1
ATOM 5213 N N . LEU A 1 672 ? -9.260 10.730 -0.727 1.00 75.81 672 LEU A N 1
ATOM 5214 C CA . LEU A 1 672 ? -9.709 9.464 -1.327 1.00 75.81 672 LEU A CA 1
ATOM 5215 C C . LEU A 1 672 ? -8.571 8.448 -1.484 1.00 75.81 672 LEU A C 1
ATOM 5217 O O . LEU A 1 672 ? -8.797 7.250 -1.386 1.00 75.81 672 LEU A O 1
ATOM 5221 N N . SER A 1 673 ? -7.334 8.905 -1.699 1.00 69.06 673 SER A N 1
ATOM 5222 C CA . SER A 1 673 ? -6.183 8.001 -1.761 1.00 69.06 673 SER A CA 1
ATOM 5223 C C . SER A 1 673 ? -5.786 7.452 -0.386 1.00 69.06 673 SER A C 1
ATOM 5225 O O . SER A 1 673 ? -5.141 6.419 -0.328 1.00 69.06 673 SER A O 1
ATOM 5227 N N . ALA A 1 674 ? -6.140 8.110 0.719 1.00 73.56 674 ALA A N 1
ATOM 5228 C CA . ALA A 1 674 ? -5.786 7.690 2.076 1.00 73.56 674 ALA A CA 1
ATOM 5229 C C . ALA A 1 674 ? -6.825 6.759 2.728 1.00 73.56 674 ALA A C 1
ATOM 5231 O O . ALA A 1 674 ? -6.560 6.232 3.807 1.00 73.56 674 ALA A O 1
ATOM 5232 N N . ALA A 1 675 ? -7.970 6.522 2.078 1.00 83.94 675 ALA A N 1
ATOM 5233 C CA . ALA A 1 675 ? -9.093 5.727 2.584 1.00 83.94 675 ALA A CA 1
ATOM 5234 C C . ALA A 1 675 ? -8.859 4.199 2.506 1.00 83.94 675 ALA A C 1
ATOM 5236 O O . ALA A 1 675 ? -9.714 3.438 2.068 1.00 83.94 675 ALA A O 1
ATOM 5237 N N . HIS A 1 676 ? -7.685 3.739 2.935 1.00 84.25 676 HIS A N 1
ATOM 5238 C CA . HIS A 1 676 ? -7.281 2.333 2.921 1.00 84.25 676 HIS A CA 1
ATOM 5239 C C . HIS A 1 676 ? -6.379 2.017 4.126 1.00 84.25 676 HIS A C 1
ATOM 5241 O O . HIS A 1 676 ? -5.892 2.934 4.788 1.00 84.25 676 HIS A O 1
ATOM 5247 N N . TRP A 1 677 ? -6.039 0.747 4.377 1.00 87.25 677 TRP A N 1
ATOM 5248 C CA . TRP A 1 677 ? -5.230 0.359 5.545 1.00 87.25 677 TRP A CA 1
ATOM 5249 C C . TRP A 1 677 ? -3.846 1.007 5.611 1.00 87.25 677 TRP A C 1
ATOM 5251 O O . TRP A 1 677 ? -3.423 1.443 6.681 1.00 87.25 677 TRP A O 1
ATOM 5261 N N . GLY A 1 678 ? -3.157 1.104 4.474 1.00 82.81 678 GLY A N 1
ATOM 5262 C CA . GLY A 1 678 ? -1.800 1.645 4.431 1.00 82.81 678 GLY A CA 1
ATOM 5263 C C . GLY A 1 678 ? -0.868 0.800 5.292 1.00 82.81 678 GLY A C 1
ATOM 5264 O O . GLY A 1 678 ? -1.004 -0.418 5.307 1.00 82.81 678 GLY A O 1
ATOM 5265 N N . ASP A 1 679 ? 0.019 1.446 6.039 1.00 81.75 679 ASP A N 1
ATOM 5266 C CA . ASP A 1 679 ? 0.978 0.759 6.921 1.00 81.75 679 ASP A CA 1
ATOM 5267 C C . ASP A 1 679 ? 0.382 0.331 8.278 1.00 81.75 679 ASP A C 1
ATOM 5269 O O . ASP A 1 679 ? 1.098 -0.114 9.172 1.00 81.75 679 ASP A O 1
ATOM 5273 N N . ASN A 1 680 ? -0.934 0.481 8.473 1.00 87.75 680 ASN A N 1
ATOM 5274 C CA . ASN A 1 680 ? -1.571 0.284 9.781 1.00 87.75 680 ASN A CA 1
ATOM 5275 C C . ASN A 1 680 ? -2.190 -1.093 9.979 1.00 87.75 680 ASN A C 1
ATOM 5277 O O . ASN A 1 680 ? -2.581 -1.395 11.104 1.00 87.75 680 ASN A O 1
ATOM 5281 N N . ARG A 1 681 ? -2.319 -1.910 8.924 1.00 89.00 681 ARG A N 1
ATOM 5282 C CA . ARG A 1 681 ? -2.988 -3.216 9.026 1.00 89.00 681 ARG A CA 1
ATOM 5283 C C . ARG A 1 681 ? -2.375 -4.105 10.122 1.00 89.00 681 ARG A C 1
ATOM 5285 O O . ARG A 1 681 ? -3.151 -4.537 10.968 1.00 89.00 681 ARG A O 1
ATOM 5292 N N . PRO A 1 682 ? -1.040 -4.281 10.220 1.00 83.81 682 PRO A N 1
ATOM 5293 C CA . PRO A 1 682 ? -0.466 -5.148 11.255 1.00 83.81 682 PRO A CA 1
ATOM 5294 C C . PRO A 1 682 ? -0.726 -4.647 12.689 1.00 83.81 682 PRO A C 1
ATOM 5296 O O . PRO A 1 682 ? -0.976 -5.424 13.606 1.00 83.81 682 PRO A O 1
ATOM 5299 N N . ILE A 1 683 ? -0.724 -3.322 12.893 1.00 87.06 683 ILE A N 1
ATOM 5300 C CA . ILE A 1 683 ? -1.059 -2.702 14.190 1.00 87.06 683 ILE A CA 1
ATOM 5301 C C . ILE A 1 683 ? -2.552 -2.892 14.500 1.00 87.06 683 ILE A C 1
ATOM 5303 O O . ILE A 1 683 ? -2.934 -3.138 15.644 1.00 87.06 683 ILE A O 1
ATOM 5307 N N . ALA A 1 684 ? -3.406 -2.781 13.483 1.00 92.19 684 ALA A N 1
ATOM 5308 C CA . ALA A 1 684 ? -4.841 -2.955 13.626 1.00 92.19 684 ALA A CA 1
ATOM 5309 C C . ALA A 1 684 ? -5.234 -4.408 13.930 1.00 92.19 684 ALA A C 1
ATOM 5311 O O . ALA A 1 684 ? -6.182 -4.612 14.679 1.00 92.19 684 ALA A O 1
ATOM 5312 N N . GLU A 1 685 ? -4.511 -5.400 13.403 1.00 88.69 685 GLU A N 1
ATOM 5313 C CA . GLU A 1 685 ? -4.723 -6.827 13.704 1.00 88.69 685 GLU A CA 1
ATOM 5314 C C . GLU A 1 685 ? -4.448 -7.122 15.184 1.00 88.69 685 GLU A C 1
ATOM 5316 O O . GLU A 1 685 ? -5.234 -7.798 15.850 1.00 88.69 685 GLU A O 1
ATOM 5321 N N . GLU A 1 686 ? -3.396 -6.518 15.745 1.00 85.88 686 GLU A N 1
ATOM 5322 C CA . GLU A 1 686 ? -3.118 -6.589 17.180 1.00 85.88 686 GLU A CA 1
ATOM 5323 C C . GLU A 1 686 ? -4.250 -5.981 18.021 1.00 85.88 686 GLU A C 1
ATOM 5325 O O . GLU A 1 686 ? -4.727 -6.603 18.972 1.00 85.88 686 GLU A O 1
ATOM 5330 N N . LEU A 1 687 ? -4.705 -4.778 17.668 1.00 89.81 687 LEU A N 1
ATOM 5331 C CA . LEU A 1 687 ? -5.788 -4.092 18.377 1.00 89.81 687 LEU A CA 1
ATOM 5332 C C . LEU A 1 687 ? -7.123 -4.842 18.260 1.00 89.81 687 LEU A C 1
ATOM 5334 O O . LEU A 1 687 ? -7.838 -4.969 19.251 1.00 89.81 687 LEU A O 1
ATOM 5338 N N . ALA A 1 688 ? -7.453 -5.360 17.075 1.00 91.38 688 ALA A N 1
ATOM 5339 C CA . ALA A 1 688 ? -8.673 -6.125 16.826 1.00 91.38 688 ALA A CA 1
ATOM 5340 C C . ALA A 1 688 ? -8.739 -7.386 17.692 1.00 91.38 688 ALA A C 1
ATOM 5342 O O . ALA A 1 688 ? -9.770 -7.654 18.309 1.00 91.38 688 ALA A O 1
ATOM 5343 N N . ALA A 1 689 ? -7.624 -8.103 17.820 1.00 84.62 689 ALA A N 1
ATOM 5344 C CA . ALA A 1 689 ? -7.552 -9.269 18.685 1.00 84.62 689 ALA A CA 1
ATOM 5345 C C . ALA A 1 689 ? -7.723 -8.918 20.172 1.00 84.62 689 ALA A C 1
ATOM 5347 O O . ALA A 1 689 ? -8.453 -9.616 20.872 1.00 84.62 689 ALA A O 1
ATOM 5348 N N . ARG A 1 690 ? -7.142 -7.806 20.653 1.00 86.62 690 ARG A N 1
ATOM 5349 C CA . ARG A 1 690 ? -7.375 -7.316 22.031 1.00 86.62 690 ARG A CA 1
ATOM 5350 C C . ARG A 1 690 ? -8.835 -6.942 22.297 1.00 86.62 690 ARG A C 1
ATOM 5352 O O . ARG A 1 690 ? -9.276 -7.019 23.437 1.00 86.62 690 ARG A O 1
ATOM 5359 N N . MET A 1 691 ? -9.569 -6.548 21.258 1.00 90.19 691 MET A N 1
ATOM 5360 C CA . MET A 1 691 ? -11.007 -6.267 21.318 1.00 90.19 691 MET A CA 1
ATOM 5361 C C . MET A 1 691 ? -11.883 -7.521 21.153 1.00 90.19 691 MET A C 1
ATOM 5363 O O . MET A 1 691 ? -13.104 -7.404 21.187 1.00 90.19 691 MET A O 1
ATOM 5367 N N . GLY A 1 692 ? -11.304 -8.708 20.935 1.00 87.88 692 GLY A N 1
ATOM 5368 C CA . GLY A 1 692 ? -12.071 -9.930 20.675 1.00 87.88 692 GLY A CA 1
ATOM 5369 C C . GLY A 1 692 ? -12.706 -9.997 19.277 1.00 87.88 692 GLY A C 1
ATOM 5370 O O . GLY A 1 692 ? -13.603 -10.806 19.049 1.00 87.88 692 GLY A O 1
ATOM 5371 N N . ILE A 1 693 ? -12.262 -9.174 18.320 1.00 87.19 693 ILE A N 1
ATOM 5372 C CA . ILE A 1 693 ? -12.778 -9.175 16.942 1.00 87.19 693 ILE A CA 1
ATOM 5373 C C . ILE A 1 693 ? -12.078 -10.284 16.145 1.00 87.19 693 ILE A C 1
ATOM 5375 O O . ILE A 1 693 ? -10.980 -10.095 15.625 1.00 87.19 693 ILE A O 1
ATOM 5379 N N . MET A 1 694 ? -12.718 -11.453 16.055 1.00 73.38 694 MET A N 1
ATOM 5380 C CA . MET A 1 694 ? -12.134 -12.670 15.461 1.00 73.38 694 MET A CA 1
ATOM 5381 C C . MET A 1 694 ? -12.446 -12.868 13.966 1.00 73.38 694 MET A C 1
ATOM 5383 O O . MET A 1 694 ? -11.919 -13.783 13.341 1.00 73.38 694 MET A O 1
ATOM 5387 N N . THR A 1 695 ? -13.287 -12.026 13.360 1.00 73.69 695 THR A N 1
ATOM 5388 C CA . THR A 1 695 ? -13.743 -12.167 11.960 1.00 73.69 695 THR A CA 1
ATOM 5389 C C . THR A 1 695 ? -12.708 -11.750 10.906 1.00 73.69 695 THR A C 1
ATOM 5391 O O . THR A 1 695 ? -12.986 -11.825 9.709 1.00 73.69 695 THR A O 1
ATOM 5394 N N . GLY A 1 696 ? -11.509 -11.336 11.332 1.00 81.19 696 GLY A N 1
ATOM 5395 C CA . GLY A 1 696 ? -10.470 -10.785 10.464 1.00 81.19 696 GLY A CA 1
ATOM 5396 C C . GLY A 1 696 ? -10.778 -9.358 9.994 1.00 81.19 696 GLY A C 1
A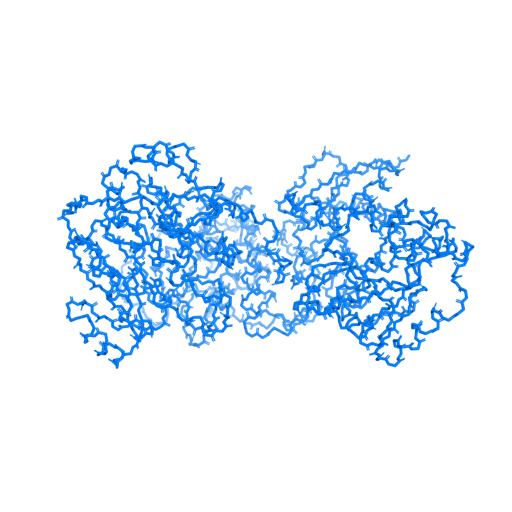TOM 5397 O O . GLY A 1 696 ? -11.912 -8.883 10.040 1.00 81.19 696 GLY A O 1
ATOM 5398 N N . LEU A 1 697 ? -9.747 -8.638 9.545 1.00 90.75 697 LEU A N 1
ATOM 5399 C CA . LEU A 1 697 ? -9.911 -7.271 9.047 1.00 90.75 697 LEU A CA 1
ATOM 5400 C C . LEU A 1 697 ? -10.334 -7.247 7.569 1.00 90.75 697 LEU A C 1
ATOM 5402 O O . LEU A 1 697 ? -9.750 -7.981 6.759 1.00 90.75 697 LEU A O 1
ATOM 5406 N N . PRO A 1 698 ? -11.256 -6.346 7.172 1.00 90.56 698 PRO A N 1
ATOM 5407 C CA . PRO A 1 698 ? -11.675 -6.213 5.780 1.00 90.56 698 PRO A CA 1
ATOM 5408 C C . PRO A 1 698 ? -10.499 -5.870 4.853 1.00 90.56 698 PRO A C 1
ATOM 5410 O O . PRO A 1 698 ? -9.501 -5.264 5.258 1.00 90.56 698 PRO A O 1
ATOM 5413 N N . GLY A 1 699 ? -10.610 -6.238 3.576 1.00 84.81 699 GLY A N 1
ATOM 5414 C CA . GLY A 1 699 ? -9.699 -5.758 2.531 1.00 84.81 699 GLY A CA 1
ATOM 5415 C C . GLY A 1 699 ? -9.828 -4.244 2.304 1.00 84.81 699 GLY A C 1
ATOM 5416 O O . GLY A 1 699 ? -10.792 -3.623 2.746 1.00 84.81 699 GLY A O 1
ATOM 5417 N N . ASN A 1 700 ? -8.877 -3.638 1.584 1.00 82.81 700 ASN A N 1
ATOM 5418 C CA . ASN A 1 700 ? -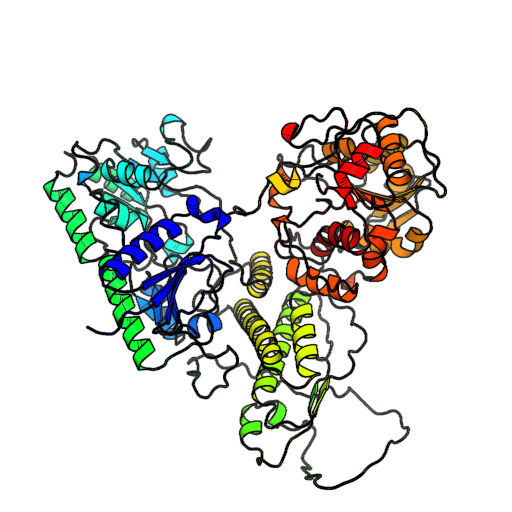8.874 -2.184 1.344 1.00 82.81 700 ASN A CA 1
ATOM 5419 C C . ASN A 1 700 ? -10.159 -1.668 0.676 1.00 82.81 700 ASN A C 1
ATOM 5421 O O . ASN A 1 700 ? -10.631 -0.598 1.037 1.00 82.81 700 ASN A O 1
ATOM 5425 N N . ASP A 1 701 ? -10.744 -2.425 -0.253 1.00 78.94 701 ASP A N 1
ATOM 5426 C CA . ASP A 1 701 ? -11.939 -1.985 -0.990 1.00 78.94 701 ASP A CA 1
ATOM 5427 C C . ASP A 1 701 ? -13.231 -2.102 -0.164 1.00 78.94 701 ASP A C 1
ATOM 5429 O O . ASP A 1 701 ? -14.223 -1.425 -0.446 1.00 78.94 701 ASP A O 1
ATOM 5433 N N . ALA A 1 702 ? -13.212 -2.910 0.901 1.00 84.44 702 ALA A N 1
ATOM 5434 C CA . ALA A 1 702 ? -14.317 -3.071 1.847 1.00 84.44 702 ALA A CA 1
ATOM 5435 C C . ALA A 1 702 ? -14.156 -2.208 3.111 1.00 84.44 702 ALA A C 1
ATOM 5437 O O . ALA A 1 702 ? -15.116 -2.025 3.856 1.00 84.44 702 ALA A O 1
ATOM 5438 N N . LEU A 1 703 ? -12.963 -1.656 3.360 1.00 89.50 703 LEU A N 1
ATOM 5439 C CA . LEU A 1 703 ? -12.709 -0.807 4.518 1.00 89.50 703 LEU A CA 1
ATOM 5440 C C . LEU A 1 703 ? -13.541 0.483 4.421 1.00 89.50 703 LEU A C 1
ATOM 5442 O O . LEU A 1 703 ? -13.499 1.205 3.423 1.00 89.50 703 LEU A O 1
ATOM 5446 N N . ARG A 1 704 ? -14.303 0.779 5.475 1.00 90.38 704 ARG A N 1
ATOM 5447 C CA . ARG A 1 704 ? -15.068 2.021 5.643 1.00 90.38 704 ARG A CA 1
ATOM 5448 C C . ARG A 1 704 ? -14.771 2.573 7.023 1.00 90.38 704 ARG A C 1
ATOM 5450 O O . ARG A 1 704 ? -14.824 1.825 7.989 1.00 90.38 704 ARG A O 1
ATOM 5457 N N . PHE A 1 705 ? -14.439 3.854 7.111 1.00 94.19 705 PHE A N 1
ATOM 5458 C CA . PHE A 1 705 ? -14.130 4.537 8.366 1.00 94.19 705 PHE A CA 1
ATOM 5459 C C . PHE A 1 705 ? -14.242 6.059 8.168 1.00 94.19 705 PHE A C 1
ATOM 5461 O O . PHE A 1 705 ? -14.141 6.536 7.033 1.00 94.19 705 PHE A O 1
ATOM 5468 N N . PRO A 1 706 ? -14.461 6.836 9.241 1.00 94.06 706 PRO A N 1
ATOM 5469 C CA . PRO A 1 706 ? -14.485 8.294 9.179 1.00 94.06 706 PRO A CA 1
ATOM 5470 C C . PRO A 1 706 ? -13.064 8.830 8.963 1.00 94.06 706 PRO A C 1
ATOM 5472 O O . PRO A 1 706 ? -12.303 9.006 9.912 1.00 94.06 706 PRO A O 1
ATOM 5475 N N . VAL A 1 707 ? -12.695 9.079 7.704 1.00 90.06 707 VAL A N 1
ATOM 5476 C CA . VAL A 1 707 ? -11.383 9.642 7.347 1.00 90.06 707 VAL A CA 1
ATOM 5477 C C . VAL A 1 707 ? -11.226 11.023 7.988 1.00 90.06 707 VAL A C 1
ATOM 5479 O O . VAL A 1 707 ? -12.001 11.939 7.714 1.00 90.06 707 VAL A O 1
ATOM 5482 N N . GLY A 1 708 ? -10.208 11.179 8.828 1.00 87.94 708 GLY A N 1
ATOM 5483 C CA . GLY A 1 708 ? -9.993 12.345 9.671 1.00 87.94 708 GLY A CA 1
ATOM 5484 C C . GLY A 1 708 ? -10.638 12.255 11.049 1.00 87.94 708 GLY A C 1
ATOM 5485 O O . GLY A 1 708 ? -10.738 13.301 11.677 1.00 87.94 708 GLY A O 1
ATOM 5486 N N . SER A 1 709 ? -11.106 11.078 11.492 1.00 93.56 709 SER A N 1
ATOM 5487 C CA . SER A 1 709 ? -11.566 10.780 12.867 1.00 93.56 709 SER A CA 1
ATOM 5488 C C . SER A 1 709 ? -12.613 11.750 13.453 1.00 93.56 709 SER A C 1
ATOM 5490 O O . SER A 1 709 ? -12.745 11.878 14.678 1.00 93.56 709 SER A O 1
ATOM 5492 N N . MET A 1 710 ? -13.381 12.422 12.590 1.00 95.94 710 MET A N 1
ATOM 5493 C CA . MET A 1 710 ? -14.491 13.306 12.955 1.00 95.94 710 MET A CA 1
ATOM 5494 C C . MET A 1 710 ? -15.819 12.695 12.533 1.00 95.94 710 MET A C 1
ATOM 5496 O O . MET A 1 710 ? -15.984 12.294 11.381 1.00 95.94 710 MET A O 1
ATOM 5500 N N . MET A 1 711 ? -16.752 12.584 13.475 1.00 98.00 711 MET A N 1
ATOM 5501 C CA . MET A 1 711 ? -17.985 11.819 13.287 1.00 98.00 711 MET A CA 1
ATOM 5502 C C . MET A 1 711 ? -18.981 12.051 14.421 1.00 98.00 711 MET A C 1
ATOM 5504 O O . MET A 1 711 ? -18.580 12.339 15.548 1.00 98.00 711 MET A O 1
ATOM 5508 N N . TRP A 1 712 ? -20.258 11.808 14.143 1.00 98.69 712 TRP A N 1
ATOM 5509 C CA . TRP A 1 712 ? -21.222 11.438 15.177 1.00 98.69 712 TRP A CA 1
ATOM 5510 C C . TRP A 1 712 ? -21.179 9.924 15.389 1.00 98.69 712 TRP A C 1
ATOM 5512 O O . TRP A 1 712 ? -21.094 9.173 14.416 1.00 98.69 712 TRP A O 1
ATOM 5522 N N . ALA A 1 713 ? -21.282 9.459 16.628 1.00 98.44 713 ALA A N 1
ATOM 5523 C CA . ALA A 1 713 ? -21.289 8.036 16.939 1.00 98.44 713 ALA A CA 1
ATOM 5524 C C . ALA A 1 713 ? -22.185 7.709 18.136 1.00 98.44 713 ALA A C 1
ATOM 5526 O O . ALA A 1 713 ? -22.332 8.510 19.058 1.00 98.44 713 ALA A O 1
ATOM 5527 N N . ARG A 1 714 ? -22.733 6.493 18.159 1.00 98.25 714 ARG A N 1
ATOM 5528 C CA . ARG A 1 714 ? -23.211 5.881 19.400 1.00 98.25 714 ARG A CA 1
ATOM 5529 C C . ARG A 1 714 ? -22.022 5.487 20.255 1.00 98.25 714 ARG A C 1
ATOM 5531 O O . ARG A 1 714 ? -21.115 4.819 19.758 1.00 98.25 714 ARG A O 1
ATOM 5538 N N . THR A 1 715 ? -22.083 5.765 21.552 1.00 97.50 715 THR A N 1
ATOM 5539 C CA . THR A 1 715 ? -21.066 5.289 22.505 1.00 97.50 715 THR A CA 1
ATOM 5540 C C . THR A 1 715 ? -20.922 3.764 22.443 1.00 97.50 715 THR A C 1
ATOM 5542 O O . THR A 1 715 ? -19.810 3.241 22.412 1.00 97.50 715 THR A O 1
ATOM 5545 N N . ALA A 1 716 ? -22.037 3.040 22.282 1.00 97.19 716 ALA A N 1
ATOM 5546 C CA . ALA A 1 716 ? -22.047 1.585 22.122 1.00 97.19 716 ALA A CA 1
ATOM 5547 C C . ALA A 1 716 ? -21.285 1.078 20.878 1.00 97.19 716 ALA A C 1
ATOM 5549 O O . ALA A 1 716 ? -20.715 -0.011 20.920 1.00 97.19 716 ALA A O 1
ATOM 5550 N N . ALA A 1 717 ? -21.234 1.858 19.790 1.00 96.94 717 ALA A N 1
ATOM 5551 C CA . ALA A 1 717 ? -20.480 1.503 18.584 1.00 96.94 717 ALA A CA 1
ATOM 5552 C C . ALA A 1 717 ? -18.960 1.696 18.763 1.00 96.94 717 ALA A C 1
ATOM 5554 O O . ALA A 1 717 ? -18.172 1.076 18.052 1.00 96.94 717 ALA A O 1
ATOM 5555 N N . LEU A 1 718 ? -18.545 2.533 19.722 1.00 96.25 718 LEU A N 1
ATOM 5556 C CA . LEU A 1 718 ? -17.139 2.791 20.058 1.00 96.25 718 LEU A CA 1
ATOM 5557 C C . LEU A 1 718 ? -16.629 1.940 21.227 1.00 96.25 718 LEU A C 1
ATOM 5559 O O . LEU A 1 718 ? -15.425 1.916 21.479 1.00 96.25 718 LEU A O 1
ATOM 5563 N N . ARG A 1 719 ? -17.526 1.237 21.929 1.00 95.31 719 ARG A N 1
ATOM 5564 C CA . ARG A 1 719 ? -17.236 0.505 23.169 1.00 95.31 719 ARG A CA 1
ATOM 5565 C C . ARG A 1 719 ? -15.995 -0.399 23.087 1.00 95.31 719 ARG A C 1
ATOM 5567 O O . ARG A 1 719 ? -15.153 -0.252 23.972 1.00 95.31 719 ARG A O 1
ATOM 5574 N N . PRO A 1 720 ? -15.781 -1.210 22.025 1.00 94.50 720 PRO A N 1
ATOM 5575 C CA . PRO A 1 720 ? -14.574 -2.035 21.927 1.00 94.50 720 PRO A CA 1
ATOM 5576 C C . PRO A 1 720 ? -13.271 -1.227 22.017 1.00 94.50 720 PRO A C 1
ATOM 5578 O O . PRO A 1 720 ? -12.325 -1.649 22.673 1.00 94.50 720 PRO A O 1
ATOM 5581 N N . LEU A 1 721 ? -13.225 -0.033 21.411 1.00 95.19 721 LEU A N 1
ATOM 5582 C CA . LEU A 1 721 ? -12.042 0.831 21.452 1.00 95.19 721 LEU A CA 1
ATOM 5583 C C . LEU A 1 721 ? -11.845 1.481 22.821 1.00 95.19 721 LEU A C 1
ATOM 5585 O O . LEU A 1 721 ? -10.702 1.618 23.252 1.00 95.19 721 LEU A O 1
ATOM 5589 N N . LEU A 1 722 ? -12.933 1.876 23.489 1.00 94.44 722 LEU A N 1
ATOM 5590 C CA . LEU A 1 722 ? -12.897 2.462 24.834 1.00 94.44 722 LEU A CA 1
ATOM 5591 C C . LEU A 1 722 ? -12.429 1.429 25.874 1.00 94.44 722 LEU A C 1
ATOM 5593 O O . LEU A 1 722 ? -11.625 1.750 26.752 1.00 94.44 722 LEU A O 1
ATOM 5597 N N . ASP A 1 723 ? -12.857 0.173 25.730 1.00 93.75 723 ASP A N 1
ATOM 5598 C CA . ASP A 1 723 ? -12.502 -0.932 26.631 1.00 93.75 723 ASP A CA 1
ATOM 5599 C C . ASP A 1 723 ? -11.043 -1.374 26.543 1.00 93.75 723 ASP A C 1
ATOM 5601 O O . ASP A 1 723 ? -10.532 -1.961 27.496 1.00 93.75 723 ASP A O 1
ATOM 5605 N N . LEU A 1 724 ? -10.330 -1.013 25.471 1.00 90.12 724 LEU A N 1
ATOM 5606 C CA . LEU A 1 724 ? -8.883 -1.224 25.391 1.00 90.12 724 LEU A CA 1
ATOM 5607 C C . LEU A 1 724 ? -8.105 -0.465 26.473 1.00 90.12 724 LEU A C 1
ATOM 5609 O O . LEU A 1 724 ? -6.976 -0.852 26.775 1.00 90.12 724 LEU A O 1
ATOM 5613 N N . ARG A 1 725 ? -8.673 0.626 27.017 1.00 88.31 725 ARG A N 1
ATOM 5614 C CA . ARG A 1 725 ? -8.068 1.461 28.074 1.00 88.31 725 ARG A CA 1
ATOM 5615 C C . ARG A 1 725 ? -6.596 1.793 27.795 1.00 88.31 725 ARG A C 1
ATOM 5617 O O . ARG A 1 725 ? -5.725 1.656 28.657 1.00 88.31 725 ARG A O 1
ATOM 5624 N N . LEU A 1 726 ? -6.307 2.198 26.557 1.00 89.19 726 LEU A N 1
ATOM 5625 C CA . LEU A 1 726 ? -4.942 2.501 26.148 1.00 89.19 726 LEU A CA 1
ATOM 5626 C C . LEU A 1 726 ? -4.435 3.744 26.886 1.00 89.19 726 LEU A C 1
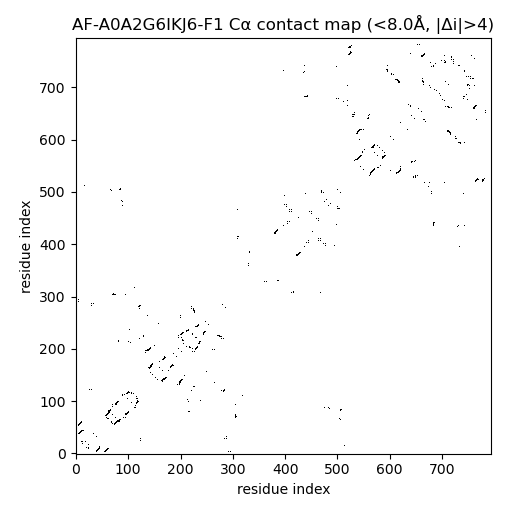ATOM 5628 O O . LEU A 1 726 ? -5.087 4.777 26.915 1.00 89.19 726 LEU A O 1
ATOM 5632 N N . ARG A 1 727 ? -3.234 3.630 27.446 1.00 88.62 727 ARG A N 1
ATOM 5633 C CA . ARG A 1 727 ? -2.420 4.719 28.009 1.00 88.62 727 ARG A CA 1
ATOM 5634 C C . ARG A 1 727 ? -1.555 5.420 26.940 1.00 88.62 727 ARG A C 1
ATOM 5636 O O . ARG A 1 727 ? -1.359 4.817 25.875 1.00 88.62 727 ARG A O 1
ATOM 5643 N N . PRO A 1 728 ? -1.001 6.626 27.202 1.00 86.62 728 PRO A N 1
ATOM 5644 C CA . PRO A 1 728 ? -0.181 7.363 26.237 1.00 86.62 728 PRO A CA 1
ATOM 5645 C C . PRO A 1 728 ? 0.998 6.543 25.704 1.00 86.62 728 PRO A C 1
ATOM 5647 O O . PRO A 1 728 ? 1.346 6.648 24.531 1.00 86.62 728 PRO A O 1
ATOM 5650 N N . GLU A 1 729 ? 1.585 5.673 26.529 1.00 83.38 729 GLU A N 1
ATOM 5651 C CA . GLU A 1 729 ? 2.784 4.895 26.197 1.00 83.38 729 GLU A CA 1
ATOM 5652 C C . GLU A 1 729 ? 2.561 3.890 25.062 1.00 83.38 729 GLU A C 1
ATOM 5654 O O . GLU A 1 729 ? 3.512 3.524 24.373 1.00 83.38 729 GLU A O 1
ATOM 5659 N N . HIS A 1 730 ? 1.307 3.508 24.798 1.00 84.25 730 HIS A N 1
ATOM 5660 C CA . HIS A 1 730 ? 0.950 2.634 23.676 1.00 84.25 730 HIS A CA 1
ATOM 5661 C C . HIS A 1 730 ? 0.993 3.342 22.311 1.00 84.25 730 HIS A C 1
ATOM 5663 O O . HIS A 1 730 ? 0.912 2.686 21.265 1.00 84.25 730 HIS A O 1
ATOM 5669 N N . PHE A 1 731 ? 1.112 4.669 22.303 1.00 86.50 731 PHE A N 1
ATOM 5670 C CA . PHE A 1 731 ? 1.246 5.488 21.106 1.00 86.50 731 PHE A CA 1
ATOM 5671 C C . PHE A 1 731 ? 2.717 5.879 20.922 1.00 86.50 731 PHE A C 1
ATOM 5673 O O . PHE A 1 731 ? 3.401 6.172 21.898 1.00 86.50 731 PHE A O 1
ATOM 5680 N N . PRO A 1 732 ? 3.270 5.905 19.703 1.00 80.00 732 PRO A N 1
ATOM 5681 C CA . PRO A 1 732 ? 4.611 6.452 19.499 1.00 80.00 732 PRO A CA 1
ATOM 5682 C C . PRO A 1 732 ? 4.633 7.973 19.777 1.00 80.00 732 PRO A C 1
ATOM 5684 O O . PRO A 1 732 ? 3.592 8.616 19.622 1.00 80.00 732 PRO A O 1
ATOM 5687 N N . PRO A 1 733 ? 5.780 8.564 20.166 1.00 83.06 733 PRO A N 1
ATOM 5688 C CA . PRO A 1 733 ? 5.946 10.022 20.198 1.00 83.06 733 PRO A CA 1
ATOM 5689 C C . PRO A 1 733 ? 5.644 10.659 18.831 1.00 83.06 733 PRO A C 1
ATOM 5691 O O . PRO A 1 733 ? 5.917 10.048 17.796 1.00 83.06 733 PRO A O 1
ATOM 5694 N N . GLU A 1 734 ? 5.096 11.876 18.795 1.00 82.88 734 GLU A N 1
ATOM 5695 C CA . GLU A 1 734 ? 4.810 12.570 17.530 1.00 82.88 734 GLU A CA 1
ATOM 5696 C C . GLU A 1 734 ? 6.096 13.135 16.901 1.00 82.88 734 GLU A C 1
ATOM 5698 O O . GLU A 1 734 ? 6.757 13.999 17.469 1.00 82.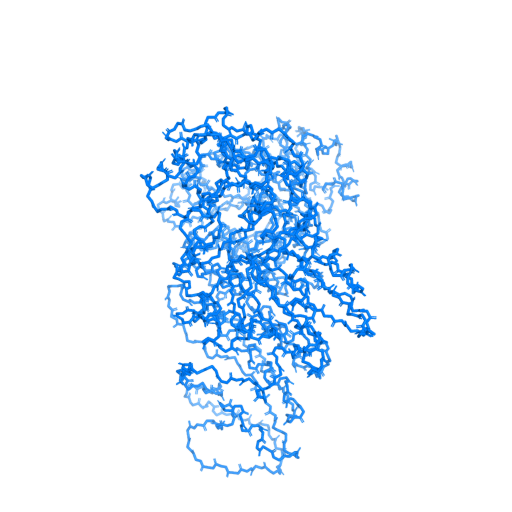88 734 GLU A O 1
ATOM 5703 N N . ALA A 1 735 ? 6.426 12.671 15.694 1.00 74.94 735 ALA A N 1
ATOM 5704 C CA . ALA A 1 735 ? 7.618 13.058 14.929 1.00 74.94 735 ALA A CA 1
ATOM 5705 C C . ALA A 1 735 ? 7.282 13.347 13.450 1.00 74.94 735 ALA A C 1
ATOM 5707 O O . ALA A 1 735 ? 8.081 13.107 12.547 1.00 74.94 735 ALA A O 1
ATOM 5708 N N . GLY A 1 736 ? 6.056 13.814 13.182 1.00 72.06 736 GLY A N 1
ATOM 5709 C CA . GLY A 1 736 ? 5.591 14.128 11.825 1.00 72.06 736 GLY A CA 1
ATOM 5710 C C . GLY A 1 736 ? 5.181 12.906 10.997 1.00 72.06 736 GLY A C 1
ATOM 5711 O O . GLY A 1 736 ? 5.123 12.986 9.772 1.00 72.06 736 GLY A O 1
ATOM 5712 N N . GLN A 1 737 ? 4.868 11.776 11.641 1.00 74.81 737 GLN A N 1
ATOM 5713 C CA . GLN A 1 737 ? 4.461 10.556 10.943 1.00 74.81 737 GLN A CA 1
ATOM 5714 C C . GLN A 1 737 ? 3.186 10.789 10.115 1.00 74.81 737 GLN A C 1
ATOM 5716 O O . GLN A 1 737 ? 2.243 11.438 10.573 1.00 74.81 737 GLN A O 1
ATOM 5721 N N . LEU A 1 738 ? 3.136 10.242 8.902 1.00 73.56 738 LEU A N 1
ATOM 5722 C CA . LEU A 1 738 ? 1.967 10.362 8.020 1.00 73.56 738 LEU A CA 1
ATOM 5723 C C . LEU A 1 738 ? 1.051 9.130 8.055 1.00 73.56 738 LEU A C 1
ATOM 5725 O O . LEU A 1 738 ? -0.113 9.241 7.687 1.00 73.56 738 LEU A O 1
ATOM 5729 N N . ASP A 1 739 ? 1.575 7.974 8.470 1.00 80.00 739 ASP A N 1
ATOM 5730 C CA . ASP A 1 739 ? 0.860 6.696 8.551 1.00 80.00 739 ASP A CA 1
ATOM 5731 C C . ASP A 1 739 ? 1.615 5.728 9.490 1.00 80.00 739 ASP A C 1
ATOM 5733 O O . ASP A 1 739 ? 2.699 6.065 9.978 1.00 80.00 739 ASP A O 1
ATOM 5737 N N . GLY A 1 740 ? 1.074 4.532 9.751 1.00 80.25 740 GLY A N 1
ATOM 5738 C CA . GLY A 1 740 ? 1.795 3.459 10.454 1.00 80.25 740 GLY A CA 1
ATOM 5739 C C . GLY A 1 740 ? 1.971 3.698 11.957 1.00 80.25 740 GLY A C 1
ATOM 5740 O O . GLY A 1 740 ? 3.040 3.444 12.519 1.00 80.25 740 GLY A O 1
ATOM 5741 N N . THR A 1 741 ? 0.943 4.237 12.618 1.00 86.50 741 THR A N 1
ATOM 5742 C CA . THR A 1 741 ? 0.942 4.469 14.074 1.00 86.50 741 THR A CA 1
ATOM 5743 C C . THR A 1 741 ? -0.341 3.948 14.716 1.00 86.50 741 THR A C 1
ATOM 5745 O O . THR A 1 741 ? -1.362 3.797 14.048 1.00 86.50 741 THR A O 1
ATOM 5748 N N . THR A 1 742 ? -0.317 3.729 16.034 1.00 89.62 742 THR A N 1
ATOM 5749 C CA . THR A 1 742 ? -1.492 3.306 16.816 1.00 89.62 742 THR A CA 1
ATOM 5750 C C . THR A 1 742 ? -2.704 4.221 16.598 1.00 89.62 742 THR A C 1
ATOM 5752 O O . THR A 1 742 ? -3.814 3.727 16.432 1.00 89.62 742 THR A O 1
ATOM 5755 N N . ALA A 1 743 ? -2.506 5.543 16.509 1.00 92.44 743 ALA A N 1
ATOM 5756 C CA . ALA A 1 743 ? -3.591 6.496 16.250 1.00 92.44 743 ALA A CA 1
ATOM 5757 C C . ALA A 1 743 ? -4.250 6.273 14.878 1.00 92.44 743 ALA A C 1
ATOM 5759 O O . ALA A 1 743 ? -5.470 6.171 14.781 1.00 92.44 743 ALA A O 1
ATOM 5760 N N . HIS A 1 744 ? -3.440 6.123 13.830 1.00 92.00 744 HIS A N 1
ATOM 5761 C CA . HIS A 1 744 ? -3.911 5.873 12.467 1.00 92.00 744 HIS A CA 1
ATOM 5762 C C . HIS A 1 744 ? -4.567 4.485 12.312 1.00 92.00 744 HIS A C 1
ATOM 5764 O O . HIS A 1 744 ? -5.501 4.325 11.521 1.00 92.00 744 HIS A O 1
ATOM 5770 N N . ALA A 1 745 ? -4.107 3.481 13.066 1.00 93.06 745 ALA A N 1
ATOM 5771 C CA . ALA A 1 745 ? -4.748 2.170 13.138 1.00 93.06 745 ALA A CA 1
ATOM 5772 C C . ALA A 1 745 ? -6.131 2.253 13.803 1.00 93.06 745 ALA A C 1
ATOM 5774 O O . ALA A 1 745 ? -7.103 1.744 13.248 1.00 93.06 745 ALA A O 1
ATOM 5775 N N . ILE A 1 746 ? -6.240 2.946 14.941 1.00 96.62 746 ILE A N 1
ATOM 5776 C CA . ILE A 1 746 ? -7.510 3.144 15.655 1.00 96.62 746 ILE A CA 1
ATOM 5777 C C . ILE A 1 746 ? -8.515 3.921 14.806 1.00 96.62 746 ILE A C 1
ATOM 5779 O O . ILE A 1 746 ? -9.669 3.515 14.728 1.00 96.62 746 ILE A O 1
ATOM 5783 N N . GLU A 1 747 ? -8.089 4.987 14.122 1.00 96.31 747 GLU A N 1
ATOM 5784 C CA . GLU A 1 747 ? -8.944 5.745 13.199 1.00 96.31 747 GLU A CA 1
ATOM 5785 C C . GLU A 1 747 ? -9.627 4.824 12.171 1.00 96.31 747 GLU A C 1
ATOM 5787 O O . GLU A 1 747 ? -10.835 4.911 11.952 1.00 96.31 747 GLU A O 1
ATOM 5792 N N . ARG A 1 748 ? -8.867 3.899 11.575 1.00 94.69 748 ARG A N 1
ATOM 5793 C CA . ARG A 1 748 ? -9.384 2.924 10.601 1.00 94.69 748 ARG A CA 1
ATOM 5794 C C . ARG A 1 748 ? -10.261 1.859 11.246 1.00 94.69 748 ARG A C 1
ATOM 5796 O O . ARG A 1 748 ? -11.222 1.400 10.632 1.00 94.69 748 ARG A O 1
ATOM 5803 N N . LEU A 1 749 ? -9.961 1.495 12.491 1.00 96.62 749 LEU A N 1
ATOM 5804 C CA . LEU A 1 749 ? -10.760 0.556 13.270 1.00 96.62 749 LEU A CA 1
ATOM 5805 C C . LEU A 1 749 ? -12.108 1.132 13.712 1.00 96.62 749 LEU A C 1
ATOM 5807 O O . LEU A 1 749 ? -12.992 0.339 14.000 1.00 96.62 749 LEU A O 1
ATOM 5811 N N . LEU A 1 750 ? -12.330 2.454 13.703 1.00 96.88 750 LEU A N 1
ATOM 5812 C CA . LEU A 1 750 ? -13.625 3.041 14.094 1.00 96.88 750 LEU A CA 1
ATOM 5813 C C . LEU A 1 750 ? -14.799 2.414 13.323 1.00 96.88 750 LEU A C 1
ATOM 5815 O O . LEU A 1 750 ? -15.812 2.048 13.917 1.00 96.88 750 LEU A O 1
ATOM 5819 N N . GLY A 1 751 ? -14.655 2.240 12.006 1.00 94.50 751 GLY A N 1
ATOM 5820 C CA . GLY A 1 751 ? -15.688 1.590 11.199 1.00 94.50 751 GLY A CA 1
ATOM 5821 C C . GLY A 1 751 ? -15.743 0.069 11.369 1.00 94.50 751 GLY A C 1
ATOM 5822 O O . GLY A 1 751 ? -16.832 -0.499 11.341 1.00 94.50 751 GLY A O 1
ATOM 5823 N N . VAL A 1 752 ? -14.602 -0.582 11.623 1.00 95.50 752 VAL A N 1
ATOM 5824 C CA . VAL A 1 752 ? -14.539 -2.027 11.913 1.00 95.50 752 VAL A CA 1
ATOM 5825 C C . VAL A 1 752 ? -15.255 -2.347 13.226 1.00 95.50 752 VAL A C 1
ATOM 5827 O O . VAL A 1 752 ? -16.071 -3.260 13.264 1.00 95.50 752 VAL A O 1
ATOM 5830 N N . CYS A 1 753 ? -15.015 -1.570 14.283 1.00 94.81 753 CYS A N 1
ATOM 5831 C CA . CYS A 1 753 ? -15.672 -1.738 15.578 1.00 94.81 753 CYS A CA 1
ATOM 5832 C C . CYS A 1 753 ? -17.173 -1.460 15.490 1.00 94.81 753 CYS A C 1
ATOM 5834 O O . CYS A 1 753 ? -17.963 -2.213 16.051 1.00 94.81 753 CYS A O 1
ATOM 5836 N N . CYS A 1 754 ? -17.573 -0.437 14.728 1.00 95.25 754 CYS A N 1
ATOM 5837 C CA . CYS A 1 754 ? -18.980 -0.168 14.441 1.00 95.25 754 CYS A CA 1
ATOM 5838 C C . CYS A 1 754 ? -19.671 -1.410 13.851 1.00 95.25 754 CYS A C 1
ATOM 5840 O O . CYS A 1 754 ? -20.678 -1.868 14.388 1.00 95.25 754 CYS A O 1
ATOM 5842 N N . GLN A 1 755 ? -19.076 -2.014 12.818 1.00 93.06 755 GLN A N 1
ATOM 5843 C CA . GLN A 1 755 ? -19.601 -3.226 12.182 1.00 93.06 755 GLN A CA 1
ATOM 5844 C C . GLN A 1 755 ? -19.569 -4.451 13.103 1.00 93.06 755 GLN A C 1
ATOM 5846 O O . GLN A 1 755 ? -20.546 -5.196 13.154 1.00 93.06 755 GLN A O 1
ATOM 5851 N N . ALA A 1 756 ? -18.483 -4.651 13.855 1.00 91.56 756 ALA A N 1
ATOM 5852 C CA . ALA A 1 756 ? -18.340 -5.771 14.788 1.00 91.56 756 ALA A CA 1
ATOM 5853 C C . ALA A 1 756 ? -19.409 -5.755 15.895 1.00 91.56 756 ALA A C 1
ATOM 5855 O O . ALA A 1 756 ? -19.864 -6.809 16.325 1.00 91.56 756 ALA A O 1
ATOM 5856 N N . GLN A 1 757 ? -19.864 -4.564 16.295 1.00 93.00 757 GLN A N 1
ATOM 5857 C CA . GLN A 1 757 ? -20.948 -4.372 17.262 1.00 93.00 757 GLN A CA 1
ATOM 5858 C C . GLN A 1 757 ? -22.355 -4.459 16.636 1.00 93.00 757 GLN A C 1
ATOM 5860 O O . GLN A 1 757 ? -23.342 -4.149 17.301 1.00 93.00 757 GLN A O 1
ATOM 5865 N N . GLY A 1 758 ? -22.469 -4.856 15.362 1.00 93.88 758 GLY A N 1
ATOM 5866 C CA . GLY A 1 758 ? -23.744 -4.972 14.648 1.00 93.88 758 GLY A CA 1
ATOM 5867 C C . GLY A 1 758 ? -24.316 -3.642 14.149 1.00 93.88 758 GLY A C 1
ATOM 5868 O O . GLY A 1 758 ? -25.471 -3.600 13.727 1.00 93.88 758 GLY A O 1
ATOM 5869 N N . TYR A 1 759 ? -23.530 -2.563 14.180 1.00 96.31 759 TYR A N 1
ATOM 5870 C CA . TYR A 1 759 ? -23.939 -1.257 13.679 1.00 96.31 759 TYR A CA 1
ATOM 5871 C C . TYR A 1 759 ? -23.422 -0.975 12.262 1.00 96.31 759 TYR A C 1
ATOM 5873 O O . TYR A 1 759 ? -22.543 -1.645 11.720 1.00 96.31 759 TYR A O 1
ATOM 5881 N N . ARG A 1 760 ? -23.971 0.073 11.650 1.00 95.69 760 ARG A N 1
ATOM 5882 C CA . ARG A 1 760 ? -23.631 0.565 10.316 1.00 95.69 760 ARG A CA 1
ATOM 5883 C C . ARG A 1 760 ? -23.089 1.988 10.379 1.00 95.69 760 ARG A C 1
ATOM 5885 O O . ARG A 1 760 ? -23.454 2.783 11.251 1.00 95.69 760 ARG A O 1
ATOM 5892 N N . LEU A 1 761 ? -22.220 2.300 9.425 1.00 96.06 761 LEU A N 1
ATOM 5893 C CA . LEU A 1 761 ? -21.654 3.627 9.208 1.00 96.06 761 LEU A CA 1
ATOM 5894 C C . LEU A 1 761 ? -22.365 4.285 8.023 1.00 96.06 761 LEU A C 1
ATOM 5896 O O . LEU A 1 761 ? -22.567 3.638 7.001 1.00 96.06 761 LEU A O 1
ATOM 5900 N N . LEU A 1 762 ? -22.720 5.563 8.155 1.00 97.12 762 LEU A N 1
ATOM 5901 C CA . LEU A 1 762 ? -23.402 6.340 7.124 1.00 97.12 762 LEU A CA 1
ATOM 5902 C C . LEU A 1 762 ? -22.605 7.611 6.784 1.00 97.12 762 LEU A C 1
ATOM 5904 O O . LEU A 1 762 ? -22.601 8.555 7.580 1.00 97.12 762 LEU A O 1
ATOM 5908 N N . PRO A 1 763 ? -21.954 7.680 5.611 1.00 95.81 763 PRO A N 1
ATOM 5909 C CA . PRO A 1 763 ? -21.361 8.919 5.129 1.00 95.81 763 PRO A CA 1
ATOM 5910 C C . PRO A 1 763 ? -22.458 9.917 4.749 1.00 95.81 763 PRO A C 1
ATOM 5912 O O . PRO A 1 763 ? -23.444 9.542 4.109 1.00 95.81 763 PRO A O 1
ATOM 5915 N N . VAL A 1 764 ? -22.290 11.189 5.107 1.00 95.94 764 VAL A N 1
ATOM 5916 C CA . VAL A 1 764 ? -23.263 12.250 4.819 1.00 95.94 764 VAL A CA 1
ATOM 5917 C C . VAL A 1 764 ? -22.630 13.485 4.195 1.00 95.94 764 VAL A C 1
ATOM 5919 O O . VAL A 1 764 ? -21.436 13.750 4.343 1.00 95.94 764 VAL A O 1
ATOM 5922 N N . THR A 1 765 ? -23.469 14.265 3.524 1.00 94.44 765 THR A N 1
ATOM 5923 C CA . THR A 1 765 ? -23.187 15.640 3.107 1.00 94.44 765 THR A CA 1
ATOM 5924 C C . THR A 1 765 ? -24.378 16.540 3.425 1.00 94.44 765 THR A C 1
ATOM 5926 O O . THR A 1 765 ? -25.524 16.081 3.427 1.00 94.44 765 THR A O 1
ATOM 5929 N N . GLY A 1 766 ? -24.134 17.829 3.668 1.00 91.31 766 GLY A N 1
ATOM 5930 C CA . GLY A 1 766 ? -25.200 18.825 3.755 1.00 91.31 766 GLY A CA 1
ATOM 5931 C C . GLY A 1 766 ? -25.955 18.980 2.433 1.00 91.31 766 GLY A C 1
ATOM 5932 O O . GLY A 1 766 ? -25.428 18.719 1.347 1.00 91.31 766 GLY A O 1
ATOM 5933 N N . GLN A 1 767 ? -27.195 19.453 2.508 1.00 86.88 767 GLN A N 1
ATOM 5934 C CA . GLN A 1 767 ? -28.092 19.619 1.371 1.00 86.88 767 GLN A CA 1
ATOM 5935 C C . GLN A 1 767 ? -27.478 20.502 0.277 1.00 86.88 767 GLN A C 1
ATOM 5937 O O . GLN A 1 767 ? -27.714 20.249 -0.902 1.00 86.88 767 GLN A O 1
ATOM 5942 N N . GLY A 1 768 ? -26.672 21.510 0.620 1.00 82.19 768 GLY A N 1
ATOM 5943 C CA . GLY A 1 768 ? -26.002 22.380 -0.356 1.00 82.19 768 GLY A CA 1
ATOM 5944 C C . GLY A 1 768 ? -24.894 21.702 -1.175 1.00 82.19 768 GLY A C 1
ATOM 5945 O O . GLY A 1 768 ? -24.468 22.240 -2.193 1.00 82.19 768 GLY A O 1
ATOM 5946 N N . ASN A 1 769 ? -24.431 20.515 -0.775 1.00 82.56 769 ASN A N 1
ATOM 5947 C CA . ASN A 1 769 ? -23.277 19.860 -1.380 1.00 82.56 769 ASN A CA 1
ATOM 5948 C C . ASN A 1 769 ? -23.700 18.905 -2.514 1.00 82.56 769 ASN A C 1
ATOM 5950 O O . ASN A 1 769 ? -24.419 17.931 -2.296 1.00 82.56 769 ASN A O 1
ATOM 5954 N N . ALA A 1 770 ? -23.238 19.173 -3.740 1.00 79.38 770 ALA A N 1
ATOM 5955 C CA . ALA A 1 770 ? -23.566 18.382 -4.934 1.00 79.38 770 ALA A CA 1
ATOM 5956 C C . ALA A 1 770 ? -22.466 17.381 -5.346 1.00 79.38 770 ALA A C 1
ATOM 5958 O O . ALA A 1 770 ? -22.510 16.819 -6.447 1.00 79.38 770 ALA A O 1
ATOM 5959 N N . ARG A 1 771 ? -21.448 17.158 -4.501 1.00 83.38 771 ARG A N 1
ATOM 5960 C CA . ARG A 1 771 ? -20.341 16.248 -4.831 1.00 83.38 771 ARG A CA 1
ATOM 5961 C C . ARG A 1 771 ? -20.837 14.823 -5.027 1.00 83.38 771 ARG A C 1
ATOM 5963 O O . ARG A 1 771 ? -21.679 14.334 -4.288 1.00 83.38 771 ARG A O 1
ATOM 5970 N N . HIS A 1 772 ? -20.276 14.155 -6.034 1.00 84.38 772 HIS A N 1
ATOM 5971 C CA . HIS A 1 772 ? -20.580 12.759 -6.355 1.00 84.38 772 HIS A CA 1
ATOM 5972 C C . HIS A 1 772 ? -22.089 12.466 -6.443 1.00 84.38 772 HIS A C 1
ATOM 5974 O O . HIS A 1 772 ? -22.519 11.398 -6.031 1.00 84.38 772 HIS A O 1
ATOM 5980 N N . HIS A 1 773 ? -22.886 13.380 -7.013 1.00 83.81 773 HIS A N 1
ATOM 5981 C CA . HIS A 1 773 ? -24.351 13.264 -7.099 1.00 83.81 773 HIS A CA 1
ATOM 5982 C C . HIS A 1 773 ? -24.854 11.905 -7.631 1.00 83.81 773 HIS A C 1
ATOM 5984 O O . HIS A 1 773 ? -25.888 11.419 -7.187 1.00 83.81 773 HIS A O 1
ATOM 5990 N N . GLY A 1 774 ? -24.115 11.257 -8.543 1.00 85.81 774 GLY A N 1
ATOM 5991 C CA . GLY A 1 774 ? -24.444 9.911 -9.042 1.00 85.81 774 GLY A CA 1
ATOM 5992 C C . GLY A 1 774 ? -24.346 8.782 -8.002 1.00 85.81 774 GLY A C 1
ATOM 5993 O O . GLY A 1 774 ? -24.909 7.718 -8.222 1.00 85.81 774 GLY A O 1
ATOM 5994 N N . TYR A 1 775 ? -23.668 9.019 -6.879 1.00 88.25 775 TYR A N 1
ATOM 5995 C CA . TYR A 1 775 ? -23.498 8.093 -5.752 1.00 88.25 775 TYR A CA 1
ATOM 5996 C C . TYR A 1 775 ? -24.352 8.479 -4.533 1.00 88.25 775 TYR A C 1
ATOM 5998 O O . TYR A 1 775 ? -24.352 7.764 -3.533 1.00 88.25 775 TYR A O 1
ATOM 6006 N N . ALA A 1 776 ? -25.056 9.615 -4.582 1.00 91.56 776 ALA A N 1
ATOM 6007 C CA . ALA A 1 776 ? -25.867 10.082 -3.468 1.00 91.56 776 ALA A CA 1
ATOM 6008 C C . ALA A 1 776 ? -27.152 9.247 -3.345 1.00 91.56 776 ALA A C 1
ATOM 6010 O O . ALA A 1 776 ? -27.937 9.136 -4.293 1.00 91.56 776 ALA A O 1
ATOM 6011 N N . LEU A 1 777 ? -27.407 8.710 -2.154 1.00 91.12 777 LEU A N 1
ATOM 6012 C CA . LEU A 1 777 ? -28.674 8.080 -1.820 1.00 91.12 777 LEU A CA 1
ATOM 6013 C C . LEU A 1 777 ? -29.781 9.128 -1.810 1.00 91.12 777 LEU A C 1
ATOM 6015 O O . LEU A 1 777 ? -29.750 10.096 -1.050 1.00 91.12 777 LEU A O 1
ATOM 6019 N N . LYS A 1 778 ? -30.799 8.887 -2.633 1.00 85.31 778 LYS A N 1
ATOM 6020 C CA . LYS A 1 778 ? -32.034 9.665 -2.631 1.00 85.31 778 LYS A CA 1
ATOM 6021 C C . LYS A 1 778 ? -32.964 9.093 -1.567 1.00 85.31 778 LYS A C 1
ATOM 6023 O O . LYS A 1 778 ? -33.592 8.064 -1.794 1.00 85.31 778 LYS A O 1
ATOM 6028 N N . ALA A 1 779 ? -33.029 9.760 -0.421 1.00 89.62 779 ALA A N 1
ATOM 6029 C CA . ALA A 1 779 ? -33.987 9.464 0.634 1.00 89.62 779 ALA A CA 1
ATOM 6030 C C . ALA A 1 779 ? -34.686 10.749 1.093 1.00 89.62 779 ALA A C 1
ATOM 6032 O O . ALA A 1 779 ? -34.093 11.826 1.121 1.00 89.62 779 ALA A O 1
ATOM 6033 N N . SER A 1 780 ? -35.961 10.617 1.439 1.00 89.50 780 SER A N 1
ATOM 6034 C CA . SER A 1 780 ? -36.838 11.697 1.914 1.00 89.50 780 SER A CA 1
ATOM 6035 C C . SER A 1 780 ? -37.440 11.404 3.292 1.00 89.50 780 SER A C 1
ATOM 6037 O O . SER A 1 780 ? -38.053 12.268 3.927 1.00 89.50 780 SER A O 1
ATOM 6039 N N . ARG A 1 781 ? -37.239 10.181 3.786 1.00 93.56 781 ARG A N 1
ATOM 6040 C CA . ARG A 1 781 ? -37.694 9.694 5.089 1.00 93.56 781 ARG A CA 1
ATOM 6041 C C . ARG A 1 781 ? -36.685 8.704 5.659 1.00 93.56 781 ARG A C 1
ATOM 6043 O O . ARG A 1 781 ? -36.003 7.993 4.927 1.00 93.56 781 ARG A O 1
ATOM 6050 N N . ASN A 1 782 ? -36.615 8.633 6.984 1.00 95.06 782 ASN A N 1
ATOM 6051 C CA . ASN A 1 782 ? -35.628 7.805 7.681 1.00 95.06 782 ASN A CA 1
ATOM 6052 C C . ASN A 1 782 ? -35.807 6.300 7.391 1.00 95.06 782 ASN A C 1
ATOM 6054 O O . ASN A 1 782 ? -34.829 5.558 7.396 1.00 95.06 782 ASN A O 1
ATOM 6058 N N . SER A 1 783 ? -37.028 5.847 7.073 1.00 94.38 783 SER A N 1
ATOM 6059 C CA . SER A 1 783 ? -37.294 4.452 6.689 1.00 94.38 783 SER A CA 1
ATOM 6060 C C . SER A 1 783 ? -36.565 4.038 5.407 1.00 94.38 783 SER A C 1
ATOM 6062 O O . SER A 1 783 ? -36.038 2.934 5.347 1.00 94.38 783 SER A O 1
ATOM 6064 N N . GLU A 1 784 ? -36.462 4.937 4.422 1.00 95.31 784 GLU A N 1
ATOM 6065 C CA . GLU A 1 784 ? -35.730 4.689 3.170 1.00 95.31 784 GLU A CA 1
ATOM 6066 C C . GLU A 1 784 ? -34.225 4.575 3.423 1.00 95.31 784 GLU A C 1
ATOM 6068 O O . GLU A 1 784 ? -33.553 3.751 2.806 1.00 95.31 784 GLU A O 1
ATOM 6073 N N . VAL A 1 785 ? -33.698 5.367 4.366 1.00 95.12 785 VAL A N 1
ATOM 6074 C CA . VAL A 1 785 ? -32.297 5.266 4.803 1.00 95.12 785 VAL A CA 1
ATOM 6075 C C . VAL A 1 785 ? -32.051 3.918 5.475 1.00 95.12 785 VAL A C 1
ATOM 6077 O O . VAL A 1 785 ? -31.086 3.241 5.136 1.00 95.12 785 VAL A O 1
ATOM 6080 N N . ARG A 1 786 ? -32.947 3.489 6.371 1.00 94.69 786 ARG A N 1
ATOM 6081 C CA . ARG A 1 786 ? -32.871 2.175 7.025 1.00 94.69 786 ARG A CA 1
ATOM 6082 C C . ARG A 1 786 ? -32.882 1.029 6.011 1.00 94.69 786 ARG A C 1
ATOM 6084 O O . ARG A 1 786 ? -32.047 0.139 6.089 1.00 94.69 786 ARG A O 1
ATOM 6091 N N . GLU A 1 787 ? -33.794 1.065 5.043 1.00 93.19 787 GLU A N 1
ATOM 6092 C CA . GLU A 1 787 ? -33.868 0.067 3.968 1.00 93.19 787 GLU A CA 1
ATOM 6093 C C . GLU A 1 787 ? -32.610 0.070 3.088 1.00 93.19 787 GLU A C 1
ATOM 6095 O O . GLU A 1 787 ? -32.122 -0.986 2.689 1.00 93.19 787 GLU A O 1
ATOM 6100 N N . ALA A 1 788 ? -32.061 1.247 2.775 1.00 92.19 788 ALA A N 1
ATOM 6101 C CA . ALA A 1 788 ? -30.828 1.366 2.002 1.00 92.19 788 ALA A CA 1
ATOM 6102 C C . ALA A 1 788 ? -29.614 0.802 2.745 1.00 92.19 788 ALA A C 1
ATOM 6104 O O . ALA A 1 788 ? -28.847 0.042 2.154 1.00 92.19 788 ALA A O 1
ATOM 6105 N N . LEU A 1 789 ? -29.486 1.126 4.032 1.00 91.12 789 LEU A N 1
ATOM 6106 C CA . LEU A 1 789 ? -28.448 0.597 4.905 1.00 91.12 789 LEU A CA 1
ATOM 6107 C C . LEU A 1 789 ? -28.559 -0.924 5.028 1.00 91.12 789 LEU A C 1
ATOM 6109 O O . LEU A 1 789 ? -27.559 -1.608 4.832 1.00 91.12 789 LEU A O 1
ATOM 6113 N N . ALA A 1 790 ? -29.761 -1.462 5.265 1.00 89.19 790 ALA A N 1
ATOM 6114 C CA . ALA A 1 790 ? -30.010 -2.903 5.341 1.00 89.19 790 ALA A CA 1
ATOM 6115 C C . ALA A 1 790 ? -29.617 -3.640 4.049 1.00 89.19 790 ALA A C 1
ATOM 6117 O O . ALA A 1 790 ? -29.040 -4.724 4.113 1.00 89.19 790 ALA A O 1
ATOM 6118 N N . ALA A 1 791 ? -29.864 -3.021 2.892 1.00 89.06 791 ALA A N 1
ATOM 6119 C CA . ALA A 1 791 ? -29.500 -3.542 1.576 1.00 89.06 791 ALA A CA 1
ATOM 6120 C C . ALA A 1 791 ? -28.029 -3.295 1.173 1.00 89.06 791 ALA A C 1
ATOM 6122 O O . ALA A 1 791 ? -27.644 -3.667 0.067 1.00 89.06 791 ALA A O 1
ATOM 6123 N N . GLY A 1 792 ? -27.217 -2.635 2.011 1.00 84.38 792 GLY A N 1
ATOM 6124 C CA . GLY A 1 792 ? -25.817 -2.315 1.702 1.00 84.38 792 GLY A CA 1
ATOM 6125 C C . GLY A 1 792 ? -25.638 -1.336 0.534 1.00 84.38 792 GLY A C 1
ATOM 6126 O O . GLY A 1 792 ? -24.626 -1.387 -0.160 1.00 84.38 792 GLY A O 1
ATOM 6127 N N . ARG A 1 793 ? -26.632 -0.473 0.274 1.00 78.75 793 ARG A N 1
ATOM 6128 C CA . ARG A 1 793 ? -26.611 0.496 -0.842 1.00 78.75 793 ARG A CA 1
ATOM 6129 C C . ARG A 1 793 ? -25.801 1.764 -0.552 1.00 78.75 793 ARG A C 1
ATOM 6131 O O . ARG A 1 793 ? -25.561 2.533 -1.482 1.00 78.75 793 ARG A O 1
ATOM 6138 N N . VAL A 1 794 ? -25.439 2.001 0.710 1.00 68.44 794 VAL A N 1
ATOM 6139 C CA . VAL A 1 794 ? -24.642 3.143 1.189 1.00 68.44 794 VAL A CA 1
ATOM 6140 C C . VAL A 1 794 ? -23.699 2.681 2.278 1.00 68.44 794 VAL A C 1
ATOM 6142 O O . VAL A 1 794 ? -24.151 1.839 3.089 1.00 68.44 794 VAL A O 1
#

pLDDT: mean 79.88, std 20.53, range [23.94, 98.69]

Sequence (794 aa):
MPDPICFHISTNARRSARAGWGDTQFSEGLARDLEARGHQVRLFYRGEAPKPSGQRDVVLRIIGPHLDDPVPGLPNILWIISPPNLAPLATLARYQAVFTCAPLLTRRLRDCGIPAQTMMQGTDIHHFRPDRWTGPPDIPVLFVGSRASRAPRGLVATVAQMGFDLKVWGRGWKGVLPDEMLGGEYLDYEGLADAYARARVILNDHMPHMARAGMMSNRSFDAIASGATVISDEVLALDDLPYVEQVRTPDELRAALTRALKGPPPDAEERARRHDLIRERFSLAQRAETFVEAADSILAQEAYCAPAFAGAEGARQIPGARPSASKLSLSDLPDEQPPDGAALLTTPEQVIDWAGGEQGPAWLSDPALLDHLPEDVRPDLLLERPAEALLPDDPALEKATARAAWAILRMAALAERRGRLGVVTLATPAPPGLLPIHPLMSALRECREALSFPLTERAATVIGAHAETARRVIEVLGASHGPYPLSLGGHIRRTAVLRAVSGDPLFAHDREGHDRNAAKPHLRLWPRKARVQVERPLGVFLHLYYADLAPAFRDRLAMIDAPVQVYISTDAPQKAAELRETFPEADIRMMENRGRDVYPKLYGFADVYDRHDLVLHLHGKKSRHSAQLDGWLEDIFDSLLPSRDEINRILSLFQTVPDLGIVSPLVHKTLLSAAHWGDNRPIAEELAARMGIMTGLPGNDALRFPVGSMMWARTAALRPLLDLRLRPEHFPPEAGQLDGTTAHAIERLLGVCCQAQGYRLLPVTGQGNARHHGYALKASRNSEVREALAAGRV

Mean predicted aligned error: 12.81 Å

Secondary structure (DSSP, 8-state):
-PPPPEEEEEESS-GGGGGG-HHHHHHHHHHHHHHTTT-EEEEEETTPPP---SSSEEEEEEESS--PPP-TTS-EEEEESS--S---HHHHTT-SEEEES-HHHHHHHHHTT--EEE----B-TTTS-GGG--SPP-EEEEEE---BTTB--HHHHHHHHTT--EEEESTT-BTTB-GGGEEES---HHHHHHHHHHEEEEEE---HHHHHTT---HHHHHHHHTT-EEEEE--TT----TTEEEE-SHHHHHHHHHHHHSSSPP-HHHHHHHHHHHHHHSBHHHHHHHHHHHHHHHHHTT-----TT--SSS----TT--------------SS------------S--------SS--GGGT-GGGGGSS-TT----EEE---------SS-HHHHHHHHHHHHHHHHHHHHHTGGG-S-EEEPPPPS--S----TTHHHHHHHHHHHHS---HHHHHHHHHHHHHHHHHHHHHTGGGSSS-----HHHHHHHHHHHHHT--SS-S-STTS-TTTT--EEEP----SPPP-SSPEEEEEEESSGGGHHHHHHHHTT--S-EEEEEEES-HHHHHHHHHH-TTSEEEE--SBSTTHHHHHTTTTTTGGG-SEEEEEEE---TT-TTSTTHHHHHHHHHSS-HHHHHHHHHHHHH-TTEEEEEEPPPTTTGGGSS-GGGHHHHHHHHHHTT--S-PPPTTT----TTS-EEEEHHHHHHHHHT---GGGSPBPSS--SSSHHHHHHHHHHHHHHHTT-EEEEEE-TT--TTGGGEE--SSHHHHHHHHHTT--

Radius of gyration: 30.94 Å; Cα contacts (8 Å, |Δi|>4): 1412; chains: 1; bounding box: 71×73×96 Å